Protein AF-A0A657AM80-F1 (afdb_monomer_lite)

Foldseek 3Di:
DPDWDLLLCQLQVLVVVVPPPDPPDPPDDPPDPPVPPPPPDDQDPVSVVVCVVQQFFKAFFFFSNNPPFWPPFPSQATPDLGLQFGHHRCVVVCVVVVNDFQLSVLRRQFNFFFQFFKIKTFIDGNDPDDPDDFFFPFVQAAEQQWADDPNFTAGDLSHFKYKFWWDFLLRAPVLCVVLVTATATPLLVLVVVVVVVDPVSRVVSSVCNVPPQKGWGKDWFWAQDPNDTDITIIIIIGGLAGHDARIKIKIWGFQSTAGPVRGGHAADDDQRGRVNLCPPVHDRPDVSCVVVSVVNVSSLVNVQVCQVSGSCVPPDPVSRDHSNGIRDMGMIHHAPQLCLLLCLQPVLVLQLVVVLSLQSSVQLSVQVVVPDPHRVSSSVSSVVSQQPPALVVQPVQLNVLNVFHGHSSSSSSSSVSLVVVLVVVVQDFNHFFADLPKDKDAKDFLLLQFLLDDVLQPNTLWKIKIKIKDKHFDFAQDAPAFLDPPPSLVSLQATFFWADLVNLLSSCVSSVCVVSVRRNSSVPNGGHQGSNGSGTDGPDMFIFMKMKMFTSDQPVEDPQFAQEAEEFEALLAAQCLCSGLVSSLRSPQSRRHMYMYTGFFQFHQWAAAPVLLLVLLQVLLCVVVVVPDDPVSHRDDVNSVCLLVVNNLLVLLVVLCCVVVVAPPPVHQDPVNVVLSVCLLVQCNLLVVLLVVCDPPPDPPPVHADPVNVVLSVCLLVVNNLLVVLLVVCDPPQAPPPVHQDPVNSCVSVVCLVCLCVVRNPDVVNSVVSVVSNVSSVSSPSSNVSSVVSNSSSSSSQQSLQVQGPRGRDHPDPGAHSSSQWWADLQDIHGGDNPNSPAQGDYSPPADLSRRHGSPSCPPLSHLSSVLRSLSSVLSVVLNVLNNQSSDQHNPDQPPPPPGSNHRGNLLRYAYEYAENSVLSVLSSQQSQQPDPDSSSHHLEYEYEFYKFLVLLQQCLFLSRNCSVQVVCCVPPVDAPSHPVVSSSSSSSSSSSSSRTNSNRLLSLQDPSHNYEYEYEAEQPARNFHQALAKDDFSARDCADVPYGHPCHRDTRDIGDHRSRIGRNNSCVSNVADEDLFKDQAPGYHYWYFDNQQLDYSCPCSHDPDPSSVVVNVQSSQQVSQCSSVSNRIGHGPDSVGTDHTD

Secondary structure (DSSP, 8-state):
---S-HHHHHHHHHHHHS-------TT---TTSS-TTS--PPPPHHHHHHHHHHTT--EE--BTTTTBS-SS-GGGB--SS--SSB--TTHHHHHHHT---HHHHHHTT-SSB-SS--EEEEEE-S-SS------B-GGG----SEEEETTEEEE-TT--EEEEEEE-TTS-HHHHHHTT---EEHHHHHHHHHHTT-HHHHHHHHHHHHS-SEEEEEEEEEEEETTEEEEEEEEEEEESSPPPTT-EEEEEEETT-BBTTSPBP----STTSHHHHS-TTS--SSGGGHHHHHHHHHHHHHHHHHHHHTGGGGS-GGG---GGGEEEEEEEEB--TTHHHHHHH-HHHHHHHHHHHHHHHHHHHHHHHTT--SHHHHHHHHHHHHHH--HHHH-GGGGGGGGSPTTHHHHHHHHHHHHHHHHHTT---------TT-EEPPPEEGGGT-TT--TTT--TTTEEEEEEEEEEEE-S---SSTT--SSGGGHHHH----B-HHHHHHHHHHTTTTTTT---GGGTT----BTTB--BPP-EEEEEEEEEEEES-GGG--TT-EEEEEEE--TTS-GGGHHHHHHHHHHHTTS-EEEEEEPPTT-SS-EE-HHHHHHHHHHHHHHHHHTT--GGG--SHHHHHHHHTT-HHHHHHHHHHHHTTSS-TTS---HHHHHHHHHHHHT-HHHHHHHHHHBTTTB-GGG---HHHHHHHHHHHHT-HHHHHHHHHHBTTTB-TTS---HHHHHHHHHHHHHHHTT-SS-HHHHHHHHHHHHHHHHHHHHHHHHHHHHHHHHHHHHHHTTTSSSTT----SSPPTTTTEEEETTEEEE--TTT--SSEE-SSTT-TT--STTTTSS-TT-HHHHHHHHHHHHHHHHHHHHHGGG--SSS--TTGGG-----EEEEEEEEEEETTHHHHHHHHHHHHTTSS-GGG-EEEEEEES--B-HHHHHHH-TTTHHHHHHHHHHHH---TTBHHHHHHHHHHHHHHTTT-GGGTGGGGGSTT---EEEEEEETT-SSS-S-B-S--EEEPPSEETTEE-TTTT-EEEEPPPBTT-BHHHHHHHHTPEE-SS-B---SEEEEEE-TTSS--TTTTT---STTTHHHHHHHHHHHHHHHHTTTS-B--S-GGGBPPP-

Sequence (1143 aa):
MYKKTLLSVAIASALSLTGCLDTTDPENNPKERDNENSQTTPPSSEQQANIEQNENNLYPVFNPATGEFPKPNDLLLQTTDPDGSYAIPGLAEKIAAGTETPPEVALEYLSGASLTAPIDIEIGQGIAGSDITDTINTDTVIAESFINVGGAPVPNPAQSVFLLELEYAGGDPLKGLVNEESPTVTDAITAAQASGGDLSAAGELLGIAASPKYSAEVITRDKVVGGERVETSYIRIQPLEPLNPNKRYIVALTDEIKDTEGKSLIKHPGIANYAALADENREPANPLLDDVQAQIDFWEKVTASYLGNLTNAARPDDQQLTEDNIVFTSGFTTSNDTKVVDYMVDPTEWATNTVKTLVTTGAAKAAVDAGAEDYATIKGAVDTAISNWTAESFNPALAGCDTYPAGDARFACAGTGMITAAKAGGMSFPEPAADDSVAFDTPRDLRTVSAFITDAIAPVGAVNISEGSLTIPYYSGVPDTRGVSDGTEARLVGEWWKADSTLATQINTAFNLEALGAALPQATTSNVVNHLFPFPAKNSTEEIPVLAIFPADDSNMPADGYKTVIYQHGITTDRSVALALGSAIVANSGGTVAVLAIDQPLHGIDAISEEGRLAYAAQFLAGGQLAGFPESLAPGDTNNQALVDGTLATTFVTTSLDSATVIDASDGISAAEADLITETFAGTIAETVVTGQLHGSLIDITDGIDGTEAGYISAALSGDLTYNVVAAQLNGTLIDITDGIDGTEDATINGTITAALGDASGNPTLDATVQNLTALEAAASSLQSLQLAAQGLGLMQNTIENGASQIPGLGQGSADERHFGFGGGVTNVVPMDFADGTVGSSSSDPIDCSNTGSGAFTINPLSFLTSRDNFRQHMSDLMTLRLSIPTMDIDGIDDNGPEGDGFDLNGDDVHFIAHSLGTFNGIPFVEIANQTSRTEDNIVSANFLTPGGNIARLAENSPVFAPGILLALQSAAGLQRGDADLETFLNVLQASFDSFDPINFVGNLSSTTSTTKALFSEVVGDVFIPNNASPAVDVVQPANIGCNANPYAGISLGEGTAAPLAGTSPLQTASGAVSIGDSTDEASINFIRFESDSGALHTTPAAAASSAEAPAFAEFVTQAASFVLNDGEEITVGDSDLIVDAE

pLDDT: mean 84.83, std 14.84, range [24.77, 98.62]

Structure (mmCIF, N/CA/C/O backbone):
data_AF-A0A657AM80-F1
#
_entry.id   AF-A0A657AM80-F1
#
loop_
_atom_site.group_PDB
_atom_site.id
_atom_site.type_symbol
_atom_site.label_atom_id
_atom_site.label_alt_id
_atom_site.label_comp_id
_atom_site.label_asym_id
_atom_site.label_entity_id
_atom_site.label_seq_id
_atom_site.pdbx_PDB_ins_code
_atom_site.Cartn_x
_atom_site.Cartn_y
_atom_site.Cartn_z
_atom_site.occupancy
_atom_site.B_iso_or_equiv
_atom_site.auth_seq_id
_atom_site.auth_comp_id
_atom_site.auth_asym_id
_atom_site.auth_atom_id
_atom_site.pdbx_PDB_model_num
ATOM 1 N N . MET A 1 1 ? -37.135 -5.931 -0.601 1.00 28.56 1 MET A N 1
ATOM 2 C CA . MET A 1 1 ? -35.837 -6.161 0.060 1.00 28.56 1 MET A CA 1
ATOM 3 C C . MET A 1 1 ? -35.625 -5.158 1.202 1.00 28.56 1 MET A C 1
ATOM 5 O O . MET A 1 1 ? -34.535 -4.646 1.354 1.00 28.56 1 MET A O 1
ATOM 9 N N . TYR A 1 2 ? -36.645 -4.879 2.027 1.00 29.20 2 TYR A N 1
ATOM 10 C CA . TYR A 1 2 ? -36.521 -3.970 3.178 1.00 29.20 2 TYR A CA 1
ATOM 11 C C . TYR A 1 2 ? -36.442 -4.792 4.461 1.00 29.20 2 TYR A C 1
ATOM 13 O O . TYR A 1 2 ? -37.470 -5.066 5.077 1.00 29.20 2 TYR A O 1
ATOM 21 N N . LYS A 1 3 ? -35.242 -5.267 4.790 1.00 35.84 3 LYS A N 1
ATOM 22 C CA . LYS A 1 3 ? -34.902 -5.844 6.095 1.00 35.84 3 LYS A CA 1
ATOM 23 C C . LYS A 1 3 ? -33.404 -5.646 6.335 1.00 35.84 3 LYS A C 1
ATOM 25 O O . LYS A 1 3 ? -32.636 -6.581 6.174 1.00 35.84 3 LYS A O 1
ATOM 30 N N . LYS A 1 4 ? -32.999 -4.422 6.666 1.00 43.66 4 LYS A N 1
ATOM 31 C CA . LYS A 1 4 ? -31.696 -4.143 7.279 1.00 43.66 4 LYS A CA 1
ATOM 32 C C . LYS A 1 4 ? -31.973 -3.426 8.609 1.00 43.66 4 LYS A C 1
ATOM 34 O O . LYS A 1 4 ? -32.831 -2.554 8.632 1.00 43.66 4 LYS A O 1
ATOM 39 N N . THR A 1 5 ? -31.376 -3.980 9.672 1.00 49.91 5 THR A N 1
ATOM 40 C CA . THR A 1 5 ? -31.438 -3.750 11.142 1.00 49.91 5 THR A CA 1
ATOM 41 C C . THR A 1 5 ? -32.636 -3.012 11.781 1.00 49.91 5 THR A C 1
ATOM 43 O O . THR A 1 5 ? -33.062 -1.949 11.348 1.00 49.91 5 THR A O 1
ATOM 46 N N . LEU A 1 6 ? -33.128 -3.526 12.921 1.00 42.47 6 LEU A N 1
ATOM 47 C CA . LEU A 1 6 ? -34.073 -2.809 13.804 1.00 42.47 6 LEU A CA 1
ATOM 48 C C . LEU A 1 6 ? -33.512 -1.444 14.261 1.00 42.47 6 LEU A C 1
ATOM 50 O O . LEU A 1 6 ? -34.268 -0.478 14.333 1.00 42.47 6 LEU A O 1
ATOM 54 N N . LEU A 1 7 ? -32.189 -1.355 14.455 1.00 48.19 7 LEU A N 1
ATOM 55 C CA . LEU A 1 7 ? -31.456 -0.165 14.905 1.00 48.19 7 LEU A CA 1
ATOM 56 C C . LEU A 1 7 ? -31.288 0.917 13.815 1.00 48.19 7 LEU A C 1
ATOM 58 O O . LEU A 1 7 ? -31.415 2.104 14.099 1.00 48.19 7 LEU A O 1
ATOM 62 N N . SER A 1 8 ? -31.106 0.551 12.539 1.00 42.72 8 SER A N 1
ATOM 63 C CA . SER A 1 8 ? -31.098 1.538 11.440 1.00 42.72 8 SER A CA 1
ATOM 64 C C . SER A 1 8 ? -32.506 2.017 11.093 1.00 42.72 8 SER A C 1
ATOM 66 O O . SER A 1 8 ? -32.705 3.192 10.794 1.00 42.72 8 SER A O 1
ATOM 68 N N . VAL A 1 9 ? -33.514 1.146 11.226 1.00 40.97 9 VAL A N 1
ATOM 69 C CA . VAL A 1 9 ? -34.928 1.536 11.153 1.00 40.97 9 VAL A CA 1
ATOM 70 C C . VAL A 1 9 ? -35.302 2.441 12.331 1.00 40.97 9 VAL A C 1
ATOM 72 O O . VAL A 1 9 ? -36.091 3.360 12.135 1.00 40.97 9 VAL A O 1
ATOM 75 N N . ALA A 1 10 ? -34.721 2.261 13.521 1.00 40.03 10 ALA A N 1
ATOM 76 C CA . ALA A 1 10 ? -34.881 3.157 14.670 1.00 40.03 10 ALA A CA 1
ATOM 77 C C . ALA A 1 10 ? -34.407 4.583 14.388 1.00 40.03 10 ALA A C 1
ATOM 79 O O . ALA A 1 10 ? -35.148 5.546 14.594 1.00 40.03 10 ALA A O 1
ATOM 80 N N . ILE A 1 11 ? -33.193 4.695 13.852 1.00 44.78 11 ILE A N 1
ATOM 81 C CA . ILE A 1 11 ? -32.564 5.969 13.504 1.00 44.78 11 ILE A CA 1
ATOM 82 C C . ILE A 1 11 ? -33.293 6.608 12.302 1.00 44.78 11 ILE A C 1
ATOM 84 O O . ILE A 1 11 ? -33.654 7.782 12.343 1.00 44.78 11 ILE A O 1
ATOM 88 N N . ALA A 1 12 ? -33.644 5.831 11.267 1.00 38.16 12 ALA A N 1
ATOM 89 C CA . ALA A 1 12 ? -34.408 6.315 10.108 1.00 38.16 12 ALA A CA 1
ATOM 90 C C . ALA A 1 12 ? -35.857 6.717 10.444 1.00 38.16 12 ALA A C 1
ATOM 92 O O . ALA A 1 12 ? -36.401 7.667 9.880 1.00 38.16 12 ALA A O 1
ATOM 93 N N . SER A 1 13 ? -36.519 6.013 11.362 1.00 34.00 13 SER A N 1
ATOM 94 C CA . SER A 1 13 ? -37.893 6.337 11.765 1.00 34.00 13 SER A CA 1
ATOM 95 C C . SER A 1 13 ? -37.957 7.559 12.683 1.00 34.00 13 SER A C 1
ATOM 97 O O . SER A 1 13 ? -38.915 8.327 12.569 1.00 34.00 13 SER A O 1
ATOM 99 N N . ALA A 1 14 ? -36.924 7.816 13.494 1.00 34.34 14 ALA A N 1
ATOM 100 C CA . ALA A 1 14 ? -36.754 9.087 14.196 1.00 34.34 14 ALA A CA 1
ATOM 101 C C . ALA A 1 14 ? -36.603 10.268 13.213 1.00 34.34 14 ALA A C 1
ATOM 103 O O . ALA A 1 14 ? -37.264 11.293 13.392 1.00 34.34 14 ALA A O 1
ATOM 104 N N . LEU A 1 15 ? -35.866 10.082 12.108 1.00 33.47 15 LEU A N 1
ATOM 105 C CA . LEU A 1 15 ? -35.786 11.048 11.000 1.00 33.47 15 LEU A CA 1
ATOM 106 C C . LEU A 1 15 ? -37.128 11.228 10.256 1.00 33.47 15 LEU A C 1
ATOM 108 O O . LEU A 1 15 ? -37.411 12.303 9.735 1.00 33.47 15 LEU A O 1
ATOM 112 N N . SER A 1 16 ? -38.000 10.212 10.231 1.00 31.56 16 SER A N 1
ATOM 113 C CA . SER A 1 16 ? -39.337 10.318 9.617 1.00 31.56 16 SER A CA 1
ATOM 114 C C . SER A 1 16 ? -40.385 11.012 10.504 1.00 31.56 16 SER A C 1
ATOM 116 O O . SER A 1 16 ? -41.364 11.553 9.985 1.00 31.56 16 SER A O 1
ATOM 118 N N . LEU A 1 17 ? -40.186 11.050 11.829 1.00 29.81 17 LEU A N 1
ATOM 119 C CA . LEU A 1 17 ? -41.088 11.737 12.766 1.00 29.81 17 LEU A CA 1
ATOM 120 C C . LEU A 1 17 ? -40.841 13.253 12.863 1.00 29.81 17 LEU A C 1
ATOM 122 O O . LEU A 1 17 ? -41.701 13.972 13.372 1.00 29.81 17 LEU A O 1
ATOM 126 N N . THR A 1 18 ? -39.726 13.766 12.336 1.00 33.00 18 THR A N 1
ATOM 127 C CA . THR A 1 18 ? -39.469 15.215 12.225 1.00 33.00 18 THR A CA 1
ATOM 128 C C . THR A 1 18 ? -40.045 15.826 10.936 1.00 33.00 18 THR A C 1
ATOM 130 O O . THR A 1 18 ? -40.155 17.046 10.823 1.00 33.00 18 THR A O 1
ATOM 133 N N . GLY A 1 19 ? -40.532 14.998 10.001 1.00 24.77 19 GLY A N 1
ATOM 134 C CA . GLY A 1 19 ? -41.094 15.392 8.700 1.00 24.77 19 GLY A CA 1
ATOM 135 C C . GLY A 1 19 ? -42.515 15.981 8.699 1.00 24.77 19 GLY A C 1
ATOM 136 O O . GLY A 1 19 ? -43.136 16.072 7.643 1.00 24.77 19 GLY A O 1
ATOM 137 N N . CYS A 1 20 ? -43.060 16.400 9.844 1.00 26.52 20 CYS A N 1
ATOM 138 C CA . CYS A 1 20 ? -44.335 17.129 9.926 1.00 26.52 20 CYS A CA 1
ATOM 139 C C . CYS A 1 20 ? -44.145 18.561 10.440 1.00 26.52 20 CYS A C 1
ATOM 141 O O . CYS A 1 20 ? -44.797 18.979 11.393 1.00 26.52 20 CYS A O 1
ATOM 143 N N . LEU A 1 21 ? -43.272 19.335 9.796 1.00 27.70 21 LEU A N 1
ATOM 144 C CA . LEU A 1 21 ? -43.214 20.791 9.962 1.00 27.70 21 LEU A CA 1
ATOM 145 C C . LEU A 1 21 ? -43.020 21.500 8.615 1.00 27.70 21 LEU A C 1
ATOM 147 O O . LEU A 1 21 ? -42.209 22.412 8.503 1.00 27.70 21 LEU A O 1
ATOM 151 N N . ASP A 1 22 ? -43.798 21.118 7.596 1.00 29.45 22 ASP A N 1
ATOM 152 C CA . ASP A 1 22 ? -43.960 21.972 6.419 1.00 29.45 22 ASP A CA 1
ATOM 153 C C . ASP A 1 22 ? -45.145 22.928 6.628 1.00 29.45 22 ASP A C 1
ATOM 155 O O . ASP A 1 22 ? -46.285 22.543 6.908 1.00 29.45 22 ASP A O 1
ATOM 159 N N . THR A 1 23 ? -44.837 24.219 6.589 1.00 33.62 23 THR A N 1
ATOM 160 C CA . THR A 1 23 ? -45.675 25.314 7.082 1.00 33.62 23 THR A CA 1
ATOM 161 C C . THR A 1 23 ? -46.494 25.923 5.951 1.00 33.62 23 THR A C 1
ATOM 163 O O . THR A 1 23 ? -46.227 27.037 5.513 1.00 33.62 23 THR A O 1
ATOM 166 N N . THR A 1 24 ? -47.530 25.229 5.468 1.00 31.75 24 THR A N 1
ATOM 167 C CA . THR A 1 24 ? -48.423 25.801 4.436 1.00 31.75 24 THR A CA 1
ATOM 168 C C . THR A 1 24 ? -49.915 25.459 4.584 1.00 31.75 24 THR A C 1
ATOM 170 O O . THR A 1 24 ? -50.602 25.274 3.588 1.00 31.75 24 THR A O 1
ATOM 173 N N . ASP A 1 25 ? -50.486 25.463 5.796 1.00 34.62 25 ASP A N 1
ATOM 174 C CA . ASP A 1 25 ? -51.947 25.648 5.939 1.00 34.62 25 ASP A CA 1
ATOM 175 C C . ASP A 1 25 ? -52.349 26.258 7.305 1.00 34.62 25 ASP A C 1
ATOM 177 O O . ASP A 1 25 ? -52.254 25.587 8.337 1.00 34.62 25 ASP A O 1
ATOM 181 N N . PRO A 1 26 ? -52.808 27.525 7.360 1.00 38.19 26 PRO A N 1
ATOM 182 C CA . PRO A 1 26 ? -53.259 28.165 8.597 1.00 38.19 26 PRO A CA 1
ATOM 183 C C . PRO A 1 26 ? -54.579 27.628 9.177 1.00 38.19 26 PRO A C 1
ATOM 185 O O . PRO A 1 26 ? -54.934 28.038 10.284 1.00 38.19 26 PRO A O 1
ATOM 188 N N . GLU A 1 27 ? -55.333 26.769 8.478 1.00 36.94 27 GLU A N 1
ATOM 189 C CA . GLU A 1 27 ? -56.716 26.443 8.876 1.00 36.94 27 GLU A CA 1
ATOM 190 C C . GLU A 1 27 ? -56.965 24.990 9.326 1.00 36.94 27 GLU A C 1
ATOM 192 O O . GLU A 1 27 ? -58.079 24.677 9.745 1.00 36.94 27 GLU A O 1
ATOM 197 N N . ASN A 1 28 ? -55.948 24.118 9.365 1.00 39.28 28 ASN A N 1
ATOM 198 C CA . ASN A 1 28 ? -56.093 22.729 9.840 1.00 39.28 28 ASN A CA 1
ATOM 199 C C . ASN A 1 28 ? -54.958 22.274 10.771 1.00 39.28 28 ASN A C 1
ATOM 201 O O . ASN A 1 28 ? -54.348 21.226 10.597 1.00 39.28 28 ASN A O 1
ATOM 205 N N . ASN A 1 29 ? -54.695 23.074 11.799 1.00 34.66 29 ASN A N 1
ATOM 206 C CA . ASN A 1 29 ? -53.676 22.814 12.809 1.00 34.66 29 ASN A CA 1
ATOM 207 C C . ASN A 1 29 ? -54.072 21.652 13.756 1.00 34.66 29 ASN A C 1
ATOM 209 O O . ASN A 1 29 ? -54.999 21.826 14.556 1.00 34.66 29 ASN A O 1
ATOM 213 N N . PRO A 1 30 ? -53.380 20.496 13.761 1.00 34.03 30 PRO A N 1
ATOM 214 C CA . PRO A 1 30 ? -53.593 19.442 14.744 1.00 34.03 30 PRO A CA 1
ATOM 215 C C . PRO A 1 30 ? -52.764 19.724 16.011 1.00 34.03 30 PRO A C 1
ATOM 217 O O . PRO A 1 30 ? -52.017 18.877 16.477 1.00 34.03 30 PRO A O 1
ATOM 220 N N . LYS A 1 31 ? -52.891 20.918 16.609 1.00 33.53 31 LYS A N 1
ATOM 221 C CA . LYS A 1 31 ? -52.171 21.276 17.852 1.00 33.53 31 LYS A CA 1
ATOM 222 C C . LYS A 1 31 ? -52.780 20.710 19.141 1.00 33.53 31 LYS A C 1
ATOM 224 O O . LYS A 1 31 ? -52.310 21.050 20.219 1.00 33.53 31 LYS A O 1
ATOM 229 N N . GLU A 1 32 ? -53.804 19.862 19.065 1.00 35.38 32 GLU A N 1
ATOM 230 C CA . GLU A 1 32 ? -54.529 19.416 20.267 1.00 35.38 32 GLU A CA 1
ATOM 231 C C . GLU A 1 32 ? -54.862 17.916 20.334 1.00 35.38 32 GLU A C 1
ATOM 233 O O . GLU A 1 32 ? -55.671 17.543 21.178 1.00 35.38 32 GLU A O 1
ATOM 238 N N . ARG A 1 33 ? -54.291 17.030 19.498 1.00 35.19 33 ARG A N 1
ATOM 239 C CA . ARG A 1 33 ? -54.705 15.606 19.539 1.00 35.19 33 ARG A CA 1
ATOM 240 C C . ARG A 1 33 ? -53.659 14.510 19.729 1.00 35.19 33 ARG A C 1
ATOM 242 O O . ARG A 1 33 ? -54.082 13.424 20.100 1.00 35.19 33 ARG A O 1
ATOM 249 N N . ASP A 1 34 ? -52.358 14.790 19.667 1.00 34.91 34 ASP A N 1
ATOM 250 C CA . ASP A 1 34 ? -51.342 13.728 19.844 1.00 34.91 34 ASP A CA 1
ATOM 251 C C . ASP A 1 34 ? -50.556 13.811 21.168 1.00 34.91 34 ASP A C 1
ATOM 253 O O . ASP A 1 34 ? -49.567 13.116 21.361 1.00 34.91 34 ASP A O 1
ATOM 257 N N . ASN A 1 35 ? -51.038 14.605 22.131 1.00 37.16 35 ASN A N 1
ATOM 258 C CA . ASN A 1 35 ? -50.461 14.726 23.479 1.00 37.16 35 ASN A CA 1
ATOM 259 C C . ASN A 1 35 ? -51.361 14.123 24.576 1.00 37.16 35 ASN A C 1
ATOM 261 O O . ASN A 1 35 ? -51.367 14.599 25.708 1.00 37.16 35 ASN A O 1
ATOM 265 N N . GLU A 1 36 ? -52.136 13.074 24.280 1.00 30.84 36 GLU A N 1
ATOM 266 C CA . GLU A 1 36 ? -53.036 12.465 25.280 1.00 30.84 36 GLU A CA 1
ATOM 267 C C . GLU A 1 36 ? -52.321 11.644 26.376 1.00 30.84 36 GLU A C 1
ATOM 269 O O . GLU A 1 36 ? -52.978 11.246 27.333 1.00 30.84 36 GLU A O 1
ATOM 274 N N . ASN A 1 37 ? -50.989 11.483 26.321 1.00 35.28 37 ASN A N 1
ATOM 275 C CA . ASN A 1 37 ? -50.191 10.894 27.412 1.00 35.28 37 ASN A CA 1
ATOM 276 C C . ASN A 1 37 ? -48.948 11.709 27.832 1.00 35.28 37 ASN A C 1
ATOM 278 O O . ASN A 1 37 ? -48.176 11.248 28.673 1.00 35.28 37 ASN A O 1
ATOM 282 N N . SER A 1 38 ? -48.758 12.933 27.324 1.00 33.16 38 SER A N 1
ATOM 283 C CA . SER A 1 38 ? -47.751 13.834 27.894 1.00 33.16 38 SER A CA 1
ATOM 284 C C . SER A 1 38 ? -48.259 14.309 29.253 1.00 33.16 38 SER A C 1
ATOM 286 O O . SER A 1 38 ? -49.285 14.986 29.342 1.00 33.16 38 SER A O 1
ATOM 288 N N . GLN A 1 39 ? -47.582 13.929 30.338 1.00 30.33 39 GLN A N 1
ATOM 289 C CA . GLN A 1 39 ? -47.823 14.542 31.639 1.00 30.33 39 GLN A CA 1
ATOM 290 C C . GLN A 1 39 ? -47.515 16.044 31.536 1.00 30.33 39 GLN A C 1
ATOM 292 O O . GLN A 1 39 ? -46.377 16.474 31.680 1.00 30.33 39 GLN A O 1
ATOM 297 N N . THR A 1 40 ? -48.543 16.865 31.316 1.00 32.62 40 THR A N 1
ATOM 298 C CA . THR A 1 40 ? -48.461 18.333 31.310 1.00 32.62 40 THR A CA 1
ATOM 299 C C . THR A 1 40 ? -48.388 18.909 32.728 1.00 32.62 40 THR A C 1
ATOM 301 O O . THR A 1 40 ? -49.058 19.896 33.048 1.00 32.62 40 THR A O 1
ATOM 304 N N . THR A 1 41 ? -47.627 18.288 33.627 1.00 38.16 41 THR A N 1
ATOM 305 C CA . THR A 1 41 ? -47.224 18.963 34.861 1.00 38.16 41 THR A CA 1
ATOM 306 C C . THR A 1 41 ? -46.180 20.014 34.491 1.00 38.16 41 THR A C 1
ATOM 308 O O . THR A 1 41 ? -45.171 19.653 33.888 1.00 38.16 41 THR A O 1
ATOM 311 N N . PRO A 1 42 ? -46.389 21.305 34.821 1.00 39.34 42 PRO A N 1
ATOM 312 C CA . PRO A 1 42 ? -45.315 22.290 34.753 1.00 39.34 42 PRO A CA 1
ATOM 313 C C . PRO A 1 42 ? -44.103 21.739 35.513 1.00 39.34 42 PRO A C 1
ATOM 315 O O . PRO A 1 42 ? -44.324 21.149 36.580 1.00 39.34 42 PRO A O 1
ATOM 318 N N . PRO A 1 43 ? -42.867 21.906 35.003 1.00 47.03 43 PRO A N 1
ATOM 319 C CA . PRO A 1 43 ? -41.686 21.414 35.694 1.00 47.03 43 PRO A CA 1
ATOM 320 C C . PRO A 1 43 ? -41.712 21.925 37.135 1.00 47.03 43 PRO A C 1
ATOM 322 O O . PRO A 1 43 ? -42.017 23.099 37.378 1.00 47.03 43 PRO A O 1
ATOM 325 N N . SER A 1 44 ? -41.483 21.021 38.090 1.00 49.97 44 SER A N 1
ATOM 326 C CA . SER A 1 44 ? -41.410 21.366 39.508 1.00 49.97 44 SER A CA 1
ATOM 327 C C . SER A 1 44 ? -40.367 22.469 39.724 1.00 49.97 44 SER A C 1
ATOM 329 O O . SER A 1 44 ? -39.485 22.669 38.894 1.00 49.97 44 SER A O 1
ATOM 331 N N . SER A 1 45 ? -40.416 23.184 40.849 1.00 48.97 45 SER A N 1
ATOM 332 C CA . SER A 1 45 ? -39.393 24.191 41.177 1.00 48.97 45 SER A CA 1
ATOM 333 C C . SER A 1 45 ? -37.965 23.620 41.154 1.00 48.97 45 SER A C 1
ATOM 335 O O . SER A 1 45 ? -37.015 24.349 40.909 1.00 48.97 45 SER A O 1
ATOM 337 N N . GLU A 1 46 ? -37.830 22.317 41.401 1.00 45.03 46 GLU A N 1
ATOM 338 C CA . GLU A 1 46 ? -36.582 21.554 41.348 1.00 45.03 46 GLU A CA 1
ATOM 339 C C . GLU A 1 46 ? -36.179 21.227 39.902 1.00 45.03 46 GLU A C 1
ATOM 341 O O . GLU A 1 46 ? -35.027 21.400 39.534 1.00 45.03 46 GLU A O 1
ATOM 346 N N . GLN A 1 47 ? -37.133 20.874 39.033 1.00 42.88 47 GLN A N 1
ATOM 347 C CA . GLN A 1 47 ? -36.882 20.717 37.596 1.00 42.88 47 GLN A CA 1
ATOM 348 C C . GLN A 1 47 ? -36.565 22.056 36.916 1.00 42.88 47 GLN A C 1
ATOM 350 O O . GLN A 1 47 ? -35.706 22.091 36.048 1.00 42.88 47 GLN A O 1
ATOM 355 N N . GLN A 1 48 ? -37.203 23.158 37.321 1.00 44.56 48 GLN A N 1
ATOM 356 C CA . GLN A 1 48 ? -36.859 24.505 36.847 1.00 44.56 48 GLN A CA 1
ATOM 357 C C . GLN A 1 48 ? -35.461 24.923 37.314 1.00 44.56 48 GLN A C 1
ATOM 359 O O . GLN A 1 48 ? -34.698 25.438 36.509 1.00 44.56 48 GLN A O 1
ATOM 364 N N . ALA A 1 49 ? -35.088 24.625 38.563 1.00 47.44 49 ALA A N 1
ATOM 365 C CA . ALA A 1 49 ? -33.733 24.866 39.059 1.00 47.44 49 ALA A CA 1
ATOM 366 C C . ALA A 1 49 ? -32.676 23.994 38.351 1.00 47.44 49 ALA A C 1
ATOM 368 O O . ALA A 1 49 ? -31.584 24.477 38.075 1.00 47.44 49 ALA A O 1
ATOM 369 N N . ASN A 1 50 ? -33.001 22.741 38.014 1.00 47.84 50 ASN A N 1
ATOM 370 C CA . ASN A 1 50 ? -32.114 21.851 37.258 1.00 47.84 50 ASN A CA 1
ATOM 371 C C . ASN A 1 50 ? -31.972 22.283 35.791 1.00 47.84 50 ASN A C 1
ATOM 373 O O . ASN A 1 50 ? -30.890 22.164 35.228 1.00 47.84 50 ASN A O 1
ATOM 377 N N . ILE A 1 51 ? -33.034 22.809 35.174 1.00 49.59 51 ILE A N 1
ATOM 378 C CA . ILE A 1 51 ? -32.973 23.407 33.831 1.00 49.59 51 ILE A CA 1
ATOM 379 C C . ILE A 1 51 ? -32.072 24.654 33.864 1.00 49.59 51 ILE A C 1
ATOM 381 O O . ILE A 1 51 ? -31.106 24.711 33.114 1.00 49.59 51 ILE A O 1
ATOM 385 N N . GLU A 1 52 ? -32.290 25.576 34.810 1.00 49.53 52 GLU A N 1
ATOM 386 C CA . GLU A 1 52 ? -31.465 26.788 34.981 1.00 49.53 52 GLU A CA 1
ATOM 387 C C . GLU A 1 52 ? -29.992 26.486 35.358 1.00 49.53 52 GLU A C 1
ATOM 389 O O . GLU A 1 52 ? -29.102 27.268 35.033 1.00 49.53 52 GLU A O 1
ATOM 394 N N . GLN A 1 53 ? -29.694 25.362 36.029 1.00 51.41 53 GLN A N 1
ATOM 395 C CA . GLN A 1 53 ? -28.316 24.934 36.346 1.00 51.41 53 GLN A CA 1
ATOM 396 C C . GLN A 1 53 ? -27.586 24.253 35.174 1.00 51.41 53 GLN A C 1
ATOM 398 O O . GLN A 1 53 ? -26.354 24.346 35.083 1.00 51.41 53 GLN A O 1
ATOM 403 N N . ASN A 1 54 ? -28.331 23.578 34.293 1.00 53.44 54 ASN A N 1
ATOM 404 C CA . ASN A 1 54 ? -27.792 22.800 33.175 1.00 53.44 54 ASN A CA 1
ATOM 405 C C . ASN A 1 54 ? -27.679 23.593 31.866 1.00 53.44 54 ASN A C 1
ATOM 407 O O . ASN A 1 54 ? -26.962 23.154 30.975 1.00 53.44 54 ASN A O 1
ATOM 411 N N . GLU A 1 55 ? -28.317 24.763 31.757 1.00 56.22 55 GLU A N 1
ATOM 412 C CA . GLU A 1 55 ? -28.232 25.641 30.576 1.00 56.22 55 GLU A CA 1
ATOM 413 C C . GLU A 1 55 ? -26.791 26.082 30.237 1.00 56.22 55 GLU A C 1
ATOM 415 O O . GLU A 1 55 ? -26.493 26.320 29.070 1.00 56.22 55 GLU A O 1
ATOM 420 N N . ASN A 1 56 ? -25.883 26.092 31.225 1.00 63.84 56 ASN A N 1
ATOM 421 C CA . ASN A 1 56 ? -24.468 26.471 31.075 1.00 63.84 56 ASN A CA 1
ATOM 422 C C . ASN A 1 56 ? -23.500 25.313 31.404 1.00 63.84 56 ASN A C 1
ATOM 424 O O . ASN A 1 56 ? -22.446 25.542 31.991 1.00 63.84 56 ASN A O 1
ATOM 428 N N . ASN A 1 57 ? -23.902 24.055 31.220 1.00 77.44 57 ASN A N 1
ATOM 429 C CA . ASN A 1 57 ? -23.009 22.901 31.371 1.00 77.44 57 ASN A CA 1
ATOM 430 C C . ASN A 1 57 ? -22.495 22.445 30.007 1.00 77.44 57 ASN A C 1
ATOM 432 O O . ASN A 1 57 ? -23.269 22.397 29.052 1.00 77.44 57 ASN A O 1
ATOM 436 N N . LEU A 1 58 ? -21.222 22.055 29.958 1.00 87.31 58 LEU A N 1
ATOM 437 C CA . LEU A 1 58 ? -20.648 21.351 28.818 1.00 87.31 58 LEU A CA 1
ATOM 438 C C . LEU A 1 58 ? -21.025 19.866 28.881 1.00 87.31 58 LEU A C 1
ATOM 440 O O . LEU A 1 58 ? -21.065 19.272 29.965 1.00 87.31 58 LEU A O 1
ATOM 444 N N . TYR A 1 59 ? -21.286 19.260 27.728 1.00 89.81 59 TYR A N 1
ATOM 445 C CA . TYR A 1 59 ? -21.599 17.836 27.629 1.00 89.81 59 TYR A CA 1
ATOM 446 C C . TYR A 1 59 ? -21.079 17.231 26.320 1.00 89.81 59 TYR A C 1
ATOM 448 O O . TYR A 1 59 ? -21.133 17.894 25.285 1.00 89.81 59 TYR A O 1
ATOM 456 N N . PRO A 1 60 ? -20.637 15.964 26.321 1.00 93.81 60 PRO A N 1
ATOM 457 C CA . PRO A 1 60 ? -20.355 15.240 25.085 1.00 93.81 60 PRO A CA 1
ATOM 458 C C . PRO A 1 60 ? -21.632 15.039 24.264 1.00 93.81 60 PRO A C 1
ATOM 460 O O . PRO A 1 60 ? -22.636 14.557 24.790 1.00 93.81 60 PRO A O 1
ATOM 463 N N . VAL A 1 61 ? -21.626 15.407 22.984 1.00 90.12 61 VAL A N 1
ATOM 464 C CA . VAL A 1 61 ? -22.800 15.285 22.114 1.00 90.12 61 VAL A CA 1
ATOM 465 C C . VAL A 1 61 ? -23.006 13.827 21.719 1.00 90.12 61 VAL A C 1
ATOM 467 O O . VAL A 1 61 ? -22.162 13.180 21.104 1.00 90.12 61 VAL A O 1
ATOM 470 N N . PHE A 1 62 ? -24.181 13.318 22.073 1.00 91.69 62 PHE A N 1
ATOM 471 C CA . PHE A 1 62 ? -24.654 11.995 21.682 1.00 91.69 62 PHE A CA 1
ATOM 472 C C . PHE A 1 62 ? -26.180 11.971 21.612 1.00 91.69 62 PHE A C 1
ATOM 474 O O . PHE A 1 62 ? -26.869 12.093 22.634 1.00 91.69 62 PHE A O 1
ATOM 481 N N . ASN A 1 63 ? -26.699 11.841 20.401 1.00 86.94 63 ASN A N 1
ATOM 482 C CA . ASN A 1 63 ? -28.108 11.750 20.077 1.00 86.94 63 ASN A CA 1
ATOM 483 C C . ASN A 1 63 ? -28.291 10.799 18.874 1.00 86.94 63 ASN A C 1
ATOM 485 O O . ASN A 1 63 ? -28.194 11.204 17.711 1.00 86.94 63 ASN A O 1
ATOM 489 N N . PRO A 1 64 ? -28.576 9.511 19.128 1.00 82.69 64 PRO A N 1
ATOM 490 C CA . PRO A 1 64 ? -28.771 8.523 18.070 1.00 82.69 64 PRO A CA 1
ATOM 491 C C . PRO A 1 64 ? -30.016 8.812 17.220 1.00 82.69 64 PRO A C 1
ATOM 493 O O . PRO A 1 64 ? -30.058 8.421 16.058 1.00 82.69 64 PRO A O 1
ATOM 496 N N . ALA A 1 65 ? -31.017 9.528 17.749 1.00 75.69 65 ALA A N 1
ATOM 497 C CA . ALA A 1 65 ? -32.247 9.840 17.020 1.00 75.69 65 ALA A CA 1
ATOM 498 C C . ALA A 1 65 ? -32.031 10.860 15.885 1.00 75.69 65 ALA A C 1
ATOM 500 O O . ALA A 1 65 ? -32.779 10.853 14.907 1.00 75.69 65 ALA A O 1
ATOM 501 N N . THR A 1 66 ? -31.021 11.726 16.005 1.00 75.62 66 THR A N 1
ATOM 502 C CA . THR A 1 66 ? -30.606 12.686 14.966 1.00 75.62 66 THR A CA 1
ATOM 503 C C . THR A 1 66 ? -29.381 12.216 14.181 1.00 75.62 66 THR A C 1
ATOM 505 O O . THR A 1 66 ? -29.021 12.840 13.186 1.00 75.62 66 THR A O 1
ATOM 508 N N . GLY A 1 67 ? -28.754 11.106 14.585 1.00 78.44 67 GLY A N 1
ATOM 509 C CA . GLY A 1 67 ? -27.507 10.623 13.992 1.00 78.44 67 GLY A CA 1
ATOM 510 C C . GLY A 1 67 ? -26.262 11.398 14.442 1.00 78.44 67 GLY A C 1
ATOM 511 O O . GLY A 1 67 ? -25.232 11.321 13.766 1.00 78.44 67 GLY A O 1
ATOM 512 N N . GLU A 1 68 ? -26.360 12.152 15.542 1.00 82.69 68 GLU A N 1
ATOM 513 C CA . GLU A 1 68 ? -25.279 12.944 16.139 1.00 82.69 68 GLU A CA 1
ATOM 514 C C . GLU A 1 68 ? -24.538 12.103 17.185 1.00 82.69 68 GLU A C 1
ATOM 516 O O . GLU A 1 68 ? -24.896 12.076 18.357 1.00 82.69 68 GLU A O 1
ATOM 521 N N . PHE A 1 69 ? -23.527 11.362 16.754 1.00 86.56 69 PHE A N 1
ATOM 522 C CA . PHE A 1 69 ? -22.616 10.598 17.609 1.00 86.56 69 PHE A CA 1
ATOM 523 C C . PHE A 1 69 ? -21.319 10.335 16.826 1.00 86.56 69 PHE A C 1
ATOM 525 O O . PHE A 1 69 ? -21.350 10.421 15.590 1.00 86.56 69 PHE A O 1
ATOM 532 N N . PRO A 1 70 ? -20.193 10.006 17.490 1.00 86.94 70 PRO A N 1
ATOM 533 C CA . PRO A 1 70 ? -18.938 9.722 16.796 1.00 86.94 70 PRO A CA 1
ATOM 534 C C . PRO A 1 70 ? -19.087 8.554 15.816 1.00 86.94 70 PRO A C 1
ATOM 536 O O . PRO A 1 70 ? -19.611 7.503 16.191 1.00 86.94 70 PRO A O 1
ATOM 539 N N . LYS A 1 71 ? -18.639 8.738 14.570 1.00 82.88 71 LYS A N 1
ATOM 540 C CA . LYS A 1 71 ? -18.657 7.725 13.500 1.00 82.88 71 LYS A CA 1
ATOM 541 C C . LYS A 1 71 ? -17.219 7.402 13.076 1.00 82.88 71 LYS A C 1
ATOM 543 O O . LYS A 1 71 ? -16.422 8.335 12.995 1.00 82.88 71 LYS A O 1
ATOM 548 N N . PRO A 1 72 ? -16.903 6.143 12.719 1.00 84.06 72 PRO A N 1
ATOM 549 C CA . PRO A 1 72 ? -17.769 4.952 12.735 1.00 84.06 72 PRO A CA 1
ATOM 550 C C . PRO A 1 72 ? -18.140 4.489 14.158 1.00 84.06 72 PRO A C 1
ATOM 552 O O . PRO A 1 72 ? -17.452 4.817 15.117 1.00 84.06 72 PRO A O 1
ATOM 555 N N . ASN A 1 73 ? -19.252 3.760 14.304 1.00 88.75 73 ASN A N 1
ATOM 556 C CA . ASN A 1 73 ? -19.801 3.360 15.607 1.00 88.75 73 ASN A CA 1
ATOM 557 C C . ASN A 1 73 ? -20.440 1.973 15.543 1.00 88.75 73 ASN A C 1
ATOM 559 O O . ASN A 1 73 ? -21.090 1.651 14.546 1.00 88.75 73 ASN A O 1
ATOM 563 N N . ASP A 1 74 ? -20.363 1.198 16.623 1.00 88.56 74 ASP A N 1
ATOM 564 C CA . ASP A 1 74 ? -20.983 -0.130 16.688 1.00 88.56 74 ASP A CA 1
ATOM 565 C C . ASP A 1 74 ? -22.516 -0.102 16.611 1.00 88.56 74 ASP A C 1
ATOM 567 O O . ASP A 1 74 ? -23.121 -1.080 16.173 1.00 88.56 74 ASP A O 1
ATOM 571 N N . LEU A 1 75 ? -23.158 1.033 16.915 1.00 86.00 75 LEU A N 1
ATOM 572 C CA . LEU A 1 75 ? -24.596 1.225 16.674 1.00 86.00 75 LEU A CA 1
ATOM 573 C C . LEU A 1 75 ? -24.988 1.114 15.193 1.00 86.00 75 LEU A C 1
ATOM 575 O O . LEU A 1 75 ? -26.166 0.951 14.873 1.00 86.00 75 LEU A O 1
ATOM 579 N N . LEU A 1 76 ? -24.022 1.230 14.282 1.00 85.69 76 LEU A N 1
ATOM 580 C CA . LEU A 1 76 ? -24.247 1.098 12.850 1.00 85.69 76 LEU A CA 1
ATOM 581 C C . LEU A 1 76 ? -24.002 -0.331 12.347 1.00 85.69 76 LEU A C 1
ATOM 583 O O . LEU A 1 76 ? -24.302 -0.588 11.189 1.00 85.69 76 LEU A O 1
ATOM 587 N N . LEU A 1 77 ? -23.474 -1.265 13.150 1.00 85.50 77 LEU A N 1
ATOM 588 C CA . LEU A 1 77 ? -23.162 -2.622 12.677 1.00 85.50 77 LEU A CA 1
ATOM 589 C C . LEU A 1 77 ? -24.422 -3.384 12.238 1.00 85.50 77 LEU A C 1
ATOM 591 O O . LEU A 1 77 ? -25.475 -3.342 12.885 1.00 85.50 77 LEU A O 1
ATOM 595 N N . GLN A 1 78 ? -24.320 -4.121 11.129 1.00 78.44 78 GLN A N 1
ATOM 596 C CA . GLN A 1 78 ? -25.431 -4.907 10.609 1.00 78.44 78 GLN A CA 1
ATOM 597 C C . GLN A 1 78 ? -25.714 -6.119 11.513 1.00 78.44 78 GLN A C 1
ATOM 599 O O . GLN A 1 78 ? -24.893 -7.014 11.660 1.00 78.44 78 GLN A O 1
ATOM 604 N N . THR A 1 79 ? -26.916 -6.183 12.091 1.00 71.69 79 THR A N 1
ATOM 605 C CA . THR A 1 79 ? -27.380 -7.284 12.961 1.00 71.69 79 THR A CA 1
ATOM 606 C C . THR A 1 79 ? -28.339 -8.262 12.274 1.00 71.69 79 THR A C 1
ATOM 608 O O . THR A 1 79 ? -28.634 -9.330 12.806 1.00 71.69 79 THR A O 1
ATOM 611 N N . THR A 1 80 ? -28.862 -7.916 11.093 1.00 66.62 80 THR A N 1
ATOM 612 C CA . THR A 1 80 ? -29.743 -8.779 10.285 1.00 66.62 80 THR A CA 1
ATOM 613 C C . THR A 1 80 ? -28.957 -9.291 9.088 1.00 66.62 80 THR A C 1
ATOM 615 O O . THR A 1 80 ? -28.503 -8.469 8.303 1.00 66.62 80 THR A O 1
ATOM 618 N N . ASP A 1 81 ? -28.802 -10.613 8.963 1.00 68.88 81 ASP A N 1
ATOM 619 C CA . ASP A 1 81 ? -27.894 -11.254 7.995 1.00 68.88 81 ASP A CA 1
ATOM 620 C C . ASP A 1 81 ? -26.490 -10.603 8.033 1.00 68.88 81 ASP A C 1
ATOM 622 O O . ASP A 1 81 ? -26.079 -9.979 7.054 1.00 68.88 81 ASP A O 1
ATOM 626 N N . PRO A 1 82 ? -25.792 -10.649 9.190 1.00 79.62 82 PRO A N 1
ATOM 627 C CA . PRO A 1 82 ? -24.565 -9.890 9.423 1.00 79.62 82 PRO A CA 1
ATOM 628 C C . PRO A 1 82 ? -23.450 -10.361 8.486 1.00 79.62 82 PRO A C 1
ATOM 630 O O . PRO A 1 82 ? -22.920 -11.460 8.641 1.00 79.62 82 PRO A O 1
ATOM 633 N N . ASP A 1 83 ? -23.091 -9.516 7.525 1.00 85.00 83 ASP A N 1
ATOM 634 C CA . ASP A 1 83 ? -21.930 -9.662 6.641 1.00 85.00 83 ASP A CA 1
ATOM 635 C C . ASP A 1 83 ? -20.688 -8.963 7.200 1.00 85.00 83 ASP A C 1
ATOM 637 O O . ASP A 1 83 ? -19.648 -8.956 6.550 1.00 85.00 83 ASP A O 1
ATOM 641 N N . GLY A 1 84 ? -20.792 -8.414 8.413 1.00 86.62 84 GLY A N 1
ATOM 642 C CA . GLY A 1 84 ? -19.723 -7.719 9.118 1.00 86.62 84 GLY A CA 1
ATOM 643 C C . GLY A 1 84 ? -19.632 -6.229 8.808 1.00 86.62 84 GLY A C 1
ATOM 644 O O . GLY A 1 84 ? -18.802 -5.581 9.429 1.00 86.62 84 GLY A O 1
ATOM 645 N N . SER A 1 85 ? -20.450 -5.674 7.901 1.00 90.25 85 SER A N 1
ATOM 646 C CA . SER A 1 85 ? -20.395 -4.245 7.575 1.00 90.25 85 SER A CA 1
ATOM 647 C C . SER A 1 85 ? -21.390 -3.377 8.351 1.00 90.25 85 SER A C 1
ATOM 649 O O . SER A 1 85 ? -22.214 -3.867 9.135 1.00 90.25 85 SER A O 1
ATOM 651 N N . TYR A 1 86 ? -21.299 -2.057 8.160 1.00 89.06 86 TYR A N 1
ATOM 652 C CA . TYR A 1 86 ? -22.266 -1.106 8.702 1.00 89.06 86 TYR A CA 1
ATOM 653 C C . TYR A 1 86 ? -23.554 -1.039 7.859 1.00 89.06 86 TYR A C 1
ATOM 655 O O . TYR A 1 86 ? -23.571 -1.306 6.662 1.00 89.06 86 TYR A O 1
ATOM 663 N N . ALA A 1 87 ? -24.656 -0.630 8.481 1.00 85.88 87 ALA A N 1
ATOM 664 C CA . ALA A 1 87 ? -25.937 -0.352 7.846 1.00 85.88 87 ALA A CA 1
ATOM 665 C C . ALA A 1 87 ? -26.270 1.134 8.022 1.00 85.88 87 ALA A C 1
ATOM 667 O O . ALA A 1 87 ? -26.604 1.567 9.129 1.00 85.88 87 ALA A O 1
ATOM 668 N N . ILE A 1 88 ? -26.199 1.915 6.938 1.00 85.75 88 ILE A N 1
ATOM 669 C CA . ILE A 1 88 ? -26.396 3.366 6.997 1.00 85.75 88 ILE A CA 1
ATOM 670 C C . ILE A 1 88 ? -27.883 3.709 6.814 1.00 85.75 88 ILE A C 1
ATOM 672 O O . ILE A 1 88 ? -28.459 3.479 5.745 1.00 85.75 88 ILE A O 1
ATOM 676 N N . PRO A 1 89 ? -28.546 4.278 7.840 1.00 78.12 89 PRO A N 1
ATOM 677 C CA . PRO A 1 89 ? -29.968 4.597 7.767 1.00 78.12 89 PRO A CA 1
ATOM 678 C C . PRO A 1 89 ? -30.288 5.560 6.614 1.00 78.12 89 PRO A C 1
ATOM 680 O O . PRO A 1 89 ? -29.733 6.654 6.531 1.00 78.12 89 PRO A O 1
ATOM 683 N N . GLY A 1 90 ? -31.227 5.177 5.744 1.00 79.88 90 GLY A N 1
ATOM 684 C CA . GLY A 1 90 ? -31.695 6.023 4.640 1.00 79.88 90 GLY A CA 1
ATOM 685 C C . GLY A 1 90 ? -30.756 6.106 3.430 1.00 79.88 90 GLY A C 1
ATOM 686 O O . GLY A 1 90 ? -31.020 6.895 2.520 1.00 79.88 90 GLY A O 1
ATOM 687 N N . LEU A 1 91 ? -29.664 5.328 3.392 1.00 84.75 91 LEU A N 1
ATOM 688 C CA . LEU A 1 91 ? -28.706 5.395 2.286 1.00 84.75 91 LEU A CA 1
ATOM 689 C C . LEU A 1 91 ? -29.330 4.981 0.949 1.00 84.75 91 LEU A C 1
ATOM 691 O O . LEU A 1 91 ? -29.090 5.631 -0.061 1.00 84.75 91 LEU A O 1
ATOM 695 N N . ALA A 1 92 ? -30.172 3.946 0.928 1.00 84.12 92 ALA A N 1
ATOM 696 C CA . ALA A 1 92 ? -30.834 3.505 -0.300 1.00 84.12 92 ALA A CA 1
ATOM 697 C C . ALA A 1 92 ? -31.693 4.620 -0.927 1.00 84.12 92 ALA A C 1
ATOM 699 O O . ALA A 1 92 ? -31.707 4.791 -2.147 1.00 84.12 92 ALA A O 1
ATOM 700 N N . GLU A 1 93 ? -32.391 5.400 -0.098 1.00 86.75 93 GLU A N 1
ATOM 701 C CA . GLU A 1 93 ? -33.156 6.568 -0.527 1.00 86.75 93 GLU A CA 1
ATOM 702 C C . GLU A 1 93 ? -32.245 7.696 -1.026 1.00 86.75 93 GLU A C 1
ATOM 704 O O . GLU A 1 93 ? -32.575 8.326 -2.031 1.00 86.75 93 GLU A O 1
ATOM 709 N N . LYS A 1 94 ? -31.097 7.923 -0.371 1.00 85.50 94 LYS A N 1
ATOM 710 C CA . LYS A 1 94 ? -30.092 8.905 -0.808 1.00 85.50 94 LYS A CA 1
ATOM 711 C C . LYS A 1 94 ? -29.480 8.537 -2.159 1.00 85.50 94 LYS A C 1
ATOM 713 O O . LYS A 1 94 ? -29.497 9.383 -3.043 1.00 85.50 94 LYS A O 1
ATOM 718 N N . ILE A 1 95 ? -29.077 7.277 -2.348 1.00 86.00 95 ILE A N 1
ATOM 719 C CA . ILE A 1 95 ? -28.579 6.739 -3.627 1.00 86.00 95 ILE A CA 1
ATOM 720 C C . ILE A 1 95 ? -29.630 6.909 -4.727 1.00 86.00 95 ILE A C 1
ATOM 722 O O . ILE A 1 95 ? -29.333 7.361 -5.829 1.00 86.00 95 ILE A O 1
ATOM 726 N N . ALA A 1 96 ? -30.895 6.589 -4.439 1.00 88.94 96 ALA A N 1
ATOM 727 C CA . ALA A 1 96 ? -31.976 6.779 -5.405 1.00 88.94 96 ALA A CA 1
ATOM 728 C C . ALA A 1 96 ? -32.220 8.261 -5.759 1.00 88.94 96 ALA A C 1
ATOM 730 O O . ALA A 1 96 ? -32.768 8.550 -6.825 1.00 88.94 96 ALA A O 1
ATOM 731 N N . ALA A 1 97 ? -31.840 9.185 -4.873 1.00 89.50 97 ALA A N 1
ATOM 732 C CA . ALA A 1 97 ? -31.947 10.626 -5.063 1.00 89.50 97 ALA A CA 1
ATOM 733 C C . ALA A 1 97 ? -30.665 11.282 -5.617 1.00 89.50 97 ALA A C 1
ATOM 735 O O . ALA A 1 97 ? -30.739 12.440 -6.031 1.00 89.50 97 ALA A O 1
ATOM 736 N N . GLY A 1 98 ? -29.528 10.574 -5.652 1.00 86.19 98 GLY A N 1
ATOM 737 C CA . GLY A 1 98 ? -28.218 11.135 -6.004 1.00 86.19 98 GLY A CA 1
ATOM 738 C C . GLY A 1 98 ? -27.714 12.153 -4.976 1.00 86.19 98 GLY A C 1
ATOM 739 O O . GLY A 1 98 ? -27.165 13.188 -5.352 1.00 86.19 98 GLY A O 1
ATOM 740 N N . THR A 1 99 ? -28.009 11.928 -3.693 1.00 87.06 99 THR A N 1
ATOM 741 C CA . THR A 1 99 ? -27.650 12.821 -2.572 1.00 87.06 99 THR A CA 1
ATOM 742 C C . THR A 1 99 ? -26.797 12.132 -1.507 1.00 87.06 99 THR A C 1
ATOM 744 O O . THR A 1 99 ? -26.642 12.651 -0.404 1.00 87.06 99 THR A O 1
ATOM 747 N N . GLU A 1 100 ? -26.339 10.918 -1.784 1.00 88.19 100 GLU A N 1
ATOM 748 C CA . GLU A 1 100 ? -25.384 10.180 -0.970 1.00 88.19 100 GLU A CA 1
ATOM 749 C C . GLU A 1 100 ? -24.011 10.852 -0.974 1.00 88.19 100 GLU A C 1
ATOM 751 O O . GLU A 1 100 ? -23.612 11.505 -1.938 1.00 88.19 100 GLU A O 1
ATOM 756 N N . THR A 1 101 ? -23.276 10.666 0.115 1.00 87.94 101 THR A N 1
ATOM 757 C CA . THR A 1 101 ? -21.878 11.087 0.214 1.00 87.94 101 THR A CA 1
ATOM 758 C C . THR A 1 101 ? -20.939 9.880 0.102 1.00 87.94 101 THR A C 1
ATOM 760 O O . THR A 1 101 ? -21.321 8.773 0.498 1.00 87.94 101 THR A O 1
ATOM 763 N N . PRO A 1 102 ? -19.692 10.055 -0.381 1.00 89.69 102 PRO A N 1
ATOM 764 C CA . PRO A 1 102 ? -18.728 8.956 -0.449 1.00 89.69 102 PRO A CA 1
ATOM 765 C C . PRO A 1 102 ? -18.488 8.236 0.895 1.00 89.69 102 PRO A C 1
ATOM 767 O O . PRO A 1 102 ? -18.500 7.003 0.891 1.00 89.69 102 PRO A O 1
ATOM 770 N N . PRO A 1 103 ? -18.373 8.928 2.055 1.00 91.12 103 PRO A N 1
ATOM 771 C CA . PRO A 1 103 ? -18.263 8.258 3.353 1.00 91.12 103 PRO A CA 1
ATOM 772 C C . PRO A 1 103 ? -19.456 7.354 3.688 1.00 91.12 103 PRO A C 1
ATOM 774 O O . PRO A 1 103 ? -19.272 6.262 4.220 1.00 91.12 103 PRO A O 1
ATOM 777 N N . GLU A 1 104 ? -20.684 7.770 3.366 1.00 89.75 104 GLU A N 1
ATOM 778 C CA . GLU A 1 104 ? -21.877 6.959 3.639 1.00 89.75 104 GLU A CA 1
ATOM 779 C C . GLU A 1 104 ? -21.908 5.685 2.797 1.00 89.75 104 GLU A C 1
ATOM 781 O O . GLU A 1 104 ? -22.240 4.620 3.314 1.00 89.75 104 GLU A O 1
ATOM 786 N N . VAL A 1 105 ? -21.532 5.781 1.517 1.00 91.44 105 VAL A N 1
ATOM 787 C CA . VAL A 1 105 ? -21.420 4.610 0.639 1.00 91.44 105 VAL A CA 1
ATOM 788 C C . VAL A 1 105 ? -20.319 3.680 1.129 1.00 91.44 105 VAL A C 1
ATOM 790 O O . VAL A 1 105 ? -20.538 2.474 1.200 1.00 91.44 105 VAL A O 1
ATOM 793 N N . ALA A 1 106 ? -19.156 4.222 1.496 1.00 92.56 106 ALA A N 1
ATOM 794 C CA . ALA A 1 106 ? -18.025 3.430 1.957 1.00 92.56 106 ALA A CA 1
ATOM 795 C C . ALA A 1 106 ? -18.364 2.624 3.215 1.00 92.56 106 ALA A C 1
ATOM 797 O O . ALA A 1 106 ? -18.121 1.421 3.233 1.00 92.56 106 ALA A O 1
ATOM 798 N N . LEU A 1 107 ? -18.989 3.247 4.224 1.00 90.62 107 LEU A N 1
ATOM 799 C CA . LEU A 1 107 ? -19.322 2.588 5.492 1.00 90.62 107 LEU A CA 1
ATOM 800 C C . LEU A 1 107 ? -20.133 1.293 5.308 1.00 90.62 107 LEU A C 1
ATOM 802 O O . LEU A 1 107 ? -19.863 0.321 6.008 1.00 90.62 107 LEU A O 1
ATOM 806 N N . GLU A 1 108 ? -21.056 1.210 4.342 1.00 89.94 108 GLU A N 1
ATOM 807 C CA . GLU A 1 108 ? -21.804 -0.040 4.092 1.00 89.94 108 GLU A CA 1
ATOM 808 C C . GLU A 1 108 ? -20.947 -1.215 3.584 1.00 89.94 108 GLU A C 1
ATOM 810 O O . GLU A 1 108 ? -21.420 -2.352 3.529 1.00 89.94 108 GLU A O 1
ATOM 815 N N . TYR A 1 109 ? -19.684 -0.965 3.236 1.00 92.38 109 TYR A N 1
ATOM 816 C CA . TYR A 1 109 ? -18.731 -1.943 2.709 1.00 92.38 109 TYR A CA 1
ATOM 817 C C . TYR A 1 109 ? -17.443 -2.055 3.542 1.00 92.38 109 TYR A C 1
ATOM 819 O O . TYR A 1 109 ? -16.498 -2.710 3.092 1.00 92.38 109 TYR A O 1
ATOM 827 N N . LEU A 1 110 ? -17.392 -1.435 4.726 1.00 91.94 110 LEU A N 1
ATOM 828 C CA . LEU A 1 110 ? -16.285 -1.557 5.681 1.00 91.94 110 LEU A CA 1
ATOM 829 C C . LEU A 1 110 ? -16.661 -2.504 6.810 1.00 91.94 110 LEU A C 1
ATOM 831 O O . LEU A 1 110 ? -17.782 -2.427 7.307 1.00 91.94 110 LEU A O 1
ATOM 835 N N . SER A 1 111 ? -15.727 -3.361 7.236 1.00 91.69 111 SER A N 1
ATOM 836 C CA . SER A 1 111 ? -15.960 -4.293 8.350 1.00 91.69 111 SER A CA 1
ATOM 837 C C . SER A 1 111 ? -15.707 -3.710 9.745 1.00 91.69 111 SER A C 1
ATOM 839 O O . SER A 1 111 ? -15.895 -4.396 10.747 1.00 91.69 111 SER A O 1
ATOM 841 N N . GLY A 1 112 ? -15.293 -2.444 9.826 1.00 92.38 112 GLY A N 1
ATOM 842 C CA . GLY A 1 112 ? -15.026 -1.770 11.088 1.00 92.38 112 GLY A CA 1
ATOM 843 C C . GLY A 1 112 ? -14.470 -0.360 10.909 1.00 92.38 112 GLY A C 1
ATOM 844 O O . GLY A 1 112 ? -14.346 0.147 9.791 1.00 92.38 112 GLY A O 1
ATOM 845 N N . ALA A 1 113 ? -14.147 0.271 12.033 1.00 94.19 113 ALA A N 1
ATOM 846 C CA . ALA A 1 113 ? -13.503 1.570 12.101 1.00 94.19 113 ALA A CA 1
ATOM 847 C C . ALA A 1 113 ? -12.021 1.474 11.733 1.00 94.19 113 ALA A C 1
ATOM 849 O O . ALA A 1 113 ? -11.442 0.382 11.697 1.00 94.19 113 ALA A O 1
ATOM 850 N N . SER A 1 114 ? -11.423 2.637 11.482 1.00 95.69 114 SER A N 1
ATOM 851 C CA . SER A 1 114 ? -10.015 2.710 11.124 1.00 95.69 114 SER A CA 1
ATOM 852 C C . SER A 1 114 ? -9.097 2.275 12.267 1.00 95.69 114 SER A C 1
ATOM 854 O O . SER A 1 114 ? -9.418 2.477 13.439 1.00 95.69 114 SER A O 1
ATOM 856 N N . LEU A 1 115 ? -7.934 1.733 11.913 1.00 96.50 115 LEU A N 1
ATOM 857 C CA . LEU A 1 115 ? -6.856 1.410 12.844 1.00 96.50 115 LEU A CA 1
ATOM 858 C C . LEU A 1 115 ? -6.057 2.649 13.272 1.00 96.50 115 LEU A C 1
ATOM 860 O O . LEU A 1 115 ? -5.391 2.616 14.300 1.00 96.50 115 LEU A O 1
ATOM 864 N N . THR A 1 116 ? -6.110 3.745 12.512 1.00 95.12 116 THR A N 1
ATOM 865 C CA . THR A 1 116 ? -5.216 4.901 12.710 1.00 95.12 116 THR A CA 1
ATOM 866 C C . THR A 1 116 ? -5.929 6.249 12.792 1.00 95.12 116 THR A C 1
ATOM 868 O O . THR A 1 116 ? -5.327 7.238 13.225 1.00 95.12 116 THR A O 1
ATOM 871 N N . ALA A 1 117 ? -7.203 6.318 12.395 1.00 93.38 117 ALA A N 1
ATOM 872 C CA . ALA A 1 117 ? -7.956 7.566 12.429 1.00 93.38 117 ALA A CA 1
ATOM 873 C C . ALA A 1 117 ? -8.258 8.028 13.873 1.00 93.38 117 ALA A C 1
ATOM 875 O O . ALA A 1 117 ? -8.600 7.204 14.725 1.00 93.38 117 ALA A O 1
ATOM 876 N N . PRO A 1 118 ? -8.191 9.343 14.156 1.00 93.19 118 PRO A N 1
ATOM 877 C CA . PRO A 1 118 ? -8.615 9.889 15.441 1.00 93.19 118 PRO A CA 1
ATOM 878 C C . PRO A 1 118 ? -10.120 9.750 15.666 1.00 93.19 118 PRO A C 1
ATOM 880 O O . PRO A 1 118 ? -10.916 9.737 14.724 1.00 93.19 118 PRO A O 1
ATOM 883 N N . ILE A 1 119 ? -10.516 9.746 16.936 1.00 93.25 119 ILE A N 1
ATOM 884 C CA . ILE A 1 119 ? -11.916 9.780 17.363 1.00 93.25 119 ILE A CA 1
ATOM 885 C C . ILE A 1 119 ? -12.196 11.154 17.958 1.00 93.25 119 ILE A C 1
ATOM 887 O O . ILE A 1 119 ? -11.644 11.504 19.000 1.00 93.25 119 ILE A O 1
ATOM 891 N N . ASP A 1 120 ? -13.083 11.910 17.317 1.00 92.81 120 ASP A N 1
ATOM 892 C CA . ASP A 1 120 ? -13.465 13.244 17.771 1.00 92.81 120 ASP A CA 1
ATOM 893 C C . ASP A 1 120 ? -14.842 13.204 18.440 1.00 92.81 120 ASP A C 1
ATOM 895 O O . ASP A 1 120 ? -15.827 12.731 17.865 1.00 92.81 120 ASP A O 1
ATOM 899 N N . ILE A 1 121 ? -14.913 13.720 19.666 1.00 94.00 121 ILE A N 1
ATOM 900 C CA . ILE A 1 121 ? -16.140 13.802 20.461 1.00 94.00 121 ILE A CA 1
ATOM 901 C C . ILE A 1 121 ? -16.523 15.271 20.589 1.00 94.00 121 ILE A C 1
ATOM 903 O O . ILE A 1 121 ? -15.843 16.027 21.280 1.00 94.00 121 ILE A O 1
ATOM 907 N N . GLU A 1 122 ? -17.608 15.672 19.927 1.00 91.19 122 GLU A N 1
ATOM 908 C CA . GLU A 1 122 ? -18.145 17.036 20.011 1.00 91.19 122 GLU A CA 1
ATOM 909 C C . GLU A 1 122 ? -18.568 17.351 21.451 1.00 91.19 122 GLU A C 1
ATOM 911 O O . GLU A 1 122 ? -19.221 16.537 22.108 1.00 91.19 122 GLU A O 1
ATOM 916 N N . ILE A 1 123 ? -18.222 18.541 21.937 1.00 89.19 123 ILE A N 1
ATOM 917 C CA . ILE A 1 123 ? -18.600 19.041 23.259 1.00 89.19 123 ILE A CA 1
ATOM 918 C C . ILE A 1 123 ? -19.582 20.195 23.064 1.00 89.19 123 ILE A C 1
ATOM 920 O O . ILE A 1 123 ? -19.217 21.281 22.626 1.00 89.19 123 ILE A O 1
ATOM 924 N N . GLY A 1 124 ? -20.854 19.936 23.367 1.00 78.38 124 GLY A N 1
ATOM 925 C CA . GLY A 1 124 ? -21.955 20.873 23.171 1.00 78.38 124 GLY A CA 1
ATOM 926 C C . GLY A 1 124 ? -22.220 21.769 24.382 1.00 78.38 124 GLY A C 1
ATOM 927 O O . GLY A 1 124 ? -21.822 21.470 25.511 1.00 78.38 124 GLY A O 1
ATOM 928 N N . GLN A 1 125 ? -22.971 22.851 24.142 1.00 68.25 125 GLN A N 1
ATOM 929 C CA . GLN A 1 125 ? -23.509 23.754 25.167 1.00 68.25 125 GLN A CA 1
ATOM 930 C C . GLN A 1 125 ? -25.032 23.913 25.039 1.00 68.25 125 GLN A C 1
ATOM 932 O O . GLN A 1 125 ? -25.612 23.735 23.970 1.00 68.25 125 GLN A O 1
ATOM 937 N N . GLY A 1 126 ? -25.718 24.257 26.133 1.00 50.84 126 GLY A N 1
ATOM 938 C CA . GLY A 1 126 ? -27.182 24.380 26.183 1.00 50.84 126 GLY A CA 1
ATOM 939 C C . GLY A 1 126 ? -27.794 25.589 25.451 1.00 50.84 126 GLY A C 1
ATOM 940 O O . GLY A 1 126 ? -29.019 25.642 25.327 1.00 50.84 126 GLY A O 1
ATOM 941 N N . ILE A 1 127 ? -27.000 26.556 24.962 1.00 45.09 127 ILE A N 1
ATOM 942 C CA . ILE A 1 127 ? -27.500 27.792 24.329 1.00 45.09 127 ILE A CA 1
ATOM 943 C C . ILE A 1 127 ? -26.742 28.104 23.029 1.00 45.09 127 ILE A C 1
ATOM 945 O O . ILE A 1 127 ? -25.550 28.390 23.040 1.00 45.09 127 ILE A O 1
ATOM 949 N N . ALA A 1 128 ? -27.467 28.149 21.909 1.00 39.00 128 ALA A N 1
ATOM 950 C CA . ALA A 1 128 ? -26.957 28.661 20.640 1.00 39.00 128 ALA A CA 1
ATOM 951 C C . ALA A 1 128 ? -26.854 30.203 20.663 1.00 39.00 128 ALA A C 1
ATOM 953 O O . ALA A 1 128 ? -27.865 30.887 20.850 1.00 39.00 128 ALA A O 1
ATOM 954 N N . GLY A 1 129 ? -25.657 30.754 20.413 1.00 45.19 129 GLY A N 1
ATOM 955 C CA . GLY A 1 129 ? -25.490 32.142 19.951 1.00 45.19 129 GLY A CA 1
ATOM 956 C C . GLY A 1 129 ? -24.913 33.192 20.917 1.00 45.19 129 GLY A C 1
ATOM 957 O O . GLY A 1 129 ? -25.205 34.373 20.731 1.00 45.19 129 GLY A O 1
ATOM 958 N N . SER A 1 130 ? -24.096 32.838 21.915 1.00 40.22 130 SER A N 1
ATOM 959 C CA . SER A 1 130 ? -23.311 33.830 22.679 1.00 40.22 130 SER A CA 1
ATOM 960 C C . SER A 1 130 ? -21.807 33.619 22.521 1.00 40.22 130 SER A C 1
ATOM 962 O O . SER A 1 130 ? -21.365 32.483 22.619 1.00 40.22 130 SER A O 1
ATOM 964 N N . ASP A 1 131 ? -21.062 34.721 22.334 1.00 44.41 131 ASP A N 1
ATOM 965 C CA . ASP A 1 131 ? -19.590 34.861 22.347 1.00 44.41 131 ASP A CA 1
ATOM 966 C C . ASP A 1 131 ? -18.938 34.233 23.605 1.00 44.41 131 ASP A C 1
ATOM 968 O O . ASP A 1 131 ? -18.480 34.941 24.508 1.00 44.41 131 ASP A O 1
ATOM 972 N N . ILE A 1 132 ? -18.915 32.909 23.708 1.00 47.06 132 ILE A N 1
ATOM 973 C CA . ILE A 1 132 ? -18.213 32.172 24.755 1.00 47.06 132 ILE A CA 1
ATOM 974 C C . ILE A 1 132 ? -17.164 31.329 24.052 1.00 47.06 132 ILE A C 1
ATOM 976 O O . ILE A 1 132 ? -17.479 30.492 23.215 1.00 47.06 132 ILE A O 1
ATOM 980 N N . THR A 1 133 ? -15.905 31.576 24.394 1.00 48.50 133 THR A N 1
ATOM 981 C CA . THR A 1 133 ? -14.818 30.646 24.123 1.00 48.50 133 THR A CA 1
ATOM 982 C C . THR A 1 133 ? -15.131 29.369 24.896 1.00 48.50 133 THR A C 1
ATOM 984 O O . THR A 1 133 ? -15.052 29.378 26.125 1.00 48.50 133 THR A O 1
ATOM 987 N N . ASP A 1 134 ? -15.553 28.315 24.198 1.00 54.22 134 ASP A N 1
ATOM 988 C CA . ASP A 1 134 ? -15.556 26.949 24.714 1.00 54.22 134 ASP A CA 1
ATOM 989 C C . ASP A 1 134 ? -14.186 26.680 25.338 1.00 54.22 134 ASP A C 1
ATOM 991 O O . ASP A 1 134 ? -13.202 26.497 24.627 1.00 54.22 134 ASP A O 1
ATOM 995 N N . THR A 1 135 ? -14.068 26.704 26.659 1.00 71.19 135 THR A N 1
ATOM 996 C CA . THR A 1 135 ? -12.787 26.365 27.269 1.00 71.19 135 THR A CA 1
ATOM 997 C C . THR A 1 135 ? -12.982 25.264 28.279 1.00 71.19 135 THR A C 1
ATOM 999 O O . THR A 1 135 ? -13.196 25.479 29.469 1.00 71.19 135 THR A O 1
ATOM 1002 N N . ILE A 1 136 ? -12.891 24.045 27.757 1.00 86.69 136 ILE A N 1
ATOM 1003 C CA . ILE A 1 136 ? -12.486 22.876 28.525 1.00 86.69 136 ILE A CA 1
ATOM 1004 C C . ILE A 1 136 ? -11.126 23.198 29.151 1.00 86.69 136 ILE A C 1
ATOM 1006 O O . ILE A 1 136 ? -10.235 23.743 28.498 1.00 86.69 136 ILE A O 1
ATOM 1010 N N . ASN A 1 137 ? -10.960 22.888 30.431 1.00 90.81 137 ASN A N 1
ATOM 1011 C CA . ASN A 1 137 ? -9.660 22.944 31.069 1.00 90.81 137 ASN A CA 1
ATOM 1012 C C . ASN A 1 137 ? -8.813 21.777 30.549 1.00 90.81 137 ASN A C 1
ATOM 1014 O O . ASN A 1 137 ? -8.990 20.634 30.977 1.00 90.81 137 ASN A O 1
ATOM 1018 N N . THR A 1 138 ? -7.882 22.073 29.644 1.00 91.56 138 THR A N 1
ATOM 1019 C CA . THR A 1 138 ? -6.991 21.087 29.017 1.00 91.56 138 THR A CA 1
ATOM 1020 C C . THR A 1 138 ? -6.189 20.283 30.038 1.00 91.56 138 THR A C 1
ATOM 1022 O O . THR A 1 138 ? -5.943 19.107 29.809 1.00 91.56 138 THR A O 1
ATOM 1025 N N . ASP A 1 139 ? -5.872 20.854 31.207 1.00 93.75 139 ASP A N 1
ATOM 1026 C CA . ASP A 1 139 ? -5.155 20.152 32.286 1.00 93.75 139 ASP A CA 1
ATOM 1027 C C . ASP A 1 139 ? -5.980 19.011 32.916 1.00 93.75 139 ASP A C 1
ATOM 1029 O O . ASP A 1 139 ? -5.465 18.240 33.725 1.00 93.75 139 ASP A O 1
ATOM 1033 N N . THR A 1 140 ? -7.276 18.926 32.600 1.00 95.19 140 THR A N 1
ATOM 1034 C CA . THR A 1 140 ? -8.189 17.878 33.086 1.00 95.19 140 THR A CA 1
ATOM 1035 C C . THR A 1 140 ? -8.538 16.834 32.031 1.00 95.19 140 THR A C 1
ATOM 1037 O O . THR A 1 140 ? -9.281 15.904 32.334 1.00 95.19 140 THR A O 1
ATOM 1040 N N . VAL A 1 141 ? -8.002 16.956 30.814 1.00 96.44 141 VAL A N 1
ATOM 1041 C CA . VAL A 1 141 ? -8.138 15.972 29.732 1.00 96.44 141 VAL A CA 1
ATOM 1042 C C . VAL A 1 141 ? -6.885 15.101 29.751 1.00 96.44 141 VAL A C 1
ATOM 1044 O O . VAL A 1 141 ? -5.843 15.492 29.240 1.00 96.44 141 VAL A O 1
ATOM 1047 N N . ILE A 1 142 ? -6.966 13.953 30.426 1.00 96.44 142 ILE A N 1
ATOM 1048 C CA . ILE A 1 142 ? -5.811 13.105 30.747 1.00 96.44 142 ILE A CA 1
ATOM 1049 C C . ILE A 1 142 ? -6.073 11.702 30.201 1.00 96.44 142 ILE A C 1
ATOM 1051 O O . ILE A 1 142 ? -7.018 11.033 30.632 1.00 96.44 142 ILE A O 1
ATOM 1055 N N . ALA A 1 143 ? -5.227 11.275 29.264 1.00 95.56 143 ALA A N 1
ATOM 1056 C CA . ALA A 1 143 ? -5.333 10.003 28.550 1.00 95.56 143 ALA A CA 1
ATOM 1057 C C . ALA A 1 143 ? -4.438 8.906 29.134 1.00 95.56 143 ALA A C 1
ATOM 1059 O O . ALA A 1 143 ? -4.734 7.727 28.966 1.00 95.56 143 ALA A O 1
ATOM 1060 N N . GLU A 1 144 ? -3.350 9.267 29.817 1.00 93.94 144 GLU A N 1
ATOM 1061 C CA . GLU A 1 144 ? -2.319 8.322 30.236 1.00 93.94 144 GLU A CA 1
ATOM 1062 C C . GLU A 1 144 ? -2.883 7.296 31.225 1.00 93.94 144 GLU A C 1
ATOM 1064 O O . GLU A 1 144 ? -3.175 7.642 32.369 1.00 93.94 144 GLU A O 1
ATOM 1069 N N . SER A 1 145 ? -2.992 6.028 30.807 1.00 91.50 145 SER A N 1
ATOM 1070 C CA . SER A 1 145 ? -3.489 4.928 31.652 1.00 91.50 145 SER A CA 1
ATOM 1071 C C . SER A 1 145 ? -2.560 4.596 32.821 1.00 91.50 145 SER A C 1
ATOM 1073 O O . SER A 1 145 ? -3.020 4.263 33.916 1.00 91.50 145 SER A O 1
ATOM 1075 N N . PHE A 1 146 ? -1.246 4.711 32.618 1.00 93.19 146 PHE A N 1
ATOM 1076 C CA . PHE A 1 146 ? -0.225 4.404 33.618 1.00 93.19 146 PHE A CA 1
ATOM 1077 C C . PHE A 1 146 ? 0.802 5.529 33.710 1.00 93.19 146 PHE A C 1
ATOM 1079 O O . PHE A 1 146 ? 1.149 6.159 32.718 1.00 93.19 146 PHE A O 1
ATOM 1086 N N . ILE A 1 147 ? 1.326 5.745 34.914 1.00 92.38 147 ILE A N 1
ATOM 1087 C CA . ILE A 1 147 ? 2.418 6.681 35.187 1.00 92.38 147 ILE A CA 1
ATOM 1088 C C . ILE A 1 147 ? 3.568 5.958 35.881 1.00 92.38 147 ILE A C 1
ATOM 1090 O O . ILE A 1 147 ? 3.372 5.011 36.646 1.00 92.38 147 ILE A O 1
ATOM 1094 N N . ASN A 1 148 ? 4.792 6.424 35.648 1.00 89.62 148 ASN A N 1
ATOM 1095 C CA . ASN A 1 148 ? 5.970 5.873 36.306 1.00 89.62 148 ASN A CA 1
ATOM 1096 C C . ASN A 1 148 ? 6.192 6.531 37.677 1.00 89.62 148 ASN A C 1
ATOM 1098 O O . ASN A 1 148 ? 6.564 7.703 37.773 1.00 89.62 148 ASN A O 1
ATOM 1102 N N . VAL A 1 149 ? 6.022 5.761 38.754 1.00 88.69 149 VAL A N 1
ATOM 1103 C CA . VAL A 1 149 ? 6.281 6.209 40.128 1.00 88.69 149 VAL A CA 1
ATOM 1104 C C . VAL A 1 149 ? 7.419 5.389 40.722 1.00 88.69 149 VAL A C 1
ATOM 1106 O O . VAL A 1 149 ? 7.246 4.261 41.176 1.00 88.69 149 VAL A O 1
ATOM 1109 N N . GLY A 1 150 ? 8.618 5.976 40.745 1.00 84.75 150 GLY A N 1
ATOM 1110 C CA . GLY A 1 150 ? 9.796 5.345 41.348 1.00 84.75 150 GLY A CA 1
ATOM 1111 C C . GLY A 1 150 ? 10.341 4.139 40.574 1.00 84.75 150 GLY A C 1
ATOM 1112 O O . GLY A 1 150 ? 10.952 3.268 41.189 1.00 84.75 150 GLY A O 1
ATOM 1113 N N . GLY A 1 151 ? 10.139 4.089 39.252 1.00 82.81 151 GLY A N 1
ATOM 1114 C CA . GLY A 1 151 ? 10.585 2.994 38.385 1.00 82.81 151 GLY A CA 1
ATOM 1115 C C . GLY A 1 151 ? 9.578 1.850 38.251 1.00 82.81 151 GLY A C 1
ATOM 1116 O O . GLY A 1 151 ? 9.932 0.813 37.700 1.00 82.81 151 GLY A O 1
ATOM 1117 N N . ALA A 1 152 ? 8.359 2.015 38.769 1.00 85.38 152 ALA A N 1
ATOM 1118 C CA . ALA A 1 152 ? 7.268 1.056 38.646 1.00 85.38 152 ALA A CA 1
ATOM 1119 C C . ALA A 1 152 ? 6.065 1.721 37.955 1.00 85.38 152 ALA A C 1
ATOM 1121 O O . ALA A 1 152 ? 5.753 2.873 38.284 1.00 85.38 152 ALA A O 1
ATOM 1122 N N . PRO A 1 153 ? 5.379 1.019 37.037 1.00 89.06 153 PRO A N 1
ATOM 1123 C CA . PRO A 1 153 ? 4.173 1.535 36.418 1.00 89.06 153 PRO A CA 1
ATOM 1124 C C . PRO A 1 153 ? 3.029 1.408 37.426 1.00 89.06 153 PRO A C 1
ATOM 1126 O O . PRO A 1 153 ? 2.816 0.346 38.015 1.00 89.06 153 PRO A O 1
ATOM 1129 N N . VAL A 1 154 ? 2.304 2.497 37.656 1.00 90.00 154 VAL A N 1
ATOM 1130 C CA . VAL A 1 154 ? 1.087 2.495 38.475 1.00 90.00 154 VAL A CA 1
ATOM 1131 C C . VAL A 1 154 ? -0.064 3.083 37.665 1.00 90.00 154 VAL A C 1
ATOM 1133 O O . VAL A 1 154 ? 0.187 4.003 36.883 1.00 90.00 154 VAL A O 1
ATOM 1136 N N . PRO A 1 155 ? -1.306 2.587 37.827 1.00 92.31 155 PRO A N 1
ATOM 1137 C CA . PRO A 1 155 ? -2.468 3.196 37.187 1.00 92.31 155 PRO A CA 1
ATOM 1138 C C . PRO A 1 155 ? -2.532 4.689 37.504 1.00 92.31 155 PRO A C 1
ATOM 1140 O O . PRO A 1 155 ? -2.297 5.087 38.649 1.00 92.31 155 PRO A O 1
ATOM 1143 N N . ASN A 1 156 ? -2.825 5.514 36.504 1.00 92.88 156 ASN A N 1
ATOM 1144 C CA . ASN A 1 156 ? -2.900 6.955 36.682 1.00 92.88 156 ASN A CA 1
ATOM 1145 C C . ASN A 1 156 ? -4.209 7.331 37.394 1.00 92.88 156 ASN A C 1
ATOM 1147 O O . ASN A 1 156 ? -5.284 7.219 36.802 1.00 92.88 156 ASN A O 1
ATOM 1151 N N . PRO A 1 157 ? -4.166 7.820 38.648 1.00 92.06 157 PRO A N 1
ATOM 1152 C CA . PRO A 1 157 ? -5.384 8.176 39.359 1.00 92.06 157 PRO A CA 1
ATOM 1153 C C . PRO A 1 157 ? -6.086 9.394 38.750 1.00 92.06 157 PRO A C 1
ATOM 1155 O O . PRO A 1 157 ? -7.241 9.615 39.087 1.00 92.06 157 PRO A O 1
ATOM 1158 N N . ALA A 1 158 ? -5.418 10.190 37.908 1.00 93.25 158 ALA A N 1
ATOM 1159 C CA . ALA A 1 158 ? -5.971 11.400 37.301 1.00 93.25 158 ALA A CA 1
ATOM 1160 C C . ALA A 1 158 ? -6.555 11.182 35.892 1.00 93.25 158 ALA A C 1
ATOM 1162 O O . ALA A 1 158 ? -7.052 12.140 35.310 1.00 93.25 158 ALA A O 1
ATOM 1163 N N . GLN A 1 159 ? -6.501 9.960 35.349 1.00 95.06 159 GLN A N 1
ATOM 1164 C CA . GLN A 1 159 ? -7.048 9.651 34.026 1.00 95.06 159 GLN A CA 1
ATOM 1165 C C . GLN A 1 159 ? -8.541 10.003 33.954 1.00 95.06 159 GLN A C 1
ATOM 1167 O O . GLN A 1 159 ? -9.319 9.654 34.847 1.00 95.06 159 GLN A O 1
ATOM 1172 N N . SER A 1 160 ? -8.930 10.696 32.887 1.00 96.25 160 SER A N 1
ATOM 1173 C CA . SER A 1 160 ? -10.298 11.176 32.655 1.00 96.25 160 SER A CA 1
ATOM 1174 C C . SER A 1 160 ? -10.838 10.814 31.267 1.00 96.25 160 SER A C 1
ATOM 1176 O O . SER A 1 160 ? -12.054 10.824 31.063 1.00 96.25 160 SER A O 1
ATOM 1178 N N . VAL A 1 161 ? -9.948 10.440 30.339 1.00 98.00 161 VAL A N 1
ATOM 1179 C CA . VAL A 1 161 ? -10.262 9.947 28.995 1.00 98.00 161 VAL A CA 1
ATOM 1180 C C . VAL A 1 161 ? -9.727 8.527 28.832 1.00 98.00 161 VAL A C 1
ATOM 1182 O O . VAL A 1 161 ? -8.529 8.271 28.980 1.00 98.00 161 VAL A O 1
ATOM 1185 N N . PHE A 1 162 ? -10.618 7.602 28.495 1.00 97.31 162 PHE A N 1
ATOM 1186 C CA . PHE A 1 162 ? -10.325 6.175 28.420 1.00 97.31 162 PHE A CA 1
ATOM 1187 C C . PHE A 1 162 ? -10.578 5.657 27.006 1.00 97.31 162 PHE A C 1
ATOM 1189 O O . PHE A 1 162 ? -11.652 5.889 26.451 1.00 97.31 162 PHE A O 1
ATOM 1196 N N . LEU A 1 163 ? -9.613 4.917 26.461 1.00 97.06 163 LEU A N 1
ATOM 1197 C CA . LEU A 1 163 ? -9.775 4.072 25.281 1.00 97.06 163 LEU A CA 1
ATOM 1198 C C . LEU A 1 163 ? -9.495 2.626 25.701 1.00 97.06 163 LEU A C 1
ATOM 1200 O O . LEU A 1 163 ? -8.351 2.241 25.927 1.00 97.06 163 LEU A O 1
ATOM 1204 N N . LEU A 1 164 ? -10.557 1.845 25.878 1.00 96.25 164 LEU A N 1
ATOM 1205 C CA . LEU A 1 164 ? -10.497 0.510 26.466 1.00 96.25 164 LEU A CA 1
ATOM 1206 C C . LEU A 1 164 ? -10.589 -0.553 25.374 1.00 96.25 164 LEU A C 1
ATOM 1208 O O . LEU A 1 164 ? -11.661 -0.753 24.808 1.00 96.25 164 LEU A O 1
ATOM 1212 N N . GLU A 1 165 ? -9.487 -1.253 25.108 1.00 96.94 165 GLU A N 1
ATOM 1213 C CA . GLU A 1 165 ? -9.481 -2.439 24.246 1.00 96.94 165 GLU A CA 1
ATOM 1214 C C . GLU A 1 165 ? -10.150 -3.621 24.952 1.00 96.94 165 GLU A C 1
ATOM 1216 O O . GLU A 1 165 ? -9.762 -3.984 26.068 1.00 96.94 165 GLU A O 1
ATOM 1221 N N . LEU A 1 166 ? -11.145 -4.225 24.304 1.00 96.06 166 LEU A N 1
ATOM 1222 C CA . LEU A 1 166 ? -11.882 -5.358 24.844 1.00 96.06 166 LEU A CA 1
ATOM 1223 C C . LEU A 1 166 ? -11.369 -6.690 24.297 1.00 96.06 166 LEU A C 1
ATOM 1225 O O . LEU A 1 166 ? -11.264 -6.894 23.087 1.00 96.06 166 LEU A O 1
ATOM 1229 N N . GLU A 1 167 ? -11.179 -7.634 25.213 1.00 95.25 167 GLU A N 1
ATOM 1230 C CA . GLU A 1 167 ? -10.855 -9.025 24.937 1.00 95.25 167 GLU A CA 1
ATOM 1231 C C . GLU A 1 167 ? -12.070 -9.918 25.213 1.00 95.25 167 GLU A C 1
ATOM 1233 O O . GLU A 1 167 ? -12.642 -9.908 26.309 1.00 95.25 167 GLU A O 1
ATOM 1238 N N . TYR A 1 168 ? -12.433 -10.725 24.216 1.00 95.19 168 TYR A N 1
ATOM 1239 C CA . TYR A 1 168 ? -13.469 -11.751 24.310 1.00 95.19 168 TYR A CA 1
ATOM 1240 C C . TYR A 1 168 ? -12.807 -13.124 24.334 1.00 95.19 168 TYR A C 1
ATOM 1242 O O . TYR A 1 168 ? -11.933 -13.418 23.523 1.00 95.19 168 TYR A O 1
ATOM 1250 N N . ALA A 1 169 ? -13.255 -14.002 25.223 1.00 95.12 169 ALA A N 1
ATOM 1251 C CA . ALA A 1 169 ? -12.771 -15.370 25.308 1.00 95.12 169 ALA A CA 1
ATOM 1252 C C . ALA A 1 169 ? -13.043 -16.167 24.023 1.00 95.12 169 ALA A C 1
ATOM 1254 O O . ALA A 1 169 ? -12.243 -17.030 23.661 1.00 95.12 169 ALA A O 1
ATOM 1255 N N . GLY A 1 170 ? -14.151 -15.876 23.334 1.00 93.69 170 GLY A N 1
ATOM 1256 C CA . GLY A 1 170 ? -14.472 -16.412 22.013 1.00 93.69 170 GLY A CA 1
ATOM 1257 C C . GLY A 1 170 ? -13.574 -15.885 20.885 1.00 93.69 170 GLY A C 1
ATOM 1258 O O . GLY A 1 170 ? -13.496 -16.530 19.839 1.00 93.69 170 GLY A O 1
ATOM 1259 N N . GLY A 1 171 ? -12.882 -14.760 21.094 1.00 92.69 171 GLY A N 1
ATOM 1260 C CA . GLY A 1 171 ? -11.939 -14.148 20.149 1.00 92.69 171 GLY A CA 1
ATOM 1261 C C . GLY A 1 171 ? -12.561 -13.317 19.019 1.00 92.69 171 GLY A C 1
ATOM 1262 O O . GLY A 1 171 ? -11.820 -12.750 18.226 1.00 92.69 171 GLY A O 1
ATOM 1263 N N . ASP A 1 172 ? -13.891 -13.227 18.937 1.00 91.62 172 ASP A N 1
ATOM 1264 C CA . ASP A 1 172 ? -14.613 -12.476 17.901 1.00 91.62 172 ASP A CA 1
ATOM 1265 C C . ASP A 1 172 ? -15.551 -11.451 18.566 1.00 91.62 172 ASP A C 1
ATOM 1267 O O . ASP A 1 172 ? -16.501 -11.858 19.247 1.00 91.62 172 ASP A O 1
ATOM 1271 N N . PRO A 1 173 ? -15.321 -10.134 18.398 1.00 90.88 173 PRO A N 1
ATOM 1272 C CA . PRO A 1 173 ? -16.120 -9.101 19.060 1.00 90.88 173 PRO A CA 1
ATOM 1273 C C . PRO A 1 173 ? -17.552 -8.984 18.512 1.00 90.88 173 PRO A C 1
ATOM 1275 O O . PRO A 1 173 ? -18.466 -8.598 19.249 1.00 90.88 173 PRO A O 1
ATOM 1278 N N . LEU A 1 174 ? -17.785 -9.335 17.241 1.00 86.38 174 LEU A N 1
ATOM 1279 C CA . LEU A 1 174 ? -19.118 -9.307 16.634 1.00 86.38 174 LEU A CA 1
ATOM 1280 C C . LEU A 1 174 ? -19.987 -10.423 17.219 1.00 86.38 174 LEU A C 1
ATOM 1282 O O . LEU A 1 174 ? -21.129 -10.191 17.624 1.00 86.38 174 LEU A O 1
ATOM 1286 N N . LYS A 1 175 ? -19.439 -11.638 17.309 1.00 86.06 175 LYS A N 1
ATOM 1287 C CA . LYS A 1 175 ? -20.114 -12.787 17.925 1.00 86.06 175 LYS A CA 1
ATOM 1288 C C . LYS A 1 175 ? -20.204 -12.646 19.436 1.00 86.06 175 LYS A C 1
ATOM 1290 O O . LYS A 1 175 ? -21.246 -12.994 19.984 1.00 86.06 175 LYS A O 1
ATOM 1295 N N . GLY A 1 176 ? -19.176 -12.107 20.087 1.00 87.44 176 GLY A N 1
ATOM 1296 C CA . GLY A 1 176 ? -19.180 -11.823 21.521 1.00 87.44 176 GLY A CA 1
ATOM 1297 C C . GLY A 1 176 ? -20.367 -10.946 21.919 1.00 87.44 176 GLY A C 1
ATOM 1298 O O . GLY A 1 176 ? -21.101 -11.292 22.841 1.00 87.44 176 GLY A O 1
ATOM 1299 N N . LEU A 1 177 ? -20.647 -9.890 21.144 1.00 82.50 177 LEU A N 1
ATOM 1300 C CA . LEU A 1 177 ? -21.817 -9.036 21.371 1.00 82.50 177 LEU A CA 1
ATOM 1301 C C . LEU A 1 177 ? -23.142 -9.792 21.249 1.00 82.50 177 LEU A C 1
ATOM 1303 O O . LEU A 1 177 ? -23.991 -9.704 22.128 1.00 82.50 177 LEU A O 1
ATOM 1307 N N . VAL A 1 178 ? -23.322 -10.533 20.153 1.00 81.50 178 VAL A N 1
ATOM 1308 C CA . VAL A 1 178 ? -24.562 -11.282 19.885 1.00 81.50 178 VAL A CA 1
ATOM 1309 C C . VAL A 1 178 ? -24.783 -12.393 20.915 1.00 81.50 178 VAL A C 1
ATOM 1311 O O . VAL A 1 178 ? -25.923 -12.752 21.206 1.00 81.50 178 VAL A O 1
ATOM 1314 N N . ASN A 1 179 ? -23.701 -12.943 21.462 1.00 85.19 179 ASN A N 1
ATOM 1315 C CA . ASN A 1 179 ? -23.734 -14.000 22.463 1.00 85.19 179 ASN A CA 1
ATOM 1316 C C . ASN A 1 179 ? -23.845 -13.482 23.902 1.00 85.19 179 ASN A C 1
ATOM 1318 O O . ASN A 1 179 ? -23.872 -14.319 24.801 1.00 85.19 179 ASN A O 1
ATOM 1322 N N . GLU A 1 180 ? -23.896 -12.160 24.118 1.00 87.00 180 GLU A N 1
ATOM 1323 C CA . GLU A 1 180 ? -23.853 -11.535 25.451 1.00 87.00 180 GLU A CA 1
ATOM 1324 C C . GLU A 1 180 ? -22.633 -12.006 26.266 1.00 87.00 180 GLU A C 1
ATOM 1326 O O . GLU A 1 180 ? -22.693 -12.245 27.471 1.00 87.00 180 GLU A O 1
ATOM 1331 N N . GLU A 1 181 ? -21.505 -12.192 25.583 1.00 91.88 181 GLU A N 1
ATOM 1332 C CA . GLU A 1 181 ? -20.265 -12.627 26.202 1.00 91.88 181 GLU A CA 1
ATOM 1333 C C . GLU A 1 181 ? -19.647 -11.483 27.011 1.00 91.88 181 GLU A C 1
ATOM 1335 O O . GLU A 1 181 ? -19.321 -10.440 26.448 1.00 91.88 181 GLU A O 1
ATOM 1340 N N . SER A 1 182 ? -19.444 -11.685 28.317 1.00 91.69 182 SER A N 1
ATOM 1341 C CA . SER A 1 182 ? -18.750 -10.721 29.177 1.00 91.69 182 SER A CA 1
ATOM 1342 C C . SER A 1 182 ? -17.273 -10.586 28.768 1.00 91.69 182 SER A C 1
ATOM 1344 O O . SER A 1 182 ? -16.510 -11.539 28.975 1.00 91.69 182 SER A O 1
ATOM 1346 N N . PRO A 1 183 ? -16.829 -9.429 28.235 1.00 94.25 183 PRO A N 1
ATOM 1347 C CA . PRO A 1 183 ? -15.429 -9.216 27.897 1.00 94.25 183 PRO A CA 1
ATOM 1348 C C . PRO A 1 183 ? -14.609 -8.850 29.140 1.00 94.25 183 PRO A C 1
ATOM 1350 O O . PRO A 1 183 ? -15.127 -8.644 30.239 1.00 94.25 183 PRO A O 1
ATOM 1353 N N . THR A 1 184 ? -13.306 -8.699 28.943 1.00 92.62 184 THR A N 1
ATOM 1354 C CA . THR A 1 184 ? -12.411 -7.992 29.867 1.00 92.62 184 THR A CA 1
ATOM 1355 C C . THR A 1 184 ? -11.621 -6.926 29.110 1.00 92.62 184 THR A C 1
ATOM 1357 O O . THR A 1 184 ? -11.614 -6.922 27.885 1.00 92.62 184 THR A O 1
ATOM 1360 N N . VAL A 1 185 ? -10.947 -6.021 29.820 1.00 93.31 185 VAL A N 1
ATOM 1361 C CA . VAL A 1 185 ? -10.042 -5.032 29.208 1.00 93.31 185 VAL A CA 1
ATOM 1362 C C . VAL A 1 185 ? -8.617 -5.587 29.155 1.00 93.31 185 VAL A C 1
ATOM 1364 O O . VAL A 1 185 ? -8.147 -6.128 30.162 1.00 93.31 185 VAL A O 1
ATOM 1367 N N . THR A 1 186 ? -7.927 -5.433 28.021 1.00 90.94 186 THR A N 1
ATOM 1368 C CA . THR A 1 186 ? -6.559 -5.950 27.805 1.00 90.94 186 THR A CA 1
ATOM 1369 C C . THR A 1 186 ? -5.584 -5.445 28.874 1.00 90.94 186 THR A C 1
ATOM 1371 O O . THR A 1 186 ? -4.984 -6.246 29.590 1.00 90.94 186 THR A O 1
ATOM 1374 N N . ASP A 1 187 ? -5.526 -4.130 29.103 1.00 88.69 187 ASP A N 1
ATOM 1375 C CA . ASP A 1 187 ? -4.647 -3.522 30.115 1.00 88.69 187 ASP A CA 1
ATOM 1376 C C . ASP A 1 187 ? -4.917 -4.040 31.540 1.00 88.69 187 ASP A C 1
ATOM 1378 O O . ASP A 1 187 ? -4.001 -4.154 32.360 1.00 88.69 187 ASP A O 1
ATOM 1382 N N . ALA A 1 188 ? -6.167 -4.406 31.849 1.00 86.69 188 ALA A N 1
ATOM 1383 C CA . ALA A 1 188 ? -6.513 -4.994 33.140 1.00 86.69 188 ALA A CA 1
ATOM 1384 C C . ALA A 1 188 ? -5.974 -6.430 33.281 1.00 86.69 188 ALA A C 1
ATOM 1386 O O . ALA A 1 188 ? -5.546 -6.813 34.374 1.00 86.69 188 ALA A O 1
ATOM 1387 N N . ILE A 1 189 ? -5.940 -7.211 32.191 1.00 86.94 189 ILE A N 1
ATOM 1388 C CA . ILE A 1 189 ? -5.278 -8.525 32.167 1.00 86.94 189 ILE A CA 1
ATOM 1389 C C . ILE A 1 189 ? -3.777 -8.346 32.411 1.00 86.94 189 ILE A C 1
ATOM 1391 O O . ILE A 1 189 ? -3.232 -8.981 33.319 1.00 86.94 189 ILE A O 1
ATOM 1395 N N . THR A 1 190 ? -3.126 -7.460 31.653 1.00 90.19 190 THR A N 1
ATOM 1396 C CA . THR A 1 190 ? -1.682 -7.201 31.759 1.00 90.19 190 THR A CA 1
ATOM 1397 C C . THR A 1 190 ? -1.315 -6.732 33.171 1.00 90.19 190 THR A C 1
ATOM 1399 O O . THR A 1 190 ? -0.385 -7.255 33.790 1.00 90.19 190 THR A O 1
ATOM 1402 N N . ALA A 1 191 ? -2.104 -5.837 33.771 1.00 89.06 191 ALA A N 1
ATOM 1403 C CA . ALA A 1 191 ? -1.906 -5.397 35.154 1.00 89.06 191 ALA A CA 1
ATOM 1404 C C . ALA A 1 191 ? -2.103 -6.504 36.195 1.00 89.06 191 ALA A C 1
ATOM 1406 O O . ALA A 1 191 ? -1.340 -6.582 37.169 1.00 89.06 191 ALA A O 1
ATOM 1407 N N . ALA A 1 192 ? -3.081 -7.390 35.999 1.00 88.06 192 ALA A N 1
ATOM 1408 C CA . ALA A 1 192 ? -3.276 -8.543 36.870 1.00 88.06 192 ALA A CA 1
ATOM 1409 C C . ALA A 1 192 ? -2.094 -9.527 36.784 1.00 88.06 192 ALA A C 1
ATOM 1411 O O . ALA A 1 192 ? -1.627 -10.015 37.817 1.00 88.06 192 ALA A O 1
ATOM 1412 N N . GLN A 1 193 ? -1.564 -9.775 35.582 1.00 90.38 193 GLN A N 1
ATOM 1413 C CA . GLN A 1 193 ? -0.383 -10.618 35.358 1.00 90.38 193 GLN A CA 1
ATOM 1414 C C . GLN A 1 193 ? 0.880 -10.011 35.983 1.00 90.38 193 GLN A C 1
ATOM 1416 O O . GLN A 1 193 ? 1.587 -10.697 36.728 1.00 90.38 193 GLN A O 1
ATOM 1421 N N . ALA A 1 194 ? 1.119 -8.713 35.772 1.00 89.56 194 ALA A N 1
ATOM 1422 C CA . ALA A 1 194 ? 2.231 -7.984 36.379 1.00 89.56 194 ALA A CA 1
ATOM 1423 C C . ALA A 1 194 ? 2.171 -8.045 37.916 1.00 89.56 194 ALA A C 1
ATOM 1425 O O . ALA A 1 194 ? 3.161 -8.357 38.582 1.00 89.56 194 ALA A O 1
ATOM 1426 N N . SER A 1 195 ? 0.979 -7.851 38.490 1.00 87.44 195 SER A N 1
ATOM 1427 C CA . SER A 1 195 ? 0.737 -7.992 39.934 1.00 87.44 195 SER A CA 1
ATOM 1428 C C . SER A 1 195 ? 0.944 -9.429 40.434 1.00 87.44 195 SER A C 1
ATOM 1430 O O . SER A 1 195 ? 1.334 -9.643 41.584 1.00 87.44 195 SER A O 1
ATOM 1432 N N . GLY A 1 196 ? 0.716 -10.418 39.566 1.00 87.81 196 GLY A N 1
ATOM 1433 C CA . GLY A 1 196 ? 1.009 -11.835 39.786 1.00 87.81 196 GLY A CA 1
ATOM 1434 C C . GLY A 1 196 ? 2.495 -12.205 39.693 1.00 87.81 196 GLY A C 1
ATOM 1435 O O . GLY A 1 196 ? 2.849 -13.347 39.997 1.00 87.81 196 GLY A O 1
ATOM 1436 N N . GLY A 1 197 ? 3.367 -11.258 39.331 1.00 89.31 197 GLY A N 1
ATOM 1437 C CA . GLY A 1 197 ? 4.815 -11.440 39.223 1.00 89.31 197 GLY A CA 1
ATOM 1438 C C . GLY A 1 197 ? 5.328 -11.721 37.807 1.00 89.31 197 GLY A C 1
ATOM 1439 O O . GLY A 1 197 ? 6.484 -12.124 37.672 1.00 89.31 197 GLY A O 1
ATOM 1440 N N . ASP A 1 198 ? 4.505 -11.528 36.773 1.00 92.19 198 ASP A N 1
ATOM 1441 C CA . ASP A 1 198 ? 4.940 -11.622 35.378 1.00 92.19 198 ASP A CA 1
ATOM 1442 C C . ASP A 1 198 ? 5.811 -10.412 34.996 1.00 92.19 198 ASP A C 1
ATOM 1444 O O . ASP A 1 198 ? 5.365 -9.263 35.007 1.00 92.19 198 ASP A O 1
ATOM 1448 N N . LEU A 1 199 ? 7.081 -10.676 34.676 1.00 90.69 199 LEU A N 1
ATOM 1449 C CA . LEU A 1 199 ? 8.054 -9.639 34.326 1.00 90.69 199 LEU A CA 1
ATOM 1450 C C . LEU A 1 199 ? 7.827 -9.053 32.928 1.00 90.69 199 LEU A C 1
ATOM 1452 O O . LEU A 1 199 ? 8.181 -7.898 32.714 1.00 90.69 199 LEU A O 1
ATOM 1456 N N . SER A 1 200 ? 7.258 -9.827 31.999 1.00 91.31 200 SER A N 1
ATOM 1457 C CA . SER A 1 200 ? 6.944 -9.355 30.648 1.00 91.31 200 SER A CA 1
ATOM 1458 C C . SER A 1 200 ? 5.788 -8.368 30.708 1.00 91.31 200 SER A C 1
ATOM 1460 O O . SER A 1 200 ? 5.918 -7.249 30.227 1.00 91.31 200 SER A O 1
ATOM 1462 N N . ALA A 1 201 ? 4.712 -8.738 31.408 1.00 90.94 201 ALA A N 1
ATOM 1463 C CA . ALA A 1 201 ? 3.561 -7.861 31.608 1.00 90.94 201 ALA A CA 1
ATOM 1464 C C . ALA A 1 201 ? 3.943 -6.585 32.383 1.00 90.94 201 ALA A C 1
ATOM 1466 O O . ALA A 1 201 ? 3.504 -5.486 32.055 1.00 90.94 201 ALA A O 1
ATOM 1467 N N . ALA A 1 202 ? 4.819 -6.696 33.391 1.00 87.44 202 ALA A N 1
ATOM 1468 C CA . ALA A 1 202 ? 5.345 -5.521 34.089 1.00 87.44 202 ALA A CA 1
ATOM 1469 C C . ALA A 1 202 ? 6.191 -4.616 33.171 1.00 87.44 202 ALA A C 1
ATOM 1471 O O . ALA A 1 202 ? 6.150 -3.394 33.313 1.00 87.44 202 ALA A O 1
ATOM 1472 N N . GLY A 1 203 ? 6.955 -5.206 32.246 1.00 89.38 203 GLY A N 1
ATOM 1473 C CA . GLY A 1 203 ? 7.715 -4.486 31.224 1.00 89.38 203 GLY A CA 1
ATOM 1474 C C . GLY A 1 203 ? 6.817 -3.769 30.216 1.00 89.38 203 GLY A C 1
ATOM 1475 O O . GLY A 1 203 ? 7.068 -2.608 29.912 1.00 89.38 203 GLY A O 1
ATOM 1476 N N . GLU A 1 204 ? 5.739 -4.414 29.770 1.00 89.75 204 GLU A N 1
ATOM 1477 C CA . GLU A 1 204 ? 4.741 -3.822 28.873 1.00 89.75 204 GLU A CA 1
ATOM 1478 C C . GLU A 1 204 ? 4.081 -2.592 29.508 1.00 89.75 204 GLU A C 1
ATOM 1480 O O . GLU A 1 204 ? 4.079 -1.517 28.915 1.00 89.75 204 GLU A O 1
ATOM 1485 N N . LEU A 1 205 ? 3.625 -2.696 30.762 1.00 89.69 205 LEU A N 1
ATOM 1486 C CA . LEU A 1 205 ? 3.052 -1.550 31.479 1.00 89.69 205 LEU A CA 1
ATOM 1487 C C . LEU A 1 205 ? 4.057 -0.413 31.704 1.00 89.69 205 LEU A C 1
ATOM 1489 O O . LEU A 1 205 ? 3.673 0.756 31.718 1.00 89.69 205 LEU A O 1
ATOM 1493 N N . LEU A 1 206 ? 5.341 -0.735 31.901 1.00 89.25 206 LEU A N 1
ATOM 1494 C CA . LEU A 1 206 ? 6.405 0.272 31.947 1.00 89.25 206 LEU A CA 1
ATOM 1495 C C . LEU A 1 206 ? 6.586 0.966 30.597 1.00 89.25 206 LEU A C 1
ATOM 1497 O O . LEU A 1 206 ? 6.800 2.177 30.585 1.00 89.25 206 LEU A O 1
ATOM 1501 N N . GLY A 1 207 ? 6.490 0.214 29.499 1.00 88.12 207 GLY A N 1
ATOM 1502 C CA . GLY A 1 207 ? 6.481 0.743 28.138 1.00 88.12 207 GLY A CA 1
ATOM 1503 C C . GLY A 1 207 ? 5.320 1.710 27.929 1.00 88.12 207 GLY A C 1
ATOM 1504 O O . GLY A 1 207 ? 5.560 2.860 27.589 1.00 88.12 207 GLY A O 1
ATOM 1505 N N . ILE A 1 208 ? 4.094 1.300 28.270 1.00 87.69 208 ILE A N 1
ATOM 1506 C CA . ILE A 1 208 ? 2.890 2.146 28.174 1.00 87.69 208 ILE A CA 1
ATOM 1507 C C . ILE A 1 208 ? 3.028 3.423 29.016 1.00 87.69 208 ILE A C 1
ATOM 1509 O O . ILE A 1 208 ? 2.651 4.507 28.580 1.00 87.69 208 ILE A O 1
ATOM 1513 N N . ALA A 1 209 ? 3.595 3.325 30.223 1.00 88.44 209 ALA A N 1
ATOM 1514 C CA . ALA A 1 209 ? 3.826 4.488 31.082 1.00 88.44 209 ALA A CA 1
ATOM 1515 C C . ALA A 1 209 ? 4.915 5.443 30.552 1.00 88.44 209 ALA A C 1
ATOM 1517 O O . ALA A 1 209 ? 4.978 6.593 30.992 1.00 88.44 209 ALA A O 1
ATOM 1518 N N . ALA A 1 210 ? 5.808 4.969 29.677 1.00 88.00 210 ALA A N 1
ATOM 1519 C CA . ALA A 1 210 ? 6.841 5.777 29.029 1.00 88.00 210 ALA A CA 1
ATOM 1520 C C . ALA A 1 210 ? 6.368 6.355 27.684 1.00 88.00 210 ALA A C 1
ATOM 1522 O O . ALA A 1 210 ? 6.710 7.491 27.358 1.00 88.00 210 ALA A O 1
ATOM 1523 N N . SER A 1 211 ? 5.567 5.585 26.949 1.00 86.62 211 SER A N 1
ATOM 1524 C CA . SER A 1 211 ? 5.042 5.877 25.619 1.00 86.62 211 SER A CA 1
ATOM 1525 C C . SER A 1 211 ? 3.570 5.446 25.568 1.00 86.62 211 SER A C 1
ATOM 1527 O O . SER A 1 211 ? 3.287 4.264 25.368 1.00 86.62 211 SER A O 1
ATOM 1529 N N . PRO A 1 212 ? 2.622 6.374 25.799 1.00 89.44 212 PRO A N 1
ATOM 1530 C CA . PRO A 1 212 ? 1.194 6.074 25.740 1.00 89.44 212 PRO A CA 1
ATOM 1531 C C . PRO A 1 212 ? 0.770 5.557 24.359 1.00 89.44 212 PRO A C 1
ATOM 1533 O O . PRO A 1 212 ? 1.291 6.006 23.343 1.00 89.44 212 PRO A O 1
ATOM 1536 N N . LYS A 1 213 ? -0.228 4.666 24.320 1.00 90.75 213 LYS A N 1
ATOM 1537 C CA . LYS A 1 213 ? -0.788 4.120 23.065 1.00 90.75 213 LYS A CA 1
ATOM 1538 C C . LYS A 1 213 ? -1.669 5.121 22.307 1.00 90.75 213 LYS A C 1
ATOM 1540 O O . LYS A 1 213 ? -1.899 4.992 21.108 1.00 90.75 213 LYS A O 1
ATOM 1545 N N . TYR A 1 214 ? -2.192 6.116 23.016 1.00 95.06 214 TYR A N 1
ATOM 1546 C CA . TYR A 1 214 ? -3.036 7.174 22.475 1.00 95.06 214 TYR A CA 1
ATOM 1547 C C . TYR A 1 214 ? -2.844 8.467 23.276 1.00 95.06 214 TYR A C 1
ATOM 1549 O O . TYR A 1 214 ? -2.428 8.432 24.438 1.00 95.06 214 TYR A O 1
ATOM 1557 N N . SER A 1 215 ? -3.179 9.603 22.672 1.00 95.06 215 SER A N 1
ATOM 1558 C CA . SER A 1 215 ? -3.295 10.895 23.353 1.00 95.06 215 SER A CA 1
ATOM 1559 C C . SER A 1 215 ? -4.741 11.388 23.344 1.00 95.06 215 SER A C 1
ATOM 1561 O O . SER A 1 215 ? -5.565 10.923 22.553 1.00 95.06 215 SER A O 1
ATOM 1563 N N . ALA A 1 216 ? -5.057 12.329 24.238 1.00 95.81 216 ALA A N 1
ATOM 1564 C CA . ALA A 1 216 ? -6.305 13.078 24.190 1.00 95.81 216 ALA A CA 1
ATOM 1565 C C . ALA A 1 216 ? -6.029 14.580 24.253 1.00 95.81 216 ALA A C 1
ATOM 1567 O O . ALA A 1 216 ? -5.247 15.032 25.088 1.00 95.81 216 ALA A O 1
ATOM 1568 N N . GLU A 1 217 ? -6.681 15.348 23.387 1.00 93.00 217 GLU A N 1
ATOM 1569 C CA . GLU A 1 217 ? -6.496 16.795 23.289 1.00 93.00 217 GLU A CA 1
ATOM 1570 C C . GLU A 1 217 ? -7.815 17.517 23.005 1.00 93.00 217 GLU A C 1
ATOM 1572 O O . GLU A 1 217 ? -8.753 16.951 22.443 1.00 93.00 217 GLU A O 1
ATOM 1577 N N . VAL A 1 218 ? -7.892 18.782 23.417 1.00 91.69 218 VAL A N 1
ATOM 1578 C CA . VAL A 1 218 ? -9.019 19.657 23.082 1.00 91.69 218 VAL A CA 1
ATOM 1579 C C . VAL A 1 218 ? -8.687 20.383 21.787 1.00 91.69 218 VAL A C 1
ATOM 1581 O O . VAL A 1 218 ? -7.677 21.084 21.723 1.00 91.69 218 VAL A O 1
ATOM 1584 N N . ILE A 1 219 ? -9.550 20.248 20.784 1.00 88.31 219 ILE A N 1
ATOM 1585 C CA . ILE A 1 219 ? -9.418 20.917 19.485 1.00 88.31 219 ILE A CA 1
ATOM 1586 C C . ILE A 1 219 ? -10.688 21.705 19.161 1.00 88.31 219 ILE A C 1
ATOM 1588 O O . ILE A 1 219 ? -11.753 21.425 19.713 1.00 88.31 219 ILE A O 1
ATOM 1592 N N . THR A 1 220 ? -10.597 22.660 18.236 1.00 86.56 220 THR A N 1
ATOM 1593 C CA . THR A 1 220 ? -11.768 23.351 17.682 1.00 86.56 220 THR A CA 1
ATOM 1594 C C . THR A 1 220 ? -11.984 22.977 16.223 1.00 86.56 220 THR A C 1
ATOM 1596 O O . THR A 1 220 ? -11.038 22.707 15.479 1.00 86.56 220 THR A O 1
ATOM 1599 N N . ARG A 1 221 ? -13.255 22.917 15.818 1.00 84.88 221 ARG A N 1
ATOM 1600 C CA . ARG A 1 221 ? -13.674 22.649 14.439 1.00 84.88 221 ARG A CA 1
ATOM 1601 C C . ARG A 1 221 ? -14.883 23.483 14.065 1.00 84.88 221 ARG A C 1
ATOM 1603 O O . ARG A 1 221 ? -15.734 23.764 14.904 1.00 84.88 221 ARG A O 1
ATOM 1610 N N . ASP A 1 222 ? -14.990 23.795 12.784 1.00 83.75 222 ASP A N 1
ATOM 1611 C CA . ASP A 1 222 ? -16.165 24.424 12.205 1.00 83.75 222 ASP A CA 1
ATOM 1612 C C . ASP A 1 222 ? -17.244 23.376 11.898 1.00 83.75 222 ASP A C 1
ATOM 1614 O O . ASP A 1 222 ? -16.995 22.333 11.288 1.00 83.75 222 ASP A O 1
ATOM 1618 N N . LYS A 1 223 ? -18.481 23.678 12.290 1.00 80.75 223 LYS A N 1
ATOM 1619 C CA . LYS A 1 223 ? -19.686 22.907 11.970 1.00 80.75 223 LYS A CA 1
ATOM 1620 C C . LYS A 1 223 ? -20.679 23.800 11.239 1.00 80.75 223 LYS A C 1
ATOM 1622 O O . LYS A 1 223 ? -20.893 24.949 11.624 1.00 80.75 223 LYS A O 1
ATOM 1627 N N . VAL A 1 224 ? -21.317 23.286 10.188 1.00 73.38 224 VAL A N 1
ATOM 1628 C CA . VAL A 1 224 ? -22.347 24.035 9.456 1.00 73.38 224 VAL A CA 1
ATOM 1629 C C . VAL A 1 224 ? -23.713 23.785 10.092 1.00 73.38 224 VAL A C 1
ATOM 1631 O O . VAL A 1 224 ? -24.301 22.717 9.940 1.00 73.38 224 VAL A O 1
ATOM 1634 N N . VAL A 1 225 ? -24.258 24.789 10.778 1.00 69.06 225 VAL A N 1
ATOM 1635 C CA . VAL A 1 225 ? -25.585 24.736 11.406 1.00 69.06 225 VAL A CA 1
ATOM 1636 C C . VAL A 1 225 ? -26.494 25.758 10.731 1.00 69.06 225 VAL A C 1
ATOM 1638 O O . VAL A 1 225 ? -26.232 26.955 10.743 1.00 69.06 225 VAL A O 1
ATOM 1641 N N . GLY A 1 226 ? -27.574 25.296 10.090 1.00 67.06 226 GLY A N 1
ATOM 1642 C CA . GLY A 1 226 ? -28.520 26.191 9.407 1.00 67.06 226 GLY A CA 1
ATOM 1643 C C . GLY A 1 226 ? -27.918 26.996 8.243 1.00 67.06 226 GLY A C 1
ATOM 1644 O O . GLY A 1 226 ? -28.487 28.015 7.855 1.00 67.06 226 GLY A O 1
ATOM 1645 N N . GLY A 1 227 ? -26.787 26.545 7.687 1.00 68.94 227 GLY A N 1
ATOM 1646 C CA . GLY A 1 227 ? -26.043 27.234 6.627 1.00 68.94 227 GLY A CA 1
ATOM 1647 C C . GLY A 1 227 ? -24.997 28.241 7.123 1.00 68.94 227 GLY A C 1
ATOM 1648 O O . GLY A 1 227 ? -24.335 28.861 6.294 1.00 68.94 227 GLY A O 1
ATOM 1649 N N . GLU A 1 228 ? -24.828 28.400 8.438 1.00 73.06 228 GLU A N 1
ATOM 1650 C CA . GLU A 1 228 ? -23.777 29.221 9.050 1.00 73.06 228 GLU A CA 1
ATOM 1651 C C . GLU A 1 228 ? -22.685 28.326 9.654 1.00 73.06 228 GLU A C 1
ATOM 1653 O O . GLU A 1 228 ? -22.985 27.265 10.200 1.00 73.06 228 GLU A O 1
ATOM 1658 N N . ARG A 1 229 ? -21.416 28.743 9.543 1.00 74.00 229 ARG A N 1
ATOM 1659 C CA . ARG A 1 229 ? -20.279 28.056 10.175 1.00 74.00 229 ARG A CA 1
ATOM 1660 C C . ARG A 1 229 ? -20.169 28.496 11.630 1.00 74.00 229 ARG A C 1
ATOM 1662 O O . ARG A 1 229 ? -20.128 29.695 11.906 1.00 74.00 229 ARG A O 1
ATOM 1669 N N . VAL A 1 230 ? -20.137 27.523 12.529 1.00 78.44 230 VAL A N 1
ATOM 1670 C CA . VAL A 1 230 ? -20.041 27.706 13.976 1.00 78.44 230 VAL A CA 1
ATOM 1671 C C . VAL A 1 230 ? -18.828 26.928 14.464 1.00 78.44 230 VAL A C 1
ATOM 1673 O O . VAL A 1 230 ? -18.739 25.728 14.218 1.00 78.44 230 VAL A O 1
ATOM 1676 N N . GLU A 1 231 ? -17.907 27.604 15.145 1.00 81.81 231 GLU A N 1
ATOM 1677 C CA . GLU A 1 231 ? -16.781 26.947 15.811 1.00 81.81 231 GLU A CA 1
ATOM 1678 C C . GLU A 1 231 ? -17.300 26.163 17.023 1.00 81.81 231 GLU A C 1
ATOM 1680 O O . GLU A 1 231 ? -18.179 26.627 17.751 1.00 81.81 231 GLU A O 1
ATOM 1685 N N . THR A 1 232 ? -16.810 24.945 17.218 1.00 81.19 232 THR A N 1
ATOM 1686 C CA . THR A 1 232 ? -17.223 24.048 18.302 1.00 81.19 232 THR A CA 1
ATOM 1687 C C . THR A 1 232 ? -16.014 23.288 18.827 1.00 81.19 232 THR A C 1
ATOM 1689 O O . THR A 1 232 ? -15.132 22.903 18.056 1.00 81.19 232 THR A O 1
ATOM 1692 N N . SER A 1 233 ? -15.971 23.064 20.138 1.00 87.25 233 SER A N 1
ATOM 1693 C CA . SER A 1 233 ? -14.932 22.257 20.777 1.00 87.25 233 SER A CA 1
ATOM 1694 C C . SER A 1 233 ? -15.166 20.752 20.663 1.00 87.25 233 SER A C 1
ATOM 1696 O O . SER A 1 233 ? -16.289 20.261 20.761 1.00 87.25 233 SER A O 1
ATOM 1698 N N . TYR A 1 234 ? -14.070 20.012 20.516 1.00 90.88 234 TYR A N 1
ATOM 1699 C CA . TYR A 1 234 ? -14.032 18.555 20.494 1.00 90.88 234 TYR A CA 1
ATOM 1700 C C . TYR A 1 234 ? -12.949 18.051 21.444 1.00 90.88 234 TYR A C 1
ATOM 1702 O O . TYR A 1 234 ? -11.911 18.691 21.613 1.00 90.88 234 TYR A O 1
ATOM 1710 N N . ILE A 1 235 ? -13.172 16.876 22.028 1.00 94.44 235 ILE A N 1
ATOM 1711 C CA . ILE A 1 235 ? -12.096 16.067 22.603 1.00 94.44 235 ILE A CA 1
ATOM 1712 C C . ILE A 1 235 ? -11.692 15.054 21.541 1.00 94.44 235 ILE A C 1
ATOM 1714 O O . ILE A 1 235 ? -12.482 14.178 21.183 1.00 94.44 235 ILE A O 1
ATOM 1718 N N . ARG A 1 236 ? -10.472 15.196 21.033 1.00 94.00 236 ARG A N 1
ATOM 1719 C CA . ARG A 1 236 ? -9.847 14.259 20.106 1.00 94.00 236 ARG A CA 1
ATOM 1720 C C . ARG A 1 236 ? -9.103 13.195 20.884 1.00 94.00 236 ARG A C 1
ATOM 1722 O O . ARG A 1 236 ? -8.312 13.525 21.758 1.00 94.00 236 ARG A O 1
ATOM 1729 N N . ILE A 1 237 ? -9.312 11.940 20.516 1.00 96.12 237 ILE A N 1
ATOM 1730 C CA . ILE A 1 237 ? -8.521 10.792 20.953 1.00 96.12 237 ILE A CA 1
ATOM 1731 C C . ILE A 1 237 ? -7.718 10.321 19.744 1.00 96.12 237 ILE A C 1
ATOM 1733 O O . ILE A 1 237 ? -8.299 9.875 18.755 1.00 96.12 237 ILE A O 1
ATOM 1737 N N . GLN A 1 238 ? -6.395 10.446 19.804 1.00 94.75 238 GLN A N 1
ATOM 1738 C CA . GLN A 1 238 ? -5.496 10.154 18.688 1.00 94.75 238 GLN A CA 1
ATOM 1739 C C . GLN A 1 238 ? -4.673 8.896 18.996 1.00 94.75 238 GLN A C 1
ATOM 1741 O O . GLN A 1 238 ? -3.854 8.931 19.918 1.00 94.75 238 GLN A O 1
ATOM 1746 N N . PRO A 1 239 ? -4.842 7.798 18.235 1.00 94.69 239 PRO A N 1
ATOM 1747 C CA . PRO A 1 239 ? -3.922 6.666 18.292 1.00 94.69 239 PRO A CA 1
ATOM 1748 C C . PRO A 1 239 ? -2.485 7.109 17.980 1.00 94.69 239 PRO A C 1
ATOM 1750 O O . PRO A 1 239 ? -2.265 7.882 17.041 1.00 94.69 239 PRO A O 1
ATOM 1753 N N . LEU A 1 240 ? -1.524 6.641 18.781 1.00 93.31 240 LEU A N 1
ATOM 1754 C CA . LEU A 1 240 ? -0.080 6.871 18.604 1.00 93.31 240 LEU A CA 1
ATOM 1755 C C . LEU A 1 240 ? 0.644 5.640 18.037 1.00 93.31 240 LEU A C 1
ATOM 1757 O O . LEU A 1 240 ? 1.788 5.741 17.608 1.00 93.31 240 LEU A O 1
ATOM 1761 N N . GLU A 1 241 ? -0.053 4.510 17.997 1.00 91.75 241 GLU A N 1
ATOM 1762 C CA . GLU A 1 241 ? 0.262 3.279 17.276 1.00 91.75 241 GLU A CA 1
ATOM 1763 C C . GLU A 1 241 ? -1.033 2.788 16.600 1.00 91.75 241 GLU A C 1
ATOM 1765 O O . GLU A 1 241 ? -2.122 3.153 17.066 1.00 91.75 241 GLU A O 1
ATOM 1770 N N . PRO A 1 242 ? -0.967 2.015 15.499 1.00 95.00 242 PRO A N 1
ATOM 1771 C CA . PRO A 1 242 ? -2.160 1.396 14.932 1.00 95.00 242 PRO A CA 1
ATOM 1772 C C . PRO A 1 242 ? -2.910 0.573 15.987 1.00 95.00 242 PRO A C 1
ATOM 1774 O O . PRO A 1 242 ? -2.313 -0.221 16.713 1.00 95.00 242 PRO A O 1
ATOM 1777 N N . LEU A 1 243 ? -4.227 0.758 16.071 1.00 96.12 243 LEU A N 1
ATOM 1778 C CA . LEU A 1 243 ? -5.088 -0.057 16.922 1.00 96.12 243 LEU A CA 1
ATOM 1779 C C . LEU A 1 243 ? -5.082 -1.510 16.438 1.00 96.12 243 LEU A C 1
ATOM 1781 O O . LEU A 1 243 ? -4.959 -1.785 15.243 1.00 96.12 243 LEU A O 1
ATOM 1785 N N . ASN A 1 244 ? -5.285 -2.450 17.361 1.00 95.06 244 ASN A N 1
ATOM 1786 C CA . ASN A 1 244 ? -5.337 -3.862 17.011 1.00 95.06 244 ASN A CA 1
ATOM 1787 C C . ASN A 1 244 ? -6.551 -4.140 16.103 1.00 95.06 244 ASN A C 1
ATOM 1789 O O . ASN A 1 244 ? -7.670 -3.721 16.432 1.00 95.06 244 ASN A O 1
ATOM 1793 N N . PRO A 1 245 ? -6.375 -4.858 14.979 1.00 95.25 245 PRO A N 1
ATOM 1794 C CA . PRO A 1 245 ? -7.479 -5.210 14.096 1.00 95.25 245 PRO A CA 1
ATOM 1795 C C . PRO A 1 245 ? -8.422 -6.219 14.764 1.00 95.25 245 PRO A C 1
ATOM 1797 O O . PRO A 1 245 ? -8.020 -6.994 15.636 1.00 95.25 245 PRO A O 1
ATOM 1800 N N . ASN A 1 246 ? -9.686 -6.239 14.334 1.00 94.12 246 ASN A N 1
ATOM 1801 C CA . ASN A 1 246 ? -10.727 -7.131 14.864 1.00 94.12 246 ASN A CA 1
ATOM 1802 C C . ASN A 1 246 ? -10.942 -7.040 16.392 1.00 94.12 246 ASN A C 1
ATOM 1804 O O . ASN A 1 246 ? -11.199 -8.048 17.059 1.00 94.12 246 ASN A O 1
ATOM 1808 N N . LYS A 1 247 ? -10.822 -5.843 16.972 1.00 95.50 247 LYS A N 1
ATOM 1809 C CA . LYS A 1 247 ? -11.062 -5.594 18.400 1.00 95.50 247 LYS A CA 1
ATOM 1810 C C . LYS A 1 247 ? -12.185 -4.591 18.588 1.00 95.50 247 LYS A C 1
ATOM 1812 O O . LYS A 1 247 ? -12.351 -3.666 17.799 1.00 95.50 247 LYS A O 1
ATOM 1817 N N . ARG A 1 248 ? -12.955 -4.756 19.666 1.00 95.44 248 ARG A N 1
ATOM 1818 C CA . ARG A 1 248 ? -13.876 -3.710 20.119 1.00 95.44 248 ARG A CA 1
ATOM 1819 C C . ARG A 1 248 ? -13.154 -2.798 21.091 1.00 95.44 248 ARG A C 1
ATOM 1821 O O . ARG A 1 248 ? -12.532 -3.278 22.032 1.00 95.44 248 ARG A O 1
ATOM 1828 N N . TYR A 1 249 ? -13.338 -1.504 20.906 1.00 97.06 249 TYR A N 1
ATOM 1829 C CA . TYR A 1 249 ? -12.893 -0.470 21.815 1.00 97.06 249 TYR A CA 1
ATOM 1830 C C . TYR A 1 249 ? -14.093 0.252 22.421 1.00 97.06 249 TYR A C 1
ATOM 1832 O O . TYR A 1 249 ? -15.109 0.459 21.754 1.00 97.06 249 TYR A O 1
ATOM 1840 N N . ILE A 1 250 ? -13.968 0.647 23.687 1.00 97.44 250 ILE A N 1
ATOM 1841 C CA . ILE A 1 250 ? -14.888 1.577 24.344 1.00 97.44 250 ILE A CA 1
ATOM 1842 C C . ILE A 1 250 ? -14.139 2.871 24.616 1.00 97.44 250 ILE A C 1
ATOM 1844 O O . ILE A 1 250 ? -13.122 2.883 25.308 1.00 97.44 250 ILE A O 1
ATOM 1848 N N . VAL A 1 251 ? -14.681 3.966 24.106 1.00 97.88 251 VAL A N 1
ATOM 1849 C CA . VAL A 1 251 ? -14.313 5.311 24.527 1.00 97.88 251 VAL A CA 1
ATOM 1850 C C . VAL A 1 251 ? -15.166 5.683 25.725 1.00 97.88 251 VAL A C 1
ATOM 1852 O O . VAL A 1 251 ? -16.388 5.570 25.641 1.00 97.88 251 VAL A O 1
ATOM 1855 N N . ALA A 1 252 ? -14.552 6.158 26.806 1.00 97.88 252 ALA A N 1
ATOM 1856 C CA . ALA A 1 252 ? -15.274 6.689 27.957 1.00 97.88 252 ALA A CA 1
ATOM 1857 C C . ALA A 1 252 ? -14.681 8.013 28.450 1.00 97.88 252 ALA A C 1
ATOM 1859 O O . ALA A 1 252 ? -13.463 8.190 28.494 1.00 97.88 252 ALA A O 1
ATOM 1860 N N . LEU A 1 253 ? -15.564 8.929 28.848 1.00 98.38 253 LEU A N 1
ATOM 1861 C CA . LEU A 1 253 ? -15.220 10.208 29.469 1.00 98.38 253 LEU A CA 1
ATOM 1862 C C . LEU A 1 253 ? -15.842 10.284 30.863 1.00 98.38 253 LEU A C 1
ATOM 1864 O O . LEU A 1 253 ? -16.978 9.837 31.058 1.00 98.38 253 LEU A O 1
ATOM 1868 N N . THR A 1 254 ? -15.134 10.891 31.814 1.00 97.75 254 THR A N 1
ATOM 1869 C CA . THR A 1 254 ? -15.630 11.092 33.185 1.00 97.75 254 THR A CA 1
ATOM 1870 C C . THR A 1 254 ? -15.894 12.561 33.519 1.00 97.75 254 THR A C 1
ATOM 1872 O O . THR A 1 254 ? -15.441 13.479 32.835 1.00 97.75 254 THR A O 1
ATOM 1875 N N . ASP A 1 255 ? -16.617 12.789 34.613 1.00 95.62 255 ASP A N 1
ATOM 1876 C CA . ASP A 1 255 ? -16.882 14.106 35.202 1.00 95.62 255 ASP A CA 1
ATOM 1877 C C . ASP A 1 255 ? -15.637 14.765 35.838 1.00 95.62 255 ASP A C 1
ATOM 1879 O O . ASP A 1 255 ? -15.703 15.897 36.328 1.00 95.62 255 ASP A O 1
ATOM 1883 N N . GLU A 1 256 ? -14.477 14.102 35.805 1.00 96.12 256 GLU A N 1
ATOM 1884 C CA . GLU A 1 256 ? -13.193 14.710 36.169 1.00 96.12 256 GLU A CA 1
ATOM 1885 C C . GLU A 1 256 ? -12.709 15.718 35.121 1.00 96.12 256 GLU A C 1
ATOM 1887 O O . GLU A 1 256 ? -11.920 16.606 35.459 1.00 96.12 256 GLU A O 1
ATOM 1892 N N . ILE A 1 257 ? -13.222 15.631 33.887 1.00 96.12 257 ILE A N 1
ATOM 1893 C CA . ILE A 1 257 ? -13.036 16.658 32.861 1.00 96.12 257 ILE A CA 1
ATOM 1894 C C . ILE A 1 257 ? -13.848 17.889 33.258 1.00 96.12 257 ILE A C 1
ATOM 1896 O O . ILE A 1 257 ? -15.054 17.808 33.511 1.00 96.12 257 ILE A O 1
ATOM 1900 N N . LYS A 1 258 ? -13.179 19.041 33.320 1.00 92.50 258 LYS A N 1
ATOM 1901 C CA . LYS A 1 258 ? -13.760 20.298 33.801 1.00 92.50 258 LYS A CA 1
ATOM 1902 C C . LYS A 1 258 ? -13.648 21.381 32.749 1.00 92.50 258 LYS A C 1
ATOM 1904 O O . LYS A 1 258 ? -12.727 21.382 31.940 1.00 92.50 258 LYS A O 1
ATOM 1909 N N . ASP A 1 259 ? -14.554 22.342 32.799 1.00 88.25 259 ASP A N 1
ATOM 1910 C CA . ASP A 1 259 ? -14.384 23.614 32.111 1.00 88.25 259 ASP A CA 1
ATOM 1911 C C . ASP A 1 259 ? -13.371 24.520 32.845 1.00 88.25 259 ASP A C 1
ATOM 1913 O O . ASP A 1 259 ? -12.888 24.225 33.946 1.00 88.25 259 ASP A O 1
ATOM 1917 N N . THR A 1 260 ? -13.039 25.659 32.241 1.00 85.75 260 THR A N 1
ATOM 1918 C CA . THR A 1 260 ? -12.156 26.676 32.832 1.00 85.75 260 THR A CA 1
ATOM 1919 C C . THR A 1 260 ? -12.713 27.346 34.086 1.00 85.75 260 THR A C 1
ATOM 1921 O O . THR A 1 260 ? -11.961 28.005 34.807 1.00 85.75 260 THR A O 1
ATOM 1924 N N . GLU A 1 261 ? -14.007 27.193 34.370 1.00 85.38 261 GLU A N 1
ATOM 1925 C CA . GLU A 1 261 ? -14.643 27.656 35.607 1.00 85.38 261 GLU A CA 1
ATOM 1926 C C . GLU A 1 261 ? -14.581 26.591 36.722 1.00 85.38 261 GLU A C 1
ATOM 1928 O O . GLU A 1 261 ? -14.927 26.868 37.875 1.00 85.38 261 GLU A O 1
ATOM 1933 N N . GLY A 1 262 ? -14.073 25.394 36.407 1.00 87.25 262 GLY A N 1
ATOM 1934 C CA . GLY A 1 262 ? -13.940 24.259 37.312 1.00 87.25 262 GLY A CA 1
ATOM 1935 C C . GLY A 1 262 ? -15.204 23.406 37.435 1.00 87.25 262 GLY A C 1
ATOM 1936 O O . GLY A 1 262 ? -15.287 22.600 38.365 1.00 87.25 262 GLY A O 1
ATOM 1937 N N . LYS A 1 263 ? -16.185 23.582 36.545 1.00 88.19 263 LYS A N 1
ATOM 1938 C CA . LYS A 1 263 ? -17.418 22.793 36.483 1.00 88.19 263 LYS A CA 1
ATOM 1939 C C . LYS A 1 263 ? -17.171 21.513 35.690 1.00 88.19 263 LYS A C 1
ATOM 1941 O O . LYS A 1 263 ? -16.579 21.554 34.618 1.00 88.19 263 LYS A O 1
ATOM 1946 N N . SER A 1 264 ? -17.624 20.385 36.220 1.00 91.94 264 SER A N 1
ATOM 1947 C CA . SER A 1 264 ? -17.531 19.092 35.541 1.00 91.94 264 SER A CA 1
ATOM 1948 C C . SER A 1 264 ? -18.418 19.025 34.301 1.00 91.94 264 SER A C 1
ATOM 1950 O O . SER A 1 264 ? -19.502 19.618 34.280 1.00 91.94 264 SER A O 1
ATOM 1952 N N . LEU A 1 265 ? -17.990 18.242 33.308 1.00 91.75 265 LEU A N 1
ATOM 1953 C CA . LEU A 1 265 ? -18.878 17.800 32.235 1.00 91.75 265 LEU A CA 1
ATOM 1954 C C . LEU A 1 265 ? -20.094 17.058 32.809 1.00 91.75 265 LEU A C 1
ATOM 1956 O O . LEU A 1 265 ? -20.020 16.434 33.869 1.00 91.75 265 LEU A O 1
ATOM 1960 N N . ILE A 1 266 ? -21.212 17.101 32.086 1.00 91.19 266 ILE A N 1
ATOM 1961 C CA . ILE A 1 266 ? -22.414 16.323 32.410 1.00 91.19 266 ILE A CA 1
ATOM 1962 C C . ILE A 1 266 ? -22.787 15.378 31.265 1.00 91.19 266 ILE A C 1
ATOM 1964 O O . ILE A 1 266 ? -22.405 15.595 30.115 1.00 91.19 266 ILE A O 1
ATOM 1968 N N . LYS A 1 267 ? -23.612 14.365 31.562 1.00 92.69 267 LYS A N 1
ATOM 1969 C CA . LYS A 1 267 ? -24.288 13.551 30.536 1.00 92.69 267 LYS A CA 1
ATOM 1970 C C . LYS A 1 267 ? -25.167 14.450 29.646 1.00 92.69 267 LYS A C 1
ATOM 1972 O O . LYS A 1 267 ? -25.892 15.291 30.179 1.00 92.69 267 LYS A O 1
ATOM 1977 N N . HIS A 1 268 ? -25.164 14.243 28.321 1.00 90.31 268 HIS A N 1
ATOM 1978 C CA . HIS A 1 268 ? -25.961 15.031 27.357 1.00 90.31 268 HIS A CA 1
ATOM 1979 C C . HIS A 1 268 ? -27.449 15.069 27.750 1.00 90.31 268 HIS A C 1
ATOM 1981 O O . HIS A 1 268 ? -28.128 14.037 27.656 1.00 90.31 268 HIS A O 1
ATOM 1987 N N . PRO A 1 269 ? -27.987 16.223 28.195 1.00 85.50 269 PRO A N 1
ATOM 1988 C CA . PRO A 1 269 ? -29.367 16.308 28.656 1.00 85.50 269 PRO A CA 1
ATOM 1989 C C . PRO A 1 269 ? -30.353 16.200 27.492 1.00 85.50 269 PRO A C 1
ATOM 1991 O O . PRO A 1 269 ? -30.110 16.729 26.416 1.00 85.50 269 PRO A O 1
ATOM 1994 N N . GLY A 1 270 ? -31.507 15.571 27.716 1.00 77.88 270 GLY A N 1
ATOM 1995 C CA . GLY A 1 270 ? -32.577 15.450 26.721 1.00 77.88 270 GLY A CA 1
ATOM 1996 C C . GLY A 1 270 ? -33.239 14.077 26.760 1.00 77.88 270 GLY A C 1
ATOM 1997 O O . GLY A 1 270 ? -32.662 13.119 27.256 1.00 77.88 270 GLY A O 1
ATOM 1998 N N . ILE A 1 271 ? -34.473 13.968 26.260 1.00 73.75 271 ILE A N 1
ATOM 1999 C CA . ILE A 1 271 ? -35.280 12.736 26.386 1.00 73.75 271 ILE A CA 1
ATOM 2000 C C . ILE A 1 271 ? -34.833 11.579 25.479 1.00 73.75 271 ILE A C 1
ATOM 2002 O O . ILE A 1 271 ? -35.278 10.456 25.695 1.00 73.75 271 ILE A O 1
ATOM 2006 N N . ALA A 1 272 ? -34.007 11.865 24.473 1.00 76.94 272 ALA A N 1
ATOM 2007 C CA . ALA A 1 272 ? -33.448 10.898 23.523 1.00 76.94 272 ALA A CA 1
ATOM 2008 C C . ALA A 1 272 ? -31.906 10.951 23.481 1.00 76.94 272 ALA A C 1
ATOM 2010 O O . ALA A 1 272 ? -31.290 10.344 22.611 1.00 76.94 272 ALA A O 1
ATOM 2011 N N . ASN A 1 273 ? -31.302 11.692 24.414 1.00 87.19 273 ASN A N 1
ATOM 2012 C CA . ASN A 1 273 ? -29.866 11.941 24.486 1.00 87.19 273 ASN A CA 1
ATOM 2013 C C . ASN A 1 273 ? -29.224 11.023 25.535 1.00 87.19 273 ASN A C 1
ATOM 2015 O O . ASN A 1 273 ? -29.934 10.354 26.292 1.00 87.19 273 ASN A O 1
ATOM 2019 N N . TYR A 1 274 ? -27.890 11.027 25.612 1.00 91.00 274 TYR A N 1
ATOM 2020 C CA . TYR A 1 274 ? -27.118 10.136 26.488 1.00 91.00 274 TYR A CA 1
ATOM 2021 C C . TYR A 1 274 ? -27.653 10.050 27.925 1.00 91.00 274 TYR A C 1
ATOM 2023 O O . TYR A 1 274 ? -27.833 8.952 28.433 1.00 91.00 274 TYR A O 1
ATOM 2031 N N . ALA A 1 275 ? -27.999 11.173 28.570 1.00 90.06 275 ALA A N 1
ATOM 2032 C CA . ALA A 1 275 ? -28.474 11.161 29.959 1.00 90.06 275 ALA A CA 1
ATOM 2033 C C . ALA A 1 275 ? -29.763 10.348 30.170 1.00 90.06 275 ALA A C 1
ATOM 2035 O O . ALA A 1 275 ? -29.946 9.763 31.231 1.00 90.06 275 ALA A O 1
ATOM 2036 N N . ALA A 1 276 ? -30.670 10.333 29.188 1.00 87.06 276 ALA A N 1
ATOM 2037 C CA . ALA A 1 276 ? -31.894 9.539 29.270 1.00 87.06 276 ALA A CA 1
ATOM 2038 C C . ALA A 1 276 ? -31.659 8.072 28.903 1.00 87.06 276 ALA A C 1
ATOM 2040 O O . ALA A 1 276 ? -32.359 7.212 29.425 1.00 87.06 276 ALA A O 1
ATOM 2041 N N . LEU A 1 277 ? -30.713 7.802 28.003 1.00 89.56 277 LEU A N 1
ATOM 2042 C CA . LEU A 1 277 ? -30.400 6.448 27.555 1.00 89.56 277 LEU A CA 1
ATOM 2043 C C . LEU A 1 277 ? -29.519 5.695 28.560 1.00 89.56 277 LEU A C 1
ATOM 2045 O O . LEU A 1 277 ? -29.678 4.494 28.695 1.00 89.56 277 LEU A O 1
ATOM 2049 N N . ALA A 1 278 ? -28.663 6.396 29.302 1.00 90.44 278 ALA A N 1
ATOM 2050 C CA . ALA A 1 278 ? -27.827 5.830 30.360 1.00 90.44 278 ALA A CA 1
ATOM 2051 C C . ALA A 1 278 ? -28.576 5.583 31.688 1.00 90.44 278 ALA A C 1
ATOM 2053 O O . ALA A 1 278 ? -28.010 5.035 32.624 1.00 90.44 278 ALA A O 1
ATOM 2054 N N . ASP A 1 279 ? -29.837 6.012 31.821 1.00 86.62 279 ASP A N 1
ATOM 2055 C CA . ASP A 1 279 ? -30.648 5.714 33.009 1.00 86.62 279 ASP A CA 1
ATOM 2056 C C . ASP A 1 279 ? -31.345 4.358 32.830 1.00 86.62 279 ASP A C 1
ATOM 2058 O O . ASP A 1 279 ? -32.402 4.274 32.201 1.00 86.62 279 ASP A O 1
ATOM 2062 N N . GLU A 1 280 ? -30.770 3.297 33.406 1.00 77.25 280 GLU A N 1
ATOM 2063 C CA . GLU A 1 280 ? -31.304 1.923 33.357 1.00 77.25 280 GLU A CA 1
ATOM 2064 C C . GLU A 1 280 ? -32.747 1.794 33.889 1.00 77.25 280 GLU A C 1
ATOM 2066 O O . GLU A 1 280 ? -33.460 0.843 33.568 1.00 77.25 280 GLU A O 1
ATOM 2071 N N . ASN A 1 281 ? -33.214 2.754 34.698 1.00 80.62 281 ASN A N 1
ATOM 2072 C CA . ASN A 1 281 ? -34.553 2.742 35.285 1.00 80.62 281 ASN A CA 1
ATOM 2073 C C . ASN A 1 281 ? -35.582 3.506 34.439 1.00 80.62 281 ASN A C 1
ATOM 2075 O O . ASN A 1 281 ? -36.764 3.576 34.806 1.00 80.62 281 ASN A O 1
ATOM 2079 N N . ARG A 1 282 ? -35.154 4.101 33.322 1.00 79.25 282 ARG A N 1
ATOM 2080 C CA . ARG A 1 282 ? -35.977 4.937 32.456 1.00 79.25 282 ARG A CA 1
ATOM 2081 C C . ARG A 1 282 ? -36.269 4.229 31.139 1.00 79.25 282 ARG A C 1
ATOM 2083 O O . ARG A 1 282 ? -35.368 3.966 30.35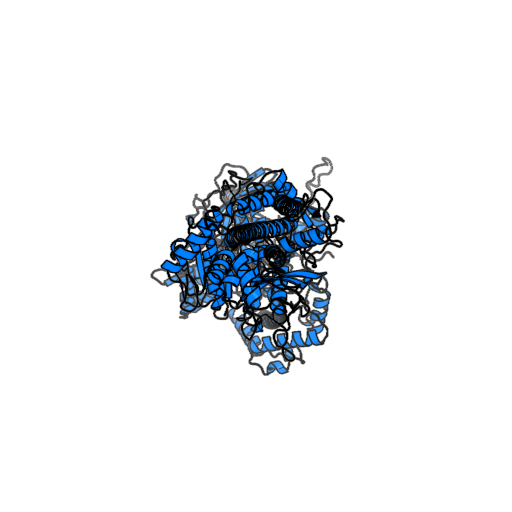5 1.00 79.25 282 ARG A O 1
ATOM 2090 N N . GLU A 1 283 ? -37.556 4.035 30.849 1.00 79.19 283 GLU A N 1
ATOM 2091 C CA . GLU A 1 283 ? -37.988 3.601 29.515 1.00 79.19 283 GLU A CA 1
ATOM 2092 C C . GLU A 1 283 ? -37.633 4.672 28.460 1.00 79.19 283 GLU A C 1
ATOM 2094 O O . GLU A 1 283 ? -37.953 5.859 28.663 1.00 79.19 283 GLU A O 1
ATOM 2099 N N . PRO A 1 284 ? -37.006 4.293 27.329 1.00 75.56 284 PRO A N 1
ATOM 2100 C CA . PRO A 1 284 ? -36.688 5.228 26.261 1.00 75.56 284 PRO A CA 1
ATOM 2101 C C . PRO A 1 284 ? -37.938 5.907 25.698 1.00 75.56 284 PRO A C 1
ATOM 2103 O O . PRO A 1 284 ? -39.019 5.325 25.601 1.00 75.56 284 PRO A O 1
ATOM 2106 N N . ALA A 1 285 ? -37.794 7.162 25.261 1.00 69.56 285 ALA A N 1
ATOM 2107 C CA . ALA A 1 285 ? -38.907 7.919 24.679 1.00 69.56 285 ALA A CA 1
ATOM 2108 C C . ALA A 1 285 ? -39.463 7.284 23.386 1.00 69.56 285 ALA A C 1
ATOM 2110 O O . ALA A 1 285 ? -40.597 7.564 22.993 1.00 69.56 285 ALA A O 1
ATOM 2111 N N . ASN A 1 286 ? -38.665 6.441 22.728 1.00 71.12 286 ASN A N 1
ATOM 2112 C CA . ASN A 1 286 ? -39.030 5.653 21.562 1.00 71.12 286 ASN A CA 1
ATOM 2113 C C . ASN A 1 286 ? -38.524 4.214 21.781 1.00 71.12 286 ASN A C 1
ATOM 2115 O O . ASN A 1 286 ? -37.314 4.066 21.933 1.00 71.12 286 ASN A O 1
ATOM 2119 N N . PRO A 1 287 ? -39.386 3.177 21.728 1.00 74.00 287 PRO A N 1
ATOM 2120 C CA . PRO A 1 287 ? -38.975 1.772 21.884 1.00 74.00 287 PRO A CA 1
ATOM 2121 C C . PRO A 1 287 ? -37.899 1.318 20.892 1.00 74.00 287 PRO A C 1
ATOM 2123 O O . PRO A 1 287 ? -37.226 0.315 21.076 1.00 74.00 287 PRO A O 1
ATOM 2126 N N . LEU A 1 288 ? -37.732 2.052 19.795 1.00 70.25 288 LEU A N 1
ATOM 2127 C CA . LEU A 1 288 ? -36.679 1.784 18.828 1.00 70.25 288 LEU A CA 1
ATOM 2128 C C . LEU A 1 288 ? -35.267 2.119 19.362 1.00 70.25 288 LEU A C 1
ATOM 2130 O O . LEU A 1 288 ? -34.282 1.740 18.740 1.00 70.25 288 LEU A O 1
ATOM 2134 N N . LEU A 1 289 ? -35.158 2.803 20.505 1.00 78.69 289 LEU A N 1
ATOM 2135 C CA . LEU A 1 289 ? -33.896 3.100 21.191 1.00 78.69 289 LEU A CA 1
ATOM 2136 C C . LEU A 1 289 ? -33.555 2.093 22.306 1.00 78.69 289 LEU A C 1
ATOM 2138 O O . LEU A 1 289 ? -32.512 2.254 22.934 1.00 78.69 289 LEU A O 1
ATOM 2142 N N . ASP A 1 290 ? -34.382 1.066 22.538 1.00 80.94 290 ASP A N 1
ATOM 2143 C CA . ASP A 1 290 ? -34.151 0.050 23.582 1.00 80.94 290 ASP A CA 1
ATOM 2144 C C . ASP A 1 290 ? -32.794 -0.653 23.388 1.00 80.94 290 ASP A C 1
ATOM 2146 O O . ASP A 1 290 ? -32.007 -0.777 24.325 1.00 80.94 290 ASP A O 1
ATOM 2150 N N . ASP A 1 291 ? -32.469 -1.019 22.144 1.00 80.38 291 ASP A N 1
ATOM 2151 C CA . ASP A 1 291 ? -31.183 -1.634 21.791 1.00 80.38 291 ASP A CA 1
ATOM 2152 C C . ASP A 1 291 ? -29.999 -0.675 22.033 1.00 80.38 291 ASP A C 1
ATOM 2154 O O . ASP A 1 291 ? -28.922 -1.110 22.435 1.00 80.38 291 ASP A O 1
ATOM 2158 N N . VAL A 1 292 ? -30.184 0.638 21.823 1.00 85.81 292 VAL A N 1
ATOM 2159 C CA . VAL A 1 292 ? -29.134 1.640 22.091 1.00 85.81 292 VAL A CA 1
ATOM 2160 C C . VAL A 1 292 ? -28.883 1.768 23.591 1.00 85.81 292 VAL A C 1
ATOM 2162 O O . VAL A 1 292 ? -27.733 1.814 24.017 1.00 85.81 292 VAL A O 1
ATOM 2165 N N . GLN A 1 293 ? -29.949 1.812 24.393 1.00 87.62 293 GLN A N 1
ATOM 2166 C CA . GLN A 1 293 ? -29.845 1.843 25.851 1.00 87.62 293 GLN A CA 1
ATOM 2167 C C . GLN A 1 293 ? -29.119 0.598 26.378 1.00 87.62 293 GLN A C 1
ATOM 2169 O O . GLN A 1 293 ? -28.230 0.735 27.212 1.00 87.62 293 GLN A O 1
ATOM 2174 N N . ALA A 1 294 ? -29.417 -0.592 25.845 1.00 86.12 294 ALA A N 1
ATOM 2175 C CA . ALA A 1 294 ? -28.713 -1.821 26.216 1.00 86.12 294 ALA A CA 1
ATOM 2176 C C . ALA A 1 294 ? -27.208 -1.781 25.878 1.00 86.12 294 ALA A C 1
ATOM 2178 O O . ALA A 1 294 ? -26.390 -2.277 26.650 1.00 86.12 294 ALA A O 1
ATOM 2179 N N . GLN A 1 295 ? -26.823 -1.171 24.750 1.00 88.62 295 GLN A N 1
ATOM 2180 C CA . GLN A 1 295 ? -25.408 -0.986 24.397 1.00 88.62 295 GLN A CA 1
ATOM 2181 C C . GLN A 1 295 ? -24.695 -0.005 25.335 1.00 88.62 295 GLN A C 1
ATOM 2183 O O . GLN A 1 295 ? -23.585 -0.291 25.775 1.00 88.62 295 GLN A O 1
ATOM 2188 N N . ILE A 1 296 ? -25.332 1.121 25.676 1.00 92.12 296 ILE A N 1
ATOM 2189 C CA . ILE A 1 296 ? -24.771 2.095 26.626 1.00 92.12 296 ILE A CA 1
ATOM 2190 C C . ILE A 1 296 ? -24.602 1.462 28.008 1.00 92.12 296 ILE A C 1
ATOM 2192 O O . ILE A 1 296 ? -23.535 1.587 28.596 1.00 92.12 296 ILE A O 1
ATOM 2196 N N . ASP A 1 297 ? -25.611 0.736 28.492 1.00 90.88 297 ASP A N 1
ATOM 2197 C CA . ASP A 1 297 ? -25.553 -0.002 29.759 1.00 90.88 297 ASP A CA 1
ATOM 2198 C C . ASP A 1 297 ? -24.377 -0.994 29.783 1.00 90.88 297 ASP A C 1
ATOM 2200 O O . ASP A 1 297 ? -23.597 -1.041 30.735 1.00 90.88 297 ASP A O 1
ATOM 2204 N N . PHE A 1 298 ? -24.183 -1.741 28.694 1.00 90.50 298 PHE A N 1
ATOM 2205 C CA . PHE A 1 298 ? -23.022 -2.613 28.532 1.00 90.50 298 PHE A CA 1
ATOM 2206 C C . PHE A 1 298 ? -21.695 -1.835 28.595 1.00 90.50 298 PHE A C 1
ATOM 2208 O O . PHE A 1 298 ? -20.784 -2.235 29.326 1.00 90.50 298 PHE A O 1
ATOM 2215 N N . TRP A 1 299 ? -21.571 -0.720 27.869 1.00 93.94 299 TRP A N 1
ATOM 2216 C CA . TRP A 1 299 ? -20.341 0.073 27.855 1.00 93.94 299 TRP A CA 1
ATOM 2217 C C . TRP A 1 299 ? -20.035 0.727 29.211 1.00 93.94 299 TRP A C 1
ATOM 2219 O O . TRP A 1 299 ? -18.879 0.700 29.648 1.00 93.94 299 TRP A O 1
ATOM 2229 N N . GLU A 1 300 ? -21.044 1.273 29.901 1.00 95.25 300 GLU A N 1
ATOM 2230 C CA . GLU A 1 300 ? -20.900 1.861 31.240 1.00 95.25 300 GLU A CA 1
ATOM 2231 C C . GLU A 1 300 ? -20.481 0.796 32.262 1.00 95.25 300 GLU A C 1
ATOM 2233 O O . GLU A 1 300 ? -19.534 1.026 33.014 1.00 95.25 300 GLU A O 1
ATOM 2238 N N . LYS A 1 301 ? -21.058 -0.413 32.219 1.00 92.75 301 LYS A N 1
ATOM 2239 C CA . LYS A 1 301 ? -20.688 -1.523 33.118 1.00 92.75 301 LYS A CA 1
ATOM 2240 C C . LYS A 1 301 ? -19.260 -2.020 32.919 1.00 92.75 301 LYS A C 1
ATOM 2242 O O . LYS A 1 301 ? -18.541 -2.224 33.902 1.00 92.75 301 LYS A O 1
ATOM 2247 N N . VAL A 1 302 ? -18.821 -2.200 31.671 1.00 93.38 302 VAL A N 1
ATOM 2248 C CA . VAL A 1 302 ? -17.430 -2.593 31.377 1.00 93.38 302 VAL A CA 1
ATOM 2249 C C . VAL A 1 302 ? -16.460 -1.511 31.860 1.00 93.38 302 VAL A C 1
ATOM 2251 O O . VAL A 1 302 ? -15.478 -1.817 32.542 1.00 93.38 302 VAL A O 1
ATOM 2254 N N . THR A 1 303 ? -16.775 -0.242 31.589 1.00 96.19 303 THR A N 1
ATOM 2255 C CA . THR A 1 303 ? -15.978 0.906 32.042 1.00 96.19 303 THR A CA 1
ATOM 2256 C C . THR A 1 303 ? -15.925 0.980 33.569 1.00 96.19 303 THR A C 1
ATOM 2258 O O . THR A 1 303 ? -14.843 1.054 34.145 1.00 96.19 303 THR A O 1
ATOM 2261 N N . ALA A 1 304 ? -17.064 0.886 34.256 1.00 94.56 304 ALA A N 1
ATOM 2262 C CA . ALA A 1 304 ? -17.141 0.911 35.714 1.00 94.56 304 ALA A CA 1
ATOM 2263 C C . ALA A 1 304 ? -16.363 -0.253 36.347 1.00 94.56 304 ALA A C 1
ATOM 2265 O O . ALA A 1 304 ? -15.675 -0.066 37.355 1.00 94.56 304 ALA A O 1
ATOM 2266 N N . SER A 1 305 ? -16.400 -1.442 35.733 1.00 91.62 305 SER A N 1
ATOM 2267 C CA . SER A 1 305 ? -15.583 -2.576 36.166 1.00 91.62 305 SER A CA 1
ATOM 2268 C C . SER A 1 305 ? -14.085 -2.293 36.020 1.00 91.62 305 SER A C 1
ATOM 2270 O O . SER A 1 305 ? -13.314 -2.651 36.913 1.00 91.62 305 SER A O 1
ATOM 2272 N N . TYR A 1 306 ? -13.652 -1.663 34.925 1.00 93.12 306 TYR A N 1
ATOM 2273 C CA . TYR A 1 306 ? -12.257 -1.253 34.740 1.00 93.12 306 TYR A CA 1
ATOM 2274 C C . TYR A 1 306 ? -11.833 -0.214 35.789 1.00 93.12 306 TYR A C 1
ATOM 2276 O O . TYR A 1 306 ? -10.819 -0.401 36.468 1.00 93.12 306 TYR A O 1
ATOM 2284 N N . LEU A 1 307 ? -12.650 0.825 36.002 1.00 94.69 307 LEU A N 1
ATOM 2285 C CA . LEU A 1 307 ? -12.404 1.859 37.011 1.00 94.69 307 LEU A CA 1
ATOM 2286 C C . LEU A 1 307 ? -12.270 1.251 38.413 1.00 94.69 307 LEU A C 1
ATOM 2288 O O . LEU A 1 307 ? -11.329 1.566 39.140 1.00 94.69 307 LEU A O 1
ATOM 2292 N N . GLY A 1 308 ? -13.178 0.343 38.782 1.00 91.50 308 GLY A N 1
ATOM 2293 C CA . GLY A 1 308 ? -13.178 -0.338 40.075 1.00 91.50 308 GLY A CA 1
ATOM 2294 C C . GLY A 1 308 ? -11.959 -1.233 40.301 1.00 91.50 308 GLY A C 1
ATOM 2295 O O . GLY A 1 308 ? -11.375 -1.206 41.385 1.00 91.50 308 GLY A O 1
ATOM 2296 N N . ASN A 1 309 ? -11.565 -2.007 39.288 1.00 85.94 309 ASN A N 1
ATOM 2297 C CA . ASN A 1 309 ? -10.497 -2.999 39.415 1.00 85.94 309 ASN A CA 1
ATOM 2298 C C . ASN A 1 309 ? -9.090 -2.413 39.244 1.00 85.94 309 ASN A C 1
ATOM 2300 O O . ASN A 1 309 ? -8.147 -2.958 39.820 1.00 85.94 309 ASN A O 1
ATOM 2304 N N . LEU A 1 310 ? -8.938 -1.334 38.466 1.00 89.94 310 LEU A N 1
ATOM 2305 C CA . LEU A 1 310 ? -7.631 -0.785 38.108 1.00 89.94 310 LEU A CA 1
ATOM 2306 C C . LEU A 1 310 ? -7.452 0.670 38.552 1.00 89.94 310 LEU A C 1
ATOM 2308 O O . LEU A 1 310 ? -6.621 0.936 39.420 1.00 89.94 310 LEU A O 1
ATOM 2312 N N . THR A 1 311 ? -8.230 1.614 38.016 1.00 91.38 311 THR A N 1
ATOM 2313 C CA . THR A 1 311 ? -8.043 3.055 38.289 1.00 91.38 311 THR A CA 1
ATOM 2314 C C . THR A 1 311 ? -8.164 3.378 39.781 1.00 91.38 311 THR A C 1
ATOM 2316 O O . THR A 1 311 ? -7.320 4.068 40.357 1.00 91.38 311 THR A O 1
ATOM 2319 N N . ASN A 1 312 ? -9.170 2.816 40.452 1.00 93.81 312 ASN A N 1
ATOM 2320 C CA . ASN A 1 312 ? -9.419 3.039 41.873 1.00 93.81 312 ASN A CA 1
ATOM 2321 C C . ASN A 1 312 ? -8.373 2.395 42.790 1.00 93.81 312 ASN A C 1
ATOM 2323 O O . ASN A 1 312 ? -8.272 2.796 43.948 1.00 93.81 312 ASN A O 1
ATOM 2327 N N . ALA A 1 313 ? -7.541 1.471 42.293 1.00 89.44 313 ALA A N 1
ATOM 2328 C CA . ALA A 1 313 ? -6.436 0.913 43.074 1.00 89.44 313 ALA A CA 1
ATOM 2329 C C . ALA A 1 313 ? -5.379 1.976 43.435 1.00 89.44 313 ALA A C 1
ATOM 2331 O O . ALA A 1 313 ? -4.661 1.821 44.425 1.00 89.44 313 ALA A O 1
ATOM 2332 N N . ALA A 1 314 ? -5.300 3.063 42.657 1.00 90.38 314 ALA A N 1
ATOM 2333 C CA . ALA A 1 314 ? -4.419 4.203 42.901 1.00 90.38 314 ALA A CA 1
ATOM 2334 C C . ALA A 1 314 ? -5.132 5.410 43.552 1.00 90.38 314 ALA A C 1
ATOM 2336 O O . ALA A 1 314 ? -4.476 6.414 43.844 1.00 90.38 314 ALA A O 1
ATOM 2337 N N . ARG A 1 315 ? -6.451 5.335 43.800 1.00 93.06 315 ARG A N 1
ATOM 2338 C CA . ARG A 1 315 ? -7.264 6.445 44.333 1.00 93.06 315 ARG A CA 1
ATOM 2339 C C . ARG A 1 315 ? -7.641 6.230 45.811 1.00 93.06 315 ARG A C 1
ATOM 2341 O O . ARG A 1 315 ? -7.815 5.093 46.246 1.00 93.06 315 ARG A O 1
ATOM 2348 N N . PRO A 1 316 ? -7.776 7.305 46.612 1.00 91.69 316 PRO A N 1
ATOM 2349 C CA . PRO A 1 316 ? -8.341 7.224 47.962 1.00 91.69 316 PRO A CA 1
ATOM 2350 C C . PRO A 1 316 ? -9.792 6.714 47.971 1.00 91.69 316 PRO A C 1
ATOM 2352 O O . PRO A 1 316 ? -10.553 7.016 47.054 1.00 91.69 316 PRO A O 1
ATOM 2355 N N . ASP A 1 317 ? -10.201 6.020 49.042 1.00 89.19 317 ASP A N 1
ATOM 2356 C CA . ASP A 1 317 ? -11.558 5.459 49.199 1.00 89.19 317 ASP A CA 1
ATOM 2357 C C . ASP A 1 317 ? -12.686 6.499 49.027 1.00 89.19 317 ASP A C 1
ATOM 2359 O O . ASP A 1 317 ? -13.771 6.164 48.564 1.00 89.19 317 ASP A O 1
ATOM 2363 N N . ASP A 1 318 ? -12.454 7.762 49.401 1.00 89.38 318 ASP A N 1
ATOM 2364 C CA . ASP A 1 318 ? -13.425 8.862 49.302 1.00 89.38 318 ASP A CA 1
ATOM 2365 C C . ASP A 1 318 ? -13.436 9.572 47.938 1.00 89.38 318 ASP A C 1
ATOM 2367 O O . ASP A 1 318 ? -14.191 10.524 47.750 1.00 89.38 318 ASP A O 1
ATOM 2371 N N . GLN A 1 319 ? -12.603 9.120 47.000 1.00 89.94 319 GLN A N 1
ATOM 2372 C CA . GLN A 1 319 ? -12.449 9.679 45.654 1.00 89.94 319 GLN A CA 1
ATOM 2373 C C . GLN A 1 319 ? -12.569 8.604 44.569 1.00 89.94 319 GLN A C 1
ATOM 2375 O O . GLN A 1 319 ? -12.160 8.840 43.434 1.00 89.94 319 GLN A O 1
ATOM 2380 N N . GLN A 1 320 ? -13.070 7.413 44.897 1.00 93.12 320 GLN A N 1
ATOM 2381 C CA . GLN A 1 320 ? -13.237 6.339 43.920 1.00 93.12 320 GLN A CA 1
ATOM 2382 C C . GLN A 1 320 ? -14.238 6.739 42.835 1.00 93.12 320 GLN A C 1
ATOM 2384 O O . GLN A 1 320 ? -15.306 7.270 43.136 1.00 93.12 320 GLN A O 1
ATOM 2389 N N . LEU A 1 321 ? -13.877 6.471 41.584 1.00 95.12 321 LEU A N 1
ATOM 2390 C CA . LEU A 1 321 ? -14.754 6.655 40.437 1.00 95.12 321 LEU A CA 1
ATOM 2391 C C . LEU A 1 321 ? -15.742 5.491 40.357 1.00 95.12 321 LEU A C 1
ATOM 2393 O O . LEU A 1 321 ? -15.378 4.332 40.565 1.00 95.12 321 LEU A O 1
ATOM 2397 N N . THR A 1 322 ? -16.989 5.808 40.051 1.00 93.94 322 THR A N 1
ATOM 2398 C CA . THR A 1 322 ? -18.094 4.859 39.895 1.00 93.94 322 THR A CA 1
ATOM 2399 C C . THR A 1 322 ? -18.793 5.092 38.559 1.00 93.94 322 THR A C 1
ATOM 2401 O O . THR A 1 322 ? -18.429 6.000 37.815 1.00 93.94 322 THR A O 1
ATOM 2404 N N . GLU A 1 323 ? -19.806 4.288 38.254 1.00 92.75 323 GLU A N 1
ATOM 2405 C CA . GLU A 1 323 ? -20.638 4.463 37.058 1.00 92.75 323 GLU A CA 1
ATOM 2406 C C . GLU A 1 323 ? -21.285 5.860 36.980 1.00 92.75 323 GLU A C 1
ATOM 2408 O O . GLU A 1 323 ? -21.352 6.450 35.905 1.00 92.75 323 GLU A O 1
ATOM 2413 N N . ASP A 1 324 ? -21.632 6.461 38.127 1.00 91.62 324 ASP A N 1
ATOM 2414 C CA . ASP A 1 324 ? -22.180 7.826 38.208 1.00 91.62 324 ASP A CA 1
ATOM 2415 C C . ASP A 1 324 ? -21.204 8.906 37.705 1.00 91.62 324 ASP A C 1
ATOM 2417 O O . ASP A 1 324 ? -21.636 9.989 37.308 1.00 91.62 324 ASP A O 1
ATOM 2421 N N . ASN A 1 325 ? -19.896 8.628 37.726 1.00 95.75 325 ASN A N 1
ATOM 2422 C CA . ASN A 1 325 ? -18.865 9.554 37.252 1.00 95.75 325 ASN A CA 1
ATOM 2423 C C . ASN A 1 325 ? -18.668 9.497 35.736 1.00 95.75 325 ASN A C 1
ATOM 2425 O O . ASN A 1 325 ? -17.975 10.347 35.182 1.00 95.75 325 ASN A O 1
ATOM 2429 N N . ILE A 1 326 ? -19.231 8.501 35.053 1.00 97.56 326 ILE A N 1
ATOM 2430 C CA . ILE A 1 326 ? -19.139 8.384 33.600 1.00 97.56 326 ILE A CA 1
ATOM 2431 C C . ILE A 1 326 ? -20.114 9.388 32.984 1.00 97.56 326 ILE A C 1
ATOM 2433 O O . ILE A 1 326 ? -21.294 9.399 33.319 1.00 97.56 326 ILE A O 1
ATOM 2437 N N . VAL A 1 327 ? -19.638 10.245 32.079 1.00 96.50 327 VAL A N 1
ATOM 2438 C CA . VAL A 1 327 ? -20.478 11.250 31.397 1.00 96.50 327 VAL A CA 1
ATOM 2439 C C . VAL A 1 327 ? -20.770 10.894 29.943 1.00 96.50 327 VAL A C 1
ATOM 2441 O O . VAL A 1 327 ? -21.694 11.455 29.353 1.00 96.50 327 VAL A O 1
ATOM 2444 N N . PHE A 1 328 ? -20.000 9.965 29.374 1.00 97.56 328 PHE A N 1
ATOM 2445 C CA . PHE A 1 328 ? -20.145 9.491 28.004 1.00 97.56 328 PHE A CA 1
ATOM 2446 C C . PHE A 1 328 ? -19.436 8.150 27.813 1.00 97.56 328 PHE A C 1
ATOM 2448 O O . PHE A 1 328 ? -18.319 7.972 28.302 1.00 97.56 328 PHE A O 1
ATOM 2455 N N . THR A 1 329 ? -20.055 7.258 27.040 1.00 97.19 329 THR A N 1
ATOM 2456 C CA . THR A 1 329 ? -19.435 6.053 26.489 1.00 97.19 329 THR A CA 1
ATOM 2457 C C . THR A 1 329 ? -19.837 5.852 25.034 1.00 97.19 329 THR A C 1
ATOM 2459 O O . THR A 1 329 ? -20.937 6.223 24.621 1.00 97.19 329 THR A O 1
ATOM 2462 N N . SER A 1 330 ? -18.942 5.256 24.251 1.00 94.62 330 SER A N 1
ATOM 2463 C CA . SER A 1 330 ? -19.223 4.853 22.876 1.00 94.62 330 SER A CA 1
ATOM 2464 C C . SER A 1 330 ? -18.340 3.683 22.459 1.00 94.62 330 SER A C 1
ATOM 2466 O O . SER A 1 330 ? -17.133 3.714 22.690 1.00 94.62 330 SER A O 1
ATOM 2468 N N . GLY A 1 331 ? -18.927 2.681 21.804 1.00 93.56 331 GLY A N 1
ATOM 2469 C CA . GLY A 1 331 ? -18.211 1.525 21.267 1.00 93.56 331 GLY A CA 1
ATOM 2470 C C . GLY A 1 331 ? -17.936 1.615 19.766 1.00 93.56 331 GLY A C 1
ATOM 2471 O O . GLY A 1 331 ? -18.777 2.089 18.996 1.00 93.56 331 GLY A O 1
ATOM 2472 N N . PHE A 1 332 ? -16.779 1.114 19.343 1.00 94.00 332 PHE A N 1
ATOM 2473 C CA . PHE A 1 332 ? -16.476 0.847 17.938 1.00 94.00 332 PHE A CA 1
ATOM 2474 C C . PHE A 1 332 ? -15.608 -0.409 17.795 1.00 94.00 332 PHE A C 1
ATOM 2476 O O . PHE A 1 332 ? -14.771 -0.702 18.646 1.00 94.00 332 PHE A O 1
ATOM 2483 N N . THR A 1 333 ? -15.797 -1.144 16.706 1.00 94.31 333 THR A N 1
ATOM 2484 C CA . THR A 1 333 ? -15.010 -2.328 16.352 1.00 94.31 333 THR A CA 1
ATOM 2485 C C . THR A 1 333 ? -14.070 -1.978 15.207 1.00 94.31 333 THR A C 1
ATOM 2487 O O . THR A 1 333 ? -14.518 -1.416 14.209 1.00 94.31 333 THR A O 1
ATOM 2490 N N . THR A 1 334 ? -12.779 -2.269 15.345 1.00 96.00 334 THR A N 1
ATOM 2491 C CA . THR A 1 334 ? -11.770 -2.039 14.304 1.00 96.00 334 THR A CA 1
ATOM 2492 C C . THR A 1 334 ? -11.910 -3.031 13.156 1.00 96.00 334 THR A C 1
ATOM 2494 O O . THR A 1 334 ? -12.259 -4.197 13.355 1.00 96.00 334 THR A O 1
ATOM 2497 N N . SER A 1 335 ? -11.631 -2.562 11.940 1.00 92.44 335 SER A N 1
ATOM 2498 C CA . SER A 1 335 ? -11.627 -3.406 10.744 1.00 92.44 335 SER A CA 1
ATOM 2499 C C . SER A 1 335 ? -10.576 -4.517 10.850 1.00 92.44 335 SER A C 1
ATOM 2501 O O . SER A 1 335 ? -9.559 -4.377 11.527 1.00 92.44 335 SER A O 1
ATOM 2503 N N . ASN A 1 336 ? -10.815 -5.625 10.152 1.00 94.00 336 ASN A N 1
ATOM 2504 C CA . ASN A 1 336 ? -9.818 -6.679 9.934 1.00 94.00 336 ASN A CA 1
ATOM 2505 C C . ASN A 1 336 ? -9.538 -6.882 8.438 1.00 94.00 336 ASN A C 1
ATOM 2507 O O . ASN A 1 336 ? -9.112 -7.946 7.999 1.00 94.00 336 ASN A O 1
ATOM 2511 N N . ASP A 1 337 ? -9.838 -5.870 7.624 1.00 94.25 337 ASP A N 1
ATOM 2512 C CA . ASP A 1 337 ? -9.771 -5.978 6.169 1.00 94.25 337 ASP A CA 1
ATOM 2513 C C . ASP A 1 337 ? -8.338 -6.073 5.618 1.00 94.25 337 ASP A C 1
ATOM 2515 O O . ASP A 1 337 ? -8.178 -6.373 4.435 1.00 94.25 337 ASP A O 1
ATOM 2519 N N . THR A 1 338 ? -7.307 -5.900 6.454 1.00 94.31 338 THR A N 1
ATOM 2520 C CA . THR A 1 338 ? -5.913 -6.264 6.135 1.00 94.31 338 THR A CA 1
ATOM 2521 C C . THR A 1 338 ? -5.787 -7.741 5.748 1.00 94.31 338 THR A C 1
ATOM 2523 O O . THR A 1 338 ? -4.965 -8.091 4.910 1.00 94.31 338 THR A O 1
ATOM 2526 N N . LYS A 1 339 ? -6.676 -8.603 6.265 1.00 95.00 339 LYS A N 1
ATOM 2527 C CA . LYS A 1 339 ? -6.721 -10.037 5.951 1.00 95.00 339 LYS A CA 1
ATOM 2528 C C . LYS A 1 339 ? -7.383 -10.390 4.614 1.00 95.00 339 LYS A C 1
ATOM 2530 O O . LYS A 1 339 ? -7.411 -11.561 4.254 1.00 95.00 339 LYS A O 1
ATOM 2535 N N . VAL A 1 340 ? -7.937 -9.430 3.864 1.00 96.50 340 VAL A N 1
ATOM 2536 C CA . VAL A 1 340 ? -8.656 -9.739 2.608 1.00 96.50 340 VAL A CA 1
ATOM 2537 C C . VAL A 1 340 ? -7.733 -10.351 1.557 1.00 96.50 340 VAL A C 1
ATOM 2539 O O . VAL A 1 340 ? -8.036 -11.427 1.050 1.00 96.50 340 VAL A O 1
ATOM 2542 N N . VAL A 1 341 ? -6.626 -9.683 1.223 1.00 96.12 341 VAL A N 1
ATOM 2543 C CA . VAL A 1 341 ? -5.696 -10.202 0.207 1.00 96.12 341 VAL A CA 1
ATOM 2544 C C . VAL A 1 341 ? -4.900 -11.382 0.756 1.00 96.12 341 VAL A C 1
ATOM 2546 O O . VAL A 1 341 ? -4.754 -12.369 0.049 1.00 96.12 341 VAL A O 1
ATOM 2549 N N . ASP A 1 342 ? -4.507 -11.342 2.029 1.00 93.19 342 ASP A N 1
ATOM 2550 C CA . ASP A 1 342 ? -3.868 -12.464 2.728 1.00 93.19 342 ASP A CA 1
ATOM 2551 C C . ASP A 1 342 ? -4.667 -13.776 2.589 1.00 93.19 342 ASP A C 1
ATOM 2553 O O . ASP A 1 342 ? -4.195 -14.769 2.039 1.00 93.19 342 ASP A O 1
ATOM 2557 N N . TYR A 1 343 ? -5.956 -13.755 2.935 1.00 95.56 343 TYR A N 1
ATOM 2558 C CA . TYR A 1 343 ? -6.839 -14.913 2.773 1.00 95.56 343 TYR A CA 1
ATOM 2559 C C . TYR A 1 343 ? -7.152 -15.280 1.324 1.00 95.56 343 TYR A C 1
ATOM 2561 O O . TYR A 1 343 ? -7.578 -16.407 1.054 1.00 95.56 343 TYR A O 1
ATOM 2569 N N . MET A 1 344 ? -7.008 -14.337 0.397 1.00 95.12 344 MET A N 1
ATOM 2570 C CA . MET A 1 344 ? -7.133 -14.626 -1.024 1.00 95.12 344 MET A CA 1
ATOM 2571 C C . MET A 1 344 ? -5.911 -15.403 -1.528 1.00 95.12 344 MET A C 1
ATOM 2573 O O . MET A 1 344 ? -6.089 -16.336 -2.308 1.00 95.12 344 MET A O 1
ATOM 2577 N N . VAL A 1 345 ? -4.709 -15.056 -1.054 1.00 93.62 345 VAL A N 1
ATOM 2578 C CA . VAL A 1 345 ? -3.447 -15.747 -1.364 1.00 93.62 345 VAL A CA 1
ATOM 2579 C C . VAL A 1 345 ? -3.383 -17.121 -0.692 1.00 93.62 345 VAL A C 1
ATOM 2581 O O . VAL A 1 345 ? -3.058 -18.099 -1.364 1.00 93.62 345 VAL A O 1
ATOM 2584 N N . ASP A 1 346 ? -3.771 -17.237 0.584 1.00 92.25 346 ASP A N 1
ATOM 2585 C CA . ASP A 1 346 ? -3.890 -18.527 1.279 1.00 92.25 346 ASP A CA 1
ATOM 2586 C C . ASP A 1 346 ? -5.313 -18.777 1.836 1.00 92.25 346 ASP A C 1
ATOM 2588 O O . ASP A 1 346 ? -5.594 -18.588 3.029 1.00 92.25 346 ASP A O 1
ATOM 2592 N N . PRO A 1 347 ? -6.238 -19.317 1.011 1.00 94.19 347 PRO A N 1
ATOM 2593 C CA . PRO A 1 347 ? -7.583 -19.689 1.458 1.00 94.19 347 PRO A CA 1
ATOM 2594 C C . PRO A 1 347 ? -7.602 -20.722 2.598 1.00 94.19 347 PRO A C 1
ATOM 2596 O O . PRO A 1 347 ? -8.630 -20.904 3.265 1.00 94.19 347 PRO A O 1
ATOM 2599 N N . THR A 1 348 ? -6.493 -21.435 2.825 1.00 93.19 348 THR A N 1
ATOM 2600 C CA . THR A 1 348 ? -6.361 -22.402 3.920 1.00 93.19 348 THR A CA 1
ATOM 2601 C C . THR A 1 348 ? -6.325 -21.711 5.272 1.00 93.19 348 THR A C 1
ATOM 2603 O O . THR A 1 348 ? -6.920 -22.226 6.228 1.00 93.19 348 THR A O 1
ATOM 2606 N N . GLU A 1 349 ? -5.677 -20.549 5.363 1.00 93.06 349 GLU A N 1
ATOM 2607 C CA . GLU A 1 349 ? -5.661 -19.747 6.583 1.00 93.06 349 GLU A CA 1
ATOM 2608 C C . GLU A 1 349 ? -7.073 -19.252 6.912 1.00 93.06 349 GLU A C 1
ATOM 2610 O O . GLU A 1 349 ? -7.553 -19.452 8.033 1.00 93.06 349 GLU A O 1
ATOM 2615 N N . TRP A 1 350 ? -7.798 -18.723 5.922 1.00 94.38 350 TRP A N 1
ATOM 2616 C CA . TRP A 1 350 ? -9.197 -18.319 6.094 1.00 94.38 350 TRP A CA 1
ATOM 2617 C C . TRP A 1 350 ? -10.071 -19.461 6.622 1.00 94.38 350 TRP A C 1
ATOM 2619 O O . TRP A 1 350 ? -10.824 -19.284 7.586 1.00 94.38 350 TRP A O 1
ATOM 2629 N N . ALA A 1 351 ? -9.962 -20.657 6.032 1.00 92.94 351 ALA A N 1
ATOM 2630 C CA . ALA A 1 351 ? -10.728 -21.819 6.477 1.00 92.94 351 ALA A CA 1
ATOM 2631 C C . ALA A 1 351 ? -10.344 -22.239 7.905 1.00 92.94 351 ALA A C 1
ATOM 2633 O O . ALA A 1 351 ? -11.219 -22.545 8.718 1.00 92.94 351 ALA A O 1
ATOM 2634 N N . THR A 1 352 ? -9.048 -22.220 8.226 1.00 94.25 352 THR A N 1
ATOM 2635 C CA . THR A 1 352 ? -8.519 -22.522 9.565 1.00 94.25 352 THR A CA 1
ATOM 2636 C C . THR A 1 352 ? -9.099 -21.572 10.610 1.00 94.25 352 THR A C 1
ATOM 2638 O O . THR A 1 352 ? -9.658 -22.023 11.616 1.00 94.25 352 THR A O 1
ATOM 2641 N N . ASN A 1 353 ? -9.032 -20.268 10.344 1.00 93.38 353 ASN A N 1
ATOM 2642 C CA . ASN A 1 353 ? -9.530 -19.227 11.236 1.00 93.38 353 ASN A CA 1
ATOM 2643 C C . ASN A 1 353 ? -11.053 -19.286 11.365 1.00 93.38 353 ASN A C 1
ATOM 2645 O O . ASN A 1 353 ? -11.568 -19.250 12.478 1.00 93.38 353 ASN A O 1
ATOM 2649 N N . THR A 1 354 ? -11.775 -19.512 10.266 1.00 91.00 354 THR A N 1
ATOM 2650 C CA . THR A 1 354 ? -13.234 -19.689 10.287 1.00 91.00 354 THR A CA 1
ATOM 2651 C C . THR A 1 354 ? -13.640 -20.856 11.190 1.00 91.00 354 THR A C 1
ATOM 2653 O O . THR A 1 354 ? -14.495 -20.699 12.061 1.00 91.00 354 THR A O 1
ATOM 2656 N N . VAL A 1 355 ? -13.012 -22.030 11.047 1.00 91.62 355 VAL A N 1
ATOM 2657 C CA . VAL A 1 355 ? -13.322 -23.197 11.895 1.00 91.62 355 VAL A CA 1
ATOM 2658 C C . VAL A 1 355 ? -12.979 -22.922 13.356 1.00 91.62 355 VAL A C 1
ATOM 2660 O O . VAL A 1 355 ? -13.778 -23.248 14.238 1.00 91.62 355 VAL A O 1
ATOM 2663 N N . LYS A 1 356 ? -11.819 -22.312 13.626 1.00 94.19 356 LYS A N 1
ATOM 2664 C CA . LYS A 1 356 ? -11.400 -21.954 14.985 1.00 94.19 356 LYS A CA 1
ATOM 2665 C C . LYS A 1 356 ? -12.411 -21.009 15.632 1.00 94.19 356 LYS A C 1
ATOM 2667 O O . LYS A 1 356 ? -12.916 -21.341 16.702 1.00 94.19 356 LYS A O 1
ATOM 2672 N N . THR A 1 357 ? -12.796 -19.932 14.947 1.00 92.56 357 THR A N 1
ATOM 2673 C CA . THR A 1 357 ? -13.803 -18.969 15.413 1.00 92.56 357 THR A CA 1
ATOM 2674 C C . THR A 1 357 ? -15.151 -19.634 15.684 1.00 92.56 357 THR A C 1
ATOM 2676 O O . THR A 1 357 ? -15.779 -19.355 16.703 1.00 92.56 357 THR A O 1
ATOM 2679 N N . LEU A 1 358 ? -15.607 -20.566 14.840 1.00 90.94 358 LEU A N 1
ATOM 2680 C CA . LEU A 1 358 ? -16.857 -21.299 15.089 1.00 90.94 358 LEU A CA 1
ATOM 2681 C C . LEU A 1 358 ? -16.796 -22.143 16.366 1.00 90.94 358 LEU A C 1
ATOM 2683 O O . LEU A 1 358 ? -17.767 -22.199 17.124 1.00 90.94 358 LEU A O 1
ATOM 2687 N N . VAL A 1 359 ? -15.659 -22.793 16.622 1.00 93.44 359 VAL A N 1
ATOM 2688 C CA . VAL A 1 359 ? -15.465 -23.591 17.838 1.00 93.44 359 VAL A CA 1
ATOM 2689 C C . VAL A 1 359 ? -15.392 -22.699 19.073 1.00 93.44 359 VAL A C 1
ATOM 2691 O O . VAL A 1 359 ? -16.053 -22.996 20.070 1.00 93.44 359 VAL A O 1
ATOM 2694 N N . THR A 1 360 ? -14.621 -21.612 19.026 1.00 95.75 360 THR A N 1
ATOM 2695 C CA . THR A 1 360 ? -14.418 -20.733 20.182 1.00 95.75 360 THR A CA 1
ATOM 2696 C C . THR A 1 360 ? -15.676 -19.949 20.526 1.00 95.75 360 THR A C 1
ATOM 2698 O O . THR A 1 360 ? -16.107 -19.977 21.677 1.00 95.75 360 THR A O 1
ATOM 2701 N N . THR A 1 361 ? -16.336 -19.335 19.544 1.00 93.56 361 THR A N 1
ATOM 2702 C CA . THR A 1 361 ? -17.578 -18.576 19.769 1.00 93.56 361 THR A CA 1
ATOM 2703 C C . THR A 1 361 ? -18.743 -19.485 20.159 1.00 93.56 361 THR A C 1
ATOM 2705 O O . THR A 1 361 ? -19.538 -19.127 21.028 1.00 93.56 361 THR A O 1
ATOM 2708 N N . GLY A 1 362 ? -18.820 -20.699 19.599 1.00 93.19 362 GLY A N 1
ATOM 2709 C CA . GLY A 1 362 ? -19.802 -21.703 20.009 1.00 93.19 362 GLY A CA 1
ATOM 2710 C C . GLY A 1 362 ? -19.600 -22.171 21.453 1.00 93.19 362 GLY A C 1
ATOM 2711 O O . GLY A 1 362 ? -20.571 -22.323 22.198 1.00 93.19 362 GLY A O 1
ATOM 2712 N N . ALA A 1 363 ? -18.347 -22.363 21.877 1.00 95.44 363 ALA A N 1
ATOM 2713 C CA . ALA A 1 363 ? -18.014 -22.719 23.254 1.00 95.44 363 ALA A CA 1
ATOM 2714 C C . ALA A 1 363 ? -18.281 -21.569 24.235 1.00 95.44 363 ALA A C 1
ATOM 2716 O O . ALA A 1 363 ? -18.843 -21.812 25.305 1.00 95.44 363 ALA A O 1
ATOM 2717 N N . ALA A 1 364 ? -17.936 -20.335 23.858 1.00 96.50 364 ALA A N 1
ATOM 2718 C CA . ALA A 1 364 ? -18.229 -19.144 24.645 1.00 96.50 364 ALA A CA 1
ATOM 2719 C C . ALA A 1 364 ? -19.741 -18.997 24.855 1.00 96.50 364 ALA A C 1
ATOM 2721 O O . ALA A 1 364 ? -20.201 -18.937 25.996 1.00 96.50 364 ALA A O 1
ATOM 2722 N N . LYS A 1 365 ? -20.530 -19.097 23.776 1.00 94.88 365 LYS A N 1
ATOM 2723 C CA . LYS A 1 365 ? -21.994 -19.094 23.857 1.00 94.88 365 LYS A CA 1
ATOM 2724 C C . LYS A 1 365 ? -22.529 -20.190 24.778 1.00 94.88 365 LYS A C 1
ATOM 2726 O O . LYS A 1 365 ? -23.393 -19.928 25.608 1.00 94.88 365 LYS A O 1
ATOM 2731 N N . ALA A 1 366 ? -22.032 -21.419 24.647 1.00 95.56 366 ALA A N 1
ATOM 2732 C CA . ALA A 1 366 ? -22.479 -22.524 25.490 1.00 95.56 366 ALA A CA 1
ATOM 2733 C C . ALA A 1 366 ? -22.163 -22.294 26.979 1.00 95.56 366 ALA A C 1
ATOM 2735 O O . ALA A 1 366 ? -22.922 -22.745 27.837 1.00 95.56 366 ALA A O 1
ATOM 2736 N N . ALA A 1 367 ? -21.062 -21.603 27.293 1.00 97.00 367 ALA A N 1
ATOM 2737 C CA . ALA A 1 367 ? -20.714 -21.222 28.658 1.00 97.00 367 ALA A CA 1
ATOM 2738 C C . ALA A 1 367 ? -21.655 -20.136 29.202 1.00 97.00 367 ALA A C 1
ATOM 2740 O O . ALA A 1 367 ? -22.161 -20.288 30.315 1.00 97.00 367 ALA A O 1
ATOM 2741 N N . VAL A 1 368 ? -21.944 -19.099 28.407 1.00 95.88 368 VAL A N 1
ATOM 2742 C CA . VAL A 1 368 ? -22.914 -18.045 28.759 1.00 95.88 368 VAL A CA 1
ATOM 2743 C C . VAL A 1 368 ? -24.308 -18.646 28.976 1.00 95.88 368 VAL A C 1
ATOM 2745 O O . VAL A 1 368 ? -24.901 -18.458 30.035 1.00 95.88 368 VAL A O 1
ATOM 2748 N N . ASP A 1 369 ? -24.787 -19.494 28.058 1.00 96.00 369 ASP A N 1
ATOM 2749 C CA . ASP A 1 369 ? -26.075 -20.199 28.184 1.00 96.00 369 ASP A CA 1
ATOM 2750 C C . ASP A 1 369 ? -26.117 -21.131 29.423 1.00 96.00 369 ASP A C 1
ATOM 2752 O O . ASP A 1 369 ? -27.191 -21.443 29.949 1.00 96.00 369 ASP A O 1
ATOM 2756 N N . ALA A 1 370 ? -24.954 -21.585 29.910 1.00 96.44 370 ALA A N 1
ATOM 2757 C CA . ALA A 1 370 ? -24.808 -22.369 31.139 1.00 96.44 370 ALA A CA 1
ATOM 2758 C C . ALA A 1 370 ? -24.703 -21.512 32.419 1.00 96.44 370 ALA A C 1
ATOM 2760 O O . ALA A 1 370 ? -24.621 -22.078 33.515 1.00 96.44 370 ALA A O 1
ATOM 2761 N N . GLY A 1 371 ? -24.749 -20.182 32.298 1.00 95.31 371 GLY A N 1
ATOM 2762 C CA . GLY A 1 371 ? -24.728 -19.221 33.402 1.00 95.31 371 GLY A CA 1
ATOM 2763 C C . GLY A 1 371 ? -23.338 -18.710 33.782 1.00 95.31 371 GLY A C 1
ATOM 2764 O O . GLY A 1 371 ? -23.144 -18.320 34.931 1.00 95.31 371 GLY A O 1
ATOM 2765 N N . ALA A 1 372 ? -22.355 -18.761 32.878 1.00 95.62 372 ALA A N 1
ATOM 2766 C CA . ALA A 1 372 ? -21.088 -18.065 33.089 1.00 95.62 372 ALA A CA 1
ATOM 2767 C C . ALA A 1 372 ? -21.294 -16.548 32.940 1.00 95.62 372 ALA A C 1
ATOM 2769 O O . ALA A 1 372 ? -21.794 -16.100 31.914 1.00 95.62 372 ALA A O 1
ATOM 2770 N N . GLU A 1 373 ? -20.901 -15.777 33.956 1.00 90.56 373 GLU A N 1
ATOM 2771 C CA . GLU A 1 373 ? -21.104 -14.317 34.005 1.00 90.56 373 GLU A CA 1
ATOM 2772 C C . GLU A 1 373 ? -19.791 -13.526 33.832 1.00 90.56 373 GLU A C 1
ATOM 2774 O O . GLU A 1 373 ? -19.824 -12.312 33.638 1.00 90.56 373 GLU A O 1
ATOM 2779 N N . ASP A 1 374 ? -18.631 -14.194 33.885 1.00 91.31 374 ASP A N 1
ATOM 2780 C CA . ASP A 1 374 ? -17.307 -13.563 33.854 1.00 91.31 374 ASP A CA 1
ATOM 2781 C C . ASP A 1 374 ? -16.377 -14.145 32.776 1.00 91.31 374 ASP A C 1
ATOM 2783 O O . ASP A 1 374 ? -16.418 -15.341 32.462 1.00 91.31 374 ASP A O 1
ATOM 2787 N N . TYR A 1 375 ? -15.484 -13.293 32.262 1.00 92.06 375 TYR A N 1
ATOM 2788 C CA . TYR A 1 375 ? -14.506 -13.635 31.228 1.00 92.06 375 TYR A CA 1
ATOM 2789 C C . TYR A 1 375 ? -13.665 -14.875 31.574 1.00 92.06 375 TYR A C 1
ATOM 2791 O O . TYR A 1 375 ? -13.455 -15.732 30.719 1.00 92.06 375 TYR A O 1
ATOM 2799 N N . ALA A 1 376 ? -13.189 -15.018 32.816 1.00 92.62 376 ALA A N 1
ATOM 2800 C CA . ALA A 1 376 ? -12.277 -16.103 33.182 1.00 92.62 376 ALA A CA 1
ATOM 2801 C C . ALA A 1 376 ? -12.968 -17.477 33.135 1.00 92.62 376 ALA A C 1
ATOM 2803 O O . ALA A 1 376 ? -12.381 -18.455 32.660 1.00 92.62 376 ALA A O 1
ATOM 2804 N N . THR A 1 377 ? -14.224 -17.551 33.579 1.00 96.31 377 THR A N 1
ATOM 2805 C CA . THR A 1 377 ? -15.047 -18.762 33.484 1.00 96.31 377 THR A CA 1
ATOM 2806 C C . THR A 1 377 ? -15.327 -19.131 32.025 1.00 96.31 377 THR A C 1
ATOM 2808 O O . THR A 1 377 ? -15.170 -20.298 31.648 1.00 96.31 377 THR A O 1
ATOM 2811 N N . ILE A 1 378 ? -15.684 -18.150 31.188 1.00 97.06 378 ILE A N 1
ATOM 2812 C CA . ILE A 1 378 ? -15.944 -18.357 29.754 1.00 97.06 378 ILE A CA 1
ATOM 2813 C C . ILE A 1 378 ? -14.660 -18.816 29.048 1.00 97.06 378 ILE A C 1
ATOM 2815 O O . ILE A 1 378 ? -14.661 -19.838 28.359 1.00 97.06 378 ILE A O 1
ATOM 2819 N N . LYS A 1 379 ? -13.532 -18.142 29.299 1.00 96.00 379 LYS A N 1
ATOM 2820 C CA . LYS A 1 379 ? -12.216 -18.486 28.746 1.00 96.00 379 LYS A CA 1
ATOM 2821 C C . LYS A 1 379 ? -11.790 -19.906 29.093 1.00 96.00 379 LYS A C 1
ATOM 2823 O O . LYS A 1 379 ? -11.347 -20.639 28.214 1.00 96.00 379 LYS A O 1
ATOM 2828 N N . GLY A 1 380 ? -12.003 -20.345 30.334 1.00 97.06 380 GLY A N 1
ATOM 2829 C CA . GLY A 1 380 ? -11.730 -21.727 30.734 1.00 97.06 380 GLY A CA 1
ATOM 2830 C C . GLY A 1 380 ? -12.557 -22.764 29.959 1.00 97.06 380 GLY A C 1
ATOM 2831 O O . GLY A 1 380 ? -12.051 -23.844 29.632 1.00 97.06 380 GLY A O 1
ATOM 2832 N N . ALA A 1 381 ? -13.813 -22.446 29.628 1.00 97.50 381 ALA A N 1
ATOM 2833 C CA . ALA A 1 381 ? -14.661 -23.302 28.800 1.00 97.50 381 ALA A CA 1
ATOM 2834 C C . ALA A 1 381 ? -14.188 -23.337 27.337 1.00 97.50 381 ALA A C 1
ATOM 2836 O O . ALA A 1 381 ? -14.096 -24.423 26.759 1.00 97.50 381 ALA A O 1
ATOM 2837 N N . VAL A 1 382 ? -13.823 -22.183 26.768 1.00 97.50 382 VAL A N 1
ATOM 2838 C CA . VAL A 1 382 ? -13.264 -22.080 25.409 1.00 97.50 382 VAL A CA 1
ATOM 2839 C C . VAL A 1 382 ? -11.949 -22.855 25.291 1.00 97.50 382 VAL A C 1
ATOM 2841 O O . VAL A 1 382 ? -11.809 -23.689 24.398 1.00 97.50 382 VAL A O 1
ATOM 2844 N N . ASP A 1 383 ? -11.020 -22.683 26.231 1.00 97.06 383 ASP A N 1
ATOM 2845 C CA . ASP A 1 383 ? -9.731 -23.393 26.231 1.00 97.06 383 ASP A CA 1
ATOM 2846 C C . ASP A 1 383 ? -9.914 -24.914 26.346 1.00 97.06 383 ASP A C 1
ATOM 2848 O O . ASP A 1 383 ? -9.213 -25.709 25.706 1.00 97.06 383 ASP A O 1
ATOM 2852 N N . THR A 1 384 ? -10.914 -25.338 27.124 1.00 97.12 384 THR A N 1
ATOM 2853 C CA . THR A 1 384 ? -11.316 -26.746 27.221 1.00 97.12 384 THR A CA 1
ATOM 2854 C C . THR A 1 384 ? -11.896 -27.255 25.901 1.00 97.12 384 THR A C 1
ATOM 2856 O O . THR A 1 384 ? -11.628 -28.399 25.526 1.00 97.12 384 THR A O 1
ATOM 2859 N N . ALA A 1 385 ? -12.676 -26.438 25.189 1.00 96.12 385 ALA A N 1
ATOM 2860 C CA . ALA A 1 385 ? -13.218 -26.788 23.882 1.00 96.12 385 ALA A CA 1
ATOM 2861 C C . ALA A 1 385 ? -12.101 -26.936 22.842 1.00 96.12 385 ALA A C 1
ATOM 2863 O O . ALA A 1 385 ? -12.030 -27.980 22.202 1.00 96.12 385 ALA A O 1
ATOM 2864 N N . ILE A 1 386 ? -11.171 -25.981 22.754 1.00 96.31 386 ILE A N 1
ATOM 2865 C CA . ILE A 1 386 ? -9.984 -26.050 21.880 1.00 96.31 386 ILE A CA 1
ATOM 2866 C C . ILE A 1 386 ? -9.188 -27.338 22.140 1.00 96.31 386 ILE A C 1
ATOM 2868 O O . ILE A 1 386 ? -8.832 -28.063 21.210 1.00 96.31 386 ILE A O 1
ATOM 2872 N N . SER A 1 387 ? -8.948 -27.662 23.413 1.00 95.62 387 SER A N 1
ATOM 2873 C CA . SER A 1 387 ? -8.150 -28.832 23.805 1.00 95.62 387 SER A CA 1
ATOM 2874 C C . SER A 1 387 ? -8.825 -30.173 23.484 1.00 95.62 387 SER A C 1
ATOM 2876 O O . SER A 1 387 ? -8.140 -31.176 23.273 1.00 95.62 387 SER A O 1
ATOM 2878 N N . ASN A 1 388 ? -10.161 -30.210 23.456 1.00 94.44 388 ASN A N 1
ATOM 2879 C CA . ASN A 1 388 ? -10.945 -31.429 23.236 1.00 94.44 388 ASN A CA 1
ATOM 2880 C C . ASN A 1 388 ? -11.574 -31.524 21.839 1.00 94.44 388 ASN A C 1
ATOM 2882 O O . ASN A 1 388 ? -12.137 -32.568 21.512 1.00 94.44 388 ASN A O 1
ATOM 2886 N N . TRP A 1 389 ? -11.509 -30.466 21.031 1.00 95.94 389 TRP A N 1
ATOM 2887 C CA . TRP A 1 389 ? -12.135 -30.425 19.715 1.00 95.94 389 TRP A CA 1
ATOM 2888 C C . TRP A 1 389 ? -11.506 -31.447 18.771 1.00 95.94 389 TRP A C 1
ATOM 2890 O O . TRP A 1 389 ? -10.284 -31.514 18.641 1.00 95.94 389 TRP A O 1
ATOM 2900 N N . THR A 1 390 ? -12.340 -32.230 18.094 1.00 94.94 390 THR A N 1
ATOM 2901 C CA . THR A 1 390 ? -11.922 -33.197 17.073 1.00 94.94 390 THR A CA 1
ATOM 2902 C C . THR A 1 390 ? -12.418 -32.749 15.704 1.00 94.94 390 THR A C 1
ATOM 2904 O O . THR A 1 390 ? -13.594 -32.419 15.554 1.00 94.94 390 THR A O 1
ATOM 2907 N N . ALA A 1 391 ? -11.574 -32.792 14.683 1.00 92.44 391 ALA A N 1
ATOM 2908 C CA . ALA A 1 391 ? -11.919 -32.417 13.319 1.00 92.44 391 ALA A CA 1
ATOM 2909 C C . ALA A 1 391 ? -13.045 -33.294 12.739 1.00 92.44 391 ALA A C 1
ATOM 2911 O O . ALA A 1 391 ? -13.925 -32.777 12.045 1.00 92.44 391 ALA A O 1
ATOM 2912 N N . GLU A 1 392 ? -13.116 -34.584 13.103 1.00 91.00 392 GLU A N 1
ATOM 2913 C CA . GLU A 1 392 ? -14.231 -35.457 12.701 1.00 91.00 392 GLU A CA 1
ATOM 2914 C C . GLU A 1 392 ? -15.598 -34.992 13.222 1.00 91.00 392 GLU A C 1
ATOM 2916 O O . GLU A 1 392 ? -16.628 -35.325 12.631 1.00 91.00 392 GLU A O 1
ATOM 2921 N N . SER A 1 393 ? -15.616 -34.211 14.312 1.00 87.12 393 SER A N 1
ATOM 2922 C CA . SER A 1 393 ? -16.859 -33.656 14.863 1.00 87.12 393 SER A CA 1
ATOM 2923 C C . SER A 1 393 ? -17.439 -32.549 13.987 1.00 87.12 393 SER A C 1
ATOM 2925 O O . SER A 1 393 ? -18.649 -32.335 14.008 1.00 87.12 393 SER A O 1
ATOM 2927 N N . PHE A 1 394 ? -16.588 -31.883 13.202 1.00 84.88 394 PHE A N 1
ATOM 2928 C CA . PHE A 1 394 ? -17.000 -30.896 12.214 1.00 84.88 394 PHE A CA 1
ATOM 2929 C C . PHE A 1 394 ? -17.391 -31.577 10.899 1.00 84.88 394 PHE A C 1
ATOM 2931 O O . PHE A 1 394 ? -18.490 -31.378 10.385 1.00 84.88 394 PHE A O 1
ATOM 2938 N N . ASN A 1 395 ? -16.513 -32.437 10.374 1.00 80.94 395 ASN A N 1
ATOM 2939 C CA . ASN A 1 395 ? -16.789 -33.227 9.180 1.00 80.94 395 ASN A CA 1
ATOM 2940 C C . ASN A 1 395 ? -16.073 -34.589 9.255 1.00 80.94 395 ASN A C 1
ATOM 2942 O O . ASN A 1 395 ? -14.847 -34.614 9.377 1.00 80.94 395 ASN A O 1
ATOM 2946 N N . PRO A 1 396 ? -16.779 -35.730 9.098 1.00 84.44 396 PRO A N 1
ATOM 2947 C CA . PRO A 1 396 ? -16.166 -37.060 9.142 1.00 84.44 396 PRO A CA 1
ATOM 2948 C C . PRO A 1 396 ? -15.010 -37.277 8.153 1.00 84.44 396 PRO A C 1
ATOM 2950 O O . PRO A 1 396 ? -14.154 -38.126 8.391 1.00 84.44 396 PRO A O 1
ATOM 2953 N N . ALA A 1 397 ? -14.964 -36.527 7.046 1.00 82.31 397 ALA A N 1
ATOM 2954 C CA . ALA A 1 397 ? -13.857 -36.581 6.090 1.00 82.31 397 ALA A CA 1
ATOM 2955 C C . ALA A 1 397 ? -12.526 -36.069 6.677 1.00 82.31 397 ALA A C 1
ATOM 2957 O O . ALA A 1 397 ? -11.463 -36.424 6.173 1.00 82.31 397 ALA A O 1
ATOM 2958 N N . LEU A 1 398 ? -12.575 -35.285 7.757 1.00 89.56 398 LEU A N 1
ATOM 2959 C CA . LEU A 1 398 ? -11.416 -34.690 8.423 1.00 89.56 398 LEU A CA 1
ATOM 2960 C C . LEU A 1 398 ? -10.880 -35.543 9.582 1.00 89.56 398 LEU A C 1
ATOM 2962 O O . LEU A 1 398 ? -9.975 -35.104 10.282 1.00 89.56 398 LEU A O 1
ATOM 2966 N N . ALA A 1 399 ? -11.372 -36.773 9.777 1.00 90.12 399 ALA A N 1
ATOM 2967 C CA . ALA A 1 399 ? -10.934 -37.648 10.874 1.00 90.12 399 ALA A CA 1
ATOM 2968 C C . ALA A 1 399 ? -9.419 -37.934 10.886 1.00 90.12 399 ALA A C 1
ATOM 2970 O O . ALA A 1 399 ? -8.843 -38.249 11.925 1.00 90.12 399 ALA A O 1
ATOM 2971 N N . GLY A 1 400 ? -8.741 -37.798 9.740 1.00 92.38 400 GLY A N 1
ATOM 2972 C CA . GLY A 1 400 ? -7.278 -37.865 9.673 1.00 92.38 400 GLY A CA 1
ATOM 2973 C C . GLY A 1 400 ? -6.577 -36.755 10.465 1.00 92.38 400 GLY A C 1
ATOM 2974 O O . GLY A 1 400 ? -5.496 -36.982 10.996 1.00 92.38 400 GLY A O 1
ATOM 2975 N N . CYS A 1 401 ? -7.200 -35.584 10.615 1.00 95.75 401 CYS A N 1
ATOM 2976 C CA . CYS A 1 401 ? -6.631 -34.464 11.359 1.00 95.75 401 CYS A CA 1
ATOM 2977 C C . CYS A 1 401 ? -6.634 -34.684 12.876 1.00 95.75 401 CYS A C 1
ATOM 2979 O O . CYS A 1 401 ? -5.840 -34.072 13.585 1.00 95.75 401 CYS A O 1
ATOM 2981 N N . ASP A 1 402 ? -7.434 -35.619 13.393 1.00 96.00 402 ASP A N 1
ATOM 2982 C CA . ASP A 1 402 ? -7.467 -35.930 14.828 1.00 96.00 402 ASP A CA 1
ATOM 2983 C C . ASP A 1 402 ? -6.172 -36.571 15.345 1.00 96.00 402 ASP A C 1
ATOM 2985 O O . ASP A 1 402 ? -5.931 -36.601 16.554 1.00 96.00 402 ASP A O 1
ATOM 2989 N N . THR A 1 403 ? -5.291 -37.029 14.447 1.00 95.81 403 THR A N 1
ATOM 2990 C CA . THR A 1 403 ? -3.947 -37.491 14.818 1.00 95.81 403 THR A CA 1
ATOM 2991 C C . THR A 1 403 ? -2.976 -36.350 15.125 1.00 95.81 403 THR A C 1
ATOM 2993 O O . THR A 1 403 ? -1.933 -36.603 15.728 1.00 95.81 403 THR A O 1
ATOM 2996 N N . TYR A 1 404 ? -3.287 -35.116 14.713 1.00 96.00 404 TYR A N 1
ATOM 2997 C CA . TYR A 1 404 ? -2.476 -33.937 15.013 1.00 96.00 404 TYR A CA 1
ATOM 2998 C C . TYR A 1 404 ? -2.677 -33.499 16.474 1.00 96.00 404 TYR A C 1
ATOM 3000 O O . TYR A 1 404 ? -3.748 -33.744 17.056 1.00 96.00 404 TYR A O 1
ATOM 3008 N N . PRO A 1 405 ? -1.666 -32.855 17.095 1.00 96.50 405 PRO A N 1
ATOM 3009 C CA . PRO A 1 405 ? -1.805 -32.271 18.427 1.00 96.50 405 PRO A CA 1
ATOM 3010 C C . PRO A 1 405 ? -3.033 -31.357 18.515 1.00 96.50 405 PRO A C 1
ATOM 3012 O O . PRO A 1 405 ? -3.334 -30.637 17.567 1.00 96.50 405 PRO A O 1
ATOM 3015 N N . ALA A 1 406 ? -3.750 -31.402 19.642 1.00 93.81 406 ALA A N 1
ATOM 3016 C CA . ALA A 1 406 ? -4.896 -30.521 19.866 1.00 93.81 406 ALA A CA 1
ATOM 3017 C C . ALA A 1 406 ? -4.465 -29.047 19.870 1.00 93.81 406 ALA A C 1
ATOM 3019 O O . ALA A 1 406 ? -3.328 -28.743 20.230 1.00 93.81 406 ALA A O 1
ATOM 3020 N N . GLY A 1 407 ? -5.381 -28.151 19.502 1.00 93.56 407 GLY A N 1
ATOM 3021 C CA . GLY A 1 407 ? -5.077 -26.740 19.267 1.00 93.56 407 GLY A CA 1
ATOM 3022 C C . GLY A 1 407 ? -4.712 -26.465 17.809 1.00 93.56 407 GLY A C 1
ATOM 3023 O O . GLY A 1 407 ? -5.239 -27.113 16.902 1.00 93.56 407 GLY A O 1
ATOM 3024 N N . ASP A 1 408 ? -3.827 -25.497 17.586 1.00 92.56 408 ASP A N 1
ATOM 3025 C CA . ASP A 1 408 ? -3.621 -24.869 16.274 1.00 92.56 408 ASP A CA 1
ATOM 3026 C C . ASP A 1 408 ? -3.226 -25.858 15.171 1.00 92.56 408 ASP A C 1
ATOM 3028 O O . ASP A 1 408 ? -3.790 -25.814 14.082 1.00 92.56 408 ASP A O 1
ATOM 3032 N N . ALA A 1 409 ? -2.359 -26.832 15.466 1.00 94.81 409 ALA A N 1
ATOM 3033 C CA . ALA A 1 409 ? -1.945 -27.842 14.487 1.00 94.81 409 ALA A CA 1
ATOM 3034 C C . ALA A 1 409 ? -3.125 -28.668 13.933 1.00 94.81 409 ALA A C 1
ATOM 3036 O O . ALA A 1 409 ? -3.121 -29.065 12.766 1.00 94.81 409 ALA A O 1
ATOM 3037 N N . ARG A 1 410 ? -4.148 -28.932 14.758 1.00 96.00 410 ARG A N 1
ATOM 3038 C CA . ARG A 1 410 ? -5.352 -29.655 14.328 1.00 96.00 410 ARG A CA 1
ATOM 3039 C C . ARG A 1 410 ? -6.283 -28.767 13.510 1.00 96.00 410 ARG A C 1
ATOM 3041 O O . ARG A 1 410 ? -6.833 -29.250 12.522 1.00 96.00 410 ARG A O 1
ATOM 3048 N N . PHE A 1 411 ? -6.452 -27.502 13.899 1.00 96.12 411 PHE A N 1
ATOM 3049 C CA . PHE A 1 411 ? -7.237 -26.536 13.125 1.00 96.12 411 PHE A CA 1
ATOM 3050 C C . PHE A 1 411 ? -6.619 -26.291 11.749 1.00 96.12 411 PHE A C 1
ATOM 3052 O O . PHE A 1 411 ? -7.342 -26.362 10.760 1.00 96.12 411 PHE A O 1
ATOM 3059 N N . ALA A 1 412 ? -5.296 -26.121 11.678 1.00 94.94 412 ALA A N 1
ATOM 3060 C CA . ALA A 1 412 ? -4.568 -25.965 10.422 1.00 94.94 412 ALA A CA 1
ATOM 3061 C C . ALA A 1 412 ? -4.799 -27.163 9.488 1.00 94.94 412 ALA A C 1
ATOM 3063 O O . ALA A 1 412 ? -5.229 -26.991 8.350 1.00 94.94 412 ALA A O 1
ATOM 3064 N N . CYS A 1 413 ? -4.641 -28.397 9.992 1.00 95.75 413 CYS A N 1
ATOM 3065 C CA . CYS A 1 413 ? -4.952 -29.596 9.206 1.00 95.75 413 CYS A CA 1
ATOM 3066 C C . CYS A 1 413 ? -6.405 -29.603 8.703 1.00 95.75 413 CYS A C 1
ATOM 3068 O O . CYS A 1 413 ? -6.664 -29.963 7.552 1.00 95.75 413 CYS A O 1
ATOM 3070 N N . ALA A 1 414 ? -7.361 -29.221 9.556 1.00 94.19 414 ALA A N 1
ATOM 3071 C CA . ALA A 1 414 ? -8.770 -29.190 9.189 1.00 94.19 414 ALA A CA 1
ATOM 3072 C C . ALA A 1 414 ? -9.054 -28.156 8.090 1.00 94.19 414 ALA A C 1
ATOM 3074 O O . ALA A 1 414 ? -9.737 -28.497 7.124 1.00 94.19 414 ALA A O 1
ATOM 3075 N N . GLY A 1 415 ? -8.484 -26.951 8.190 1.00 93.62 415 GLY A N 1
ATOM 3076 C CA . GLY A 1 415 ? -8.559 -25.923 7.152 1.00 93.62 415 GLY A CA 1
ATOM 3077 C C . GLY A 1 415 ? -7.992 -26.414 5.820 1.00 93.62 415 GLY A C 1
ATOM 3078 O O . GLY A 1 415 ? -8.687 -26.363 4.802 1.00 93.62 415 GLY A O 1
ATOM 3079 N N . THR A 1 416 ? -6.792 -27.012 5.825 1.00 93.19 416 THR A N 1
ATOM 3080 C CA . THR A 1 416 ? -6.172 -27.567 4.605 1.00 93.19 416 THR A CA 1
ATOM 3081 C C . THR A 1 416 ? -7.043 -28.655 3.990 1.00 93.19 416 THR A C 1
ATOM 3083 O O . THR A 1 416 ? -7.282 -28.672 2.779 1.00 93.19 416 THR A O 1
ATOM 3086 N N . GLY A 1 417 ? -7.554 -29.567 4.822 1.00 91.44 417 GLY A N 1
ATOM 3087 C CA . GLY A 1 417 ? -8.436 -30.645 4.388 1.00 91.44 417 GLY A CA 1
ATOM 3088 C C . GLY A 1 417 ? -9.737 -30.126 3.772 1.00 91.44 417 GLY A C 1
ATOM 3089 O O . GLY A 1 417 ? -10.201 -30.675 2.771 1.00 91.44 417 GLY A O 1
ATOM 3090 N N . MET A 1 418 ? -10.298 -29.049 4.328 1.00 90.12 418 MET A N 1
ATOM 3091 C CA . MET A 1 418 ? -11.503 -28.392 3.820 1.00 90.12 418 MET A CA 1
ATOM 3092 C C . MET A 1 418 ? -11.280 -27.756 2.450 1.00 90.12 418 MET A C 1
ATOM 3094 O O . MET A 1 418 ? -12.040 -28.056 1.529 1.00 90.12 418 MET A O 1
ATOM 3098 N N . ILE A 1 419 ? -10.234 -26.942 2.287 1.00 92.00 419 ILE A N 1
ATOM 3099 C CA . ILE A 1 419 ? -9.917 -26.310 0.997 1.00 92.00 419 ILE A CA 1
ATOM 3100 C C . ILE A 1 419 ? -9.568 -27.361 -0.060 1.00 92.00 419 ILE A C 1
ATOM 3102 O O . ILE A 1 419 ? -10.097 -27.321 -1.171 1.00 92.00 419 ILE A O 1
ATOM 3106 N N . THR A 1 420 ? -8.771 -28.371 0.294 1.00 91.00 420 THR A N 1
ATOM 3107 C CA . THR A 1 420 ? -8.429 -29.477 -0.617 1.00 91.00 420 THR A CA 1
ATOM 3108 C C . THR A 1 420 ? -9.680 -30.213 -1.098 1.00 91.00 420 THR A C 1
ATOM 3110 O O . THR A 1 420 ? -9.842 -30.465 -2.294 1.00 91.00 420 THR A O 1
ATOM 3113 N N . ALA A 1 421 ? -10.597 -30.546 -0.183 1.00 86.56 421 ALA A N 1
ATOM 3114 C CA . ALA A 1 421 ? -11.855 -31.196 -0.535 1.00 86.56 421 ALA A CA 1
ATOM 3115 C C . ALA A 1 421 ? -12.758 -30.285 -1.382 1.00 86.56 421 ALA A C 1
ATOM 3117 O O . ALA A 1 421 ? -13.415 -30.769 -2.304 1.00 86.56 421 ALA A O 1
ATOM 3118 N N . ALA A 1 422 ? -12.770 -28.979 -1.098 1.00 90.12 422 ALA A N 1
ATOM 3119 C CA . ALA A 1 422 ? -13.539 -27.997 -1.847 1.00 90.12 422 ALA A CA 1
ATOM 3120 C C . ALA A 1 422 ? -13.063 -27.889 -3.305 1.00 90.12 422 ALA A C 1
ATOM 3122 O O . ALA A 1 422 ? -13.872 -28.038 -4.226 1.00 90.12 422 ALA A O 1
ATOM 3123 N N . LYS A 1 423 ? -11.749 -27.743 -3.516 1.00 91.81 423 LYS A N 1
ATOM 3124 C CA . LYS A 1 423 ? -11.124 -27.724 -4.849 1.00 91.81 423 LYS A CA 1
ATOM 3125 C C . LYS A 1 423 ? -11.343 -29.043 -5.595 1.00 91.81 423 LYS A C 1
ATOM 3127 O O . LYS A 1 423 ? -11.753 -29.040 -6.753 1.00 91.81 423 LYS A O 1
ATOM 3132 N N . ALA A 1 424 ? -11.199 -30.189 -4.920 1.00 89.69 424 ALA A N 1
ATOM 3133 C CA . ALA A 1 424 ? -11.516 -31.500 -5.503 1.00 89.69 424 ALA A CA 1
ATOM 3134 C C . ALA A 1 424 ? -13.003 -31.646 -5.895 1.00 89.69 424 ALA A C 1
ATOM 3136 O O . ALA A 1 424 ? -13.340 -32.423 -6.791 1.00 89.69 424 ALA A O 1
ATOM 3137 N N . GLY A 1 425 ? -13.891 -30.898 -5.233 1.00 86.94 425 GLY A N 1
ATOM 3138 C CA . GLY A 1 425 ? -15.312 -30.774 -5.555 1.00 86.94 425 GLY A CA 1
ATOM 3139 C C . GLY A 1 425 ? -15.634 -29.796 -6.692 1.00 86.94 425 GLY A C 1
ATOM 3140 O O . GLY A 1 425 ? -16.804 -29.685 -7.057 1.00 86.94 425 GLY A O 1
ATOM 3141 N N . GLY A 1 426 ? -14.633 -29.117 -7.263 1.00 91.19 426 GLY A N 1
ATOM 3142 C CA . GLY A 1 426 ? -14.780 -28.177 -8.376 1.00 91.19 426 GLY A CA 1
ATOM 3143 C C . GLY A 1 426 ? -15.034 -26.720 -7.974 1.00 91.19 426 GLY A C 1
ATOM 3144 O O . GLY A 1 426 ? -15.435 -25.938 -8.833 1.00 91.19 426 GLY A O 1
ATOM 3145 N N . MET A 1 427 ? -14.839 -26.349 -6.702 1.00 93.94 427 MET A N 1
ATOM 3146 C CA . MET A 1 427 ? -14.815 -24.935 -6.302 1.00 93.94 427 MET A CA 1
ATOM 3147 C C . MET A 1 427 ? -13.515 -24.279 -6.782 1.00 93.94 427 MET A C 1
ATOM 3149 O O . MET A 1 427 ? -12.445 -24.871 -6.639 1.00 93.94 427 MET A O 1
ATOM 3153 N N . SER A 1 428 ? -13.615 -23.062 -7.320 1.00 92.50 428 SER A N 1
ATOM 3154 C CA . SER A 1 428 ? -12.470 -22.233 -7.704 1.00 92.50 428 SER A CA 1
ATOM 3155 C C . SER A 1 428 ? -12.391 -21.050 -6.754 1.00 92.50 428 SER A C 1
ATOM 3157 O O . SER A 1 428 ? -13.370 -20.320 -6.616 1.00 92.50 428 SER A O 1
ATOM 3159 N N . PHE A 1 429 ? -11.244 -20.877 -6.110 1.00 94.81 429 PHE A N 1
ATOM 3160 C CA . PHE A 1 429 ? -10.958 -19.701 -5.297 1.00 94.81 429 PHE A CA 1
ATOM 3161 C C . PHE A 1 429 ? -10.232 -18.662 -6.168 1.00 94.81 429 PHE A C 1
ATOM 3163 O O . PHE A 1 429 ? -9.529 -19.068 -7.096 1.00 94.81 429 PHE A O 1
ATOM 3170 N N . PRO A 1 430 ? -10.405 -17.354 -5.917 1.00 95.25 430 PRO A N 1
ATOM 3171 C CA . PRO A 1 430 ? -9.731 -16.275 -6.647 1.00 95.25 430 PRO A CA 1
ATOM 3172 C C . PRO A 1 430 ? -8.260 -16.094 -6.217 1.00 95.25 430 PRO A C 1
ATOM 3174 O O . PRO A 1 430 ? -7.769 -14.975 -6.132 1.00 95.25 430 PRO A O 1
ATOM 3177 N N . GLU A 1 431 ? -7.569 -17.192 -5.910 1.00 93.12 431 GLU A N 1
ATOM 3178 C CA . GLU A 1 431 ? -6.160 -17.169 -5.512 1.00 93.12 431 GLU A CA 1
ATOM 3179 C C . GLU A 1 431 ? -5.267 -16.758 -6.697 1.00 93.12 431 GLU A C 1
ATOM 3181 O O . GLU A 1 431 ? -5.507 -17.230 -7.817 1.00 93.12 431 GLU A O 1
ATOM 3186 N N . PRO A 1 432 ? -4.259 -15.888 -6.490 1.00 94.31 432 PRO A N 1
ATOM 3187 C CA . PRO A 1 432 ? -3.231 -15.640 -7.494 1.00 94.31 432 PRO A CA 1
ATOM 3188 C C . PRO A 1 432 ? -2.539 -16.947 -7.892 1.00 94.31 432 PRO A C 1
ATOM 3190 O O . PRO A 1 432 ? -2.327 -17.833 -7.063 1.00 94.31 432 PRO A O 1
ATOM 3193 N N . ALA A 1 433 ? -2.192 -17.072 -9.167 1.00 93.69 433 ALA A N 1
ATOM 3194 C CA . ALA A 1 433 ? -1.543 -18.255 -9.716 1.00 93.69 433 ALA A CA 1
ATOM 3195 C C . ALA A 1 433 ? -0.485 -17.831 -10.732 1.00 93.69 433 ALA A C 1
ATOM 3197 O O . ALA A 1 433 ? -0.628 -16.776 -11.341 1.00 93.69 433 ALA A O 1
ATOM 3198 N N . ALA A 1 434 ? 0.540 -18.661 -10.917 1.00 95.25 434 ALA A N 1
ATOM 3199 C CA . ALA A 1 434 ? 1.544 -18.454 -11.952 1.00 95.25 434 ALA A CA 1
ATOM 3200 C C . ALA A 1 434 ? 0.907 -18.417 -13.351 1.00 95.25 434 ALA A C 1
ATOM 3202 O O . ALA A 1 434 ? -0.003 -19.199 -13.652 1.00 95.25 434 ALA A O 1
ATOM 3203 N N . ASP A 1 435 ? 1.416 -17.532 -14.200 1.00 94.62 435 ASP A N 1
ATOM 3204 C CA . ASP A 1 435 ? 1.220 -17.567 -15.640 1.00 94.62 435 ASP A CA 1
ATOM 3205 C C . ASP A 1 435 ? 2.424 -18.258 -16.290 1.00 94.62 435 ASP A C 1
ATOM 3207 O O . ASP A 1 435 ? 3.459 -17.646 -16.535 1.00 94.62 435 ASP A O 1
ATOM 3211 N N . ASP A 1 436 ? 2.270 -19.544 -16.604 1.00 89.44 436 ASP A N 1
ATOM 3212 C CA . ASP A 1 436 ? 3.308 -20.339 -17.276 1.00 89.44 436 ASP A CA 1
ATOM 3213 C C . ASP A 1 436 ? 3.445 -19.995 -18.781 1.00 89.44 436 ASP A C 1
ATOM 3215 O O . ASP A 1 436 ? 4.074 -20.739 -19.537 1.00 89.44 436 ASP A O 1
ATOM 3219 N N . SER A 1 437 ? 2.768 -18.944 -19.266 1.00 88.31 437 SER A N 1
ATOM 3220 C CA . SER A 1 437 ? 2.753 -18.537 -20.678 1.00 88.31 437 SER A CA 1
ATOM 3221 C C . SER A 1 437 ? 3.379 -17.173 -20.958 1.00 88.31 437 SER A C 1
ATOM 3223 O O . SER A 1 437 ? 3.296 -16.701 -22.095 1.00 88.31 437 SER A O 1
ATOM 3225 N N . VAL A 1 438 ? 4.038 -16.573 -19.960 1.00 90.25 438 VAL A N 1
ATOM 3226 C CA . VAL A 1 438 ? 4.770 -15.313 -20.125 1.00 90.25 438 VAL A CA 1
ATOM 3227 C C . VAL A 1 438 ? 5.832 -15.482 -21.208 1.00 90.25 438 VAL A C 1
ATOM 3229 O O . VAL A 1 438 ? 6.718 -16.327 -21.108 1.00 90.25 438 VAL A O 1
ATOM 3232 N N . ALA A 1 439 ? 5.721 -14.672 -22.256 1.00 84.56 439 ALA A N 1
ATOM 3233 C CA . ALA A 1 439 ? 6.652 -14.654 -23.372 1.00 84.56 439 ALA A CA 1
ATOM 3234 C C . ALA A 1 439 ? 7.201 -13.243 -23.553 1.00 84.56 439 ALA A C 1
ATOM 3236 O O . ALA A 1 439 ? 6.440 -12.271 -23.521 1.00 84.56 439 ALA A O 1
ATOM 3237 N N . PHE A 1 440 ? 8.510 -13.160 -23.765 1.00 91.12 440 PHE A N 1
ATOM 3238 C CA . PHE A 1 440 ? 9.236 -11.920 -23.982 1.00 91.12 440 PHE A CA 1
ATOM 3239 C C . PHE A 1 440 ? 9.597 -11.739 -25.461 1.00 91.12 440 PHE A C 1
ATOM 3241 O O . PHE A 1 440 ? 9.797 -12.696 -26.215 1.00 91.12 440 PHE A O 1
ATOM 3248 N N . ASP A 1 441 ? 9.644 -10.481 -25.888 1.00 90.19 441 ASP A N 1
ATOM 3249 C CA . ASP A 1 441 ? 10.120 -10.087 -27.205 1.00 90.19 441 ASP A CA 1
ATOM 3250 C C . ASP A 1 441 ? 11.635 -10.325 -27.342 1.00 90.19 441 ASP A C 1
ATOM 3252 O O . ASP A 1 441 ? 12.348 -10.633 -26.387 1.00 90.19 441 ASP A O 1
ATOM 3256 N N . THR A 1 442 ? 12.167 -10.164 -28.557 1.00 90.25 442 THR A N 1
ATOM 3257 C CA . THR A 1 442 ? 13.619 -10.250 -28.766 1.00 90.25 442 THR A CA 1
ATOM 3258 C C . THR A 1 442 ? 14.343 -9.167 -27.955 1.00 90.25 442 THR A C 1
ATOM 3260 O O . THR A 1 442 ? 14.001 -7.986 -28.119 1.00 90.25 442 THR A O 1
ATOM 3263 N N . PRO A 1 443 ? 15.370 -9.531 -27.162 1.00 93.19 443 PRO A N 1
ATOM 3264 C CA . PRO A 1 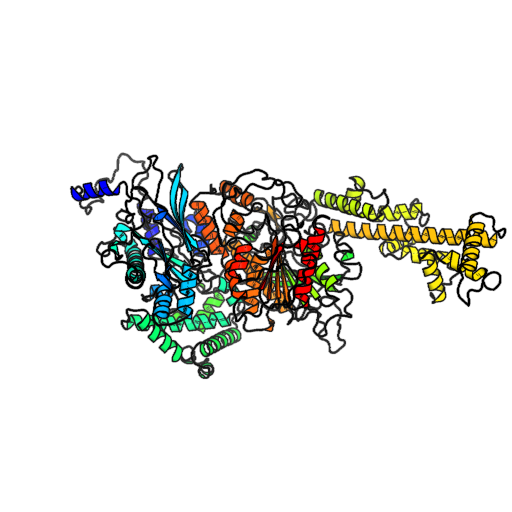443 ? 16.129 -8.576 -26.368 1.00 93.19 443 PRO A CA 1
ATOM 3265 C C . PRO A 1 443 ? 16.748 -7.473 -27.214 1.00 93.19 443 PRO A C 1
ATOM 3267 O O . PRO A 1 443 ? 17.230 -7.693 -28.331 1.00 93.19 443 PRO A O 1
ATOM 3270 N N . ARG A 1 444 ? 16.750 -6.264 -26.660 1.00 91.75 444 ARG A N 1
ATOM 3271 C CA . ARG A 1 444 ? 17.377 -5.088 -27.260 1.00 91.75 444 ARG A CA 1
ATOM 3272 C C . ARG A 1 444 ? 18.366 -4.499 -26.276 1.00 91.75 444 ARG A C 1
ATOM 3274 O O . ARG A 1 444 ? 18.120 -4.495 -25.077 1.00 91.75 444 ARG A O 1
ATOM 3281 N N . ASP A 1 445 ? 19.442 -3.926 -26.792 1.00 92.12 445 ASP A N 1
ATOM 3282 C CA . ASP A 1 445 ? 20.335 -3.129 -25.963 1.00 92.12 445 ASP A CA 1
ATOM 3283 C C . ASP A 1 445 ? 19.574 -1.905 -25.423 1.00 92.12 445 ASP A C 1
ATOM 3285 O O . ASP A 1 445 ? 18.939 -1.166 -26.186 1.00 92.12 445 ASP A O 1
ATOM 3289 N N . LEU A 1 446 ? 19.642 -1.672 -24.113 1.00 92.38 446 LEU A N 1
ATOM 3290 C CA . LEU A 1 446 ? 18.934 -0.581 -23.442 1.00 92.38 446 LEU A CA 1
ATOM 3291 C C . LEU A 1 446 ? 19.248 0.800 -24.047 1.00 92.38 446 LEU A C 1
ATOM 3293 O O . LEU A 1 446 ? 18.369 1.659 -24.159 1.00 92.38 446 LEU A O 1
ATOM 3297 N N . ARG A 1 447 ? 20.492 1.019 -24.489 1.00 88.88 447 ARG A N 1
ATOM 3298 C CA . ARG A 1 447 ? 20.951 2.266 -25.118 1.00 88.88 447 ARG A CA 1
ATOM 3299 C C . ARG A 1 447 ? 20.430 2.449 -26.537 1.00 88.88 447 ARG A C 1
ATOM 3301 O O . ARG A 1 447 ? 20.672 3.498 -27.124 1.00 88.88 447 ARG A O 1
ATOM 3308 N N . THR A 1 448 ? 19.678 1.489 -27.071 1.00 87.62 448 THR A N 1
ATOM 3309 C CA . THR A 1 448 ? 18.902 1.640 -28.312 1.00 87.62 448 THR A CA 1
ATOM 3310 C C . THR A 1 448 ? 17.431 1.999 -28.069 1.00 87.62 448 THR A C 1
ATOM 3312 O O . THR A 1 448 ? 16.740 2.383 -29.014 1.00 87.62 448 THR A O 1
ATOM 3315 N N . VAL A 1 449 ? 16.964 1.921 -26.816 1.00 89.25 449 VAL A N 1
ATOM 3316 C CA . VAL A 1 449 ? 15.566 2.170 -26.429 1.00 89.25 449 VAL A CA 1
ATOM 3317 C C . VAL A 1 449 ? 15.348 3.605 -25.959 1.00 89.25 449 VAL A C 1
ATOM 3319 O O . VAL A 1 449 ? 14.380 4.237 -26.372 1.00 89.25 449 VAL A O 1
ATOM 3322 N N . SER A 1 450 ? 16.249 4.144 -25.132 1.00 90.00 450 SER A N 1
ATOM 3323 C CA . SER A 1 450 ? 16.076 5.477 -24.547 1.00 90.00 450 SER A CA 1
ATOM 3324 C C . SER A 1 450 ? 17.349 6.322 -24.586 1.00 90.00 450 SER A C 1
ATOM 3326 O O . SER A 1 450 ? 18.380 5.964 -24.016 1.00 90.00 450 SER A O 1
ATOM 3328 N N . ALA A 1 451 ? 17.250 7.506 -25.198 1.00 86.81 451 ALA A N 1
ATOM 3329 C CA . ALA A 1 451 ? 18.280 8.548 -25.182 1.00 86.81 451 ALA A CA 1
ATOM 3330 C C . ALA A 1 451 ? 18.488 9.173 -23.790 1.00 86.81 451 ALA A C 1
ATOM 3332 O O . ALA A 1 451 ? 19.455 9.910 -23.589 1.00 86.81 451 ALA A O 1
ATOM 3333 N N . PHE A 1 452 ? 17.584 8.907 -22.842 1.00 85.31 452 PHE A N 1
ATOM 3334 C CA . PHE A 1 452 ? 17.696 9.366 -21.460 1.00 85.31 452 PHE A CA 1
ATOM 3335 C C . PHE A 1 452 ? 18.759 8.576 -20.680 1.00 85.31 452 PHE A C 1
ATOM 3337 O O . PHE A 1 452 ? 19.361 9.091 -19.737 1.00 85.31 452 PHE A O 1
ATOM 3344 N N . ILE A 1 453 ? 19.034 7.335 -21.091 1.00 87.81 453 ILE A N 1
ATOM 3345 C CA . ILE A 1 453 ? 20.015 6.474 -20.434 1.00 87.81 453 ILE A CA 1
ATOM 3346 C C . ILE A 1 453 ? 21.428 6.864 -20.874 1.00 87.81 453 ILE A C 1
ATOM 3348 O O . ILE A 1 453 ? 21.760 6.885 -22.059 1.00 87.81 453 ILE A O 1
ATOM 3352 N N . THR A 1 454 ? 22.278 7.170 -19.894 1.00 84.88 454 THR A N 1
ATOM 3353 C CA . THR A 1 454 ? 23.672 7.594 -20.102 1.00 84.88 454 THR A CA 1
ATOM 3354 C C . THR A 1 454 ? 24.656 6.494 -19.705 1.00 84.88 454 THR A C 1
ATOM 3356 O O . THR A 1 454 ? 24.277 5.541 -19.027 1.00 84.88 454 THR A O 1
ATOM 3359 N N . ASP A 1 455 ? 25.940 6.644 -20.061 1.00 85.06 455 ASP A N 1
ATOM 3360 C CA . ASP A 1 455 ? 26.996 5.685 -19.676 1.00 85.06 455 ASP A CA 1
ATOM 3361 C C . ASP A 1 455 ? 27.146 5.551 -18.153 1.00 85.06 455 ASP A C 1
ATOM 3363 O O . ASP A 1 455 ? 27.622 4.527 -17.674 1.00 85.06 455 ASP A O 1
ATOM 3367 N N . ALA A 1 456 ? 26.743 6.577 -17.395 1.00 84.62 456 ALA A N 1
ATOM 3368 C CA . ALA A 1 456 ? 26.766 6.549 -15.936 1.00 84.62 456 ALA A CA 1
ATOM 3369 C C . ALA A 1 456 ? 25.660 5.662 -15.336 1.00 84.62 456 ALA A C 1
ATOM 3371 O O . ALA A 1 456 ? 25.809 5.203 -14.210 1.00 84.62 456 ALA A O 1
ATOM 3372 N N . ILE A 1 457 ? 24.566 5.439 -16.074 1.00 90.00 457 ILE A N 1
ATOM 3373 C CA . ILE A 1 457 ? 23.479 4.531 -15.684 1.00 90.00 457 ILE A CA 1
ATOM 3374 C C . ILE A 1 457 ? 23.795 3.126 -16.195 1.00 90.00 457 ILE A C 1
ATOM 3376 O O . ILE A 1 457 ? 23.870 2.183 -15.417 1.00 90.00 457 ILE A O 1
ATOM 3380 N N . ALA A 1 458 ? 23.995 3.001 -17.508 1.00 92.62 458 ALA A N 1
ATOM 3381 C CA . ALA A 1 458 ? 24.306 1.743 -18.168 1.00 92.62 458 ALA A CA 1
ATOM 3382 C C . ALA A 1 458 ? 25.171 2.009 -19.416 1.00 92.62 458 ALA A C 1
ATOM 3384 O O . ALA A 1 458 ? 24.742 2.730 -20.334 1.00 92.62 458 ALA A O 1
ATOM 3385 N N . PRO A 1 459 ? 26.390 1.444 -19.479 1.00 91.50 459 PRO A N 1
ATOM 3386 C CA . PRO A 1 459 ? 27.203 1.477 -20.688 1.00 91.50 459 PRO A CA 1
ATOM 3387 C C . PRO A 1 459 ? 26.512 0.768 -21.861 1.00 91.50 459 PRO A C 1
ATOM 3389 O O . PRO A 1 459 ? 25.723 -0.157 -21.671 1.00 91.50 459 PRO A O 1
ATOM 3392 N N . VAL A 1 460 ? 26.845 1.177 -23.087 1.00 87.38 460 VAL A N 1
ATOM 3393 C CA . VAL A 1 460 ? 26.415 0.466 -24.305 1.00 87.38 460 VAL A CA 1
ATOM 3394 C C . VAL A 1 460 ? 26.905 -0.985 -24.256 1.00 87.38 460 VAL A C 1
ATOM 3396 O O . VAL A 1 460 ? 28.073 -1.231 -23.953 1.00 87.38 460 VAL A O 1
ATOM 3399 N N . GLY A 1 461 ? 26.028 -1.934 -24.570 1.00 89.25 461 GLY A N 1
ATOM 3400 C CA . GLY A 1 461 ? 26.304 -3.368 -24.584 1.00 89.25 461 GLY A CA 1
ATOM 3401 C C . GLY A 1 461 ? 26.326 -4.027 -23.208 1.00 89.25 461 GLY A C 1
ATOM 3402 O O . GLY A 1 461 ? 26.718 -5.185 -23.128 1.00 89.25 461 GLY A O 1
ATOM 3403 N N . ALA A 1 462 ? 25.980 -3.314 -22.129 1.00 93.56 462 ALA A N 1
ATOM 3404 C CA . ALA A 1 462 ? 26.025 -3.863 -20.771 1.00 93.56 462 ALA A CA 1
ATOM 3405 C C . ALA A 1 462 ? 24.679 -4.425 -20.294 1.00 93.56 462 ALA A C 1
ATOM 3407 O O . ALA A 1 462 ? 24.655 -5.375 -19.513 1.00 93.56 462 ALA A O 1
ATOM 3408 N N . VAL A 1 463 ? 23.570 -3.827 -20.737 1.00 97.25 463 VAL A N 1
ATOM 3409 C CA . VAL A 1 463 ? 22.221 -4.128 -20.245 1.00 97.25 463 VAL A CA 1
ATOM 3410 C C . VAL A 1 463 ? 21.278 -4.309 -21.424 1.00 97.25 463 VAL A C 1
ATOM 3412 O O . VAL A 1 463 ? 21.179 -3.434 -22.291 1.00 97.25 463 VAL A O 1
ATOM 3415 N N . ASN A 1 464 ? 20.569 -5.430 -21.415 1.00 96.62 464 ASN A N 1
ATOM 3416 C CA . ASN A 1 464 ? 19.473 -5.723 -22.316 1.00 96.62 464 ASN A CA 1
ATOM 3417 C C . ASN A 1 464 ? 18.129 -5.417 -21.659 1.00 96.62 464 ASN A C 1
ATOM 3419 O O . ASN A 1 464 ? 17.977 -5.390 -20.436 1.00 96.62 464 ASN A O 1
ATOM 3423 N N . ILE A 1 465 ? 17.147 -5.184 -22.518 1.00 95.62 465 ILE A N 1
ATOM 3424 C CA . ILE A 1 465 ? 15.753 -5.007 -22.159 1.00 95.62 465 ILE A CA 1
ATOM 3425 C C . ILE A 1 465 ? 14.876 -5.861 -23.065 1.00 95.62 465 ILE A C 1
ATOM 3427 O O . ILE A 1 465 ? 15.106 -5.938 -24.276 1.00 95.62 465 ILE A O 1
ATOM 3431 N N . SER A 1 466 ? 13.848 -6.460 -22.474 1.00 94.25 466 SER A N 1
ATOM 3432 C CA . SER A 1 466 ? 12.768 -7.114 -23.197 1.00 94.25 466 SER A CA 1
ATOM 3433 C C . SER A 1 466 ? 11.407 -6.747 -22.606 1.00 94.25 466 SER A C 1
ATOM 3435 O O . SER A 1 466 ? 11.283 -6.430 -21.423 1.00 94.25 466 SER A O 1
ATOM 3437 N N . GLU A 1 467 ? 10.386 -6.756 -23.453 1.00 92.44 467 GLU A N 1
ATOM 3438 C CA . GLU A 1 467 ? 8.992 -6.530 -23.082 1.00 92.44 467 GLU A CA 1
ATOM 3439 C C . GLU A 1 467 ? 8.223 -7.828 -23.316 1.00 92.44 467 GLU A C 1
ATOM 3441 O O . GLU A 1 467 ? 8.411 -8.490 -24.333 1.00 92.44 467 GLU A O 1
ATOM 3446 N N . GLY A 1 468 ? 7.374 -8.201 -22.369 1.00 92.06 468 GLY A N 1
ATOM 3447 C CA . GLY A 1 468 ? 6.537 -9.390 -22.440 1.00 92.06 468 GLY A CA 1
ATOM 3448 C C . GLY A 1 468 ? 5.109 -9.103 -21.998 1.00 92.06 468 GLY A C 1
ATOM 3449 O O . GLY A 1 468 ? 4.734 -7.954 -21.742 1.00 92.06 468 GLY A O 1
ATOM 3450 N N . SER A 1 469 ? 4.302 -10.156 -21.889 1.00 92.62 469 SER A N 1
ATOM 3451 C CA . SER A 1 469 ? 2.925 -10.055 -21.402 1.00 92.62 469 SER A CA 1
ATOM 3452 C C . SER A 1 469 ? 2.632 -11.049 -20.283 1.00 92.62 469 SER A C 1
ATOM 3454 O O . SER A 1 469 ? 3.084 -12.189 -20.334 1.00 92.62 469 SER A O 1
ATOM 3456 N N . LEU A 1 470 ? 1.868 -10.596 -19.286 1.00 94.12 470 LEU A N 1
ATOM 3457 C CA . LEU A 1 470 ? 1.393 -11.373 -18.145 1.00 94.12 470 LEU A CA 1
ATOM 3458 C C . LEU A 1 470 ? -0.134 -11.391 -18.122 1.00 94.12 470 LEU A C 1
ATOM 3460 O O . LEU A 1 470 ? -0.783 -10.344 -18.142 1.00 94.12 470 LEU A O 1
ATOM 3464 N N . THR A 1 471 ? -0.707 -12.582 -18.017 1.00 95.19 471 THR A N 1
ATOM 3465 C CA . THR A 1 471 ? -2.147 -12.798 -17.912 1.00 95.19 471 THR A CA 1
ATOM 3466 C C . THR A 1 471 ? -2.582 -12.800 -16.451 1.00 95.19 471 THR A C 1
ATOM 3468 O O . THR A 1 471 ? -2.208 -13.679 -15.679 1.00 95.19 471 THR A O 1
ATOM 3471 N N . ILE A 1 472 ? -3.452 -11.863 -16.071 1.00 94.38 472 ILE A N 1
ATOM 3472 C CA . ILE A 1 472 ? -3.933 -11.713 -14.690 1.00 94.38 472 ILE A CA 1
ATOM 3473 C C . ILE A 1 472 ? -5.464 -11.820 -14.582 1.00 94.38 472 ILE A C 1
ATOM 3475 O O . ILE A 1 472 ? -6.201 -11.396 -15.482 1.00 94.38 472 ILE A O 1
ATOM 3479 N N . PRO A 1 473 ? -6.009 -12.376 -13.481 1.00 95.31 473 PRO A N 1
ATOM 3480 C CA . PRO A 1 473 ? -7.421 -12.216 -13.155 1.00 95.31 473 PRO A CA 1
ATOM 3481 C C . PRO A 1 473 ? -7.700 -10.780 -12.692 1.00 95.31 473 PRO A C 1
ATOM 3483 O O . PRO A 1 473 ? -6.966 -10.230 -11.875 1.00 95.31 473 PRO A O 1
ATOM 3486 N N . TYR A 1 474 ? -8.796 -10.186 -13.165 1.00 94.88 474 TYR A N 1
ATOM 3487 C CA . TYR A 1 474 ? -9.163 -8.814 -12.817 1.00 94.88 474 TYR A CA 1
ATOM 3488 C C . TYR A 1 474 ? -10.561 -8.752 -12.189 1.00 94.88 474 TYR A C 1
ATOM 3490 O O . TYR A 1 474 ? -11.530 -9.329 -12.701 1.00 94.88 474 TYR A O 1
ATOM 3498 N N . TYR A 1 475 ? -10.656 -8.071 -11.049 1.00 96.44 475 TYR A N 1
ATOM 3499 C CA . TYR A 1 475 ? -11.835 -8.033 -10.175 1.00 96.44 475 TYR A CA 1
ATOM 3500 C C . TYR A 1 475 ? -12.460 -6.629 -10.068 1.00 96.44 475 TYR A C 1
ATOM 3502 O O . TYR A 1 475 ? -13.591 -6.489 -9.595 1.00 96.44 475 TYR A O 1
ATOM 3510 N N . SER A 1 476 ? -11.747 -5.591 -10.516 1.00 93.69 476 SER A N 1
ATOM 3511 C CA . SER A 1 476 ? -12.233 -4.204 -10.577 1.00 93.69 476 SER A CA 1
ATOM 3512 C C . SER A 1 476 ? -13.045 -3.936 -11.855 1.00 93.69 476 SER A C 1
ATOM 3514 O O . SER A 1 476 ? -13.216 -4.820 -12.700 1.00 93.69 476 SER A O 1
ATOM 3516 N N . GLY A 1 477 ? -13.618 -2.735 -11.977 1.00 91.75 477 GLY A N 1
ATOM 3517 C CA . GLY A 1 477 ? -14.382 -2.334 -13.161 1.00 91.75 477 GLY A CA 1
ATOM 3518 C C . GLY A 1 477 ? -13.523 -2.258 -14.422 1.00 91.75 477 GLY A C 1
ATOM 3519 O O . GLY A 1 477 ? -12.406 -1.756 -14.376 1.00 91.75 477 GLY A O 1
ATOM 3520 N N . VAL A 1 478 ? -14.063 -2.717 -15.553 1.00 91.75 478 VAL A N 1
ATOM 3521 C CA . VAL A 1 478 ? -13.396 -2.707 -16.870 1.00 91.75 478 VAL A CA 1
ATOM 3522 C C . VAL A 1 478 ? -14.361 -2.128 -17.906 1.00 91.75 478 VAL A C 1
ATOM 3524 O O . VAL A 1 478 ? -15.534 -2.500 -17.875 1.00 91.75 478 VAL A O 1
ATOM 3527 N N . PRO A 1 479 ? -13.941 -1.226 -18.807 1.00 92.25 479 PRO A N 1
ATOM 3528 C CA . PRO A 1 479 ? -14.802 -0.709 -19.868 1.00 92.25 479 PRO A CA 1
ATOM 3529 C C . PRO A 1 479 ? -15.119 -1.796 -20.902 1.00 92.25 479 PRO A C 1
ATOM 3531 O O . PRO A 1 479 ? -14.339 -2.722 -21.110 1.00 92.25 479 PRO A O 1
ATOM 3534 N N . ASP A 1 480 ? -16.242 -1.665 -21.609 1.00 91.38 480 ASP A N 1
ATOM 3535 C CA . ASP A 1 480 ? -16.596 -2.615 -22.674 1.00 91.38 480 ASP A CA 1
ATOM 3536 C C . ASP A 1 480 ? -15.693 -2.435 -23.908 1.00 91.38 480 ASP A C 1
ATOM 3538 O O . ASP A 1 480 ? -15.459 -3.384 -24.662 1.00 91.38 480 ASP A O 1
ATOM 3542 N N . THR A 1 481 ? -15.174 -1.218 -24.118 1.00 89.44 481 THR A N 1
ATOM 3543 C CA . THR A 1 481 ? -14.237 -0.887 -25.198 1.00 89.44 481 THR A CA 1
ATOM 3544 C C . THR A 1 481 ? -13.130 0.058 -24.730 1.00 89.44 481 THR A C 1
ATOM 3546 O O . THR A 1 481 ? -13.404 1.097 -24.134 1.00 89.44 481 THR A O 1
ATOM 3549 N N . ARG A 1 482 ? -11.872 -0.286 -25.036 1.00 89.19 482 ARG A N 1
ATOM 3550 C CA . ARG A 1 482 ? -10.684 0.526 -24.724 1.00 89.19 482 ARG A CA 1
ATOM 3551 C C . ARG A 1 482 ? -10.667 1.828 -25.534 1.00 89.19 482 ARG A C 1
ATOM 3553 O O . ARG A 1 482 ? -10.939 1.800 -26.732 1.00 89.19 482 ARG A O 1
ATOM 3560 N N . GLY A 1 483 ? -10.343 2.952 -24.892 1.00 85.50 483 GLY A N 1
ATOM 3561 C CA . GLY A 1 483 ? -10.165 4.267 -25.528 1.00 85.50 483 GLY A CA 1
ATOM 3562 C C . GLY A 1 483 ? -11.391 4.825 -26.263 1.00 85.50 483 GLY A C 1
ATOM 3563 O O . GLY A 1 483 ? -11.260 5.694 -27.124 1.00 85.50 483 GLY A O 1
ATOM 3564 N N . VAL A 1 484 ? -12.596 4.334 -25.966 1.00 86.81 484 VAL A N 1
ATOM 3565 C CA . VAL A 1 484 ? -13.839 4.770 -26.617 1.00 86.81 484 VAL A CA 1
ATOM 3566 C C . VAL A 1 484 ? -14.811 5.273 -25.560 1.00 86.81 484 VAL A C 1
ATOM 3568 O O . VAL A 1 484 ? -15.235 4.518 -24.697 1.00 86.81 484 VAL A O 1
ATOM 3571 N N . SER A 1 485 ? -15.209 6.543 -25.650 1.00 87.56 485 SER A N 1
ATOM 3572 C CA . SER A 1 485 ? -16.240 7.086 -24.758 1.00 87.56 485 SER A CA 1
ATOM 3573 C C . SER A 1 485 ? -17.625 6.580 -25.173 1.00 87.56 485 SER A C 1
ATOM 3575 O O . SER A 1 485 ? -18.198 7.032 -26.173 1.00 87.56 485 SER A O 1
ATOM 3577 N N . ASP A 1 486 ? -18.151 5.620 -24.413 1.00 89.19 486 ASP A N 1
ATOM 3578 C CA . ASP A 1 486 ? -19.468 5.001 -24.607 1.00 89.19 486 ASP A CA 1
ATOM 3579 C C . ASP A 1 486 ? -20.317 4.946 -23.318 1.00 89.19 486 ASP A C 1
ATOM 3581 O O . ASP A 1 486 ? -21.455 4.467 -23.329 1.00 89.19 486 ASP A O 1
ATOM 3585 N N . GLY A 1 487 ? -19.794 5.510 -22.227 1.00 86.81 487 GLY A N 1
ATOM 3586 C CA . GLY A 1 487 ? -20.359 5.523 -20.884 1.00 86.81 487 GLY A CA 1
ATOM 3587 C C . GLY A 1 487 ? -19.863 4.380 -19.995 1.00 86.81 487 GLY A C 1
ATOM 3588 O O . GLY A 1 487 ? -20.036 4.458 -18.777 1.00 86.81 487 GLY A O 1
ATOM 3589 N N . THR A 1 488 ? -19.253 3.332 -20.558 1.00 92.19 488 THR A N 1
ATOM 3590 C CA . THR A 1 488 ? -18.722 2.199 -19.783 1.00 92.19 488 THR A CA 1
ATOM 3591 C C . THR A 1 488 ? -17.385 2.526 -19.124 1.00 92.19 488 THR A C 1
ATOM 3593 O O . THR A 1 488 ? -17.036 1.893 -18.131 1.00 92.19 488 THR A O 1
ATOM 3596 N N . GLU A 1 489 ? -16.692 3.580 -19.567 1.00 89.06 489 GLU A N 1
ATOM 3597 C CA . GLU A 1 489 ? -15.479 4.107 -18.932 1.00 89.06 489 GLU A CA 1
ATOM 3598 C C . GLU A 1 489 ? -15.703 4.533 -17.473 1.00 89.06 489 GLU A C 1
ATOM 3600 O O . GLU A 1 489 ? -14.789 4.465 -16.654 1.00 89.06 489 GLU A O 1
ATOM 3605 N N . ALA A 1 490 ? -16.940 4.881 -17.098 1.00 88.75 490 ALA A N 1
ATOM 3606 C CA . ALA A 1 490 ? -17.301 5.197 -15.717 1.00 88.75 490 ALA A CA 1
ATOM 3607 C C . ALA A 1 490 ? -17.093 4.012 -14.753 1.00 88.75 490 ALA A C 1
ATOM 3609 O O . ALA A 1 490 ? -16.963 4.219 -13.546 1.00 88.75 490 ALA A O 1
ATOM 3610 N N . ARG A 1 491 ? -17.029 2.775 -15.268 1.00 91.19 491 ARG A N 1
ATOM 3611 C CA . ARG A 1 491 ? -16.764 1.568 -14.473 1.00 91.19 491 ARG A CA 1
ATOM 3612 C C . ARG A 1 491 ? -15.364 1.588 -13.857 1.00 91.19 491 ARG A C 1
ATOM 3614 O O . ARG A 1 491 ? -15.222 1.148 -12.724 1.00 91.19 491 ARG A O 1
ATOM 3621 N N . LEU A 1 492 ? -14.374 2.181 -14.534 1.00 89.44 492 LEU A N 1
ATOM 3622 C CA . LEU A 1 492 ? -12.989 2.298 -14.044 1.00 89.44 492 LEU A CA 1
ATOM 3623 C C . LEU A 1 492 ? -12.880 3.087 -12.732 1.00 89.44 492 LEU A C 1
ATOM 3625 O O . LEU A 1 492 ? -11.960 2.873 -11.951 1.00 89.44 492 LEU A O 1
ATOM 3629 N N . VAL A 1 493 ? -13.816 4.011 -12.495 1.00 87.25 493 VAL A N 1
ATOM 3630 C CA . VAL A 1 493 ? -13.786 4.938 -11.350 1.00 87.25 493 VAL A CA 1
ATOM 3631 C C . VAL A 1 493 ? -14.965 4.759 -10.391 1.00 87.25 493 VAL A C 1
ATOM 3633 O O . VAL A 1 493 ? -15.018 5.415 -9.349 1.00 87.25 493 VAL A O 1
ATOM 3636 N N . GLY A 1 494 ? -15.922 3.898 -10.746 1.00 88.50 494 GLY A N 1
ATOM 3637 C CA . GLY A 1 494 ? -17.186 3.714 -10.036 1.00 88.50 494 GLY A CA 1
ATOM 3638 C C . GLY A 1 494 ? -17.527 2.267 -9.676 1.00 88.50 494 GLY A C 1
ATOM 3639 O O . GLY A 1 494 ? -18.454 2.065 -8.894 1.00 88.50 494 GLY A O 1
ATOM 3640 N N . GLU A 1 495 ? -16.819 1.266 -10.208 1.00 92.06 495 GLU A N 1
ATOM 3641 C CA . GLU A 1 495 ? -16.984 -0.140 -9.823 1.00 92.06 495 GLU A CA 1
ATOM 3642 C C . GLU A 1 495 ? -15.802 -0.627 -8.978 1.00 92.06 495 GLU A C 1
ATOM 3644 O O . GLU A 1 495 ? -14.647 -0.291 -9.212 1.00 92.06 495 GLU A O 1
ATOM 3649 N N . TRP A 1 496 ? -16.114 -1.469 -7.999 1.00 94.50 496 TRP A N 1
ATOM 3650 C CA . TRP A 1 496 ? -15.175 -2.040 -7.037 1.00 94.50 496 TRP A CA 1
ATOM 3651 C C . TRP A 1 496 ? -15.503 -3.519 -6.813 1.00 94.50 496 TRP A C 1
ATOM 3653 O O . TRP A 1 496 ? -16.515 -4.018 -7.323 1.00 94.50 496 TRP A O 1
ATOM 3663 N N . TRP A 1 497 ? -14.683 -4.227 -6.039 1.00 97.00 497 TRP A N 1
ATOM 3664 C CA . TRP A 1 497 ? -14.807 -5.672 -5.873 1.00 97.00 497 TRP A CA 1
ATOM 3665 C C . TRP A 1 497 ? -16.147 -6.063 -5.252 1.00 97.00 497 TRP A C 1
ATOM 3667 O O . TRP A 1 497 ? -16.620 -5.467 -4.277 1.00 97.00 497 TRP A O 1
ATOM 3677 N N . LYS A 1 498 ? -16.756 -7.114 -5.806 1.00 96.31 498 LYS A N 1
ATOM 3678 C CA . LYS A 1 498 ? -18.001 -7.717 -5.315 1.00 96.31 498 LYS A CA 1
ATOM 3679 C C . LYS A 1 498 ? -17.755 -9.166 -4.934 1.00 96.31 498 LYS A C 1
ATOM 3681 O O . LYS A 1 498 ? -17.058 -9.869 -5.653 1.00 96.31 498 LYS A O 1
ATOM 3686 N N . ALA A 1 499 ? -18.355 -9.621 -3.840 1.00 97.06 499 ALA A N 1
ATOM 3687 C CA . ALA A 1 499 ? -18.213 -11.001 -3.382 1.00 97.06 499 ALA A CA 1
ATOM 3688 C C . ALA A 1 499 ? -18.719 -12.028 -4.412 1.00 97.06 499 ALA A C 1
ATOM 3690 O O . ALA A 1 499 ? -19.785 -11.850 -5.013 1.00 97.06 499 ALA A O 1
ATOM 3691 N N . ASP A 1 500 ? -18.000 -13.146 -4.558 1.00 97.44 500 ASP A N 1
ATOM 3692 C CA . ASP A 1 500 ? -18.460 -14.290 -5.347 1.00 97.44 500 ASP A CA 1
ATOM 3693 C C . ASP A 1 500 ? -19.597 -15.044 -4.635 1.00 97.44 500 ASP A C 1
ATOM 3695 O O . ASP A 1 500 ? -19.401 -15.966 -3.837 1.00 97.44 500 ASP A O 1
ATOM 3699 N N . SER A 1 501 ? -20.829 -14.659 -4.968 1.00 96.25 501 SER A N 1
ATOM 3700 C CA . SER A 1 501 ? -22.046 -15.299 -4.450 1.00 96.25 501 SER A CA 1
ATOM 3701 C C . SER A 1 501 ? -22.173 -16.788 -4.807 1.00 96.25 501 SER A C 1
ATOM 3703 O O . SER A 1 501 ? -22.797 -17.553 -4.058 1.00 96.25 501 SER A O 1
ATOM 3705 N N . THR A 1 502 ? -21.575 -17.233 -5.919 1.00 96.19 502 THR A N 1
ATOM 3706 C CA . THR A 1 502 ? -21.593 -18.646 -6.320 1.00 96.19 502 THR A CA 1
ATOM 3707 C C . THR A 1 502 ? -20.684 -19.448 -5.402 1.00 96.19 502 THR A C 1
ATOM 3709 O O . THR A 1 502 ? -21.129 -20.453 -4.838 1.00 96.19 502 THR A O 1
ATOM 3712 N N . LEU A 1 503 ? -19.457 -18.974 -5.187 1.00 96.06 503 LEU A N 1
ATOM 3713 C CA . LEU A 1 503 ? -18.512 -19.589 -4.260 1.00 96.06 503 LEU A CA 1
ATOM 3714 C C . LEU A 1 503 ? -19.064 -19.593 -2.826 1.00 96.06 503 LEU A C 1
ATOM 3716 O O . LEU A 1 503 ? -19.070 -20.639 -2.177 1.00 96.06 503 LEU A O 1
ATOM 3720 N N . ALA A 1 504 ? -19.638 -18.480 -2.356 1.00 95.19 504 ALA A N 1
ATOM 3721 C CA . ALA A 1 504 ? -20.277 -18.406 -1.037 1.00 95.19 504 ALA A CA 1
ATOM 3722 C C . ALA A 1 504 ? -21.400 -19.450 -0.871 1.00 95.19 504 ALA A C 1
ATOM 3724 O O . ALA A 1 504 ? -21.494 -20.125 0.158 1.00 95.19 504 ALA A O 1
ATOM 3725 N N . THR A 1 505 ? -22.232 -19.643 -1.902 1.00 94.88 505 THR A N 1
ATOM 3726 C CA . THR A 1 505 ? -23.296 -20.664 -1.909 1.00 94.88 505 THR A CA 1
ATOM 3727 C C . THR A 1 505 ? -22.723 -22.081 -1.817 1.00 94.88 505 THR A C 1
ATOM 3729 O O . THR A 1 505 ? -23.236 -22.927 -1.071 1.00 94.88 505 THR A O 1
ATOM 3732 N N . GLN A 1 506 ? -21.655 -22.353 -2.569 1.00 93.88 506 GLN A N 1
ATOM 3733 C CA . GLN A 1 506 ? -20.977 -23.647 -2.560 1.00 93.88 506 GLN A CA 1
ATOM 3734 C C . GLN A 1 506 ? -20.357 -23.940 -1.190 1.00 93.88 506 GLN A C 1
ATOM 3736 O O . GLN A 1 506 ? -20.558 -25.037 -0.669 1.00 93.88 506 GLN A O 1
ATOM 3741 N N . ILE A 1 507 ? -19.700 -22.958 -0.571 1.00 91.19 507 ILE A N 1
ATOM 3742 C CA . ILE A 1 507 ? -19.093 -23.057 0.764 1.00 91.19 507 ILE A CA 1
ATOM 3743 C C . ILE A 1 507 ? -20.155 -23.302 1.843 1.00 91.19 507 ILE A C 1
ATOM 3745 O O . ILE A 1 507 ? -20.029 -24.253 2.619 1.00 91.19 507 ILE A O 1
ATOM 3749 N N . ASN A 1 508 ? -21.241 -22.518 1.853 1.00 90.31 508 ASN A N 1
ATOM 3750 C CA . ASN A 1 508 ? -22.361 -22.712 2.782 1.00 90.31 508 ASN A CA 1
ATOM 3751 C C . ASN A 1 508 ? -22.899 -24.144 2.730 1.00 90.31 508 ASN A C 1
ATOM 3753 O O . ASN A 1 508 ? -23.161 -24.757 3.767 1.00 90.31 508 ASN A O 1
ATOM 3757 N N . THR A 1 509 ? -23.025 -24.685 1.518 1.00 88.38 509 THR A N 1
ATOM 3758 C CA . THR A 1 509 ? -23.512 -26.046 1.289 1.00 88.38 509 THR A CA 1
ATOM 3759 C C . THR A 1 509 ? -22.483 -27.094 1.716 1.00 88.38 509 THR A C 1
ATOM 3761 O O . THR A 1 509 ? -22.826 -28.042 2.421 1.00 88.38 509 THR A O 1
ATOM 3764 N N . ALA A 1 510 ? -21.224 -26.939 1.298 1.00 83.56 510 ALA A N 1
ATOM 3765 C CA . ALA A 1 510 ? -20.163 -27.920 1.515 1.00 83.56 510 ALA A CA 1
ATOM 3766 C C . ALA A 1 510 ? -19.807 -28.087 2.997 1.00 83.56 510 ALA A C 1
ATOM 3768 O O . ALA A 1 510 ? -19.555 -29.207 3.445 1.00 83.56 510 ALA A O 1
ATOM 3769 N N . PHE A 1 511 ? -19.833 -26.994 3.760 1.00 79.69 511 PHE A N 1
ATOM 3770 C CA . PHE A 1 511 ? -19.529 -26.999 5.193 1.00 79.69 511 PHE A CA 1
ATOM 3771 C C . PHE A 1 511 ? -20.771 -26.935 6.079 1.00 79.69 511 PHE A C 1
ATOM 3773 O O . PHE A 1 511 ? -20.648 -26.904 7.301 1.00 79.69 511 PHE A O 1
ATOM 3780 N N . ASN A 1 512 ? -21.967 -26.966 5.480 1.00 83.06 512 ASN A N 1
ATOM 3781 C CA . ASN A 1 512 ? -23.244 -26.942 6.188 1.00 83.06 512 ASN A CA 1
ATOM 3782 C C . ASN A 1 512 ? -23.332 -25.773 7.193 1.00 83.06 512 ASN A C 1
ATOM 3784 O O . ASN A 1 512 ? -23.841 -25.931 8.307 1.00 83.06 512 ASN A O 1
ATOM 3788 N N . LEU A 1 513 ? -22.813 -24.603 6.800 1.00 83.38 513 LEU A N 1
ATOM 3789 C CA . LEU A 1 513 ? -22.678 -23.436 7.678 1.00 83.38 513 LEU A CA 1
ATOM 3790 C C . LEU A 1 513 ? -24.036 -22.924 8.175 1.00 83.38 513 LEU A C 1
ATOM 3792 O O . LEU A 1 513 ? -24.136 -22.424 9.293 1.00 83.38 513 LEU A O 1
ATOM 3796 N N . GLU A 1 514 ? -25.104 -23.127 7.397 1.00 83.62 514 GLU A N 1
ATOM 3797 C CA . GLU A 1 514 ? -26.478 -22.844 7.829 1.00 83.62 514 GLU A CA 1
ATOM 3798 C C . GLU A 1 514 ? -26.859 -23.609 9.102 1.00 83.62 514 GLU A C 1
ATOM 3800 O O . GLU A 1 514 ? -27.408 -23.025 10.036 1.00 83.62 514 GLU A O 1
ATOM 3805 N N . ALA A 1 515 ? -26.534 -24.903 9.186 1.00 80.94 515 ALA A N 1
ATOM 3806 C CA . ALA A 1 515 ? -26.843 -25.710 10.366 1.00 80.94 515 ALA A CA 1
ATOM 3807 C C . ALA A 1 515 ? -26.005 -25.317 11.592 1.00 80.94 515 ALA A C 1
ATOM 3809 O O . ALA A 1 515 ? -26.390 -25.631 12.718 1.00 80.94 515 ALA A O 1
ATOM 3810 N N . LEU A 1 516 ? -24.876 -24.641 11.367 1.00 75.44 516 LEU A N 1
ATOM 3811 C CA . LEU A 1 516 ? -23.988 -24.114 12.399 1.00 75.44 516 LEU A CA 1
ATOM 3812 C C . LEU A 1 516 ? -24.320 -22.661 12.784 1.00 75.44 516 LEU A C 1
ATOM 3814 O O . LEU A 1 516 ? -23.649 -22.099 13.642 1.00 75.44 516 LEU A O 1
ATOM 3818 N N . GLY A 1 517 ? -25.346 -22.048 12.177 1.00 77.19 517 GLY A N 1
ATOM 3819 C CA . GLY A 1 517 ? -25.711 -20.650 12.440 1.00 77.19 517 GLY A CA 1
ATOM 3820 C C . GLY A 1 517 ? -24.684 -19.637 11.920 1.00 77.19 517 GLY A C 1
ATOM 3821 O O . GLY A 1 517 ? -24.600 -18.524 12.435 1.00 77.19 517 GLY A O 1
ATOM 3822 N N . ALA A 1 518 ? -23.902 -20.025 10.914 1.00 81.12 518 ALA A N 1
ATOM 3823 C CA . ALA A 1 518 ? -22.781 -19.260 10.373 1.00 81.12 518 ALA A CA 1
ATOM 3824 C C . ALA A 1 518 ? -22.846 -19.123 8.847 1.00 81.12 518 ALA A C 1
ATOM 3826 O O . ALA A 1 518 ? -21.818 -19.050 8.179 1.00 81.12 518 ALA A O 1
ATOM 3827 N N . ALA A 1 519 ? -24.057 -19.146 8.286 1.00 87.81 519 ALA A N 1
ATOM 3828 C CA . ALA A 1 519 ? -24.251 -18.982 6.854 1.00 87.81 519 ALA A CA 1
ATOM 3829 C C . ALA A 1 519 ? -23.645 -17.660 6.376 1.00 87.81 519 ALA A C 1
ATOM 3831 O O . ALA A 1 519 ? -23.921 -16.605 6.945 1.00 87.81 519 ALA A O 1
ATOM 3832 N N . LEU A 1 520 ? -22.864 -17.732 5.304 1.00 90.81 520 LEU A N 1
ATOM 3833 C CA . LEU A 1 520 ? -22.297 -16.576 4.632 1.00 90.81 520 LEU A CA 1
ATOM 3834 C C . LEU A 1 520 ? -23.419 -15.805 3.918 1.00 90.81 520 LEU A C 1
ATOM 3836 O O . LEU A 1 520 ? -24.028 -16.359 2.989 1.00 90.81 520 LEU A O 1
ATOM 3840 N N . PRO A 1 521 ? -23.712 -14.552 4.305 1.00 90.50 521 PRO A N 1
ATOM 3841 C CA . PRO A 1 521 ? -24.756 -13.740 3.674 1.00 90.50 521 PRO A CA 1
ATOM 3842 C C . PRO A 1 521 ? -24.435 -13.373 2.218 1.00 90.50 521 PRO A C 1
ATOM 3844 O O . PRO A 1 521 ? -25.353 -13.118 1.433 1.00 90.50 521 PRO A O 1
ATOM 3847 N N . GLN A 1 522 ? -23.163 -13.436 1.813 1.00 94.31 522 GLN A N 1
ATOM 3848 C CA . GLN A 1 522 ? -22.699 -13.218 0.437 1.00 94.31 522 GLN A CA 1
ATOM 3849 C C . GLN A 1 522 ? -23.326 -14.193 -0.571 1.00 94.31 522 GLN A C 1
ATOM 3851 O O . GLN A 1 522 ? -23.412 -13.901 -1.760 1.00 94.31 522 GLN A O 1
ATOM 3856 N N . ALA A 1 523 ? -23.841 -15.336 -0.107 1.00 91.25 523 ALA A N 1
ATOM 3857 C CA . ALA A 1 523 ? -24.571 -16.274 -0.952 1.00 91.25 523 ALA A CA 1
ATOM 3858 C C . ALA A 1 523 ? -25.930 -15.733 -1.443 1.00 91.25 523 ALA A C 1
ATOM 3860 O O . ALA A 1 523 ? -26.498 -16.284 -2.386 1.00 91.25 523 ALA A O 1
ATOM 3861 N N . THR A 1 524 ? -26.502 -14.708 -0.793 1.00 86.25 524 THR A N 1
ATOM 3862 C CA . THR A 1 524 ? -27.884 -14.279 -1.079 1.00 86.25 524 THR A CA 1
ATOM 3863 C C . THR A 1 524 ? -28.134 -12.774 -1.011 1.00 86.25 524 THR A C 1
ATOM 3865 O O . THR A 1 524 ? -28.803 -12.243 -1.898 1.00 86.25 524 THR A O 1
ATOM 3868 N N . THR A 1 525 ? -27.669 -12.090 0.035 1.00 85.31 525 THR A N 1
ATOM 3869 C CA . THR A 1 525 ? -28.126 -10.736 0.401 1.00 85.31 525 THR A CA 1
ATOM 3870 C C . THR A 1 525 ? -27.009 -9.700 0.487 1.00 85.31 525 THR A C 1
ATOM 3872 O O . THR A 1 525 ? -27.322 -8.510 0.536 1.00 85.31 525 THR A O 1
ATOM 3875 N N . SER A 1 526 ? -25.742 -10.123 0.459 1.00 91.25 526 SER A N 1
ATOM 3876 C CA . SER A 1 526 ? -24.568 -9.246 0.518 1.00 91.25 526 SER A CA 1
ATOM 3877 C C . SER A 1 526 ? -23.662 -9.413 -0.704 1.00 91.25 526 SER A C 1
ATOM 3879 O O . SER A 1 526 ? -23.598 -10.478 -1.311 1.00 91.25 526 SER A O 1
ATOM 3881 N N . ASN A 1 527 ? -22.954 -8.346 -1.061 1.00 93.12 527 ASN A N 1
ATOM 3882 C CA . ASN A 1 527 ? -21.885 -8.325 -2.058 1.00 93.12 527 ASN A CA 1
ATOM 3883 C C . ASN A 1 527 ? -20.565 -7.778 -1.474 1.00 93.12 527 ASN A C 1
ATOM 3885 O O . ASN A 1 527 ? -19.663 -7.444 -2.241 1.00 93.12 527 ASN A O 1
ATOM 3889 N N . VAL A 1 528 ? -20.464 -7.668 -0.145 1.00 94.75 528 VAL A N 1
ATOM 3890 C CA . VAL A 1 528 ? -19.301 -7.119 0.567 1.00 94.75 528 VAL A CA 1
ATOM 3891 C C . VAL A 1 528 ? -18.147 -8.122 0.557 1.00 94.75 528 VAL A C 1
ATOM 3893 O O . VAL A 1 528 ? -18.336 -9.282 0.929 1.00 94.75 528 VAL A O 1
ATOM 3896 N N . VAL A 1 529 ? -16.960 -7.646 0.168 1.00 96.69 529 VAL A N 1
ATOM 3897 C CA . VAL A 1 529 ? -15.681 -8.363 0.284 1.00 96.69 529 VAL A CA 1
ATOM 3898 C C . VAL A 1 529 ? -14.919 -7.817 1.488 1.00 96.69 529 VAL A C 1
ATOM 3900 O O . VAL A 1 529 ? -14.526 -6.647 1.498 1.00 96.69 529 VAL A O 1
ATOM 3903 N N . ASN A 1 530 ? -14.733 -8.662 2.498 1.00 95.00 530 ASN A N 1
ATOM 3904 C CA . ASN A 1 530 ? -14.063 -8.346 3.760 1.00 95.00 530 ASN A CA 1
ATOM 3905 C C . ASN A 1 530 ? -13.434 -9.615 4.362 1.00 95.00 530 ASN A C 1
ATOM 3907 O O . ASN A 1 530 ? -13.485 -10.681 3.758 1.00 95.00 530 ASN A O 1
ATOM 3911 N N . HIS A 1 531 ? -12.860 -9.528 5.559 1.00 93.12 531 HIS A N 1
ATOM 3912 C CA . HIS A 1 531 ? -12.200 -10.674 6.198 1.00 93.12 531 HIS A CA 1
ATOM 3913 C C . HIS A 1 531 ? -13.112 -11.895 6.462 1.00 93.12 531 HIS A C 1
ATOM 3915 O O . HIS A 1 531 ? -12.613 -13.016 6.556 1.00 93.12 531 HIS A O 1
ATOM 3921 N N . LEU A 1 532 ? -14.437 -11.714 6.583 1.00 91.81 532 LEU A N 1
ATOM 3922 C CA . LEU A 1 532 ? -15.381 -12.826 6.774 1.00 91.81 532 LEU A CA 1
ATOM 3923 C C . LEU A 1 532 ? -15.578 -13.615 5.474 1.00 91.81 532 LEU A C 1
ATOM 3925 O O . LEU A 1 532 ? -15.652 -14.846 5.499 1.00 91.81 532 LEU A O 1
ATOM 3929 N N . PHE A 1 533 ? -15.639 -12.910 4.340 1.00 95.38 533 PHE A N 1
ATOM 3930 C CA . PHE A 1 533 ? -15.667 -13.501 3.005 1.00 95.38 533 PHE A CA 1
ATOM 3931 C C . PHE A 1 533 ? -14.755 -12.712 2.045 1.00 95.38 533 PHE A C 1
ATOM 3933 O O . PHE A 1 533 ? -15.198 -11.734 1.431 1.00 95.38 533 PHE A O 1
ATOM 3940 N N . PRO A 1 534 ? -13.485 -13.130 1.905 1.00 96.25 534 PRO A N 1
ATOM 3941 C CA . PRO A 1 534 ? -12.445 -12.359 1.219 1.00 96.25 534 PRO A CA 1
ATOM 3942 C C . PRO A 1 534 ? -12.377 -12.621 -0.292 1.00 96.25 534 PRO A C 1
ATOM 3944 O O . PRO A 1 534 ? -11.446 -12.176 -0.950 1.00 96.25 534 PRO A O 1
ATOM 3947 N N . PHE A 1 535 ? -13.342 -13.349 -0.862 1.00 97.69 535 PHE A N 1
ATOM 3948 C CA . PHE A 1 535 ? -13.253 -13.858 -2.232 1.00 97.69 535 PHE A CA 1
ATOM 3949 C C . PHE A 1 535 ? -14.075 -13.009 -3.221 1.00 97.69 535 PHE A C 1
ATOM 3951 O O . PHE A 1 535 ? -15.309 -13.137 -3.261 1.00 97.69 535 PHE A O 1
ATOM 3958 N N . PRO A 1 536 ? -13.437 -12.139 -4.027 1.00 97.56 536 PRO A N 1
ATOM 3959 C CA . PRO A 1 536 ? -14.128 -11.380 -5.063 1.00 97.56 536 PRO A CA 1
ATOM 3960 C C . PRO A 1 536 ? -14.545 -12.261 -6.251 1.00 97.56 536 PRO A C 1
ATOM 3962 O O . PRO A 1 536 ? -13.907 -13.260 -6.579 1.00 97.56 536 PRO A O 1
ATOM 3965 N N . ALA A 1 537 ? -15.616 -11.863 -6.933 1.00 96.50 537 ALA A N 1
ATOM 3966 C CA . ALA A 1 537 ? -16.021 -12.429 -8.211 1.00 96.50 537 ALA A CA 1
ATOM 3967 C C . ALA A 1 537 ? -15.126 -11.882 -9.328 1.00 96.50 537 ALA A C 1
ATOM 3969 O O . ALA A 1 537 ? -14.973 -10.669 -9.463 1.00 96.50 537 ALA A O 1
ATOM 3970 N N . LYS A 1 538 ? -14.566 -12.771 -10.156 1.00 95.94 538 LYS A N 1
ATOM 3971 C CA . LYS A 1 538 ? -13.765 -12.371 -11.320 1.00 95.94 538 LYS A CA 1
ATOM 3972 C C . LYS A 1 538 ? -14.629 -11.648 -12.357 1.00 95.94 538 LYS A C 1
ATOM 3974 O O . LYS A 1 538 ? -15.618 -12.217 -12.825 1.00 95.94 538 LYS A O 1
ATOM 3979 N N . ASN A 1 539 ? -14.214 -10.447 -12.760 1.00 93.50 539 ASN A N 1
ATOM 3980 C CA . ASN A 1 539 ? -14.876 -9.670 -13.810 1.00 93.50 539 ASN A CA 1
ATOM 3981 C C . ASN A 1 539 ? -14.327 -10.020 -15.195 1.00 93.50 539 ASN A C 1
ATOM 3983 O O . ASN A 1 539 ? -15.103 -10.276 -16.118 1.00 93.50 539 ASN A O 1
ATOM 3987 N N . SER A 1 540 ? -13.003 -10.072 -15.334 1.00 93.88 540 SER A N 1
ATOM 3988 C CA . SER A 1 540 ? -12.325 -10.362 -16.599 1.00 93.88 540 SER A CA 1
ATOM 3989 C C . SER A 1 540 ? -10.963 -11.031 -16.374 1.00 93.88 540 SER A C 1
ATOM 3991 O O . SER A 1 540 ? -10.568 -11.356 -15.251 1.00 93.88 540 SER A O 1
ATOM 3993 N N . THR A 1 541 ? -10.284 -11.327 -17.476 1.00 93.94 541 THR A N 1
ATOM 3994 C CA . THR A 1 541 ? -8.881 -11.731 -17.512 1.00 93.94 541 THR A CA 1
ATOM 3995 C C . THR A 1 541 ? -8.196 -10.744 -18.445 1.00 93.94 541 THR A C 1
ATOM 3997 O O . THR A 1 541 ? -8.693 -10.546 -19.553 1.00 93.94 541 THR A O 1
ATOM 4000 N N . GLU A 1 542 ? -7.118 -10.120 -17.982 1.00 92.94 542 GLU A N 1
ATOM 4001 C CA . GLU A 1 542 ? -6.402 -9.065 -18.702 1.00 92.94 542 GLU A CA 1
ATOM 4002 C C . GLU A 1 542 ? -4.979 -9.527 -19.024 1.00 92.94 542 GLU A C 1
ATOM 4004 O O . GLU A 1 542 ? -4.346 -10.171 -18.189 1.00 92.94 542 GLU A O 1
ATOM 4009 N N . GLU A 1 543 ? -4.487 -9.187 -20.214 1.00 93.00 543 GLU A N 1
ATOM 4010 C CA . GLU A 1 543 ? -3.078 -9.332 -20.594 1.00 93.00 543 GLU A CA 1
ATOM 4011 C C . GLU A 1 543 ? -2.392 -7.978 -20.417 1.00 93.00 543 GLU A C 1
ATOM 4013 O O . GLU A 1 543 ? -2.769 -7.005 -21.070 1.00 93.00 543 GLU A O 1
ATOM 4018 N N . ILE A 1 544 ? -1.422 -7.905 -19.504 1.00 93.44 544 ILE A N 1
ATOM 4019 C CA . ILE A 1 544 ? -0.726 -6.665 -19.142 1.00 93.44 544 ILE A CA 1
ATOM 4020 C C . ILE A 1 544 ? 0.751 -6.723 -19.548 1.00 93.44 544 ILE A C 1
ATOM 4022 O O . ILE A 1 544 ? 1.305 -7.822 -19.611 1.00 93.44 544 ILE A O 1
ATOM 4026 N N . PRO A 1 545 ? 1.421 -5.586 -19.807 1.00 93.75 545 PRO A N 1
ATOM 4027 C CA . PRO A 1 545 ? 2.831 -5.607 -20.179 1.00 93.75 545 PRO A CA 1
ATOM 4028 C C . PRO A 1 545 ? 3.750 -5.816 -18.966 1.00 93.75 545 PRO A C 1
ATOM 4030 O O . PRO A 1 545 ? 3.542 -5.221 -17.901 1.00 93.75 545 PRO A O 1
ATOM 4033 N N . VAL A 1 546 ? 4.800 -6.616 -19.162 1.00 95.06 546 VAL A N 1
ATOM 4034 C CA . VAL A 1 546 ? 5.908 -6.830 -18.218 1.00 95.06 546 VAL A CA 1
ATOM 4035 C C . VAL A 1 546 ? 7.202 -6.354 -18.856 1.00 95.06 546 VAL A C 1
ATOM 4037 O O . VAL A 1 546 ? 7.491 -6.684 -20.001 1.00 95.06 546 VAL A O 1
ATOM 4040 N N . LEU A 1 547 ? 7.995 -5.597 -18.109 1.00 96.06 547 LEU A N 1
ATOM 4041 C CA . LEU A 1 547 ? 9.331 -5.174 -18.506 1.00 96.06 547 LEU A CA 1
ATOM 4042 C C . LEU A 1 547 ? 10.373 -6.066 -17.837 1.00 96.06 547 LEU A C 1
ATOM 4044 O O . LEU A 1 547 ? 10.313 -6.216 -16.621 1.00 96.06 547 LEU A O 1
ATOM 4048 N N . ALA A 1 548 ? 11.335 -6.586 -18.594 1.00 97.62 548 ALA A N 1
ATOM 4049 C CA . ALA A 1 548 ? 12.532 -7.244 -18.079 1.00 97.62 548 ALA A CA 1
ATOM 4050 C C . ALA A 1 548 ? 13.782 -6.441 -18.454 1.00 97.62 548 ALA A C 1
ATOM 4052 O O . ALA A 1 548 ? 13.963 -6.068 -19.612 1.00 97.62 548 ALA A O 1
ATOM 4053 N N . ILE A 1 549 ? 14.651 -6.183 -17.479 1.00 98.19 549 ILE A N 1
ATOM 4054 C CA . ILE A 1 549 ? 15.949 -5.522 -17.642 1.00 98.19 549 ILE A CA 1
ATOM 4055 C C . ILE A 1 549 ? 17.007 -6.454 -17.056 1.00 98.19 549 ILE A C 1
ATOM 4057 O O . ILE A 1 549 ? 16.914 -6.824 -15.888 1.00 98.19 549 ILE A O 1
ATOM 4061 N N . PHE A 1 550 ? 18.005 -6.845 -17.839 1.00 97.69 550 PHE A N 1
ATOM 4062 C CA . PHE A 1 550 ? 18.941 -7.906 -17.458 1.00 97.69 550 PHE A CA 1
ATOM 4063 C C . PHE A 1 550 ? 20.316 -7.719 -18.117 1.00 97.69 550 PHE A C 1
ATOM 4065 O O . PHE A 1 550 ? 20.455 -6.886 -19.020 1.00 97.69 550 PHE A O 1
ATOM 4072 N N . PRO A 1 551 ? 21.373 -8.399 -17.636 1.00 96.62 551 PRO A N 1
ATOM 4073 C CA . PRO A 1 551 ? 22.706 -8.280 -18.215 1.00 96.62 551 PRO A CA 1
ATOM 4074 C C . PRO A 1 551 ? 22.704 -8.673 -19.694 1.00 96.62 551 PRO A C 1
ATOM 4076 O O . PRO A 1 551 ? 22.006 -9.589 -20.100 1.00 96.62 551 PRO A O 1
ATOM 4079 N N . ALA A 1 552 ? 23.492 -7.982 -20.515 1.00 93.94 552 ALA A N 1
ATOM 4080 C CA . ALA A 1 552 ? 23.630 -8.350 -21.927 1.00 93.94 552 ALA A CA 1
ATOM 4081 C C . ALA A 1 552 ? 24.612 -9.516 -22.170 1.00 93.94 552 ALA A C 1
ATOM 4083 O O . ALA A 1 552 ? 24.737 -9.990 -23.298 1.00 93.94 552 ALA A O 1
ATOM 4084 N N . ASP A 1 553 ? 25.350 -9.922 -21.134 1.00 89.19 553 ASP A N 1
ATOM 4085 C CA . ASP A 1 553 ? 26.310 -11.024 -21.146 1.00 89.19 553 ASP A CA 1
ATOM 4086 C C . ASP A 1 553 ? 25.999 -11.978 -19.987 1.00 89.19 553 ASP A C 1
ATOM 4088 O O . ASP A 1 553 ? 26.308 -11.678 -18.829 1.00 89.19 553 ASP A O 1
ATOM 4092 N N . ASP A 1 554 ? 25.445 -13.145 -20.314 1.00 87.50 554 ASP A N 1
ATOM 4093 C CA . ASP A 1 554 ? 25.052 -14.174 -19.344 1.00 87.50 554 ASP A CA 1
ATOM 4094 C C . ASP A 1 554 ? 26.233 -15.032 -18.858 1.00 87.50 554 ASP A C 1
ATOM 4096 O O . ASP A 1 554 ? 26.060 -16.006 -18.126 1.00 87.50 554 ASP A O 1
ATOM 4100 N N . SER A 1 555 ? 27.482 -14.681 -19.200 1.00 87.75 555 SER A N 1
ATOM 4101 C CA . SER A 1 555 ? 28.664 -15.436 -18.754 1.00 87.75 555 SER A CA 1
ATOM 4102 C C . SER A 1 555 ? 28.837 -15.499 -17.231 1.00 87.75 555 SER A C 1
ATOM 4104 O O . SER A 1 555 ? 29.537 -16.393 -16.739 1.00 87.75 555 SER A O 1
ATOM 4106 N N . ASN A 1 556 ? 28.211 -14.576 -16.494 1.00 89.56 556 ASN A N 1
ATOM 4107 C CA . ASN A 1 556 ? 28.194 -14.544 -15.030 1.00 89.56 556 ASN A CA 1
ATOM 4108 C C . ASN A 1 556 ? 26.829 -14.913 -14.425 1.00 89.56 556 ASN A C 1
ATOM 4110 O O . ASN A 1 556 ? 26.704 -14.853 -13.199 1.00 89.56 556 ASN A O 1
ATOM 4114 N N . MET A 1 557 ? 25.846 -15.327 -15.237 1.00 90.81 557 MET A N 1
ATOM 4115 C CA . MET A 1 557 ? 24.542 -15.757 -14.736 1.00 90.81 557 MET A CA 1
ATOM 4116 C C . MET A 1 557 ? 24.716 -16.910 -13.727 1.00 90.81 557 MET A C 1
ATOM 4118 O O . MET A 1 557 ? 25.455 -17.870 -14.001 1.00 90.81 557 MET A O 1
ATOM 4122 N N . PRO A 1 558 ? 24.090 -16.835 -12.536 1.00 89.94 558 PRO A N 1
ATOM 4123 C CA . PRO A 1 558 ? 24.117 -17.934 -11.580 1.00 89.94 558 PRO A CA 1
ATOM 4124 C C . PRO A 1 558 ? 23.511 -19.220 -12.161 1.00 89.94 558 PRO A C 1
ATOM 4126 O O . PRO A 1 558 ? 22.685 -19.197 -13.067 1.00 89.94 558 PRO A O 1
ATOM 4129 N N . ALA A 1 559 ? 23.922 -20.375 -11.632 1.00 86.69 559 ALA A N 1
ATOM 4130 C CA . ALA A 1 559 ? 23.508 -21.677 -12.169 1.00 86.69 559 ALA A CA 1
ATOM 4131 C C . ALA A 1 559 ? 22.005 -21.977 -11.998 1.00 86.69 559 ALA A C 1
ATOM 4133 O O . ALA A 1 559 ? 21.491 -22.890 -12.638 1.00 86.69 559 ALA A O 1
ATOM 4134 N N . ASP A 1 560 ? 21.349 -21.263 -11.093 1.00 87.00 560 ASP A N 1
ATOM 4135 C CA . ASP A 1 560 ? 19.928 -21.296 -10.758 1.00 87.00 560 ASP A CA 1
ATOM 4136 C C . ASP A 1 560 ? 19.150 -20.098 -11.337 1.00 87.00 560 ASP A C 1
ATOM 4138 O O . ASP A 1 560 ? 17.994 -19.896 -10.975 1.00 87.00 560 ASP A O 1
ATOM 4142 N N . GLY A 1 561 ? 19.768 -19.333 -12.244 1.00 91.56 561 GLY A N 1
ATOM 4143 C CA . GLY A 1 561 ? 19.186 -18.150 -12.875 1.00 91.56 561 GLY A CA 1
ATOM 4144 C C . GLY A 1 561 ? 19.528 -16.847 -12.151 1.00 91.56 561 GLY A C 1
ATOM 4145 O O . GLY A 1 561 ? 20.150 -16.823 -11.087 1.00 91.56 561 GLY A O 1
ATOM 4146 N N . TYR A 1 562 ? 19.135 -15.726 -12.743 1.00 95.50 562 TYR A N 1
ATOM 4147 C CA . TYR A 1 562 ? 19.329 -14.400 -12.178 1.00 95.50 562 TYR A CA 1
ATOM 4148 C C . TYR A 1 562 ? 18.575 -14.211 -10.862 1.00 95.50 562 TYR A C 1
ATOM 4150 O O . TYR A 1 562 ? 17.388 -14.535 -10.752 1.00 95.50 562 TYR A O 1
ATOM 4158 N N . LYS A 1 563 ? 19.235 -13.567 -9.891 1.00 96.00 563 LYS A N 1
ATOM 4159 C CA . LYS A 1 563 ? 18.536 -12.937 -8.765 1.00 96.00 563 LYS A CA 1
ATOM 4160 C C . LYS A 1 563 ? 17.528 -11.945 -9.331 1.00 96.00 563 LYS A C 1
ATOM 4162 O O . LYS A 1 563 ? 17.899 -11.094 -10.141 1.00 96.00 563 LYS A O 1
ATOM 4167 N N . THR A 1 564 ? 16.268 -12.036 -8.922 1.00 97.38 564 THR A N 1
ATOM 4168 C CA . THR A 1 564 ? 15.207 -11.237 -9.548 1.00 97.38 564 THR A CA 1
ATOM 4169 C C . THR A 1 564 ? 14.777 -10.098 -8.643 1.00 97.38 564 THR A C 1
ATOM 4171 O O . THR A 1 564 ? 14.415 -10.314 -7.496 1.00 97.38 564 THR A O 1
ATOM 4174 N N . VAL A 1 565 ? 14.752 -8.874 -9.154 1.00 98.56 565 VAL A N 1
ATOM 4175 C CA . VAL A 1 565 ? 14.169 -7.722 -8.463 1.00 98.56 565 VAL A CA 1
ATOM 4176 C C . VAL A 1 565 ? 12.826 -7.396 -9.097 1.00 98.56 565 VAL A C 1
ATOM 4178 O O . VAL A 1 565 ? 12.772 -7.042 -10.268 1.00 98.56 565 VAL A O 1
ATOM 4181 N N . ILE A 1 566 ? 11.743 -7.429 -8.327 1.00 98.62 566 ILE A N 1
ATOM 4182 C CA . ILE A 1 566 ? 10.484 -6.800 -8.734 1.00 98.62 566 ILE A CA 1
ATOM 4183 C C . ILE A 1 566 ? 10.569 -5.312 -8.376 1.00 98.62 566 ILE A C 1
ATOM 4185 O O . ILE A 1 566 ? 10.667 -4.958 -7.200 1.00 98.62 566 ILE A O 1
ATOM 4189 N N . TYR A 1 567 ? 10.534 -4.442 -9.383 1.00 98.12 567 TYR A N 1
ATOM 4190 C CA . TYR A 1 567 ? 10.540 -2.991 -9.227 1.00 98.12 567 TYR A CA 1
ATOM 4191 C C . TYR A 1 567 ? 9.129 -2.411 -9.377 1.00 98.12 567 TYR A C 1
ATOM 4193 O O . TYR A 1 567 ? 8.488 -2.559 -10.420 1.00 98.12 567 TYR A O 1
ATOM 4201 N N . GLN A 1 568 ? 8.668 -1.694 -8.353 1.00 96.75 568 GLN A N 1
ATOM 4202 C CA . GLN A 1 568 ? 7.369 -1.038 -8.325 1.00 96.75 568 GLN A CA 1
ATOM 4203 C C . GLN A 1 568 ? 7.494 0.489 -8.370 1.00 96.75 568 GLN A C 1
ATOM 4205 O O . GLN A 1 568 ? 8.009 1.134 -7.453 1.00 96.75 568 GLN A O 1
ATOM 4210 N N . HIS A 1 569 ? 6.939 1.068 -9.432 1.00 92.56 569 HIS A N 1
ATOM 4211 C CA . HIS A 1 569 ? 6.883 2.509 -9.658 1.00 92.56 569 HIS A CA 1
ATOM 4212 C C . HIS A 1 569 ? 5.859 3.226 -8.748 1.00 92.56 569 HIS A C 1
ATOM 4214 O O . HIS A 1 569 ? 4.926 2.596 -8.234 1.00 92.56 569 HIS A O 1
ATOM 4220 N N . GLY A 1 570 ? 5.992 4.552 -8.606 1.00 86.62 570 GLY A N 1
ATOM 4221 C CA . GLY A 1 570 ? 5.066 5.424 -7.866 1.00 86.62 570 GLY A CA 1
ATOM 4222 C C . GLY A 1 570 ? 3.730 5.687 -8.583 1.00 86.62 570 GLY A C 1
ATOM 4223 O O . GLY A 1 570 ? 3.597 5.448 -9.774 1.00 86.62 570 GLY A O 1
ATOM 4224 N N . ILE A 1 571 ? 2.717 6.210 -7.881 1.00 77.19 571 ILE A N 1
ATOM 4225 C CA . ILE A 1 571 ? 1.335 6.337 -8.414 1.00 77.19 571 ILE A CA 1
ATOM 4226 C C . ILE A 1 571 ? 1.148 7.386 -9.528 1.00 77.19 571 ILE A C 1
ATOM 4228 O O . ILE A 1 571 ? 0.077 7.521 -10.107 1.00 77.19 571 ILE A O 1
ATOM 4232 N N . THR A 1 572 ? 2.139 8.240 -9.753 1.00 75.88 572 THR A N 1
ATOM 4233 C CA . THR A 1 572 ? 2.086 9.275 -10.800 1.00 75.88 572 THR A CA 1
ATOM 4234 C C . THR A 1 572 ? 3.013 8.935 -11.958 1.00 75.88 572 THR A C 1
ATOM 4236 O O . THR A 1 572 ? 3.348 9.805 -12.755 1.00 75.88 572 THR A O 1
ATOM 4239 N N . THR A 1 573 ? 3.507 7.701 -11.995 1.00 82.19 573 THR A N 1
ATOM 4240 C CA . THR A 1 573 ? 4.492 7.229 -12.961 1.00 82.19 573 THR A CA 1
ATOM 4241 C C . THR A 1 573 ? 4.076 5.876 -13.516 1.00 82.19 573 THR A C 1
ATOM 4243 O O . THR A 1 573 ? 3.069 5.316 -13.102 1.00 82.19 573 THR A O 1
ATOM 4246 N N . ASP A 1 574 ? 4.885 5.325 -14.406 1.00 88.56 574 ASP A N 1
ATOM 4247 C CA . ASP A 1 574 ? 4.664 4.030 -15.047 1.00 88.56 574 ASP A CA 1
ATOM 4248 C C . ASP A 1 574 ? 5.941 3.169 -14.968 1.00 88.56 574 ASP A C 1
ATOM 4250 O O . ASP A 1 574 ? 6.983 3.621 -14.475 1.00 88.56 574 ASP A O 1
ATOM 4254 N N . ARG A 1 575 ? 5.880 1.923 -15.448 1.00 92.00 575 ARG A N 1
ATOM 4255 C CA . ARG A 1 575 ? 7.005 0.967 -15.450 1.00 92.00 575 ARG A CA 1
ATOM 4256 C C . ARG A 1 575 ? 8.303 1.486 -16.081 1.00 92.00 575 ARG A C 1
ATOM 4258 O O . ARG A 1 575 ? 9.366 0.965 -15.748 1.00 92.00 575 ARG A O 1
ATOM 4265 N N . SER A 1 576 ? 8.271 2.504 -16.945 1.00 90.56 576 SER A N 1
ATOM 4266 C CA . SER A 1 576 ? 9.477 3.062 -17.576 1.00 90.56 576 SER A CA 1
ATOM 4267 C C . SER A 1 576 ? 10.481 3.634 -16.583 1.00 90.56 576 SER A C 1
ATOM 4269 O O . SER A 1 576 ? 11.671 3.673 -16.883 1.00 90.56 576 SER A O 1
ATOM 4271 N N . VAL A 1 577 ? 10.061 4.029 -15.378 1.00 89.62 577 VAL A N 1
ATOM 4272 C CA . VAL A 1 577 ? 11.010 4.518 -14.365 1.00 89.62 577 VAL A CA 1
ATOM 4273 C C . VAL A 1 577 ? 12.016 3.444 -13.924 1.00 89.62 577 VAL A C 1
ATOM 4275 O O . VAL A 1 577 ? 13.105 3.780 -13.460 1.00 89.62 577 VAL A O 1
ATOM 4278 N N . ALA A 1 578 ? 11.726 2.159 -14.171 1.00 94.56 578 ALA A N 1
ATOM 4279 C CA . ALA A 1 578 ? 12.687 1.073 -13.990 1.00 94.56 578 ALA A CA 1
ATOM 4280 C C . ALA A 1 578 ? 13.902 1.182 -14.936 1.00 94.56 578 ALA A C 1
ATOM 4282 O O . ALA A 1 578 ? 14.973 0.678 -14.602 1.00 94.56 578 ALA A O 1
ATOM 4283 N N . LEU A 1 579 ? 13.786 1.874 -16.081 1.00 94.44 579 LEU A N 1
ATOM 4284 C CA . LEU A 1 579 ? 14.871 2.023 -17.060 1.00 94.44 579 LEU A CA 1
ATOM 4285 C C . LEU A 1 579 ? 16.111 2.717 -16.489 1.00 94.44 579 LEU A C 1
ATOM 4287 O O . LEU A 1 579 ? 17.210 2.477 -16.983 1.00 94.44 579 LEU A O 1
ATOM 4291 N N . ALA A 1 580 ? 15.958 3.579 -15.483 1.00 92.94 580 ALA A N 1
ATOM 4292 C CA . ALA A 1 580 ? 17.086 4.244 -14.843 1.00 92.94 580 ALA A CA 1
ATOM 4293 C C . ALA A 1 580 ? 17.623 3.420 -13.667 1.00 92.94 580 ALA A C 1
ATOM 4295 O O . ALA A 1 580 ? 18.684 2.810 -13.791 1.00 92.94 580 ALA A O 1
ATOM 4296 N N . LEU A 1 581 ? 16.909 3.378 -12.537 1.00 94.25 581 LEU A N 1
ATOM 4297 C CA . LEU A 1 581 ? 17.390 2.682 -11.338 1.00 94.25 581 LEU A CA 1
ATOM 4298 C C . LEU A 1 581 ? 17.570 1.172 -11.564 1.00 94.25 581 LEU A C 1
ATOM 4300 O O . LEU A 1 581 ? 18.601 0.625 -11.178 1.00 94.25 581 LEU A O 1
ATOM 4304 N N . GLY A 1 582 ? 16.622 0.505 -12.229 1.00 96.44 582 GLY A N 1
ATOM 4305 C CA . GLY A 1 582 ? 16.707 -0.930 -12.519 1.00 96.44 582 GLY A CA 1
ATOM 4306 C C . GLY A 1 582 ? 17.938 -1.271 -13.358 1.00 96.44 582 GLY A C 1
ATOM 4307 O O . GLY A 1 582 ? 18.743 -2.111 -12.968 1.00 96.44 582 GLY A O 1
ATOM 4308 N N . SER A 1 583 ? 18.163 -0.544 -14.451 1.00 96.81 583 SER A N 1
ATOM 4309 C CA . SER A 1 583 ? 19.349 -0.736 -15.296 1.00 96.81 583 SER A CA 1
ATOM 4310 C C . SER A 1 583 ? 20.659 -0.426 -14.579 1.00 96.81 583 SER A C 1
ATOM 4312 O O . SER A 1 583 ? 21.651 -1.115 -14.802 1.00 96.81 583 SER A O 1
ATOM 4314 N N . ALA A 1 584 ? 20.673 0.583 -13.704 1.00 96.19 584 ALA A N 1
ATOM 4315 C CA . ALA A 1 584 ? 21.842 0.889 -12.888 1.00 96.19 584 ALA A CA 1
ATOM 4316 C C . ALA A 1 584 ? 22.151 -0.249 -11.902 1.00 96.19 584 ALA A C 1
ATOM 4318 O O . ALA A 1 584 ? 23.315 -0.611 -11.742 1.00 96.19 584 ALA A O 1
ATOM 4319 N N . ILE A 1 585 ? 21.134 -0.863 -11.289 1.00 96.56 585 ILE A N 1
ATOM 4320 C CA . ILE A 1 585 ? 21.309 -2.048 -10.435 1.00 96.56 585 ILE A CA 1
ATOM 4321 C C . ILE A 1 585 ? 21.886 -3.209 -11.252 1.00 96.56 585 ILE A C 1
ATOM 4323 O O . ILE A 1 585 ? 22.904 -3.776 -10.858 1.00 96.56 585 ILE A O 1
ATOM 4327 N N . VAL A 1 586 ? 21.301 -3.518 -12.414 1.00 97.56 586 VAL A N 1
ATOM 4328 C CA . VAL A 1 586 ? 21.784 -4.589 -13.303 1.00 97.56 586 VAL A CA 1
ATOM 4329 C C . VAL A 1 586 ? 23.240 -4.345 -13.712 1.00 97.56 586 VAL A C 1
ATOM 4331 O O . VAL A 1 586 ? 24.078 -5.234 -13.549 1.00 97.56 586 VAL A O 1
ATOM 4334 N N . ALA A 1 587 ? 23.576 -3.130 -14.153 1.00 95.62 587 ALA A N 1
ATOM 4335 C CA . ALA A 1 587 ? 24.930 -2.759 -14.566 1.00 95.62 587 ALA A CA 1
ATOM 4336 C C . ALA A 1 587 ? 25.961 -2.855 -13.423 1.00 95.62 587 ALA A C 1
ATOM 4338 O O . ALA A 1 587 ? 27.131 -3.144 -13.676 1.00 95.62 587 ALA A O 1
ATOM 4339 N N . ASN A 1 588 ? 25.539 -2.649 -12.170 1.00 92.69 588 ASN A N 1
ATOM 4340 C CA . ASN A 1 588 ? 26.397 -2.746 -10.984 1.00 92.69 588 ASN A CA 1
ATOM 4341 C C . ASN A 1 588 ? 26.351 -4.128 -10.300 1.00 92.69 588 ASN A C 1
ATOM 4343 O O . ASN A 1 588 ? 27.068 -4.348 -9.326 1.00 92.69 588 ASN A O 1
ATOM 4347 N N . SER A 1 589 ? 25.569 -5.082 -10.818 1.00 93.56 589 SER A N 1
ATOM 4348 C CA . SER A 1 589 ? 25.381 -6.411 -10.211 1.00 93.56 589 SER A CA 1
ATOM 4349 C C . SER A 1 589 ? 26.508 -7.414 -10.485 1.00 93.56 589 SER A C 1
ATOM 4351 O O . SER A 1 589 ? 26.493 -8.533 -9.971 1.00 93.56 589 SER A O 1
ATOM 4353 N N . GLY A 1 590 ? 27.456 -7.068 -11.361 1.00 91.25 590 GLY A N 1
ATOM 4354 C CA . GLY A 1 590 ? 28.445 -8.024 -11.865 1.00 91.25 590 GLY A CA 1
ATOM 4355 C C . GLY A 1 590 ? 27.862 -9.105 -12.787 1.00 91.25 590 GLY A C 1
ATOM 4356 O O . GLY A 1 590 ? 28.523 -10.116 -13.005 1.00 91.25 590 GLY A O 1
ATOM 4357 N N . GLY A 1 591 ? 26.654 -8.893 -13.325 1.00 93.00 591 GLY A N 1
ATOM 4358 C CA . GLY A 1 591 ? 25.988 -9.815 -14.248 1.00 93.00 591 GLY A CA 1
ATOM 4359 C C . GLY A 1 591 ? 25.214 -10.932 -13.546 1.00 93.00 591 GLY A C 1
ATOM 4360 O O . GLY A 1 591 ? 25.245 -12.060 -14.015 1.00 93.00 591 GLY A O 1
ATOM 4361 N N . THR A 1 592 ? 24.585 -10.645 -12.399 1.00 95.31 592 THR A N 1
ATOM 4362 C CA . THR A 1 592 ? 23.897 -11.663 -11.573 1.00 95.31 592 THR A CA 1
ATOM 4363 C C . THR A 1 592 ? 22.456 -11.315 -11.201 1.00 95.31 592 THR A C 1
ATOM 4365 O O . THR A 1 592 ? 21.758 -12.157 -10.636 1.00 95.31 592 THR A O 1
ATOM 4368 N N . VAL A 1 593 ? 21.995 -10.106 -11.535 1.00 97.44 593 VAL A N 1
ATOM 4369 C CA . VAL A 1 593 ? 20.665 -9.596 -11.175 1.00 97.44 593 VAL A CA 1
ATOM 4370 C C . VAL A 1 593 ? 19.892 -9.201 -12.429 1.00 97.44 593 VAL A C 1
ATOM 4372 O O . VAL A 1 593 ? 20.437 -8.508 -13.288 1.00 97.44 593 VAL A O 1
ATOM 4375 N N . ALA A 1 594 ? 18.612 -9.567 -12.474 1.00 97.94 594 ALA A N 1
ATOM 4376 C CA . ALA A 1 594 ? 17.618 -9.083 -13.426 1.00 97.94 594 ALA A CA 1
ATOM 4377 C C . ALA A 1 594 ? 16.508 -8.310 -12.691 1.00 97.94 594 ALA A C 1
ATOM 4379 O O . ALA A 1 594 ? 16.241 -8.542 -11.511 1.00 97.94 594 ALA A O 1
ATOM 4380 N N . VAL A 1 595 ? 15.855 -7.376 -13.378 1.00 98.56 595 VAL A N 1
ATOM 4381 C CA . VAL A 1 595 ? 14.786 -6.526 -12.838 1.00 98.56 595 VAL A CA 1
ATOM 4382 C C . VAL A 1 595 ? 13.525 -6.705 -13.676 1.00 98.56 595 VAL A C 1
ATOM 4384 O O . VAL A 1 595 ? 13.569 -6.559 -14.895 1.00 98.56 595 VAL A O 1
ATOM 4387 N N . LEU A 1 596 ? 12.399 -6.962 -13.014 1.00 98.50 596 LEU A N 1
ATOM 4388 C CA . LEU A 1 596 ? 11.067 -7.006 -13.604 1.00 98.50 596 LEU A CA 1
ATOM 4389 C C . LEU A 1 596 ? 10.227 -5.813 -13.143 1.00 98.50 596 LEU A C 1
ATOM 4391 O O . LEU A 1 596 ? 10.268 -5.451 -11.969 1.00 98.50 596 LEU A O 1
ATOM 4395 N N . ALA A 1 597 ? 9.416 -5.237 -14.028 1.00 97.12 597 ALA A N 1
ATOM 4396 C CA . ALA A 1 597 ? 8.464 -4.188 -13.666 1.00 97.12 597 ALA A CA 1
ATOM 4397 C C . ALA A 1 597 ? 7.119 -4.357 -14.384 1.00 97.12 597 ALA A C 1
ATOM 4399 O O . ALA A 1 597 ? 7.063 -4.674 -15.572 1.00 97.12 597 ALA A O 1
ATOM 4400 N N . ILE A 1 598 ? 6.032 -4.093 -13.658 1.00 95.75 598 ILE A N 1
ATOM 4401 C CA . ILE A 1 598 ? 4.664 -4.029 -14.184 1.00 95.75 598 ILE A CA 1
ATOM 4402 C C . ILE A 1 598 ? 3.997 -2.731 -13.740 1.00 95.75 598 ILE A C 1
ATOM 4404 O O . ILE A 1 598 ? 4.406 -2.112 -12.754 1.00 95.75 598 ILE A O 1
ATOM 4408 N N . ASP A 1 599 ? 2.937 -2.345 -14.443 1.00 94.25 599 ASP A N 1
ATOM 4409 C CA . ASP A 1 599 ? 2.145 -1.190 -14.040 1.00 94.25 599 ASP A CA 1
ATOM 4410 C C . ASP A 1 599 ? 1.122 -1.514 -12.961 1.00 94.25 599 ASP A C 1
ATOM 4412 O O . ASP A 1 599 ? 0.563 -2.614 -12.899 1.00 94.25 599 ASP A O 1
ATOM 4416 N N . GLN A 1 600 ? 0.784 -0.491 -12.182 1.00 92.62 600 GLN A N 1
ATOM 4417 C CA . GLN A 1 600 ? -0.383 -0.497 -11.307 1.00 92.62 600 GLN A CA 1
ATOM 4418 C C . GLN A 1 600 ? -1.714 -0.463 -12.085 1.00 92.62 600 GLN A C 1
ATOM 4420 O O . GLN A 1 600 ? -1.743 -0.084 -13.260 1.00 92.62 600 GLN A O 1
ATOM 4425 N N . PRO A 1 601 ? -2.859 -0.844 -11.478 1.00 91.69 601 PRO A N 1
ATOM 4426 C CA . PRO A 1 601 ? -4.154 -0.699 -12.129 1.00 91.69 601 PRO A CA 1
ATOM 4427 C C . PRO A 1 601 ? -4.372 0.750 -12.548 1.00 91.69 601 PRO A C 1
ATOM 4429 O O . PRO A 1 601 ? -4.005 1.663 -11.812 1.00 91.69 601 PRO A O 1
ATOM 4432 N N . LEU A 1 602 ? -4.973 0.957 -13.720 1.00 89.19 602 LEU A N 1
ATOM 4433 C CA . LEU A 1 602 ? -5.201 2.278 -14.315 1.00 89.19 602 LEU A CA 1
ATOM 4434 C C . LEU A 1 602 ? -3.937 3.045 -14.736 1.00 89.19 602 LEU A C 1
ATOM 4436 O O . LEU A 1 602 ? -4.065 4.201 -15.133 1.00 89.19 602 LEU A O 1
ATOM 4440 N N . HIS A 1 603 ? -2.753 2.435 -14.680 1.00 89.81 603 HIS A N 1
ATOM 4441 C CA . HIS A 1 603 ? -1.502 3.051 -15.126 1.00 89.81 603 HIS A CA 1
ATOM 4442 C C . HIS A 1 603 ? -1.039 2.505 -16.479 1.00 89.81 603 HIS A C 1
ATOM 4444 O O . HIS A 1 603 ? -1.572 1.517 -16.988 1.00 89.81 603 HIS A O 1
ATOM 4450 N N . GLY A 1 604 ? -0.056 3.180 -17.058 1.00 88.19 604 GLY A N 1
ATOM 4451 C CA . GLY A 1 604 ? 0.810 2.635 -18.088 1.00 88.19 604 GLY A CA 1
ATOM 4452 C C . GLY A 1 604 ? 1.386 3.680 -19.001 1.00 88.19 604 GLY A C 1
ATOM 4453 O O . GLY A 1 604 ? 1.408 4.852 -18.634 1.00 88.19 604 GLY A O 1
ATOM 4454 N N . ILE A 1 605 ? 1.905 3.262 -20.155 1.00 85.88 605 ILE A N 1
ATOM 4455 C CA . ILE A 1 605 ? 2.516 4.222 -21.072 1.00 85.88 605 ILE A CA 1
ATOM 4456 C C . ILE A 1 605 ? 1.422 5.147 -21.609 1.00 85.88 605 ILE A C 1
ATOM 4458 O O . ILE A 1 605 ? 0.531 4.734 -22.355 1.00 85.88 605 ILE A O 1
ATOM 4462 N N . ASP A 1 606 ? 1.503 6.405 -21.186 1.00 78.81 606 ASP A N 1
ATOM 4463 C CA . ASP A 1 606 ? 0.543 7.465 -21.473 1.00 78.81 606 ASP A CA 1
ATOM 4464 C C . ASP A 1 606 ? 0.606 7.943 -22.928 1.00 78.81 606 ASP A C 1
ATOM 4466 O O . ASP A 1 606 ? 1.400 7.444 -23.716 1.00 78.81 606 ASP A O 1
ATOM 4470 N N . ALA A 1 607 ? -0.218 8.923 -23.312 1.00 75.25 607 ALA A N 1
ATOM 4471 C CA . ALA A 1 607 ? -0.011 9.705 -24.538 1.00 75.25 607 ALA A CA 1
ATOM 4472 C C . ALA A 1 607 ? 0.852 10.952 -24.263 1.00 75.25 607 ALA A C 1
ATOM 4474 O O . ALA A 1 607 ? 0.796 11.502 -23.168 1.00 75.25 607 ALA A O 1
ATOM 4475 N N . ILE A 1 608 ? 1.601 11.448 -25.259 1.00 76.06 608 ILE A N 1
ATOM 4476 C CA . ILE A 1 608 ? 2.429 12.665 -25.142 1.00 76.06 608 ILE A CA 1
ATOM 4477 C C . ILE A 1 608 ? 2.006 13.747 -26.129 1.00 76.06 608 ILE A C 1
ATOM 4479 O O . ILE A 1 608 ? 1.842 13.478 -27.318 1.00 76.06 608 ILE A O 1
ATOM 4483 N N . SER A 1 609 ? 1.914 14.990 -25.654 1.00 76.19 609 SER A N 1
ATOM 4484 C CA . SER A 1 609 ? 1.603 16.155 -26.487 1.00 76.19 609 SER A CA 1
ATOM 4485 C C . SER A 1 609 ? 2.726 16.522 -27.464 1.00 76.19 609 SER A C 1
ATOM 4487 O O . SER A 1 609 ? 3.909 16.273 -27.221 1.00 76.19 609 SER A O 1
ATOM 4489 N N . GLU A 1 610 ? 2.379 17.183 -28.573 1.00 78.81 610 GLU A N 1
ATOM 4490 C CA . GLU A 1 610 ? 3.378 17.713 -29.514 1.00 78.81 610 GLU A CA 1
ATOM 4491 C C . GLU A 1 610 ? 4.356 18.685 -28.829 1.00 78.81 610 GLU A C 1
ATOM 4493 O O . GLU A 1 610 ? 5.563 18.621 -29.066 1.00 78.81 610 GLU A O 1
ATOM 4498 N N . GLU A 1 611 ? 3.858 19.538 -27.927 1.00 78.44 611 GLU A N 1
ATOM 4499 C CA . GLU A 1 611 ? 4.688 20.435 -27.111 1.00 78.44 611 GLU A CA 1
ATOM 4500 C C . GLU A 1 611 ? 5.729 19.653 -26.302 1.00 78.44 611 GLU A C 1
ATOM 4502 O O . GLU A 1 611 ? 6.900 20.031 -26.245 1.00 78.44 611 GLU A O 1
ATOM 4507 N N . GLY A 1 612 ? 5.326 18.506 -25.768 1.00 78.00 612 GLY A N 1
ATOM 4508 C CA . GLY A 1 612 ? 6.207 17.603 -25.061 1.00 78.00 612 GLY A CA 1
ATOM 4509 C C . GLY A 1 612 ? 7.288 16.956 -25.880 1.00 78.00 612 GLY A C 1
ATOM 4510 O O . GLY A 1 612 ? 8.464 16.970 -25.510 1.00 78.00 612 GLY A O 1
ATOM 4511 N N . ARG A 1 613 ? 6.904 16.438 -27.042 1.00 83.88 613 ARG A N 1
ATOM 4512 C CA . ARG A 1 613 ? 7.852 15.869 -28.000 1.00 83.88 613 ARG A CA 1
ATOM 4513 C C . ARG A 1 613 ? 8.875 16.920 -28.436 1.00 83.88 613 ARG A C 1
ATOM 4515 O O . ARG A 1 613 ? 10.063 16.614 -28.547 1.00 83.88 613 ARG A O 1
ATOM 4522 N N . LEU A 1 614 ? 8.448 18.173 -28.614 1.00 86.56 614 LEU A N 1
ATOM 4523 C CA . LEU A 1 614 ? 9.334 19.299 -28.918 1.00 86.56 614 LEU A CA 1
ATOM 4524 C C . LEU A 1 614 ? 10.260 19.666 -27.748 1.00 86.56 614 LEU A C 1
ATOM 4526 O O . LEU A 1 614 ? 11.420 20.016 -27.990 1.00 86.56 614 LEU A O 1
ATOM 4530 N N . ALA A 1 615 ? 9.787 19.572 -26.502 1.00 83.38 615 ALA A N 1
ATOM 4531 C CA . ALA A 1 615 ? 10.605 19.794 -25.311 1.00 83.38 615 ALA A CA 1
ATOM 4532 C C . ALA A 1 615 ? 11.718 18.739 -25.187 1.00 83.38 615 ALA A C 1
ATOM 4534 O O . ALA A 1 615 ? 12.891 19.102 -25.051 1.00 83.38 615 ALA A O 1
ATOM 4535 N N . TYR A 1 616 ? 11.388 17.453 -25.351 1.00 86.19 616 TYR A N 1
ATOM 4536 C CA . TYR A 1 616 ? 12.388 16.382 -25.389 1.00 86.19 616 TYR A CA 1
ATOM 4537 C C . TYR A 1 616 ? 13.362 16.538 -26.553 1.00 86.19 616 TYR A C 1
ATOM 4539 O O . TYR A 1 616 ? 14.571 16.404 -26.365 1.00 86.19 616 TYR A O 1
ATOM 4547 N N . ALA A 1 617 ? 12.875 16.912 -27.739 1.00 90.00 617 ALA A N 1
ATOM 4548 C CA . ALA A 1 617 ? 13.741 17.192 -28.878 1.00 90.00 617 ALA A CA 1
ATOM 4549 C C . ALA A 1 617 ? 14.772 18.286 -28.565 1.00 90.00 617 ALA A C 1
ATOM 4551 O O . ALA A 1 617 ? 15.962 18.121 -28.845 1.00 90.00 617 ALA A O 1
ATOM 4552 N N . ALA A 1 618 ? 14.339 19.381 -27.934 1.00 90.38 618 ALA A N 1
ATOM 4553 C CA . ALA A 1 618 ? 15.236 20.451 -27.514 1.00 90.38 618 ALA A CA 1
ATOM 4554 C C . ALA A 1 618 ? 16.282 19.957 -26.501 1.00 90.38 618 ALA A C 1
ATOM 4556 O O . ALA A 1 618 ? 17.468 20.272 -26.637 1.00 90.38 618 ALA A O 1
ATOM 4557 N N . GLN A 1 619 ? 15.853 19.174 -25.506 1.00 87.06 619 GLN A N 1
ATOM 4558 C CA . GLN A 1 619 ? 16.719 18.629 -24.461 1.00 87.06 619 GLN A CA 1
ATOM 4559 C C . GLN A 1 619 ? 17.770 17.670 -25.031 1.00 87.06 619 GLN A C 1
ATOM 4561 O O . GLN A 1 619 ? 18.963 17.838 -24.766 1.00 87.06 619 GLN A O 1
ATOM 4566 N N . PHE A 1 620 ? 17.361 16.697 -25.846 1.00 88.44 620 PHE A N 1
ATOM 4567 C CA . PHE A 1 620 ? 18.275 15.704 -26.403 1.00 88.44 620 PHE A CA 1
ATOM 4568 C C . PHE A 1 620 ? 19.265 16.312 -27.395 1.00 88.44 620 PHE A C 1
ATOM 4570 O O . PHE A 1 620 ? 20.449 15.981 -27.346 1.00 88.44 620 PHE A O 1
ATOM 4577 N N . LEU A 1 621 ? 18.838 17.260 -28.238 1.00 91.50 621 LEU A N 1
ATOM 4578 C CA . LEU A 1 621 ? 19.757 17.973 -29.130 1.00 91.50 621 LEU A CA 1
ATOM 4579 C C . LEU A 1 621 ? 20.760 18.830 -28.348 1.00 91.50 621 LEU A C 1
ATOM 4581 O O . LEU A 1 621 ? 21.937 18.874 -28.710 1.00 91.50 621 LEU A O 1
ATOM 4585 N N . ALA A 1 622 ? 20.337 19.475 -27.255 1.00 89.38 622 ALA A N 1
ATOM 4586 C CA . ALA A 1 622 ? 21.251 20.190 -26.366 1.00 89.38 622 ALA A CA 1
ATOM 4587 C C . ALA A 1 622 ? 22.279 19.242 -25.721 1.00 89.38 622 ALA A C 1
ATOM 4589 O O . ALA A 1 622 ? 23.471 19.555 -25.700 1.00 89.38 622 ALA A O 1
ATOM 4590 N N . GLY A 1 623 ? 21.841 18.068 -25.254 1.00 83.88 623 GLY A N 1
ATOM 4591 C CA . GLY A 1 623 ? 22.728 17.014 -24.756 1.00 83.88 623 GLY A CA 1
ATOM 4592 C C . GLY A 1 623 ? 23.708 16.522 -25.826 1.00 83.88 623 GLY A C 1
ATOM 4593 O O . GLY A 1 623 ? 24.911 16.454 -25.581 1.00 83.88 623 GLY A O 1
ATOM 4594 N N . GLY A 1 624 ? 23.224 16.288 -27.048 1.00 85.06 624 GLY A N 1
ATOM 4595 C CA . GLY A 1 624 ? 24.042 15.915 -28.201 1.00 85.06 624 GLY A CA 1
ATOM 4596 C C . GLY A 1 624 ? 25.122 16.950 -28.529 1.00 85.06 624 GLY A C 1
ATOM 4597 O O . GLY A 1 624 ? 26.264 16.581 -28.794 1.00 85.06 624 GLY A O 1
ATOM 4598 N N . GLN A 1 625 ? 24.815 18.252 -28.446 1.00 87.94 625 GLN A N 1
ATOM 4599 C CA . GLN A 1 625 ? 25.820 19.318 -28.602 1.00 87.94 625 GLN A CA 1
ATOM 4600 C C . GLN A 1 625 ? 26.940 19.207 -27.561 1.00 87.94 625 GLN A C 1
ATOM 4602 O O . GLN A 1 625 ? 28.115 19.340 -27.904 1.00 87.94 625 GLN A O 1
ATOM 4607 N N . LEU A 1 626 ? 26.598 18.935 -26.297 1.00 83.12 626 LEU A N 1
ATOM 4608 C CA . LEU A 1 626 ? 27.591 18.717 -25.238 1.00 83.12 626 LEU A CA 1
ATOM 4609 C C . LEU A 1 626 ? 28.425 17.451 -25.486 1.00 83.12 626 LEU A C 1
ATOM 4611 O O . LEU A 1 626 ? 29.609 17.431 -25.154 1.00 83.12 626 LEU A O 1
ATOM 4615 N N . ALA A 1 627 ? 27.831 16.439 -26.123 1.00 78.06 627 ALA A N 1
ATOM 4616 C CA . ALA A 1 627 ? 28.489 15.206 -26.553 1.00 78.06 627 ALA A CA 1
ATOM 4617 C C . ALA A 1 627 ? 29.261 15.333 -27.886 1.00 78.06 627 ALA A C 1
ATOM 4619 O O . ALA A 1 627 ? 29.789 14.344 -28.390 1.00 78.06 627 ALA A O 1
ATOM 4620 N N . GLY A 1 628 ? 29.367 16.540 -28.458 1.00 82.94 628 GLY A N 1
ATOM 4621 C CA . GLY A 1 628 ? 30.189 16.809 -29.641 1.00 82.94 628 GLY A CA 1
ATOM 4622 C C . GLY A 1 628 ? 29.458 16.744 -30.984 1.00 82.94 628 GLY A C 1
ATOM 4623 O O . GLY A 1 628 ? 30.118 16.704 -32.024 1.00 82.94 628 GLY A O 1
ATOM 4624 N N . PHE A 1 629 ? 28.121 16.766 -31.001 1.00 87.81 629 PHE A N 1
ATOM 4625 C CA . PHE A 1 629 ? 27.373 16.941 -32.249 1.00 87.81 629 PHE A CA 1
ATOM 4626 C C . PHE A 1 629 ? 27.750 18.264 -32.942 1.00 87.81 629 PHE A C 1
ATOM 4628 O O . PHE A 1 629 ? 28.013 19.266 -32.273 1.00 87.81 629 PHE A O 1
ATOM 4635 N N . PRO A 1 630 ? 27.757 18.312 -34.289 1.00 87.06 630 PRO A N 1
ATOM 4636 C CA . PRO A 1 630 ? 28.053 19.536 -35.030 1.00 87.06 630 PRO A CA 1
ATOM 4637 C C . PRO A 1 630 ? 27.017 20.635 -34.766 1.00 87.06 630 PRO A C 1
ATOM 4639 O O . PRO A 1 630 ? 25.840 20.350 -34.563 1.00 87.06 630 PRO A O 1
ATOM 4642 N N . GLU A 1 631 ? 27.425 21.906 -34.867 1.00 88.06 631 GLU A N 1
ATOM 4643 C CA . GLU A 1 631 ? 26.564 23.088 -34.642 1.00 88.06 631 GLU A CA 1
ATOM 4644 C C . GLU A 1 631 ? 25.289 23.086 -35.514 1.00 88.06 631 GLU A C 1
ATOM 4646 O O . GLU A 1 631 ? 24.263 23.640 -35.129 1.00 88.06 631 GLU A O 1
ATOM 4651 N N . SER A 1 632 ? 25.307 22.408 -36.669 1.00 88.62 632 SER A N 1
ATOM 4652 C CA . SER A 1 632 ? 24.125 22.222 -37.525 1.00 88.62 632 SER A CA 1
ATOM 4653 C C . SER A 1 632 ? 22.970 21.476 -36.846 1.00 88.62 632 SER A C 1
ATOM 4655 O O . SER A 1 632 ? 21.833 21.603 -37.289 1.00 88.62 632 SER A O 1
ATOM 4657 N N . LEU A 1 633 ? 23.254 20.712 -35.787 1.00 91.44 633 LEU A N 1
ATOM 4658 C CA . LEU A 1 633 ? 22.284 19.976 -34.972 1.00 91.44 633 LEU A CA 1
ATOM 4659 C C . LEU A 1 633 ? 21.946 20.699 -33.659 1.00 91.44 633 LEU A C 1
ATOM 4661 O O . LEU A 1 633 ? 21.393 20.087 -32.749 1.00 91.44 633 LEU A O 1
ATOM 4665 N N . ALA A 1 634 ? 22.292 21.982 -33.520 1.00 92.56 634 ALA A N 1
ATOM 4666 C CA . ALA A 1 634 ? 21.921 22.748 -32.336 1.00 92.56 634 ALA A CA 1
ATOM 4667 C C . ALA A 1 634 ? 20.385 22.806 -32.174 1.00 92.56 634 ALA A C 1
ATOM 4669 O O . ALA A 1 634 ? 19.666 22.851 -33.181 1.00 92.56 634 ALA A O 1
ATOM 4670 N N . PRO A 1 635 ? 19.872 22.815 -30.930 1.00 94.62 635 PRO A N 1
ATOM 4671 C CA . PRO A 1 635 ? 18.437 22.877 -30.674 1.00 94.62 635 PRO A CA 1
ATOM 4672 C C . PRO A 1 635 ? 17.826 24.180 -31.208 1.00 94.62 635 PRO A C 1
ATOM 4674 O O . PRO A 1 635 ? 18.428 25.255 -31.135 1.00 94.62 635 PRO A O 1
ATOM 4677 N N . GLY A 1 636 ? 16.604 24.082 -31.723 1.00 94.81 636 GLY A N 1
ATOM 4678 C CA . GLY A 1 636 ? 15.825 25.204 -32.246 1.00 94.81 636 GLY A CA 1
ATOM 4679 C C . GLY A 1 636 ? 14.631 24.717 -33.060 1.00 94.81 636 GLY A C 1
ATOM 4680 O O . GLY A 1 636 ? 14.649 23.588 -33.541 1.00 94.81 636 GLY A O 1
ATOM 4681 N N . ASP A 1 637 ? 13.617 25.567 -33.250 1.00 94.62 637 ASP A N 1
ATOM 4682 C CA . ASP A 1 637 ? 12.297 25.193 -33.792 1.00 94.62 637 ASP A CA 1
ATOM 4683 C C . ASP A 1 637 ? 12.359 24.258 -35.014 1.00 94.62 637 ASP A C 1
ATOM 4685 O O . ASP A 1 637 ? 11.629 23.278 -35.089 1.00 94.62 637 ASP A O 1
ATOM 4689 N N . THR A 1 638 ? 13.266 24.520 -35.963 1.00 95.31 638 THR A N 1
ATOM 4690 C CA . THR A 1 638 ? 13.425 23.691 -37.173 1.00 95.31 638 THR A CA 1
ATOM 4691 C C . THR A 1 638 ? 13.986 22.301 -36.883 1.00 95.31 638 THR A C 1
ATOM 4693 O O . THR A 1 638 ? 13.448 21.321 -37.388 1.00 95.31 638 THR A O 1
ATOM 4696 N N . ASN A 1 639 ? 15.061 22.203 -36.098 1.00 94.94 639 ASN A N 1
ATOM 4697 C CA . ASN A 1 639 ? 15.687 20.917 -35.789 1.00 94.94 639 ASN A CA 1
ATOM 4698 C C . ASN A 1 639 ? 14.826 20.113 -34.814 1.00 94.94 639 ASN A C 1
ATOM 4700 O O . ASN A 1 639 ? 14.681 18.910 -34.994 1.00 94.94 639 ASN A O 1
ATOM 4704 N N . ASN A 1 640 ? 14.209 20.784 -33.839 1.00 94.94 640 ASN A N 1
ATOM 4705 C CA . ASN A 1 640 ? 13.297 20.157 -32.893 1.00 94.94 640 ASN A CA 1
ATOM 4706 C C . ASN A 1 640 ? 12.113 19.535 -33.641 1.00 94.94 640 ASN A C 1
ATOM 4708 O O . ASN A 1 640 ? 11.863 18.344 -33.487 1.00 94.94 640 ASN A O 1
ATOM 4712 N N . GLN A 1 641 ? 11.453 20.298 -34.521 1.00 95.00 641 GLN A N 1
ATOM 4713 C CA . GLN A 1 641 ? 10.351 19.770 -35.327 1.00 95.00 641 GLN A CA 1
ATOM 4714 C C . GLN A 1 641 ? 10.818 18.653 -36.263 1.00 95.00 641 GLN A C 1
ATOM 4716 O O . GLN A 1 641 ? 10.187 17.609 -36.323 1.00 95.00 641 GLN A O 1
ATOM 4721 N N . ALA A 1 642 ? 11.946 18.819 -36.960 1.00 94.38 642 ALA A N 1
ATOM 4722 C CA . ALA A 1 642 ? 12.455 17.780 -37.856 1.00 94.38 642 ALA A CA 1
ATOM 4723 C C . ALA A 1 642 ? 12.788 16.472 -37.116 1.00 94.38 642 ALA A C 1
ATOM 4725 O O . ALA A 1 642 ? 12.689 15.390 -37.701 1.00 94.38 642 ALA A O 1
ATOM 4726 N N . LEU A 1 643 ? 13.202 16.560 -35.848 1.00 93.25 643 LEU A N 1
ATOM 4727 C CA . LEU A 1 643 ? 13.446 15.402 -34.998 1.00 93.25 643 LEU A CA 1
ATOM 4728 C C . LEU A 1 643 ? 12.127 14.728 -34.593 1.00 93.25 643 LEU A C 1
ATOM 4730 O O . LEU A 1 643 ? 12.015 13.519 -34.769 1.00 93.25 643 LEU A O 1
ATOM 4734 N N . VAL A 1 644 ? 11.126 15.506 -34.158 1.00 90.94 644 VAL A N 1
ATOM 4735 C CA . VAL A 1 644 ? 9.756 15.031 -33.861 1.00 90.94 644 VAL A CA 1
ATOM 4736 C C . VAL A 1 644 ? 9.103 14.374 -35.082 1.00 90.94 644 VAL A C 1
ATOM 4738 O O . VAL A 1 644 ? 8.494 13.313 -34.966 1.00 90.94 644 VAL A O 1
ATOM 4741 N N . ASP A 1 645 ? 9.289 14.958 -36.265 1.00 91.31 645 ASP A N 1
ATOM 4742 C CA . ASP A 1 645 ? 8.775 14.451 -37.541 1.00 91.31 645 ASP A CA 1
ATOM 4743 C C . ASP A 1 645 ? 9.535 13.201 -38.036 1.00 91.31 645 ASP A C 1
ATOM 4745 O O . ASP A 1 645 ? 9.218 12.667 -39.099 1.00 91.31 645 ASP A O 1
ATOM 4749 N N . GLY A 1 646 ? 10.590 12.760 -37.336 1.00 90.81 646 GLY A N 1
ATOM 4750 C CA . GLY A 1 646 ? 11.390 11.600 -37.739 1.00 90.81 646 GLY A CA 1
ATOM 4751 C C . GLY A 1 646 ? 12.274 11.841 -38.973 1.00 90.81 646 GLY A C 1
ATOM 4752 O O . GLY A 1 646 ? 12.837 10.904 -39.531 1.00 90.81 646 GLY A O 1
ATOM 4753 N N . THR A 1 647 ? 12.475 13.092 -39.400 1.00 92.94 647 THR A N 1
ATOM 4754 C CA . THR A 1 647 ? 13.204 13.419 -40.645 1.00 92.94 647 THR A CA 1
ATOM 4755 C C . THR A 1 647 ? 14.635 13.920 -40.440 1.00 92.94 647 THR A C 1
ATOM 4757 O O . THR A 1 647 ? 15.429 13.899 -41.390 1.00 92.94 647 THR A O 1
ATOM 4760 N N . LEU A 1 648 ? 14.997 14.358 -39.226 1.00 94.12 648 LEU A N 1
ATOM 4761 C CA . LEU A 1 648 ? 16.295 14.986 -38.954 1.00 94.12 648 LEU A CA 1
ATOM 4762 C C . LEU A 1 648 ? 17.479 14.052 -39.226 1.00 94.12 648 LEU A C 1
ATOM 4764 O O . LEU A 1 648 ? 18.400 14.457 -39.936 1.00 94.12 648 LEU A O 1
ATOM 4768 N N . ALA A 1 649 ? 17.460 12.813 -38.720 1.00 90.44 649 ALA A N 1
ATOM 4769 C CA . ALA A 1 649 ? 18.603 11.907 -38.845 1.00 90.44 649 ALA A CA 1
ATOM 4770 C C . ALA A 1 649 ? 18.912 11.564 -40.307 1.00 90.44 649 ALA A C 1
ATOM 4772 O O . ALA A 1 649 ? 20.039 11.748 -40.768 1.00 90.44 649 ALA A O 1
ATOM 4773 N N . THR A 1 650 ? 17.903 11.148 -41.077 1.00 88.88 650 THR A N 1
ATOM 4774 C CA . THR A 1 650 ? 18.073 10.824 -42.501 1.00 88.88 650 THR A CA 1
ATOM 4775 C C . THR A 1 650 ? 18.517 12.042 -43.309 1.00 88.88 650 THR A C 1
ATOM 4777 O O . THR A 1 650 ? 19.389 11.920 -44.172 1.00 88.88 650 THR A O 1
ATOM 4780 N N . THR A 1 651 ? 17.976 13.230 -43.017 1.00 90.25 651 THR A N 1
ATOM 4781 C CA . THR A 1 651 ? 18.380 14.476 -43.689 1.00 90.25 651 THR A CA 1
ATOM 4782 C C . THR A 1 651 ? 19.834 14.826 -43.375 1.00 90.25 651 THR A C 1
ATOM 4784 O O . THR A 1 651 ? 20.600 15.154 -44.282 1.00 90.25 651 THR A O 1
ATOM 4787 N N . PHE A 1 652 ? 20.240 14.714 -42.110 1.00 92.12 652 PHE A N 1
ATOM 4788 C CA . PHE A 1 652 ? 21.610 14.963 -41.670 1.00 92.12 652 PHE A CA 1
ATOM 4789 C C . PHE A 1 652 ? 22.606 13.983 -42.303 1.00 92.12 652 PHE A C 1
ATOM 4791 O O . PHE A 1 652 ? 23.617 14.420 -42.853 1.00 92.12 652 PHE A O 1
ATOM 4798 N N . VAL A 1 653 ? 22.306 12.681 -42.306 1.00 91.50 653 VAL A N 1
ATOM 4799 C CA . VAL A 1 653 ? 23.157 11.659 -42.939 1.00 91.50 653 VAL A CA 1
ATOM 4800 C C . VAL A 1 653 ? 23.286 11.908 -44.438 1.00 91.50 653 VAL A C 1
ATOM 4802 O O . VAL A 1 653 ? 24.399 12.005 -44.948 1.00 91.50 653 VAL A O 1
ATOM 4805 N N . THR A 1 654 ? 22.163 12.091 -45.137 1.00 90.50 654 THR A N 1
ATOM 4806 C CA . THR A 1 654 ? 22.159 12.292 -46.595 1.00 90.50 654 THR A CA 1
ATOM 4807 C C . THR A 1 654 ? 22.964 13.533 -46.986 1.00 90.50 654 THR A C 1
ATOM 4809 O O . THR A 1 654 ? 23.811 13.474 -47.872 1.00 90.50 654 THR A O 1
ATOM 4812 N N . THR A 1 655 ? 22.758 14.658 -46.293 1.00 90.12 655 THR A N 1
ATOM 4813 C CA . THR A 1 655 ? 23.489 15.907 -46.572 1.00 90.12 655 THR A CA 1
ATOM 4814 C C . THR A 1 655 ? 24.972 15.822 -46.214 1.00 90.12 655 THR A C 1
ATOM 4816 O O . THR A 1 655 ? 25.802 16.408 -46.915 1.00 90.12 655 THR A O 1
ATOM 4819 N N . SER A 1 656 ? 25.326 15.076 -45.165 1.00 89.62 656 SER A N 1
ATOM 4820 C CA . SER A 1 656 ? 26.717 14.870 -44.753 1.00 89.62 656 SER A CA 1
ATOM 4821 C C . SER A 1 656 ? 27.479 13.983 -45.739 1.00 89.62 656 SER A C 1
ATOM 4823 O O . SER A 1 656 ? 28.599 14.324 -46.116 1.00 89.62 656 SER A O 1
ATOM 4825 N N . LEU A 1 657 ? 26.867 12.893 -46.214 1.00 88.88 657 LEU A N 1
ATOM 4826 C CA . LEU A 1 657 ? 27.461 12.008 -47.222 1.00 88.88 657 LEU A CA 1
ATOM 4827 C C . LEU A 1 657 ? 27.602 12.693 -48.591 1.00 88.88 657 LEU A C 1
ATOM 4829 O O . LEU A 1 657 ? 28.638 12.537 -49.237 1.00 88.88 657 LEU A O 1
ATOM 4833 N N . ASP A 1 658 ? 26.611 13.488 -49.008 1.00 88.75 658 ASP A N 1
ATOM 4834 C CA . ASP A 1 658 ? 26.660 14.289 -50.244 1.00 88.75 658 ASP A CA 1
ATOM 4835 C C . ASP A 1 658 ? 27.775 15.349 -50.167 1.00 88.75 658 ASP A C 1
ATOM 4837 O O . ASP A 1 658 ? 28.612 15.477 -51.063 1.00 88.75 658 ASP A O 1
ATOM 4841 N N . SER A 1 659 ? 27.890 16.035 -49.023 1.00 86.12 659 SER A N 1
ATOM 4842 C CA . SER A 1 659 ? 28.974 16.998 -48.765 1.00 86.12 659 SER A CA 1
ATOM 4843 C C . SER A 1 659 ? 30.359 16.342 -48.745 1.00 86.12 659 SER A C 1
ATOM 4845 O O . SER A 1 659 ? 31.343 16.962 -49.156 1.00 86.12 659 SER A O 1
ATOM 4847 N N . ALA A 1 660 ? 30.441 15.091 -48.285 1.00 81.12 660 ALA A N 1
ATOM 4848 C CA . ALA A 1 660 ? 31.651 14.276 -48.306 1.00 81.12 660 ALA A CA 1
ATOM 4849 C C . ALA A 1 660 ? 31.914 13.618 -49.674 1.00 81.12 660 ALA A C 1
ATOM 4851 O O . ALA A 1 660 ? 32.914 12.917 -49.830 1.00 81.12 660 ALA A O 1
ATOM 4852 N N . THR A 1 661 ? 31.059 13.851 -50.678 1.00 84.06 661 THR A N 1
ATOM 4853 C CA . THR A 1 661 ? 31.123 13.252 -52.024 1.00 84.06 661 THR A CA 1
ATOM 4854 C C . THR A 1 661 ? 31.079 11.720 -52.037 1.00 84.06 661 THR A C 1
ATOM 4856 O O . THR A 1 661 ? 31.562 11.086 -52.974 1.00 84.06 661 THR A O 1
ATOM 4859 N N . VAL A 1 662 ? 30.510 11.121 -50.987 1.00 83.31 662 VAL A N 1
ATOM 4860 C CA . VAL A 1 662 ? 30.297 9.669 -50.880 1.00 83.31 662 VAL A CA 1
ATOM 4861 C C . VAL A 1 662 ? 29.080 9.244 -51.709 1.00 83.31 662 VAL A C 1
ATOM 4863 O O . VAL A 1 662 ? 29.090 8.162 -52.291 1.00 83.31 662 VAL A O 1
ATOM 4866 N N . ILE A 1 663 ? 28.072 10.116 -51.799 1.00 86.81 663 ILE A N 1
ATOM 4867 C CA . ILE A 1 663 ? 26.862 9.970 -52.625 1.00 86.81 663 ILE A CA 1
ATOM 4868 C C . ILE A 1 663 ? 26.644 11.249 -53.461 1.00 86.81 663 ILE A C 1
ATOM 4870 O O . ILE A 1 663 ? 27.296 12.259 -53.187 1.00 86.81 663 ILE A O 1
ATOM 4874 N N . ASP A 1 664 ? 25.737 11.224 -54.444 1.00 88.19 664 ASP A N 1
ATOM 4875 C CA . ASP A 1 664 ? 25.241 12.415 -55.161 1.00 88.19 664 ASP A CA 1
ATOM 4876 C C . ASP A 1 664 ? 23.720 12.522 -54.993 1.00 88.19 664 ASP A C 1
ATOM 4878 O O . ASP A 1 664 ? 22.935 11.847 -55.653 1.00 88.19 664 ASP A O 1
ATOM 4882 N N . ALA A 1 665 ? 23.269 13.393 -54.093 1.00 85.62 665 ALA A N 1
ATOM 4883 C CA . ALA A 1 665 ? 21.836 13.533 -53.836 1.00 85.62 665 ALA A CA 1
ATOM 4884 C C . ALA A 1 665 ? 21.092 14.318 -54.942 1.00 85.62 665 ALA A C 1
ATOM 4886 O O . ALA A 1 665 ? 19.859 14.411 -54.913 1.00 85.62 665 ALA A O 1
ATOM 4887 N N . SER A 1 666 ? 21.802 14.917 -55.909 1.00 85.75 666 SER A N 1
ATOM 4888 C CA . SER A 1 666 ? 21.231 15.884 -56.856 1.00 85.75 666 SER A CA 1
ATOM 4889 C C . SER A 1 666 ? 20.417 15.264 -57.999 1.00 85.75 666 SER A C 1
ATOM 4891 O O . SER A 1 666 ? 19.561 15.949 -58.575 1.00 85.75 666 SER A O 1
ATOM 4893 N N . ASP A 1 667 ? 20.622 13.982 -58.309 1.00 87.56 667 ASP A N 1
ATOM 4894 C CA . ASP A 1 667 ? 19.841 13.208 -59.283 1.00 87.56 667 ASP A CA 1
ATOM 4895 C C . ASP A 1 667 ? 18.918 12.150 -58.643 1.00 87.56 667 ASP A C 1
ATOM 4897 O O . ASP A 1 667 ? 18.154 11.479 -59.349 1.00 87.56 667 ASP A O 1
ATOM 4901 N N . GLY A 1 668 ? 18.880 12.124 -57.309 1.00 85.50 668 GLY A N 1
ATOM 4902 C CA . GLY A 1 668 ? 18.075 11.226 -56.489 1.00 85.50 668 GLY A CA 1
ATOM 4903 C C . GLY A 1 668 ? 18.861 10.000 -56.023 1.00 85.50 668 GLY A C 1
ATOM 4904 O O . GLY A 1 668 ? 19.716 9.491 -56.729 1.00 85.50 668 GLY A O 1
ATOM 4905 N N . ILE A 1 669 ? 18.524 9.493 -54.835 1.00 89.56 669 ILE A N 1
ATOM 4906 C CA . ILE A 1 669 ? 19.261 8.401 -54.185 1.00 89.56 669 ILE A CA 1
ATOM 4907 C C . ILE A 1 669 ? 19.075 7.078 -54.941 1.00 89.56 669 ILE A C 1
ATOM 4909 O O . ILE A 1 669 ? 17.956 6.569 -55.077 1.00 89.56 669 ILE A O 1
ATOM 4913 N N . SER A 1 670 ? 20.177 6.504 -55.424 1.00 92.50 670 SER A N 1
ATOM 4914 C CA . SER A 1 670 ? 20.206 5.161 -56.002 1.00 92.50 670 SER A CA 1
ATOM 4915 C C . SER A 1 670 ? 20.141 4.069 -54.923 1.00 92.50 670 SER A C 1
ATOM 4917 O O . SER A 1 670 ? 20.336 4.322 -53.739 1.00 92.50 670 SER A O 1
ATOM 4919 N N . ALA A 1 671 ? 19.893 2.814 -55.320 1.00 89.31 671 ALA A N 1
ATOM 4920 C CA . ALA A 1 671 ? 19.830 1.696 -54.370 1.00 89.31 671 ALA A CA 1
ATOM 4921 C C . ALA A 1 671 ? 21.147 1.492 -53.596 1.00 89.31 671 ALA A C 1
ATOM 4923 O O . ALA A 1 671 ? 21.112 1.262 -52.397 1.00 89.31 671 ALA A O 1
ATOM 4924 N N . ALA A 1 672 ? 22.298 1.645 -54.261 1.00 86.50 672 ALA A N 1
ATOM 4925 C CA . ALA A 1 672 ? 23.601 1.499 -53.612 1.00 86.50 672 ALA A CA 1
ATOM 4926 C C . ALA A 1 672 ? 23.886 2.634 -52.614 1.00 86.50 672 ALA A C 1
ATOM 4928 O O . ALA A 1 672 ? 24.508 2.417 -51.582 1.00 86.50 672 ALA A O 1
ATOM 4929 N N . GLU A 1 673 ? 23.416 3.849 -52.898 1.00 89.50 673 GLU A N 1
ATOM 4930 C CA . GLU A 1 673 ? 23.546 4.978 -51.970 1.00 89.50 673 GLU A CA 1
ATOM 4931 C C . GLU A 1 673 ? 22.586 4.845 -50.782 1.00 89.50 673 GLU A C 1
ATOM 4933 O O . GLU A 1 673 ? 22.937 5.221 -49.668 1.00 89.50 673 GLU A O 1
ATOM 4938 N N . ALA A 1 674 ? 21.402 4.258 -50.988 1.00 87.44 674 ALA A N 1
ATOM 4939 C CA . ALA A 1 674 ? 20.492 3.903 -49.900 1.00 87.44 674 ALA A CA 1
ATOM 4940 C C . ALA A 1 674 ? 21.092 2.831 -48.970 1.00 87.44 674 ALA A C 1
ATOM 4942 O O . ALA A 1 674 ? 20.924 2.923 -47.751 1.00 87.44 674 ALA A O 1
ATOM 4943 N N . ASP A 1 675 ? 21.831 1.863 -49.523 1.00 88.75 675 ASP A N 1
ATOM 4944 C CA . ASP A 1 675 ? 22.574 0.877 -48.731 1.00 88.75 675 ASP A CA 1
ATOM 4945 C C . ASP A 1 675 ? 23.638 1.575 -47.861 1.00 88.75 675 ASP A C 1
ATOM 4947 O O . ASP A 1 675 ? 23.676 1.345 -46.657 1.00 88.75 675 ASP A O 1
ATOM 495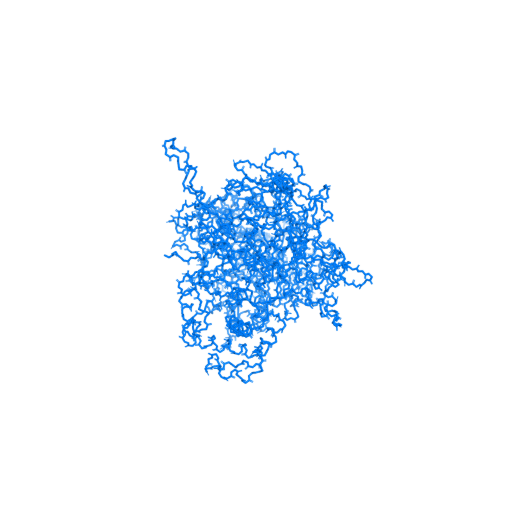1 N N . LEU A 1 676 ? 24.407 2.529 -48.406 1.00 86.88 676 LEU A N 1
ATOM 4952 C CA . LEU A 1 676 ? 25.396 3.309 -47.635 1.00 86.88 676 LEU A CA 1
ATOM 4953 C C . LEU A 1 676 ? 24.761 4.169 -46.523 1.00 86.88 676 LEU A C 1
ATOM 4955 O O . LEU A 1 676 ? 25.315 4.306 -45.429 1.00 86.88 676 LEU A O 1
ATOM 4959 N N . ILE A 1 677 ? 23.581 4.748 -46.769 1.00 87.31 677 ILE A N 1
ATOM 4960 C CA . ILE A 1 677 ? 22.818 5.454 -45.726 1.00 87.31 677 ILE A CA 1
ATOM 4961 C C . ILE A 1 677 ? 22.414 4.471 -44.618 1.00 87.31 677 ILE A C 1
ATOM 4963 O O . ILE A 1 677 ? 22.586 4.774 -43.439 1.00 87.31 677 ILE A O 1
ATOM 4967 N N . THR A 1 678 ? 21.936 3.279 -44.983 1.00 87.94 678 THR A N 1
ATOM 4968 C CA . THR A 1 678 ? 21.554 2.220 -44.033 1.00 87.94 678 THR A CA 1
ATOM 4969 C C . THR A 1 678 ? 22.753 1.743 -43.210 1.00 87.94 678 THR A C 1
ATOM 4971 O O . THR A 1 678 ? 22.660 1.634 -41.991 1.00 87.94 678 THR A O 1
ATOM 4974 N N . GLU A 1 679 ? 23.907 1.545 -43.845 1.00 86.88 679 GLU A N 1
ATOM 4975 C CA . GLU A 1 679 ? 25.169 1.193 -43.183 1.00 86.88 679 GLU A CA 1
ATOM 4976 C C . GLU A 1 679 ? 25.662 2.279 -42.216 1.00 86.88 679 GLU A C 1
ATOM 4978 O O . GLU A 1 679 ? 26.313 1.975 -41.218 1.00 86.88 679 GLU A O 1
ATOM 4983 N N . THR A 1 680 ? 25.332 3.552 -42.465 1.00 85.81 680 THR A N 1
ATOM 4984 C CA . THR A 1 680 ? 25.664 4.650 -41.540 1.00 85.81 680 THR A CA 1
ATOM 4985 C C . THR A 1 680 ? 24.900 4.506 -40.225 1.00 85.81 680 THR A C 1
ATOM 4987 O O . THR A 1 680 ? 25.489 4.655 -39.156 1.00 85.81 680 THR A O 1
ATOM 4990 N N . PHE A 1 681 ? 23.613 4.153 -40.288 1.00 85.00 681 PHE A N 1
ATOM 4991 C CA . PHE A 1 681 ? 22.812 3.851 -39.098 1.00 85.00 681 PHE A CA 1
ATOM 4992 C C . PHE A 1 681 ? 23.226 2.529 -38.441 1.00 85.00 681 PHE A C 1
ATOM 4994 O O . PHE A 1 681 ? 23.305 2.461 -37.219 1.00 85.00 681 PHE A O 1
ATOM 5001 N N . ALA A 1 682 ? 23.564 1.507 -39.235 1.00 82.62 682 ALA A N 1
ATOM 5002 C CA . ALA A 1 682 ? 24.033 0.209 -38.739 1.00 82.62 682 ALA A CA 1
ATOM 5003 C C . ALA A 1 682 ? 25.450 0.249 -38.142 1.00 82.62 682 ALA A C 1
ATOM 5005 O O . ALA A 1 682 ? 25.884 -0.699 -37.496 1.00 82.62 682 ALA A O 1
ATOM 5006 N N . GLY A 1 683 ? 26.181 1.341 -38.353 1.00 82.81 683 GLY A N 1
ATOM 5007 C CA . GLY A 1 683 ? 27.496 1.530 -37.772 1.00 82.81 683 GLY A CA 1
ATOM 5008 C C . GLY A 1 683 ? 28.668 0.927 -38.542 1.00 82.81 683 GLY A C 1
ATOM 5009 O O . GLY A 1 683 ? 29.726 0.688 -37.962 1.00 82.81 683 GLY A O 1
ATOM 5010 N N . THR A 1 684 ? 28.494 0.668 -39.831 1.00 87.50 684 THR A N 1
ATOM 5011 C CA . THR A 1 684 ? 29.478 -0.050 -40.651 1.00 87.50 684 THR A CA 1
ATOM 5012 C C . THR A 1 684 ? 30.026 0.786 -41.804 1.00 87.50 684 THR A C 1
ATOM 5014 O O . THR A 1 684 ? 30.970 0.366 -42.467 1.00 87.50 684 THR A O 1
ATOM 5017 N N . ILE A 1 685 ? 29.517 2.004 -42.020 1.00 89.12 685 ILE A N 1
ATOM 5018 C CA . ILE A 1 685 ? 29.870 2.827 -43.188 1.00 89.12 685 ILE A CA 1
ATOM 5019 C C . ILE A 1 685 ? 31.373 3.103 -43.323 1.00 89.12 685 ILE A C 1
ATOM 5021 O O . ILE A 1 685 ? 31.918 3.041 -44.426 1.00 89.12 685 ILE A O 1
ATOM 5025 N N . ALA A 1 686 ? 32.067 3.397 -42.218 1.00 89.00 686 ALA A N 1
ATOM 5026 C CA . ALA A 1 686 ? 33.500 3.676 -42.257 1.00 89.00 686 ALA A CA 1
ATOM 5027 C C . ALA A 1 686 ? 34.283 2.435 -42.706 1.00 89.00 686 ALA A C 1
ATOM 5029 O O . ALA A 1 686 ? 35.180 2.540 -43.543 1.00 89.00 686 ALA A O 1
ATOM 5030 N N . GLU A 1 687 ? 33.901 1.258 -42.208 1.00 89.94 687 GLU A N 1
ATOM 5031 C CA . GLU A 1 687 ? 34.490 -0.020 -42.597 1.00 89.94 687 GLU A CA 1
ATOM 5032 C C . GLU A 1 687 ? 34.184 -0.357 -44.060 1.00 89.94 687 GLU A C 1
ATOM 5034 O O . GLU A 1 687 ? 35.109 -0.697 -44.801 1.00 89.94 687 GLU A O 1
ATOM 5039 N N . THR A 1 688 ? 32.938 -0.191 -44.517 1.00 88.50 688 THR A N 1
ATOM 5040 C CA . THR A 1 688 ? 32.561 -0.435 -45.917 1.00 88.50 688 THR A CA 1
ATOM 5041 C C . THR A 1 688 ? 33.349 0.456 -46.875 1.00 88.50 688 THR A C 1
ATOM 5043 O O . THR A 1 688 ? 33.918 -0.032 -47.857 1.00 88.50 688 THR A O 1
ATOM 5046 N N . VAL A 1 689 ? 33.426 1.763 -46.597 1.00 87.81 689 VAL A N 1
ATOM 5047 C CA . VAL A 1 689 ? 34.129 2.727 -47.458 1.00 87.81 689 VAL A CA 1
ATOM 5048 C C . VAL A 1 689 ? 35.632 2.458 -47.464 1.00 87.81 689 VAL A C 1
ATOM 5050 O O . VAL A 1 689 ? 36.232 2.423 -48.539 1.00 87.81 689 VAL A O 1
ATOM 5053 N N . VAL A 1 690 ? 36.245 2.221 -46.298 1.00 91.25 690 VAL A N 1
ATOM 5054 C CA . VAL A 1 690 ? 37.670 1.863 -46.195 1.00 91.25 690 VAL A CA 1
ATOM 5055 C C . VAL A 1 690 ? 37.955 0.584 -46.975 1.00 91.25 690 VAL A C 1
ATOM 5057 O O . VAL A 1 690 ? 38.853 0.567 -47.816 1.00 91.25 690 VAL A O 1
ATOM 5060 N N . THR A 1 691 ? 37.162 -0.464 -46.761 1.00 91.06 691 THR A N 1
ATOM 5061 C CA . THR A 1 691 ? 37.318 -1.751 -47.448 1.00 91.06 691 THR A CA 1
ATOM 5062 C C . THR A 1 691 ? 37.204 -1.579 -48.964 1.00 91.06 691 THR A C 1
ATOM 5064 O O . THR A 1 691 ? 38.052 -2.056 -49.719 1.00 91.06 691 THR A O 1
ATOM 5067 N N . GLY A 1 692 ? 36.212 -0.817 -49.431 1.00 88.38 692 GLY A N 1
ATOM 5068 C CA . GLY A 1 692 ? 36.034 -0.518 -50.850 1.00 88.38 692 GLY A CA 1
ATOM 5069 C C . GLY A 1 692 ? 37.191 0.279 -51.466 1.00 88.38 692 GLY A C 1
ATOM 5070 O O . GLY A 1 692 ? 37.613 -0.024 -52.581 1.00 88.38 692 GLY A O 1
ATOM 5071 N N . GLN A 1 693 ? 37.732 1.273 -50.752 1.00 88.31 693 GLN A N 1
ATOM 5072 C CA . GLN A 1 693 ? 38.839 2.120 -51.227 1.00 88.31 693 GLN A CA 1
ATOM 5073 C C . GLN A 1 693 ? 40.192 1.395 -51.225 1.00 88.31 693 GLN A C 1
ATOM 5075 O O . GLN A 1 693 ? 41.037 1.653 -52.085 1.00 88.31 693 GLN A O 1
ATOM 5080 N N . LEU A 1 694 ? 40.411 0.481 -50.277 1.00 90.19 694 LEU A N 1
ATOM 5081 C CA . LEU A 1 694 ? 41.635 -0.319 -50.205 1.00 90.19 694 LEU A CA 1
ATOM 5082 C C . LEU A 1 694 ? 41.638 -1.481 -51.207 1.00 90.19 694 LEU A C 1
ATOM 5084 O O . LEU A 1 694 ? 42.719 -1.944 -51.602 1.00 90.19 694 LEU A O 1
ATOM 5088 N N . HIS A 1 695 ? 40.461 -1.941 -51.640 1.00 90.50 695 HIS A N 1
ATOM 5089 C CA . HIS A 1 695 ? 40.336 -3.062 -52.561 1.00 90.50 695 HIS A CA 1
ATOM 5090 C C . HIS A 1 695 ? 41.094 -2.833 -53.881 1.00 90.50 695 HIS A C 1
ATOM 5092 O O . HIS A 1 695 ? 40.978 -1.798 -54.538 1.00 90.50 695 HIS A O 1
ATOM 5098 N N . GLY A 1 696 ? 41.901 -3.821 -54.280 1.00 83.69 696 GLY A N 1
ATOM 5099 C CA . GLY A 1 696 ? 42.712 -3.783 -55.499 1.00 83.69 696 GLY A CA 1
ATOM 5100 C C . GLY A 1 696 ? 44.023 -2.999 -55.363 1.00 83.69 696 GLY A C 1
ATOM 5101 O O . GLY A 1 696 ? 44.783 -2.925 -56.333 1.00 83.69 696 GLY A O 1
ATOM 5102 N N . SER A 1 697 ? 44.309 -2.439 -54.180 1.00 85.00 697 SER A N 1
ATOM 5103 C CA . SER A 1 697 ? 45.579 -1.777 -53.862 1.00 85.00 697 SER A CA 1
ATOM 5104 C C . SER A 1 697 ? 46.320 -2.454 -52.706 1.00 85.00 697 SER A C 1
ATOM 5106 O O . SER A 1 697 ? 47.420 -2.966 -52.920 1.00 85.00 697 SER A O 1
ATOM 5108 N N . LEU A 1 698 ? 45.719 -2.477 -51.512 1.00 86.00 698 LEU A N 1
ATOM 5109 C CA . LEU A 1 698 ? 46.297 -3.043 -50.288 1.00 86.00 698 LEU A CA 1
ATOM 5110 C C . LEU A 1 698 ? 45.573 -4.309 -49.809 1.00 86.00 698 LEU A C 1
ATOM 5112 O O . LEU A 1 698 ? 46.191 -5.091 -49.094 1.00 86.00 698 LEU A O 1
ATOM 5116 N N . ILE A 1 699 ? 44.319 -4.526 -50.228 1.00 89.69 699 ILE A N 1
ATOM 5117 C CA . ILE A 1 699 ? 43.518 -5.716 -49.883 1.00 89.69 699 ILE A CA 1
ATOM 5118 C C . ILE A 1 699 ? 42.815 -6.305 -51.123 1.00 89.69 699 ILE A C 1
ATOM 5120 O O . ILE A 1 699 ? 42.530 -5.578 -52.085 1.00 89.69 699 ILE A O 1
ATOM 5124 N N . ASP A 1 700 ? 42.496 -7.600 -51.115 1.00 88.50 700 ASP A N 1
ATOM 5125 C CA . ASP A 1 700 ? 41.695 -8.292 -52.132 1.00 88.50 700 ASP A CA 1
ATOM 5126 C C . ASP A 1 700 ? 40.483 -8.977 -51.487 1.00 88.50 700 ASP A C 1
ATOM 5128 O O . ASP A 1 700 ? 40.587 -9.994 -50.828 1.00 88.50 700 ASP A O 1
ATOM 5132 N N . ILE A 1 701 ? 39.284 -8.443 -51.715 1.00 87.25 701 ILE A N 1
ATOM 5133 C CA . ILE A 1 701 ? 38.064 -8.988 -51.106 1.00 87.25 701 ILE A CA 1
ATOM 5134 C C . ILE A 1 701 ? 37.479 -10.173 -51.895 1.00 87.25 701 ILE A C 1
ATOM 5136 O O . ILE A 1 701 ? 36.431 -10.701 -51.527 1.00 87.25 701 ILE A O 1
ATOM 5140 N N . THR A 1 702 ? 38.106 -10.585 -53.005 1.00 89.44 702 THR A N 1
ATOM 5141 C CA . THR A 1 702 ? 37.556 -11.606 -53.918 1.00 89.44 702 THR A CA 1
ATOM 5142 C C . THR A 1 702 ? 37.560 -13.013 -53.307 1.00 89.44 702 THR A C 1
ATOM 5144 O O . THR A 1 702 ? 36.737 -13.848 -53.693 1.00 89.44 702 THR A O 1
ATOM 5147 N N . ASP A 1 703 ? 38.461 -13.293 -52.365 1.00 88.44 703 ASP A N 1
ATOM 5148 C CA . ASP A 1 703 ? 38.570 -14.556 -51.625 1.00 88.44 703 ASP A CA 1
ATOM 5149 C C . ASP A 1 703 ? 38.197 -14.447 -50.134 1.00 88.44 703 ASP A C 1
ATOM 5151 O O . ASP A 1 703 ? 38.275 -15.444 -49.410 1.00 88.44 703 ASP A O 1
ATOM 5155 N N . GLY A 1 704 ? 37.652 -13.297 -49.724 1.00 85.62 704 GLY A N 1
ATOM 5156 C CA . GLY A 1 704 ? 37.292 -12.980 -48.341 1.00 85.62 704 GLY A CA 1
ATOM 5157 C C . GLY A 1 704 ? 38.450 -12.342 -47.569 1.00 85.62 704 GLY A C 1
ATOM 5158 O O . GLY A 1 704 ? 39.602 -12.547 -47.915 1.00 85.62 704 GLY A O 1
ATOM 5159 N N . ILE A 1 705 ? 38.135 -11.574 -46.521 1.00 86.69 705 ILE A N 1
ATOM 5160 C CA . ILE A 1 705 ? 39.129 -10.805 -45.752 1.00 86.69 705 ILE A CA 1
ATOM 5161 C C . ILE A 1 705 ? 39.958 -11.737 -44.858 1.00 86.69 705 ILE A C 1
ATOM 5163 O O . ILE A 1 705 ? 39.410 -12.414 -43.980 1.00 86.69 705 ILE A O 1
ATOM 5167 N N . ASP A 1 706 ? 41.278 -11.746 -45.045 1.00 90.38 706 ASP A N 1
ATOM 5168 C CA . ASP A 1 706 ? 42.216 -12.457 -44.175 1.00 90.38 706 ASP A CA 1
ATOM 5169 C C . ASP A 1 706 ? 42.732 -11.600 -42.996 1.00 90.38 706 ASP A C 1
ATOM 5171 O O . ASP A 1 706 ? 42.438 -10.413 -42.859 1.00 90.38 706 ASP A O 1
ATOM 5175 N N . GLY A 1 707 ? 43.515 -12.203 -42.092 1.00 86.12 707 GLY A N 1
ATOM 5176 C CA . GLY A 1 707 ? 44.006 -11.513 -40.891 1.00 86.12 707 GLY A CA 1
ATOM 5177 C C . GLY A 1 707 ? 44.997 -10.367 -41.152 1.00 86.12 707 GLY A C 1
ATOM 5178 O O . GLY A 1 707 ? 45.161 -9.505 -40.292 1.00 86.12 707 GLY A O 1
ATOM 5179 N N . THR A 1 708 ? 45.674 -10.338 -42.304 1.00 86.31 708 THR A N 1
ATOM 5180 C CA . THR A 1 708 ? 46.543 -9.215 -42.699 1.00 86.31 708 THR A CA 1
ATOM 5181 C C . THR A 1 708 ? 45.721 -8.080 -43.297 1.00 86.31 708 THR A C 1
ATOM 5183 O O . THR A 1 708 ? 45.954 -6.918 -42.972 1.00 86.31 708 THR A O 1
ATOM 5186 N N . GLU A 1 709 ? 44.721 -8.408 -44.108 1.00 90.94 709 GLU A N 1
ATOM 5187 C CA . GLU A 1 709 ? 43.799 -7.437 -44.697 1.00 90.94 709 GLU A CA 1
ATOM 5188 C C . GLU A 1 709 ? 42.929 -6.760 -43.637 1.00 90.94 709 GLU A C 1
ATOM 5190 O O . GLU A 1 709 ? 42.821 -5.532 -43.629 1.00 90.94 709 GLU A O 1
ATOM 5195 N N . ALA A 1 710 ? 42.417 -7.532 -42.672 1.00 88.69 710 ALA A N 1
ATOM 5196 C CA . ALA A 1 710 ? 41.742 -7.004 -41.489 1.00 88.69 710 ALA A CA 1
ATOM 5197 C C . ALA A 1 710 ? 42.643 -6.024 -40.718 1.00 88.69 710 ALA A C 1
ATOM 5199 O O . ALA A 1 710 ? 42.193 -4.959 -40.304 1.00 88.69 710 ALA A O 1
ATOM 5200 N N . GLY A 1 711 ? 43.941 -6.328 -40.600 1.00 89.69 711 GLY A N 1
ATOM 5201 C CA . GLY A 1 711 ? 44.920 -5.442 -39.968 1.00 89.69 711 GLY A CA 1
ATOM 5202 C C . GLY A 1 711 ? 45.074 -4.087 -40.672 1.00 89.69 711 GLY A C 1
ATOM 5203 O O . GLY A 1 711 ? 45.218 -3.068 -39.996 1.00 89.69 711 GLY A O 1
ATOM 5204 N N . TYR A 1 712 ? 45.005 -4.040 -42.008 1.00 90.25 712 TYR A N 1
ATOM 5205 C CA . TYR A 1 712 ? 45.035 -2.777 -42.758 1.00 90.25 712 TYR A CA 1
ATOM 5206 C C . TYR A 1 712 ? 43.745 -1.970 -42.608 1.00 90.25 712 TYR A C 1
ATOM 5208 O O . TYR A 1 712 ? 43.817 -0.748 -42.482 1.00 90.25 712 TYR A O 1
ATOM 5216 N N . ILE A 1 713 ? 42.586 -2.633 -42.583 1.00 90.00 713 ILE A N 1
ATOM 5217 C CA . ILE A 1 713 ? 41.292 -1.981 -42.343 1.00 90.00 713 ILE A CA 1
ATOM 5218 C C . ILE A 1 713 ? 41.277 -1.365 -40.939 1.00 90.00 713 ILE A C 1
ATOM 5220 O O . ILE A 1 713 ? 41.025 -0.170 -40.801 1.00 90.00 713 ILE A O 1
ATOM 5224 N N . SER A 1 714 ? 41.640 -2.135 -39.908 1.00 91.69 714 SER A N 1
ATOM 5225 C CA . SER A 1 714 ? 41.720 -1.632 -38.532 1.00 91.69 714 SER A CA 1
ATOM 5226 C C . SER A 1 714 ? 42.707 -0.472 -38.394 1.00 91.69 714 SER A C 1
ATOM 5228 O O . SER A 1 714 ? 42.375 0.522 -37.758 1.00 91.69 714 SER A O 1
ATOM 5230 N N . ALA A 1 715 ? 43.880 -0.551 -39.035 1.00 90.69 715 ALA A N 1
ATOM 5231 C CA . ALA A 1 715 ? 44.851 0.543 -39.029 1.00 90.69 715 ALA A CA 1
ATOM 5232 C C . ALA A 1 715 ? 44.319 1.810 -39.722 1.00 90.69 715 ALA A C 1
ATOM 5234 O O . ALA A 1 715 ? 44.632 2.917 -39.299 1.00 90.69 715 ALA A O 1
ATOM 5235 N N . ALA A 1 716 ? 43.505 1.679 -40.775 1.00 90.31 716 ALA A N 1
ATOM 5236 C CA . ALA A 1 716 ? 42.896 2.836 -41.436 1.00 90.31 716 ALA A CA 1
ATOM 5237 C C . ALA A 1 716 ? 41.876 3.523 -40.523 1.00 90.31 716 ALA A C 1
ATOM 5239 O O . ALA A 1 716 ? 41.824 4.749 -40.452 1.00 90.31 716 ALA A O 1
ATOM 5240 N N . LEU A 1 717 ? 41.087 2.717 -39.809 1.00 90.69 717 LEU A N 1
ATOM 5241 C CA . LEU A 1 717 ? 40.074 3.178 -38.865 1.00 90.69 717 LEU A CA 1
ATOM 5242 C C . LEU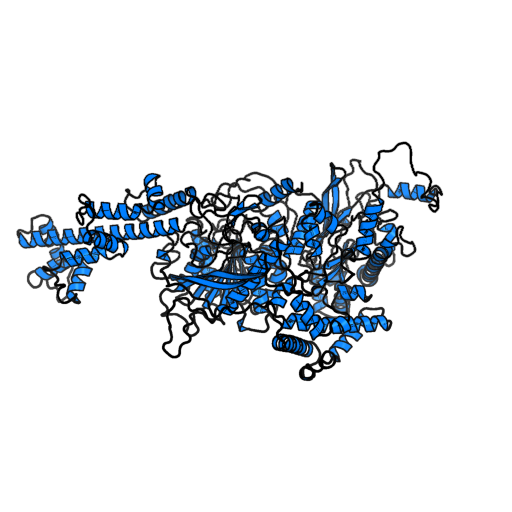 A 1 717 ? 40.687 3.789 -37.595 1.00 90.69 717 LEU A C 1
ATOM 5244 O O . LEU A 1 717 ? 40.052 4.652 -36.994 1.00 90.69 717 LEU A O 1
ATOM 5248 N N . SER A 1 718 ? 41.897 3.376 -37.196 1.00 90.69 718 SER A N 1
ATOM 5249 C CA . SER A 1 718 ? 42.638 3.963 -36.067 1.00 90.69 718 SER A CA 1
ATOM 5250 C C . SER A 1 718 ? 43.546 5.138 -36.456 1.00 90.69 718 SER A C 1
ATOM 5252 O O . SER A 1 718 ? 44.068 5.813 -35.571 1.00 90.69 718 SER A O 1
ATOM 5254 N N . GLY A 1 719 ? 43.716 5.418 -37.756 1.00 90.81 719 GLY A N 1
ATOM 5255 C CA . GLY A 1 719 ? 44.597 6.479 -38.263 1.00 90.81 719 GLY A CA 1
ATOM 5256 C C . GLY A 1 719 ? 46.087 6.112 -38.306 1.00 90.81 719 GLY A C 1
ATOM 5257 O O . GLY A 1 719 ? 46.937 6.999 -38.382 1.00 90.81 719 GLY A O 1
ATOM 5258 N N . ASP A 1 720 ? 46.404 4.817 -38.253 1.00 92.62 720 ASP A N 1
ATOM 5259 C CA . ASP A 1 720 ? 47.767 4.279 -38.238 1.00 92.62 720 ASP A CA 1
ATOM 5260 C C . ASP A 1 720 ? 48.191 3.648 -39.579 1.00 92.62 720 ASP A C 1
ATOM 5262 O O . ASP A 1 720 ? 49.336 3.217 -39.737 1.00 92.62 720 ASP A O 1
ATOM 5266 N N . LEU A 1 721 ? 47.302 3.557 -40.571 1.00 93.25 721 LEU A N 1
ATOM 5267 C CA . LEU A 1 721 ? 47.573 2.942 -41.872 1.00 93.25 721 LEU A CA 1
ATOM 5268 C C . LEU A 1 721 ? 48.711 3.638 -42.624 1.00 93.25 721 LEU A C 1
ATOM 5270 O O . LEU A 1 721 ? 49.611 2.956 -43.117 1.00 93.25 721 LEU A O 1
ATOM 5274 N N . THR A 1 722 ? 48.716 4.970 -42.708 1.00 93.06 722 THR A N 1
ATOM 5275 C CA . THR A 1 722 ? 49.786 5.735 -43.365 1.00 93.06 722 THR A CA 1
ATOM 5276 C C . THR A 1 722 ? 51.125 5.442 -42.695 1.00 93.06 722 THR A C 1
ATOM 5278 O O . THR A 1 722 ? 52.119 5.178 -43.378 1.00 93.06 722 THR A O 1
ATOM 5281 N N . TYR A 1 723 ? 51.150 5.441 -41.360 1.00 92.06 723 TYR A N 1
ATOM 5282 C CA . TYR A 1 723 ? 52.341 5.134 -40.577 1.00 92.06 723 TYR A CA 1
ATOM 5283 C C . TYR A 1 723 ? 52.833 3.709 -40.846 1.00 92.06 723 TYR A C 1
ATOM 5285 O O . TYR A 1 723 ? 53.993 3.513 -41.210 1.00 92.06 723 TYR A O 1
ATOM 5293 N N . ASN A 1 724 ? 51.936 2.726 -40.767 1.00 90.50 724 ASN A N 1
ATOM 5294 C CA . ASN A 1 724 ? 52.241 1.312 -40.964 1.00 90.50 724 ASN A CA 1
ATOM 5295 C C . ASN A 1 724 ? 52.720 1.013 -42.390 1.00 90.50 724 ASN A C 1
ATOM 5297 O O . ASN A 1 724 ? 53.667 0.246 -42.582 1.00 90.50 724 ASN A O 1
ATOM 5301 N N . VAL A 1 725 ? 52.124 1.645 -43.405 1.00 90.62 725 VAL A N 1
ATOM 5302 C CA . VAL A 1 725 ? 52.533 1.481 -44.807 1.00 90.62 725 VAL A CA 1
ATOM 5303 C C . VAL A 1 725 ? 53.890 2.137 -45.064 1.00 90.62 725 VAL A C 1
ATOM 5305 O O . VAL A 1 725 ? 54.739 1.526 -45.715 1.00 90.62 725 VAL A O 1
ATOM 5308 N N . VAL A 1 726 ? 54.146 3.340 -44.535 1.00 89.94 726 VAL A N 1
ATOM 5309 C CA . VAL A 1 726 ? 55.463 3.991 -44.661 1.00 89.94 726 VAL A CA 1
ATOM 5310 C C . VAL A 1 726 ? 56.531 3.193 -43.912 1.00 89.94 726 VAL A C 1
ATOM 5312 O O . VAL A 1 726 ? 57.609 2.961 -44.463 1.00 89.94 726 VAL A O 1
ATOM 5315 N N . ALA A 1 727 ? 56.231 2.694 -42.713 1.00 88.62 727 ALA A N 1
ATOM 5316 C CA . ALA A 1 727 ? 57.128 1.820 -41.968 1.00 88.62 727 ALA A CA 1
ATOM 5317 C C . ALA A 1 727 ? 57.442 0.531 -42.759 1.00 88.62 727 ALA A C 1
ATOM 5319 O O . ALA A 1 727 ? 58.598 0.152 -42.949 1.00 88.62 727 ALA A O 1
ATOM 5320 N N . ALA A 1 728 ? 56.434 -0.117 -43.340 1.00 87.19 728 ALA A N 1
ATOM 5321 C CA . ALA A 1 728 ? 56.652 -1.298 -44.171 1.00 87.19 728 ALA A CA 1
ATOM 5322 C C . ALA A 1 728 ? 57.500 -0.997 -45.425 1.00 87.19 728 ALA A C 1
ATOM 5324 O O . ALA A 1 728 ? 58.336 -1.813 -45.814 1.00 87.19 728 ALA A O 1
ATOM 5325 N N . GLN A 1 729 ? 57.328 0.175 -46.046 1.00 85.62 729 GLN A N 1
ATOM 5326 C CA . GLN A 1 729 ? 58.080 0.577 -47.241 1.00 85.62 729 GLN A CA 1
ATOM 5327 C C . GLN A 1 729 ? 59.536 0.972 -46.952 1.00 85.62 729 GLN A C 1
ATOM 5329 O O . GLN A 1 729 ? 60.399 0.787 -47.812 1.00 85.62 729 GLN A O 1
ATOM 5334 N N . LEU A 1 730 ? 59.824 1.512 -45.764 1.00 84.81 730 LEU A N 1
ATOM 5335 C CA . LEU A 1 730 ? 61.179 1.882 -45.340 1.00 84.81 730 LEU A CA 1
ATOM 5336 C C . LEU A 1 730 ? 61.949 0.713 -44.696 1.00 84.81 730 LEU A C 1
ATOM 5338 O O . LEU A 1 730 ? 63.180 0.789 -44.561 1.00 84.81 730 LEU A O 1
ATOM 5342 N N . ASN A 1 731 ? 61.249 -0.371 -44.347 1.00 87.38 731 ASN A N 1
ATOM 5343 C CA . ASN A 1 731 ? 61.809 -1.562 -43.718 1.00 87.38 731 ASN A CA 1
ATOM 5344 C C . ASN A 1 731 ? 62.991 -2.158 -44.507 1.00 87.38 731 ASN A C 1
ATOM 5346 O O . ASN A 1 731 ? 62.928 -2.358 -45.722 1.00 87.38 731 ASN A O 1
ATOM 5350 N N . GLY A 1 732 ? 64.095 -2.443 -43.812 1.00 76.44 732 GLY A N 1
ATOM 5351 C CA . GLY A 1 732 ? 65.320 -3.003 -44.389 1.00 76.44 732 GLY A CA 1
ATOM 5352 C C . GLY A 1 732 ? 66.172 -2.006 -45.188 1.00 76.44 732 GLY A C 1
ATOM 5353 O O . GLY A 1 732 ? 67.196 -2.399 -45.755 1.00 76.44 732 GLY A O 1
ATOM 5354 N N . THR A 1 733 ? 65.783 -0.725 -45.240 1.00 78.50 733 THR A N 1
ATOM 5355 C CA . THR A 1 733 ? 66.573 0.349 -45.871 1.00 78.50 733 THR A CA 1
ATOM 5356 C C . THR A 1 733 ? 66.974 1.442 -44.886 1.00 78.50 733 THR A C 1
ATOM 5358 O O . THR A 1 733 ? 68.157 1.780 -44.813 1.00 78.50 733 THR A O 1
ATOM 5361 N N . LEU A 1 734 ? 66.008 1.978 -44.136 1.00 75.38 734 LEU A N 1
ATOM 5362 C CA . LEU A 1 734 ? 66.192 3.086 -43.194 1.00 75.38 734 LEU A CA 1
ATOM 5363 C C . LEU A 1 734 ? 65.704 2.764 -41.775 1.00 75.38 734 LEU A C 1
ATOM 5365 O O . LEU A 1 734 ? 66.116 3.463 -40.856 1.00 75.38 734 LEU A O 1
ATOM 5369 N N . ILE A 1 735 ? 64.884 1.722 -41.613 1.00 82.94 735 ILE A N 1
ATOM 5370 C CA . ILE A 1 735 ? 64.347 1.235 -40.333 1.00 82.94 735 ILE A CA 1
ATOM 5371 C C . ILE A 1 735 ? 64.339 -0.302 -40.318 1.00 82.94 735 ILE A C 1
ATOM 5373 O O . ILE A 1 735 ? 64.287 -0.919 -41.391 1.00 82.94 735 ILE A O 1
ATOM 5377 N N . ASP A 1 736 ? 64.380 -0.912 -39.137 1.00 84.00 736 ASP A N 1
ATOM 5378 C CA . ASP A 1 736 ? 64.194 -2.350 -38.932 1.00 84.00 736 ASP A CA 1
ATOM 5379 C C . ASP A 1 736 ? 62.922 -2.592 -38.113 1.00 84.00 736 ASP A C 1
ATOM 5381 O O . ASP A 1 736 ? 62.850 -2.309 -36.928 1.00 84.00 736 ASP A O 1
ATOM 5385 N N . ILE A 1 737 ? 61.870 -3.113 -38.746 1.00 81.12 737 ILE A N 1
ATOM 5386 C CA . ILE A 1 737 ? 60.617 -3.374 -38.017 1.00 81.12 737 ILE A CA 1
ATOM 5387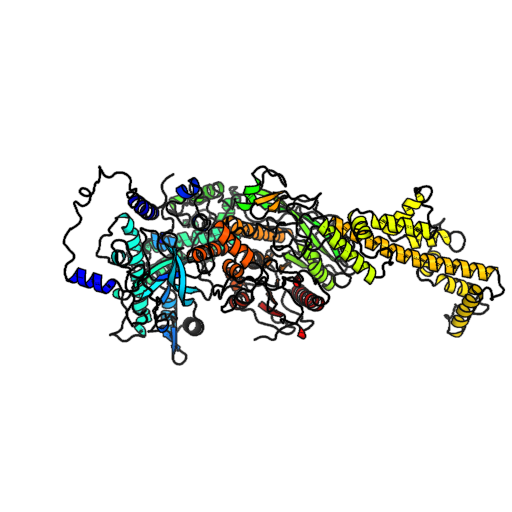 C C . ILE A 1 737 ? 60.655 -4.707 -37.249 1.00 81.12 737 ILE A C 1
ATOM 5389 O O . ILE A 1 737 ? 59.694 -5.035 -36.555 1.00 81.12 737 ILE A O 1
ATOM 5393 N N . THR A 1 738 ? 61.718 -5.516 -37.391 1.00 82.06 738 THR A N 1
ATOM 5394 C CA . THR A 1 738 ? 61.783 -6.866 -36.801 1.00 82.06 738 THR A CA 1
ATOM 5395 C C . THR A 1 738 ? 62.246 -6.903 -35.345 1.00 82.06 738 THR A C 1
ATOM 5397 O O . THR A 1 738 ? 61.989 -7.905 -34.672 1.00 82.06 738 THR A O 1
ATOM 5400 N N . ASP A 1 739 ? 62.862 -5.835 -34.830 1.00 85.12 739 ASP A N 1
ATOM 5401 C CA . ASP A 1 739 ? 63.167 -5.640 -33.404 1.00 85.12 739 ASP A CA 1
ATOM 5402 C C . ASP A 1 739 ? 62.250 -4.617 -32.705 1.00 85.12 739 ASP A C 1
ATOM 5404 O O . ASP A 1 739 ? 62.338 -4.447 -31.485 1.00 85.12 739 ASP A O 1
ATOM 5408 N N . GLY A 1 740 ? 61.293 -4.056 -33.448 1.00 82.12 740 GLY A N 1
ATOM 5409 C CA . GLY A 1 740 ? 60.349 -3.042 -32.984 1.00 82.12 740 GLY A CA 1
ATOM 5410 C C . GLY A 1 740 ? 60.882 -1.628 -33.210 1.00 82.12 740 GLY A C 1
ATOM 5411 O O . GLY A 1 740 ? 62.072 -1.382 -33.090 1.00 82.12 740 GLY A O 1
ATOM 5412 N N . ILE A 1 741 ? 59.982 -0.691 -33.519 1.00 85.81 741 ILE A N 1
ATOM 5413 C CA . ILE A 1 741 ? 60.357 0.677 -33.901 1.00 85.81 741 ILE A CA 1
ATOM 5414 C C . ILE A 1 741 ? 60.894 1.447 -32.688 1.00 85.81 741 ILE A C 1
ATOM 5416 O O . ILE A 1 741 ? 60.185 1.635 -31.694 1.00 85.81 741 ILE A O 1
ATOM 5420 N N . ASP A 1 742 ? 62.134 1.932 -32.779 1.00 89.06 742 ASP A N 1
ATOM 5421 C CA . ASP A 1 742 ? 62.727 2.805 -31.766 1.00 89.06 742 ASP A CA 1
ATOM 5422 C C . ASP A 1 742 ? 62.413 4.301 -31.997 1.00 89.06 742 ASP A C 1
ATOM 5424 O O . ASP A 1 742 ? 61.887 4.716 -33.028 1.00 89.06 742 ASP A O 1
ATOM 5428 N N . GLY A 1 743 ? 62.744 5.165 -31.030 1.00 86.88 743 GLY A N 1
ATOM 5429 C CA . GLY A 1 743 ? 62.432 6.600 -31.127 1.00 86.88 743 GLY A CA 1
ATOM 5430 C C . GLY A 1 743 ? 63.159 7.361 -32.251 1.00 86.88 743 GLY A C 1
ATOM 5431 O O . GLY A 1 743 ? 62.740 8.459 -32.615 1.00 86.88 743 GLY A O 1
ATOM 5432 N N . THR A 1 744 ? 64.251 6.822 -32.801 1.00 88.31 744 THR A N 1
ATOM 5433 C CA . THR A 1 744 ? 64.953 7.402 -33.961 1.00 88.31 744 THR A CA 1
ATOM 5434 C C . THR A 1 744 ? 64.264 6.995 -35.260 1.00 88.31 744 THR A C 1
ATOM 5436 O O . THR A 1 744 ? 64.131 7.805 -36.182 1.00 88.31 744 THR A O 1
ATOM 5439 N N . GLU A 1 745 ? 63.821 5.747 -35.332 1.00 90.62 745 GLU A N 1
ATOM 5440 C CA . GLU A 1 745 ? 63.081 5.191 -36.461 1.00 90.62 745 GLU A CA 1
ATOM 5441 C C . GLU A 1 745 ? 61.681 5.802 -36.561 1.00 90.62 745 GLU A C 1
ATOM 5443 O O . GLU A 1 745 ? 61.299 6.253 -37.640 1.00 90.62 745 GLU A O 1
ATOM 5448 N N . ASP A 1 746 ? 60.981 5.964 -35.438 1.00 90.75 746 ASP A N 1
ATOM 5449 C CA . ASP A 1 746 ? 59.700 6.673 -35.360 1.00 90.75 746 ASP A CA 1
ATOM 5450 C C . ASP A 1 746 ? 59.816 8.121 -35.869 1.00 90.75 746 ASP A C 1
ATOM 5452 O O . ASP A 1 746 ? 59.061 8.562 -36.738 1.00 90.75 746 ASP A O 1
ATOM 5456 N N . ALA A 1 747 ? 60.845 8.851 -35.420 1.00 89.69 747 ALA A N 1
ATOM 5457 C CA . ALA A 1 747 ? 61.124 10.202 -35.906 1.00 89.69 747 ALA A CA 1
ATOM 5458 C C . ALA A 1 747 ? 61.433 10.232 -37.416 1.00 89.69 747 ALA A C 1
ATOM 5460 O O . ALA A 1 747 ? 61.146 11.224 -38.093 1.00 89.69 747 ALA A O 1
ATOM 5461 N N . THR A 1 748 ? 62.006 9.153 -37.957 1.00 90.62 748 THR A N 1
ATOM 5462 C CA . THR A 1 748 ? 62.305 9.010 -39.388 1.00 90.62 748 THR A CA 1
ATOM 5463 C C . THR A 1 748 ? 61.038 8.746 -40.201 1.00 90.62 748 THR A C 1
ATOM 5465 O O . THR A 1 748 ? 60.852 9.371 -41.249 1.00 90.62 748 THR A O 1
ATOM 5468 N N . ILE A 1 749 ? 60.143 7.885 -39.716 1.00 91.25 749 ILE A N 1
ATOM 5469 C CA . ILE A 1 749 ? 58.839 7.604 -40.334 1.00 91.25 749 ILE A CA 1
ATOM 5470 C C . ILE A 1 749 ? 57.990 8.880 -40.347 1.00 91.25 749 ILE A C 1
ATOM 5472 O O . ILE A 1 749 ? 57.609 9.361 -41.416 1.00 91.25 749 ILE A O 1
ATOM 5476 N N . ASN A 1 750 ? 57.807 9.507 -39.184 1.00 91.62 750 ASN A N 1
ATOM 5477 C CA . ASN A 1 750 ? 57.030 10.738 -39.032 1.00 91.62 750 ASN A CA 1
ATOM 5478 C C . ASN A 1 750 ? 57.629 11.910 -39.827 1.00 91.62 750 ASN A C 1
ATOM 5480 O O . ASN A 1 750 ? 56.905 12.691 -40.453 1.00 91.62 750 ASN A O 1
ATOM 5484 N N . GLY A 1 751 ? 58.961 12.016 -39.874 1.00 90.19 751 GLY A N 1
ATOM 5485 C CA . GLY A 1 751 ? 59.661 12.993 -40.707 1.00 90.19 751 GLY A CA 1
ATOM 5486 C C . GLY A 1 751 ? 59.439 12.771 -42.207 1.00 90.19 751 GLY A C 1
ATOM 5487 O O . GLY A 1 751 ? 59.283 13.739 -42.953 1.00 90.19 751 GLY A O 1
ATOM 5488 N N . THR A 1 752 ? 59.371 11.511 -42.648 1.00 89.12 752 THR A N 1
ATOM 5489 C CA . THR A 1 752 ? 59.103 11.142 -44.048 1.00 89.12 752 THR A CA 1
ATOM 5490 C C . THR A 1 752 ? 57.659 11.447 -44.437 1.00 89.12 752 THR A C 1
ATOM 5492 O O . THR A 1 752 ? 57.436 12.059 -45.480 1.00 89.12 752 THR A O 1
ATOM 5495 N N . ILE A 1 753 ? 56.693 11.110 -43.577 1.00 92.06 753 ILE A N 1
ATOM 5496 C CA . ILE A 1 753 ? 55.274 11.455 -43.761 1.00 92.06 753 ILE A CA 1
ATOM 5497 C C . ILE A 1 753 ? 55.114 12.974 -43.865 1.00 92.06 753 ILE A C 1
ATOM 5499 O O . ILE A 1 753 ? 54.537 13.478 -44.826 1.00 92.06 753 ILE A O 1
ATOM 5503 N N . THR A 1 754 ? 55.715 13.722 -42.934 1.00 92.62 754 THR A N 1
ATOM 5504 C CA . THR A 1 754 ? 55.676 15.194 -42.934 1.00 92.62 754 THR A CA 1
ATOM 5505 C C . THR A 1 754 ? 56.252 15.779 -44.227 1.00 92.62 754 THR A C 1
ATOM 5507 O O . THR A 1 754 ? 55.689 16.713 -44.799 1.00 92.62 754 THR A O 1
ATOM 5510 N N . ALA A 1 755 ? 57.370 15.232 -44.716 1.00 88.38 755 ALA A N 1
ATOM 5511 C CA . ALA A 1 755 ? 57.974 15.667 -45.971 1.00 88.38 755 ALA A CA 1
ATOM 5512 C C . ALA A 1 755 ? 57.087 15.345 -47.185 1.00 88.38 755 ALA A C 1
ATOM 5514 O O . ALA A 1 755 ? 56.993 16.171 -48.089 1.00 88.38 755 ALA A O 1
ATOM 5515 N N . ALA A 1 756 ? 56.427 14.186 -47.204 1.00 89.25 756 ALA A N 1
ATOM 5516 C CA . ALA A 1 756 ? 55.542 13.767 -48.289 1.00 89.25 756 ALA A CA 1
ATOM 5517 C C . ALA A 1 756 ? 54.242 14.589 -48.358 1.00 89.25 756 ALA A C 1
ATOM 5519 O O . ALA A 1 756 ? 53.818 15.011 -49.436 1.00 89.25 756 ALA A O 1
ATOM 5520 N N . LEU A 1 757 ? 53.659 14.919 -47.202 1.00 88.38 757 LEU A N 1
ATOM 5521 C CA . LEU A 1 757 ? 52.514 15.831 -47.106 1.00 88.38 757 LEU A CA 1
ATOM 5522 C C . LEU A 1 757 ? 52.870 17.266 -47.535 1.00 88.38 757 LEU A C 1
ATOM 5524 O O . LEU A 1 757 ? 52.019 17.996 -48.036 1.00 88.38 757 LEU A O 1
ATOM 5528 N N . GLY A 1 758 ? 54.135 17.668 -47.370 1.00 86.12 758 GLY A N 1
ATOM 5529 C CA . GLY A 1 758 ? 54.667 18.955 -47.825 1.00 86.12 758 GLY A CA 1
ATOM 5530 C C . GLY A 1 758 ? 55.193 18.979 -49.267 1.00 86.12 758 GLY A C 1
ATOM 5531 O O . GLY A 1 758 ? 55.797 19.985 -49.643 1.00 86.12 758 GLY A O 1
ATOM 5532 N N . ASP A 1 759 ? 55.021 17.897 -50.042 1.00 75.25 759 ASP A N 1
ATOM 5533 C CA . ASP A 1 759 ? 55.572 17.719 -51.404 1.00 75.25 759 ASP A CA 1
ATOM 5534 C C . ASP A 1 759 ? 57.106 17.932 -51.468 1.00 75.25 759 ASP A C 1
ATOM 5536 O O . ASP A 1 759 ? 57.676 18.491 -52.408 1.00 75.25 759 ASP A O 1
ATOM 5540 N N . ALA A 1 760 ? 57.796 17.540 -50.392 1.00 76.06 760 ALA A N 1
ATOM 5541 C CA . ALA A 1 760 ? 59.212 17.800 -50.147 1.00 76.06 760 ALA A CA 1
ATOM 5542 C C . ALA A 1 760 ? 60.066 16.524 -50.018 1.00 76.06 760 ALA A C 1
ATOM 5544 O O . ALA A 1 760 ? 61.285 16.635 -49.864 1.00 76.06 760 ALA A O 1
ATOM 5545 N N . SER A 1 761 ? 59.472 15.322 -50.098 1.00 74.44 761 SER A N 1
ATOM 5546 C CA . SER A 1 761 ? 60.225 14.053 -50.049 1.00 74.44 761 SER A CA 1
ATOM 5547 C C . SER A 1 761 ? 61.036 13.805 -51.331 1.00 74.44 761 SER A C 1
ATOM 5549 O O . SER A 1 761 ? 62.083 13.153 -51.306 1.00 74.44 761 SER A O 1
ATOM 5551 N N . GLY A 1 762 ? 60.569 14.356 -52.460 1.00 74.25 762 GLY A N 1
ATOM 5552 C CA . GLY A 1 762 ? 61.171 14.180 -53.780 1.00 74.25 762 GLY A CA 1
ATOM 5553 C C . GLY A 1 762 ? 60.823 12.850 -54.460 1.00 74.25 762 GLY A C 1
ATOM 5554 O O . GLY A 1 762 ? 61.404 12.554 -55.510 1.00 74.25 762 GLY A O 1
ATOM 5555 N N . ASN A 1 763 ? 59.898 12.058 -53.901 1.00 82.88 763 ASN A N 1
ATOM 5556 C CA . ASN A 1 763 ? 59.405 10.810 -54.479 1.00 82.88 763 ASN A CA 1
ATOM 5557 C C . ASN A 1 763 ? 57.906 10.923 -54.822 1.00 82.88 763 ASN A C 1
ATOM 5559 O O . ASN A 1 763 ? 57.065 10.609 -53.982 1.00 82.88 763 ASN A O 1
ATOM 5563 N N . PRO A 1 764 ? 57.550 11.234 -56.082 1.00 79.38 764 PRO A N 1
ATOM 5564 C CA . PRO A 1 764 ? 56.168 11.535 -56.458 1.00 79.38 764 PRO A CA 1
ATOM 5565 C C . PRO A 1 764 ? 55.195 10.361 -56.275 1.00 79.38 764 PRO A C 1
ATOM 5567 O O . PRO A 1 764 ? 53.989 10.568 -56.220 1.00 79.38 764 PRO A O 1
ATOM 5570 N N . THR A 1 765 ? 55.686 9.118 -56.220 1.00 79.94 765 THR A N 1
ATOM 5571 C CA . THR A 1 765 ? 54.834 7.934 -56.006 1.00 79.94 765 THR A CA 1
ATOM 5572 C C . THR A 1 765 ? 54.553 7.712 -54.521 1.00 79.94 765 THR A C 1
ATOM 5574 O O . THR A 1 765 ? 53.420 7.405 -54.154 1.00 79.94 765 THR A O 1
ATOM 5577 N N . LEU A 1 766 ? 55.563 7.912 -53.669 1.00 82.75 766 LEU A N 1
ATOM 5578 C CA . LEU A 1 766 ? 55.401 7.874 -52.215 1.00 82.75 766 LEU A CA 1
ATOM 5579 C C . LEU A 1 766 ? 54.561 9.061 -51.733 1.00 82.75 766 LEU A C 1
ATOM 5581 O O . LEU A 1 766 ? 53.653 8.861 -50.938 1.00 82.75 766 LEU A O 1
ATOM 5585 N N . ASP A 1 767 ? 54.801 10.253 -52.284 1.00 86.75 767 ASP A N 1
ATOM 5586 C CA . ASP A 1 767 ? 54.055 11.476 -51.969 1.00 86.75 767 ASP A CA 1
ATOM 5587 C C . ASP A 1 767 ? 52.559 11.303 -52.254 1.00 86.75 767 ASP A C 1
ATOM 5589 O O . ASP A 1 767 ? 51.731 11.553 -51.382 1.00 86.75 767 ASP A O 1
ATOM 5593 N N . ALA A 1 768 ? 52.209 10.774 -53.432 1.00 85.50 768 ALA A N 1
ATOM 5594 C CA . ALA A 1 768 ? 50.821 10.476 -53.780 1.00 85.50 768 ALA A CA 1
ATOM 5595 C C . ALA A 1 768 ? 50.204 9.378 -52.894 1.00 85.50 768 ALA A C 1
ATOM 5597 O O . ALA A 1 768 ? 49.030 9.461 -52.547 1.00 85.50 768 ALA A O 1
ATOM 5598 N N . THR A 1 769 ? 50.982 8.357 -52.511 1.00 87.12 769 THR A N 1
ATOM 5599 C CA . THR A 1 769 ? 50.497 7.275 -51.636 1.00 87.12 769 THR A CA 1
ATOM 5600 C C . THR A 1 769 ? 50.202 7.798 -50.233 1.00 87.12 769 THR A C 1
ATOM 5602 O O . THR A 1 769 ? 49.114 7.561 -49.723 1.00 87.12 769 THR A O 1
ATOM 5605 N N . VAL A 1 770 ? 51.127 8.558 -49.637 1.00 90.06 770 VAL A N 1
ATOM 5606 C CA . VAL A 1 770 ? 50.941 9.173 -48.315 1.00 90.06 770 VAL A CA 1
ATOM 5607 C C . VAL A 1 770 ? 49.752 10.131 -48.334 1.00 90.06 770 VAL A C 1
ATOM 5609 O O . VAL A 1 770 ? 48.894 10.037 -47.469 1.00 90.06 770 VAL A O 1
ATOM 5612 N N . GLN A 1 771 ? 49.636 10.995 -49.347 1.00 89.56 771 GLN A N 1
ATOM 5613 C CA . GLN A 1 771 ? 48.500 11.917 -49.459 1.00 89.56 771 GLN A CA 1
ATOM 5614 C C . GLN A 1 771 ? 47.153 11.186 -49.572 1.00 89.56 771 GLN A C 1
ATOM 5616 O O . GLN A 1 771 ? 46.195 11.595 -48.920 1.00 89.56 771 GLN A O 1
ATOM 5621 N N . ASN A 1 772 ? 47.074 10.100 -50.349 1.00 88.81 772 ASN A N 1
ATOM 5622 C CA . ASN A 1 772 ? 45.843 9.319 -50.492 1.00 88.81 772 ASN A CA 1
ATOM 5623 C C . ASN A 1 772 ? 45.478 8.553 -49.211 1.00 88.81 772 ASN A C 1
ATOM 5625 O O . ASN A 1 772 ? 44.312 8.549 -48.832 1.00 88.81 772 ASN A O 1
ATOM 5629 N N . LEU A 1 773 ? 46.451 7.926 -48.540 1.00 91.12 773 LEU A N 1
ATOM 5630 C CA . LEU A 1 773 ? 46.204 7.181 -47.301 1.00 91.12 773 LEU A CA 1
ATOM 5631 C C . LEU A 1 773 ? 45.830 8.113 -46.144 1.00 91.12 773 LEU A C 1
ATOM 5633 O O . LEU A 1 773 ? 44.846 7.854 -45.462 1.00 91.12 773 LEU A O 1
ATOM 5637 N N . THR A 1 774 ? 46.515 9.250 -45.994 1.00 89.88 774 THR A N 1
ATOM 5638 C CA . THR A 1 774 ? 46.160 10.255 -44.980 1.00 89.88 774 THR A CA 1
ATOM 5639 C C . THR A 1 774 ? 44.786 10.878 -45.253 1.00 89.88 774 THR A C 1
ATOM 5641 O O . THR A 1 774 ? 44.037 11.158 -44.320 1.00 89.88 774 THR A O 1
ATOM 5644 N N . ALA A 1 775 ? 44.413 11.076 -46.524 1.00 87.88 775 ALA A N 1
ATOM 5645 C CA . ALA A 1 775 ? 43.066 11.522 -46.880 1.00 87.88 775 ALA A CA 1
ATOM 5646 C C . ALA A 1 775 ? 41.999 10.456 -46.571 1.00 87.88 775 ALA A C 1
ATOM 5648 O O . ALA A 1 775 ? 40.916 10.810 -46.107 1.00 87.88 775 ALA A O 1
ATOM 5649 N N . LEU A 1 776 ? 42.305 9.171 -46.788 1.00 88.31 776 LEU A N 1
ATOM 5650 C CA . LEU A 1 776 ? 41.418 8.058 -46.448 1.00 88.31 776 LEU A CA 1
ATOM 5651 C C . LEU A 1 776 ? 41.212 7.935 -44.932 1.00 88.31 776 LEU A C 1
ATOM 5653 O O . LEU A 1 776 ? 40.075 7.798 -44.500 1.00 88.31 776 LEU A O 1
ATOM 5657 N N . GLU A 1 777 ? 42.270 8.041 -44.126 1.00 89.81 777 GLU A N 1
ATOM 5658 C CA . GLU A 1 777 ? 42.186 8.032 -42.655 1.00 89.81 777 GLU A CA 1
ATOM 5659 C C . GLU A 1 777 ? 41.367 9.217 -42.122 1.00 89.81 777 GLU A C 1
ATOM 5661 O O . GLU A 1 777 ? 40.510 9.053 -41.254 1.00 89.81 777 GLU A O 1
ATOM 5666 N N . ALA A 1 778 ? 41.565 10.414 -42.684 1.00 87.19 778 ALA A N 1
ATOM 5667 C CA . ALA A 1 778 ? 40.766 11.588 -42.335 1.00 87.19 778 ALA A CA 1
ATOM 5668 C C . ALA A 1 778 ? 39.282 11.419 -42.718 1.00 87.19 778 ALA A C 1
ATOM 5670 O O . ALA A 1 778 ? 38.394 11.820 -41.959 1.00 87.19 778 ALA A O 1
ATOM 5671 N N . ALA A 1 779 ? 39.002 10.809 -43.876 1.00 85.44 779 ALA A N 1
ATOM 5672 C CA . ALA A 1 779 ? 37.644 10.477 -44.298 1.00 85.44 779 ALA A CA 1
ATOM 5673 C C . ALA A 1 779 ? 37.014 9.407 -43.391 1.00 85.44 779 ALA A C 1
ATOM 5675 O O . ALA A 1 779 ? 35.873 9.575 -42.972 1.00 85.44 779 ALA A O 1
ATOM 5676 N N . ALA A 1 780 ? 37.761 8.364 -43.021 1.00 86.38 780 ALA A N 1
ATOM 5677 C CA . ALA A 1 780 ? 37.316 7.310 -42.111 1.00 86.38 780 ALA A CA 1
ATOM 5678 C C . ALA A 1 780 ? 36.954 7.865 -40.725 1.00 86.38 780 ALA A C 1
ATOM 5680 O O . ALA A 1 780 ? 35.868 7.590 -40.223 1.00 86.38 780 ALA A O 1
ATOM 5681 N N . SER A 1 781 ? 37.798 8.730 -40.153 1.00 86.69 781 SER A N 1
ATOM 5682 C CA . SER A 1 781 ? 37.513 9.414 -38.882 1.00 86.69 781 SER A CA 1
ATOM 5683 C C . SER A 1 781 ? 36.275 10.322 -38.964 1.00 86.69 781 SER A C 1
ATOM 5685 O O . SER A 1 781 ? 35.452 10.367 -38.043 1.00 86.69 781 SER A O 1
ATOM 5687 N N . SER A 1 782 ? 36.084 11.003 -40.100 1.00 86.25 782 SER A N 1
ATOM 5688 C CA . SER A 1 782 ? 34.891 11.826 -40.341 1.00 86.25 782 SER A CA 1
ATOM 5689 C C . SER A 1 782 ? 33.623 10.971 -40.460 1.00 86.25 782 SER A C 1
ATOM 5691 O O . SER A 1 782 ? 32.585 11.341 -39.916 1.00 86.25 782 SER A O 1
ATOM 5693 N N . LEU A 1 783 ? 33.706 9.811 -41.121 1.00 86.38 783 LEU A N 1
ATOM 5694 C CA . LEU A 1 783 ? 32.606 8.852 -41.243 1.00 86.38 783 LEU A CA 1
ATOM 5695 C C . LEU A 1 783 ? 32.262 8.190 -39.903 1.00 86.38 783 LEU A C 1
ATOM 5697 O O . LEU A 1 783 ? 31.084 8.038 -39.609 1.00 86.38 783 LEU A O 1
ATOM 5701 N N . GLN A 1 784 ? 33.249 7.877 -39.058 1.00 85.50 784 GLN A N 1
ATOM 5702 C CA . GLN A 1 784 ? 33.020 7.416 -37.680 1.00 85.50 784 GLN A CA 1
ATOM 5703 C C . GLN A 1 784 ? 32.287 8.477 -36.843 1.00 85.50 784 GLN A C 1
ATOM 5705 O O . GLN A 1 784 ? 31.344 8.164 -36.122 1.00 85.50 784 GLN A O 1
ATOM 5710 N N . SER A 1 785 ? 32.675 9.749 -36.975 1.00 83.88 785 SER A N 1
ATOM 5711 C CA . SER A 1 785 ? 31.992 10.854 -36.286 1.00 83.88 785 SER A CA 1
ATOM 5712 C C . SER A 1 785 ? 30.553 11.038 -36.784 1.00 83.88 785 SER A C 1
ATOM 5714 O O . SER A 1 785 ? 29.634 11.231 -35.989 1.00 83.88 785 SER A O 1
ATOM 5716 N N . LEU A 1 786 ? 30.342 10.939 -38.103 1.00 86.12 786 LEU A N 1
ATOM 5717 C CA . LEU A 1 786 ? 29.014 10.974 -38.720 1.00 86.12 786 LEU A CA 1
ATOM 5718 C C . LEU A 1 786 ? 28.143 9.816 -38.231 1.00 86.12 786 LEU A C 1
ATOM 5720 O O . LEU A 1 786 ? 26.983 10.024 -37.896 1.00 86.12 786 LEU A O 1
ATOM 5724 N N . GLN A 1 787 ? 28.708 8.616 -38.170 1.00 87.00 787 GLN A N 1
ATOM 5725 C CA . GLN A 1 787 ? 28.045 7.412 -37.695 1.00 87.00 787 GLN A CA 1
ATOM 5726 C C . GLN A 1 787 ? 27.562 7.558 -36.246 1.00 87.00 787 GLN A C 1
ATOM 5728 O O . GLN A 1 787 ? 26.402 7.269 -35.967 1.00 87.00 787 GLN A O 1
ATOM 5733 N N . LEU A 1 788 ? 28.404 8.066 -35.341 1.00 82.38 788 LEU A N 1
ATOM 5734 C CA . LEU A 1 788 ? 28.010 8.322 -33.949 1.00 82.38 788 LEU A CA 1
ATOM 5735 C C . LEU A 1 788 ? 26.846 9.319 -33.860 1.00 82.38 788 LEU A C 1
ATOM 5737 O O . LEU A 1 788 ? 25.884 9.093 -33.127 1.00 82.38 788 LEU A O 1
ATOM 5741 N N . ALA A 1 789 ? 26.897 10.399 -34.644 1.00 85.81 789 ALA A N 1
ATOM 5742 C CA . ALA A 1 789 ? 25.808 11.369 -34.706 1.00 85.81 789 ALA A CA 1
ATOM 5743 C C . ALA A 1 789 ? 24.529 10.778 -35.327 1.00 85.81 789 ALA A C 1
ATOM 5745 O O . ALA A 1 789 ? 23.435 11.057 -34.848 1.00 85.81 789 ALA A O 1
ATOM 5746 N N . ALA A 1 790 ? 24.645 9.937 -36.357 1.00 87.50 790 ALA A N 1
ATOM 5747 C CA . ALA A 1 790 ? 23.513 9.274 -37.002 1.00 87.50 790 ALA A CA 1
ATOM 5748 C C . ALA A 1 790 ? 22.802 8.297 -36.057 1.00 87.50 790 ALA A C 1
ATOM 5750 O O . ALA A 1 790 ? 21.578 8.336 -35.951 1.00 87.50 790 ALA A O 1
ATOM 5751 N N . GLN A 1 791 ? 23.564 7.468 -35.340 1.00 84.62 791 GLN A N 1
ATOM 5752 C CA . GLN A 1 791 ? 23.033 6.541 -34.339 1.00 84.62 791 GLN A CA 1
ATOM 5753 C C . GLN A 1 791 ? 22.391 7.289 -33.171 1.00 84.62 791 GLN A C 1
ATOM 5755 O O . GLN A 1 791 ? 21.270 6.971 -32.785 1.00 84.62 791 GLN A O 1
ATOM 5760 N N . GLY A 1 792 ? 23.053 8.335 -32.661 1.00 87.25 792 GLY A N 1
ATOM 5761 C CA . GLY A 1 792 ? 22.497 9.168 -31.599 1.00 87.25 792 GLY A CA 1
ATOM 5762 C C . GLY A 1 792 ? 21.203 9.873 -32.018 1.00 87.25 792 GLY A C 1
ATOM 5763 O O . GLY A 1 792 ? 20.241 9.869 -31.259 1.00 87.25 792 GLY A O 1
ATOM 5764 N N . LEU A 1 793 ? 21.127 10.415 -33.238 1.00 90.38 793 LEU A N 1
ATOM 5765 C CA . LEU A 1 793 ? 19.886 10.998 -33.759 1.00 90.38 793 LEU A CA 1
ATOM 5766 C C . LEU A 1 793 ? 18.786 9.947 -33.948 1.00 90.38 793 LEU A C 1
ATOM 5768 O O . LEU A 1 793 ? 17.644 10.229 -33.605 1.00 90.38 793 LEU A O 1
ATOM 5772 N N . GLY A 1 794 ? 19.112 8.753 -34.454 1.00 88.06 794 GLY A N 1
ATOM 5773 C CA . GLY A 1 794 ? 18.146 7.657 -34.586 1.00 88.06 794 GLY A CA 1
ATOM 5774 C C . GLY A 1 794 ? 17.562 7.235 -33.234 1.00 88.06 794 GLY A C 1
ATOM 5775 O O . GLY A 1 794 ? 16.348 7.124 -33.094 1.00 88.06 794 GLY A O 1
ATOM 5776 N N . LEU A 1 795 ? 18.409 7.109 -32.209 1.00 88.75 795 LEU A N 1
ATOM 5777 C CA . LEU A 1 795 ? 17.978 6.851 -30.834 1.00 88.75 795 LEU A CA 1
ATOM 5778 C C . LEU A 1 795 ? 17.056 7.957 -30.305 1.00 88.75 795 LEU A C 1
ATOM 5780 O O . LEU A 1 795 ? 16.003 7.663 -29.745 1.00 88.75 795 LEU A O 1
ATOM 5784 N N . MET A 1 796 ? 17.427 9.228 -30.492 1.00 91.19 796 MET A N 1
ATOM 5785 C CA . MET A 1 796 ? 16.597 10.361 -30.069 1.00 91.19 796 MET A CA 1
ATOM 5786 C C . MET A 1 796 ? 15.233 10.353 -30.765 1.00 91.19 796 MET A C 1
ATOM 5788 O O . MET A 1 796 ? 14.227 10.604 -30.111 1.00 91.19 796 MET A O 1
ATOM 5792 N N . GLN A 1 797 ? 15.187 10.042 -32.065 1.00 90.12 797 GLN A N 1
ATOM 5793 C CA . GLN A 1 797 ? 13.933 9.921 -32.814 1.00 90.12 797 GLN A CA 1
ATOM 5794 C C . GLN A 1 797 ? 13.038 8.833 -32.225 1.00 90.12 797 GLN A C 1
ATOM 5796 O O . GLN A 1 797 ? 11.897 9.134 -31.886 1.00 90.12 797 GLN A O 1
ATOM 5801 N N . ASN A 1 798 ? 13.576 7.628 -32.016 1.00 87.69 798 ASN A N 1
ATOM 5802 C CA . ASN A 1 798 ? 12.837 6.525 -31.396 1.00 87.69 798 ASN A CA 1
ATOM 5803 C C . ASN A 1 798 ? 12.344 6.903 -29.990 1.00 87.69 798 ASN A C 1
ATOM 5805 O O . ASN A 1 798 ? 11.191 6.670 -29.646 1.00 87.69 798 ASN A O 1
ATOM 5809 N N . THR A 1 799 ? 13.197 7.556 -29.197 1.00 89.38 799 THR A N 1
ATOM 5810 C CA . THR A 1 799 ? 12.866 7.996 -27.833 1.00 89.38 799 THR A CA 1
ATOM 5811 C C . THR A 1 799 ? 11.725 9.018 -27.821 1.00 89.38 799 THR A C 1
ATOM 5813 O O . THR A 1 799 ? 10.874 8.976 -26.943 1.00 89.38 799 THR A O 1
ATOM 5816 N N . ILE A 1 800 ? 11.691 9.942 -28.786 1.00 87.19 800 ILE A N 1
ATOM 5817 C CA . ILE A 1 800 ? 10.649 10.978 -28.907 1.00 87.19 800 ILE A CA 1
ATOM 5818 C C . ILE A 1 800 ? 9.354 10.421 -29.506 1.00 87.19 800 ILE A C 1
ATOM 5820 O O . ILE A 1 800 ? 8.267 10.903 -29.180 1.00 87.19 800 ILE A O 1
ATOM 5824 N N . GLU A 1 801 ? 9.453 9.457 -30.420 1.00 83.75 801 GLU A N 1
ATOM 5825 C CA . GLU A 1 801 ? 8.301 8.713 -30.936 1.00 83.75 801 GLU A CA 1
ATOM 5826 C C . GLU A 1 801 ? 7.619 7.936 -29.803 1.00 83.75 801 GLU A C 1
ATOM 5828 O O . GLU A 1 801 ? 6.406 8.028 -29.645 1.00 83.75 801 GLU A O 1
ATOM 5833 N N . ASN A 1 802 ? 8.420 7.321 -28.932 1.00 83.00 802 ASN A N 1
ATOM 5834 C CA . ASN A 1 802 ? 7.999 6.615 -27.723 1.00 83.00 802 ASN A CA 1
ATOM 5835 C C . ASN A 1 802 ? 8.092 7.500 -26.464 1.00 83.00 802 ASN A C 1
ATOM 5837 O O . ASN A 1 802 ? 8.487 7.061 -25.382 1.00 83.00 802 ASN A O 1
ATOM 5841 N N . GLY A 1 803 ? 7.783 8.790 -26.615 1.00 76.31 803 GLY A N 1
ATOM 5842 C CA . GLY A 1 803 ? 8.044 9.798 -25.587 1.00 76.31 803 GLY A CA 1
ATOM 5843 C C . GLY A 1 803 ? 7.106 9.758 -24.386 1.00 76.31 803 GLY A C 1
ATOM 5844 O O . GLY A 1 803 ? 7.310 10.493 -23.435 1.00 76.31 803 GLY A O 1
ATOM 5845 N N . ALA A 1 804 ? 6.059 8.949 -24.431 1.00 74.62 804 ALA A N 1
ATOM 5846 C CA . ALA A 1 804 ? 4.904 9.129 -23.567 1.00 74.62 804 ALA A CA 1
ATOM 5847 C C . ALA A 1 804 ? 4.983 8.454 -22.189 1.00 74.62 804 ALA A C 1
ATOM 5849 O O . ALA A 1 804 ? 4.072 8.557 -21.369 1.00 74.62 804 ALA A O 1
ATOM 5850 N N . SER A 1 805 ? 6.131 7.838 -21.935 1.00 75.88 805 SER A N 1
ATOM 5851 C CA . SER A 1 805 ? 6.573 7.302 -20.654 1.00 75.88 805 SER A CA 1
ATOM 5852 C C . SER A 1 805 ? 7.205 8.384 -19.766 1.00 75.88 805 SER A C 1
ATOM 5854 O O . SER A 1 805 ? 7.785 9.339 -20.284 1.00 75.88 805 SER A O 1
ATOM 5856 N N . GLN A 1 806 ? 7.222 8.193 -18.443 1.00 78.25 806 GLN A N 1
ATOM 5857 C CA . GLN A 1 806 ? 7.994 9.061 -17.533 1.00 78.25 806 GLN A CA 1
ATOM 5858 C C . GLN A 1 806 ? 9.501 9.072 -17.823 1.00 78.25 806 GLN A C 1
ATOM 5860 O O . GLN A 1 806 ? 10.136 10.127 -17.773 1.00 78.25 806 GLN A O 1
ATOM 5865 N N . ILE A 1 807 ? 10.077 7.910 -18.147 1.00 83.56 807 ILE A N 1
ATOM 5866 C CA . ILE A 1 807 ? 11.381 7.826 -18.809 1.00 83.56 807 ILE A CA 1
ATOM 5867 C C . ILE A 1 807 ? 11.124 7.456 -20.275 1.00 83.56 807 ILE A C 1
ATOM 5869 O O . ILE A 1 807 ? 10.830 6.296 -20.565 1.00 83.56 807 ILE A O 1
ATOM 5873 N N . PRO A 1 808 ? 11.227 8.420 -21.211 1.00 84.38 808 PRO A N 1
ATOM 5874 C CA . PRO A 1 808 ? 10.932 8.217 -22.629 1.00 84.38 808 PRO A CA 1
ATOM 5875 C C . PRO A 1 808 ? 11.689 7.040 -23.247 1.00 84.38 808 PRO A C 1
ATOM 5877 O O . PRO A 1 808 ? 12.876 6.868 -22.968 1.00 84.38 808 PRO A O 1
ATOM 5880 N N . GLY A 1 809 ? 11.050 6.288 -24.145 1.00 86.12 809 GLY A N 1
ATOM 5881 C CA . GLY A 1 809 ? 11.697 5.226 -24.927 1.00 86.12 809 GLY A CA 1
ATOM 5882 C C . GLY A 1 809 ? 10.861 3.962 -25.104 1.00 86.12 809 GLY A C 1
ATOM 5883 O O . GLY A 1 809 ? 10.980 3.301 -26.139 1.00 86.12 809 GLY A O 1
ATOM 5884 N N . LEU A 1 810 ? 9.984 3.651 -24.144 1.00 87.81 810 LEU A N 1
ATOM 5885 C CA . LEU A 1 810 ? 9.046 2.533 -24.261 1.00 87.81 810 LEU A CA 1
ATOM 5886 C C . LEU A 1 810 ? 7.847 2.938 -25.113 1.00 87.81 810 LEU A C 1
ATOM 5888 O O . LEU A 1 810 ? 7.213 3.968 -24.878 1.00 87.81 810 LEU A O 1
ATOM 5892 N N . GLY A 1 811 ? 7.568 2.139 -26.140 1.00 79.50 811 GLY A N 1
ATOM 5893 C CA . GLY A 1 811 ? 6.349 2.293 -26.923 1.00 79.50 811 GLY A CA 1
ATOM 5894 C C . GLY A 1 811 ? 5.142 1.759 -26.155 1.00 79.50 811 GLY A C 1
ATOM 5895 O O . GLY A 1 811 ? 5.283 1.106 -25.124 1.00 79.50 811 GLY A O 1
ATOM 5896 N N . GLN A 1 812 ? 3.947 1.978 -26.700 1.00 72.25 812 GLN A N 1
ATOM 5897 C CA . GLN A 1 812 ? 2.822 1.122 -26.333 1.00 72.25 812 GLN A CA 1
ATOM 5898 C C . GLN A 1 812 ? 3.154 -0.287 -26.824 1.00 72.25 812 GLN A C 1
ATOM 5900 O O . GLN A 1 812 ? 3.324 -0.486 -28.031 1.00 72.25 812 GLN A O 1
ATOM 5905 N N . GLY A 1 813 ? 3.340 -1.225 -25.899 1.00 63.25 813 GLY A N 1
ATOM 5906 C CA . GLY A 1 813 ? 3.754 -2.590 -26.217 1.00 63.25 813 GLY A CA 1
ATOM 5907 C C . GLY A 1 813 ? 2.746 -3.346 -27.094 1.00 63.25 813 GLY A C 1
ATOM 5908 O O . GLY A 1 813 ? 1.716 -2.828 -27.528 1.00 63.25 813 GLY A O 1
ATOM 5909 N N . SER A 1 814 ? 3.034 -4.621 -27.358 1.00 56.19 814 SER A N 1
ATOM 5910 C CA . SER A 1 814 ? 2.099 -5.527 -28.046 1.00 56.19 814 SER A CA 1
ATOM 5911 C C . SER A 1 814 ? 0.892 -5.922 -27.178 1.00 56.19 814 SER A C 1
ATOM 5913 O O . SER A 1 814 ? -0.144 -6.315 -27.721 1.00 56.19 814 SER A O 1
ATOM 5915 N N . ALA A 1 815 ? 1.034 -5.802 -25.854 1.00 66.12 815 ALA A N 1
ATOM 5916 C CA . ALA A 1 815 ? 0.009 -6.043 -24.847 1.00 66.12 815 ALA A CA 1
ATOM 5917 C C . ALA A 1 815 ? -0.789 -4.775 -24.506 1.00 66.12 815 ALA A C 1
ATOM 5919 O O . ALA A 1 815 ? -0.413 -3.648 -24.825 1.00 66.12 815 ALA A O 1
ATOM 5920 N N . ASP A 1 816 ? -1.914 -4.979 -23.833 1.00 82.38 816 ASP A N 1
ATOM 5921 C CA . ASP A 1 816 ? -2.885 -3.941 -23.540 1.00 82.38 816 ASP A CA 1
ATOM 5922 C C . ASP A 1 816 ? -2.504 -3.145 -22.274 1.00 82.38 816 ASP A C 1
ATOM 5924 O O . ASP A 1 816 ? -2.436 -3.679 -21.168 1.00 82.38 816 ASP A O 1
ATOM 5928 N N . GLU A 1 817 ? -2.331 -1.829 -22.413 1.00 87.62 817 GLU A N 1
ATOM 5929 C CA . GLU A 1 817 ? -2.053 -0.933 -21.283 1.00 87.62 817 GLU A CA 1
ATOM 5930 C C . GLU A 1 817 ? -3.137 -0.988 -20.189 1.00 87.62 817 GLU A C 1
ATOM 5932 O O . GLU A 1 817 ? -4.341 -1.095 -20.472 1.00 87.62 817 GLU A O 1
ATOM 5937 N N . ARG A 1 818 ? -2.743 -0.859 -18.913 1.00 88.25 818 ARG A N 1
ATOM 5938 C CA . ARG A 1 818 ? -3.669 -1.057 -17.775 1.00 88.25 818 ARG A CA 1
ATOM 5939 C C . ARG A 1 818 ? -4.624 0.103 -17.525 1.00 88.25 818 ARG A C 1
ATOM 5941 O O . ARG A 1 818 ? -5.574 -0.037 -16.756 1.00 88.25 818 ARG A O 1
ATOM 5948 N N . HIS A 1 819 ? -4.401 1.233 -18.180 1.00 87.94 819 HIS A N 1
ATOM 5949 C CA . HIS A 1 819 ? -5.309 2.376 -18.191 1.00 87.94 819 HIS A CA 1
ATOM 5950 C C . HIS A 1 819 ? -6.417 2.245 -19.260 1.00 87.94 819 HIS A C 1
ATOM 5952 O O . HIS A 1 819 ? -7.260 3.129 -19.405 1.00 87.94 819 HIS A O 1
ATOM 5958 N N . PHE A 1 820 ? -6.458 1.138 -20.014 1.00 89.69 820 PHE A N 1
ATOM 5959 C CA . PHE A 1 820 ? -7.517 0.824 -20.984 1.00 89.69 820 PHE A CA 1
ATOM 5960 C C . PHE A 1 820 ? -7.707 1.869 -22.097 1.00 89.69 820 PHE A C 1
ATOM 5962 O O . PHE A 1 820 ? -8.790 1.979 -22.672 1.00 89.69 820 PHE A O 1
ATOM 5969 N N . GLY A 1 821 ? -6.670 2.645 -22.423 1.00 86.19 821 GLY A N 1
ATOM 5970 C CA . GLY A 1 821 ? -6.767 3.746 -23.387 1.00 86.19 821 GLY A CA 1
ATOM 5971 C C . GLY A 1 821 ? -7.451 5.003 -22.835 1.00 86.19 821 GLY A C 1
ATOM 5972 O O . GLY A 1 821 ? -7.856 5.858 -23.619 1.00 86.19 821 GLY A O 1
ATOM 5973 N N . PHE A 1 822 ? -7.612 5.119 -21.514 1.00 85.44 822 PHE A N 1
ATOM 5974 C CA . PHE A 1 822 ? -8.228 6.273 -20.861 1.00 85.44 822 PHE A CA 1
ATOM 5975 C C . PHE A 1 822 ? -7.308 6.921 -19.835 1.00 85.44 822 PHE A C 1
ATOM 5977 O O . PHE A 1 822 ? -6.684 6.217 -19.050 1.00 85.44 822 PHE A O 1
ATOM 5984 N N . GLY A 1 823 ? -7.292 8.252 -19.815 1.00 80.50 823 GLY A N 1
ATOM 5985 C CA . GLY A 1 823 ? -6.593 9.077 -18.832 1.00 80.50 823 GLY A CA 1
ATOM 5986 C C . GLY A 1 823 ? -7.551 10.001 -18.080 1.00 80.50 823 GLY A C 1
ATOM 5987 O O . GLY A 1 823 ? -8.781 9.920 -18.212 1.00 80.50 823 GLY A O 1
ATOM 5988 N N . GLY A 1 824 ? -6.979 10.902 -17.290 1.00 71.69 824 GLY A N 1
ATOM 5989 C CA . GLY A 1 824 ? -7.692 11.919 -16.528 1.00 71.69 824 GLY A CA 1
ATOM 5990 C C . GLY A 1 824 ? -8.146 13.128 -17.348 1.00 71.69 824 GLY A C 1
ATOM 5991 O O . GLY A 1 824 ? -7.358 13.839 -17.948 1.00 71.69 824 GLY A O 1
ATOM 5992 N N . GLY A 1 825 ? -9.431 13.464 -17.305 1.00 57.88 825 GLY A N 1
ATOM 5993 C CA . GLY A 1 825 ? -9.886 14.854 -17.372 1.00 57.88 825 GLY A CA 1
ATOM 5994 C C . GLY A 1 825 ? -10.244 15.289 -15.956 1.00 57.88 825 GLY A C 1
ATOM 5995 O O . GLY A 1 825 ? -10.751 14.463 -15.210 1.00 57.88 825 GLY A O 1
ATOM 5996 N N . VAL A 1 826 ? -10.024 16.557 -15.588 1.00 52.66 826 VAL A N 1
ATOM 5997 C CA . VAL A 1 826 ? -10.149 17.131 -14.220 1.00 52.66 826 VAL A CA 1
ATOM 5998 C C . VAL A 1 826 ? -11.203 16.475 -13.295 1.00 52.66 826 VAL A C 1
ATOM 6000 O O . VAL A 1 826 ? -10.966 16.354 -12.099 1.00 52.66 826 VAL A O 1
ATOM 6003 N N . THR A 1 827 ? -12.361 16.045 -13.819 1.00 56.31 827 THR A N 1
ATOM 6004 C CA . THR A 1 827 ? -13.368 15.261 -13.076 1.00 56.31 827 THR A CA 1
ATOM 6005 C C . THR A 1 827 ? -13.951 14.039 -13.813 1.00 56.31 827 THR A C 1
ATOM 6007 O O . THR A 1 827 ? -14.913 13.461 -13.317 1.00 56.31 827 THR A O 1
ATOM 6010 N N . ASN A 1 828 ? -13.468 13.668 -15.005 1.00 69.50 828 ASN A N 1
ATOM 6011 C CA . ASN A 1 828 ? -14.058 12.609 -15.839 1.00 69.50 828 ASN A CA 1
ATOM 6012 C C . ASN A 1 828 ? -12.977 11.743 -16.480 1.00 69.50 828 ASN A C 1
ATOM 6014 O O . ASN A 1 828 ? -11.922 12.247 -16.843 1.00 69.50 828 ASN A O 1
ATOM 6018 N N . VAL A 1 829 ? -13.289 10.475 -16.717 1.00 82.00 829 VAL A N 1
ATOM 6019 C CA . VAL A 1 829 ? -12.462 9.589 -17.540 1.00 82.00 829 VAL A CA 1
ATOM 6020 C C . VAL A 1 829 ? -12.531 10.050 -18.998 1.00 82.00 829 VAL A C 1
ATOM 6022 O O . VAL A 1 829 ? -13.628 10.291 -19.510 1.00 82.00 829 VAL A O 1
ATOM 6025 N N . VAL A 1 830 ? -11.384 10.213 -19.663 1.00 81.25 830 VAL A N 1
ATOM 6026 C CA . VAL A 1 830 ? -11.323 10.702 -21.050 1.00 81.25 830 VAL A CA 1
ATOM 6027 C C . VAL A 1 830 ? -10.464 9.772 -21.908 1.00 81.25 830 VAL A C 1
ATOM 6029 O O . VAL A 1 830 ? -9.408 9.341 -21.445 1.00 81.25 830 VAL A O 1
ATOM 6032 N N . PRO A 1 831 ? -10.885 9.442 -23.145 1.00 83.88 831 PRO A N 1
ATOM 6033 C CA . PRO A 1 831 ? -10.037 8.713 -24.082 1.00 83.88 831 PRO A CA 1
ATOM 6034 C C . PRO A 1 831 ? -8.698 9.412 -24.310 1.00 83.88 831 PRO A C 1
ATOM 6036 O O . PRO A 1 831 ? -8.670 10.624 -24.531 1.00 83.88 831 PRO A O 1
ATOM 6039 N N . MET A 1 832 ? -7.618 8.637 -24.301 1.00 81.50 832 MET A N 1
ATOM 6040 C CA . MET A 1 832 ? -6.295 9.120 -24.674 1.00 81.50 832 MET A CA 1
ATOM 6041 C C . MET A 1 832 ? -6.157 9.206 -26.194 1.00 81.50 832 MET A C 1
ATOM 6043 O O . MET A 1 832 ? -6.587 8.302 -26.916 1.00 81.50 832 MET A O 1
ATOM 6047 N N . ASP A 1 833 ? -5.528 10.275 -26.681 1.00 74.44 833 ASP A N 1
ATOM 6048 C CA . ASP A 1 833 ? -5.158 10.412 -28.092 1.00 74.44 833 ASP A CA 1
ATOM 6049 C C . ASP A 1 833 ? -3.645 10.235 -28.272 1.00 74.44 833 ASP A C 1
ATOM 6051 O O . ASP A 1 833 ? -2.874 11.169 -28.077 1.00 74.44 833 ASP A O 1
ATOM 6055 N N . PHE A 1 834 ? -3.222 9.041 -28.685 1.00 72.50 834 PHE A N 1
ATOM 6056 C CA . PHE A 1 834 ? -1.814 8.721 -28.951 1.00 72.50 834 PHE A CA 1
ATOM 6057 C C . PHE A 1 834 ? -1.280 9.304 -30.269 1.00 72.50 834 PHE A C 1
ATOM 6059 O O . PHE A 1 834 ? -0.078 9.257 -30.516 1.00 72.50 834 PHE A O 1
ATOM 6066 N N . ALA A 1 835 ? -2.149 9.845 -31.131 1.00 64.69 835 ALA A N 1
ATOM 6067 C CA . ALA A 1 835 ? -1.760 10.426 -32.414 1.00 64.69 835 ALA A CA 1
ATOM 6068 C C . ALA A 1 835 ? -1.591 11.954 -32.348 1.00 64.69 835 ALA A C 1
ATOM 6070 O O . ALA A 1 835 ? -0.670 12.480 -32.972 1.00 64.69 835 ALA A O 1
ATOM 6071 N N . ASP A 1 836 ? -2.473 12.656 -31.627 1.00 59.03 836 ASP A N 1
ATOM 6072 C CA . ASP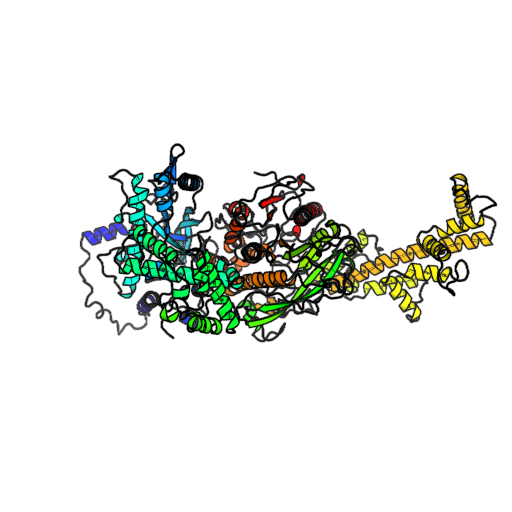 A 1 836 ? -2.436 14.121 -31.438 1.00 59.03 836 ASP A CA 1
ATOM 6073 C C . ASP A 1 836 ? -1.851 14.526 -30.072 1.00 59.03 836 ASP A C 1
ATOM 6075 O O . ASP A 1 836 ? -1.361 15.642 -29.907 1.00 59.03 836 ASP A O 1
ATOM 6079 N N . GLY A 1 837 ? -1.874 13.633 -29.076 1.00 60.06 837 GLY A N 1
ATOM 6080 C CA . GLY A 1 837 ? -1.243 13.860 -27.774 1.00 60.06 837 GLY A CA 1
ATOM 6081 C C . GLY A 1 837 ? -1.924 14.908 -26.890 1.00 60.06 837 GLY A C 1
ATOM 6082 O O . GLY A 1 837 ? -1.346 15.345 -25.900 1.00 60.06 837 GLY A O 1
ATOM 6083 N N . THR A 1 838 ? -3.118 15.378 -27.257 1.00 57.47 838 THR A N 1
ATOM 6084 C CA . THR A 1 838 ? -3.748 16.562 -26.646 1.00 57.47 838 THR A CA 1
ATOM 6085 C C . THR A 1 838 ? -4.761 16.251 -25.541 1.00 57.47 838 THR A C 1
ATOM 6087 O O . THR A 1 838 ? -5.175 17.165 -24.826 1.00 57.47 838 THR A O 1
ATOM 6090 N N . VAL A 1 839 ? -5.194 14.995 -25.384 1.00 54.38 839 VAL A N 1
ATOM 6091 C CA . VAL A 1 839 ? -6.261 14.602 -24.449 1.00 54.38 839 VAL A CA 1
ATOM 6092 C C . VAL A 1 839 ? -5.835 13.369 -23.654 1.00 54.38 839 VAL A C 1
ATOM 6094 O O . VAL A 1 839 ? -5.434 12.376 -24.254 1.00 54.38 839 VAL A O 1
ATOM 6097 N N . GLY A 1 840 ? -5.936 13.436 -22.319 1.00 51.72 840 GLY A N 1
ATOM 6098 C CA . GLY A 1 840 ? -5.559 12.337 -21.421 1.00 51.72 840 GLY A CA 1
ATOM 6099 C C . GLY A 1 840 ? -4.059 12.019 -21.421 1.00 51.72 840 GLY A C 1
ATOM 6100 O O . GLY A 1 840 ? -3.696 10.873 -21.210 1.00 51.72 840 GLY A O 1
ATOM 6101 N N . SER A 1 841 ? -3.206 12.992 -21.750 1.00 54.41 841 SER A N 1
ATOM 6102 C CA . SER A 1 841 ? -1.760 12.803 -21.894 1.00 54.41 841 SER A CA 1
ATOM 6103 C C . SER A 1 841 ? -1.030 12.852 -20.553 1.00 54.41 841 SER A C 1
ATOM 6105 O O . SER A 1 841 ? -1.370 13.685 -19.708 1.00 54.41 841 SER A O 1
ATOM 6107 N N . SER A 1 842 ? 0.057 12.087 -20.416 1.00 49.75 842 SER A N 1
ATOM 6108 C CA . SER A 1 842 ? 1.110 12.452 -19.470 1.00 49.75 842 SER A CA 1
ATOM 6109 C C . SER A 1 842 ? 1.668 13.795 -19.920 1.00 49.75 842 SER A C 1
ATOM 6111 O O . SER A 1 842 ? 1.974 14.029 -21.096 1.00 49.75 842 SER A O 1
ATOM 6113 N N . SER A 1 843 ? 1.759 14.749 -19.003 1.00 44.47 843 SER A N 1
ATOM 6114 C CA . SER A 1 843 ? 2.512 15.948 -19.307 1.00 44.47 843 SER A CA 1
ATOM 6115 C C . SER A 1 843 ? 3.982 15.557 -19.429 1.00 44.47 843 SER A C 1
ATOM 6117 O O . SER A 1 843 ? 4.644 15.224 -18.455 1.00 44.47 843 SER A O 1
ATOM 6119 N N . SER A 1 844 ? 4.523 15.682 -20.631 1.00 39.91 844 SER A N 1
ATOM 6120 C CA . SER A 1 844 ? 5.966 15.800 -20.892 1.00 39.91 844 SER A CA 1
ATOM 6121 C C . SER A 1 844 ? 6.650 16.917 -20.109 1.00 39.91 844 SER A C 1
ATOM 6123 O O . SER A 1 844 ? 7.874 17.027 -20.072 1.00 39.91 844 SER A O 1
ATOM 6125 N N . ASP A 1 845 ? 5.835 17.838 -19.609 1.00 40.16 845 ASP A N 1
ATOM 6126 C CA . ASP A 1 845 ? 6.263 18.906 -18.757 1.00 40.16 845 ASP A CA 1
ATOM 6127 C C . ASP A 1 845 ? 6.217 18.373 -17.326 1.00 40.16 845 ASP A C 1
ATOM 6129 O O . ASP A 1 845 ? 5.125 18.110 -16.815 1.00 40.16 845 ASP A O 1
ATOM 6133 N N . PRO A 1 846 ? 7.351 18.255 -16.623 1.00 37.97 846 PRO A N 1
ATOM 6134 C CA . PRO A 1 846 ? 7.307 17.978 -15.195 1.00 37.97 846 PRO A CA 1
ATOM 6135 C C . PRO A 1 846 ? 6.621 19.140 -14.411 1.00 37.97 846 PRO A C 1
ATOM 6137 O O . PRO A 1 846 ? 6.550 19.100 -13.182 1.00 37.97 846 PRO A O 1
ATOM 6140 N N . ILE A 1 847 ? 6.132 20.183 -15.117 1.00 36.03 847 ILE A N 1
ATOM 6141 C CA . ILE A 1 847 ? 5.338 21.341 -14.668 1.00 36.03 847 ILE A CA 1
ATOM 6142 C C . ILE A 1 847 ? 3.819 21.067 -14.558 1.00 36.03 847 ILE A C 1
ATOM 6144 O O . ILE A 1 847 ? 3.156 21.816 -13.834 1.00 36.03 847 ILE A O 1
ATOM 6148 N N . ASP A 1 848 ? 3.212 20.054 -15.194 1.00 40.28 848 ASP A N 1
ATOM 6149 C CA . ASP A 1 848 ? 1.743 19.929 -15.104 1.00 40.28 848 ASP A CA 1
ATOM 6150 C C . ASP A 1 848 ? 1.270 19.175 -13.849 1.00 40.28 848 ASP A C 1
ATOM 6152 O O . ASP A 1 848 ? 1.199 17.950 -13.780 1.00 40.28 848 ASP A O 1
ATOM 6156 N N . CYS A 1 849 ? 0.863 19.942 -12.838 1.00 36.72 849 CYS A N 1
ATOM 6157 C CA . CYS A 1 849 ? 0.237 19.423 -11.620 1.00 36.72 849 CYS A CA 1
ATOM 6158 C C . CYS A 1 849 ? -1.236 19.014 -11.820 1.00 36.72 849 CYS A C 1
ATOM 6160 O O . CYS A 1 849 ? -1.944 18.808 -10.832 1.00 36.72 849 CYS A O 1
ATOM 6162 N N . SER A 1 850 ? -1.739 18.960 -13.060 1.00 42.50 850 SER A N 1
ATOM 6163 C CA . SER A 1 850 ? -3.117 18.555 -13.345 1.00 42.50 850 SER A CA 1
ATOM 6164 C C . SER A 1 850 ? -3.339 17.039 -13.355 1.00 42.50 850 SER A C 1
ATOM 6166 O O . SER A 1 850 ? -4.504 16.651 -13.381 1.00 42.50 850 SER A O 1
ATOM 6168 N N . ASN A 1 851 ? -2.267 16.221 -13.301 1.00 50.25 851 ASN A N 1
ATOM 6169 C CA . ASN A 1 851 ? -2.261 14.756 -13.483 1.00 50.25 851 ASN A CA 1
ATOM 6170 C C . ASN A 1 851 ? -3.470 14.266 -14.296 1.00 50.25 851 ASN A C 1
ATOM 6172 O O . ASN A 1 851 ? -4.437 13.721 -13.762 1.00 50.25 851 ASN A O 1
ATOM 6176 N N . THR A 1 852 ? -3.431 14.548 -15.596 1.00 54.69 852 THR A N 1
ATOM 6177 C CA . THR A 1 852 ? -4.453 14.139 -16.564 1.00 54.69 852 THR A CA 1
ATOM 6178 C C . THR A 1 852 ? -4.069 12.856 -17.313 1.00 54.69 852 THR A C 1
ATOM 6180 O O . THR A 1 852 ? -4.809 12.414 -18.189 1.00 54.69 852 THR A O 1
ATOM 6183 N N . GLY A 1 853 ? -2.948 12.227 -16.950 1.00 67.31 853 GLY A N 1
ATOM 6184 C CA . GLY A 1 853 ? -2.462 10.984 -17.547 1.00 67.31 853 GLY A CA 1
ATOM 6185 C C . GLY A 1 853 ? -3.017 9.724 -16.876 1.00 67.31 853 GLY A C 1
ATOM 6186 O O . GLY A 1 853 ? -4.040 9.735 -16.180 1.00 67.31 853 GLY A O 1
ATOM 6187 N N . SER A 1 854 ? -2.328 8.619 -17.103 1.00 75.31 854 SER A N 1
ATOM 6188 C CA . SER A 1 854 ? -2.510 7.325 -16.469 1.00 75.31 854 SER A CA 1
ATOM 6189 C C . SER A 1 854 ? -2.273 7.423 -14.954 1.00 75.31 854 SER A C 1
ATOM 6191 O O . SER A 1 854 ? -1.555 8.282 -14.445 1.00 75.31 854 SER A O 1
ATOM 6193 N N . GLY A 1 855 ? -2.971 6.592 -14.184 1.00 79.50 855 GLY A N 1
ATOM 6194 C CA . GLY A 1 855 ? -2.892 6.587 -12.723 1.00 79.50 855 GLY A CA 1
ATOM 6195 C C . GLY A 1 855 ? -3.694 7.685 -12.011 1.00 79.50 855 GLY A C 1
ATOM 6196 O O . GLY A 1 855 ? -3.955 7.546 -10.813 1.00 79.50 855 GLY A O 1
ATOM 6197 N N . ALA A 1 856 ? -4.184 8.710 -12.724 1.00 77.12 856 ALA A N 1
ATOM 6198 C CA . ALA A 1 856 ? -4.920 9.855 -12.167 1.00 77.12 856 ALA A CA 1
ATOM 6199 C C . ALA A 1 856 ? -6.143 9.487 -11.302 1.00 77.12 856 ALA A C 1
ATOM 6201 O O . ALA A 1 856 ? -6.510 10.231 -10.394 1.00 77.12 856 ALA A O 1
ATOM 6202 N N . PHE A 1 857 ? -6.770 8.335 -11.562 1.00 79.25 857 PHE A N 1
ATOM 6203 C CA . PHE A 1 857 ? -7.953 7.866 -10.830 1.00 79.25 857 PHE A CA 1
ATOM 6204 C C . PHE A 1 857 ? -7.695 6.708 -9.871 1.00 79.25 857 PHE A C 1
ATOM 6206 O O . PHE A 1 857 ? -8.641 6.178 -9.284 1.00 79.25 857 PHE A O 1
ATOM 6213 N N . THR A 1 858 ? -6.437 6.306 -9.691 1.00 86.31 858 THR A N 1
ATOM 6214 C CA . THR A 1 858 ? -6.096 5.212 -8.775 1.00 86.31 858 THR A CA 1
ATOM 6215 C C . THR A 1 858 ? -6.578 5.536 -7.364 1.00 86.31 858 THR A C 1
ATOM 6217 O O . THR A 1 858 ? -7.264 4.723 -6.739 1.00 86.31 858 THR A O 1
ATOM 6220 N N . ILE A 1 859 ? -6.326 6.770 -6.911 1.00 85.38 859 ILE A N 1
ATOM 6221 C CA . ILE A 1 859 ? -6.950 7.365 -5.727 1.00 85.38 859 ILE A CA 1
ATOM 6222 C C . ILE A 1 859 ? -8.067 8.311 -6.185 1.00 85.38 859 ILE A C 1
ATOM 6224 O O . ILE A 1 859 ? -7.826 9.311 -6.851 1.00 85.38 859 ILE A O 1
ATOM 6228 N N . ASN A 1 860 ? -9.300 8.005 -5.796 1.00 82.75 860 ASN A N 1
ATOM 6229 C CA . ASN A 1 860 ? -10.520 8.688 -6.174 1.00 82.75 860 ASN A CA 1
ATOM 6230 C C . ASN A 1 860 ? -11.306 9.059 -4.901 1.00 82.75 860 ASN A C 1
ATOM 6232 O O . ASN A 1 860 ? -12.019 8.219 -4.341 1.00 82.75 860 ASN A O 1
ATOM 6236 N N . PRO A 1 861 ? -11.249 10.326 -4.451 1.00 78.75 861 PRO A N 1
ATOM 6237 C CA . PRO A 1 861 ? -11.978 10.781 -3.267 1.00 78.75 861 PRO A CA 1
ATOM 6238 C C . PRO A 1 861 ? -13.506 10.798 -3.461 1.00 78.75 861 PRO A C 1
ATOM 6240 O O . PRO A 1 861 ? -14.242 11.034 -2.509 1.00 78.75 861 PRO A O 1
ATOM 6243 N N . LEU A 1 862 ? -14.014 10.541 -4.669 1.00 81.00 862 LEU A N 1
ATOM 6244 C CA . LEU A 1 862 ? -15.446 10.359 -4.918 1.00 81.00 862 LEU A CA 1
ATOM 6245 C C . LEU A 1 862 ? -15.876 8.885 -4.841 1.00 81.00 862 LEU A C 1
ATOM 6247 O O . LEU A 1 862 ? -17.073 8.610 -4.800 1.00 81.00 862 LEU A O 1
ATOM 6251 N N . SER A 1 863 ? -14.929 7.940 -4.799 1.00 89.12 863 SER A N 1
ATOM 6252 C CA . SER A 1 863 ? -15.203 6.501 -4.737 1.00 89.12 863 SER A CA 1
ATOM 6253 C C . SER A 1 863 ? -14.130 5.756 -3.937 1.00 89.12 863 SER A C 1
ATOM 6255 O O . SER A 1 863 ? -13.222 5.133 -4.490 1.00 89.12 863 SER A O 1
ATOM 6257 N N . PHE A 1 864 ? -14.259 5.788 -2.606 1.00 94.06 864 PHE A N 1
ATOM 6258 C CA . PHE A 1 864 ? -13.268 5.220 -1.676 1.00 94.06 864 PHE A CA 1
ATOM 6259 C C . PHE A 1 864 ? -13.013 3.729 -1.930 1.00 94.06 864 PHE A C 1
ATOM 6261 O O . PHE A 1 864 ? -11.880 3.257 -1.853 1.00 94.06 864 PHE A O 1
ATOM 6268 N N . LEU A 1 865 ? -14.077 2.992 -2.259 1.00 95.12 865 LEU A N 1
ATOM 6269 C CA . LEU A 1 865 ? -14.033 1.549 -2.483 1.00 95.12 865 LEU A CA 1
ATOM 6270 C C . LEU A 1 865 ? -13.303 1.190 -3.780 1.00 95.12 865 LEU A C 1
ATOM 6272 O O . LEU A 1 865 ? -12.601 0.186 -3.808 1.00 95.12 865 LEU A O 1
ATOM 6276 N N . THR A 1 866 ? -13.412 2.025 -4.819 1.00 94.19 866 THR A N 1
ATOM 6277 C CA . THR A 1 866 ? -12.656 1.823 -6.066 1.00 94.19 866 THR A CA 1
ATOM 6278 C C . THR A 1 866 ? -11.166 1.984 -5.801 1.00 94.19 866 THR A C 1
ATOM 6280 O O . THR A 1 866 ? -10.378 1.133 -6.193 1.00 94.19 866 THR A O 1
ATOM 6283 N N . SER A 1 867 ? -10.775 3.016 -5.049 1.00 93.25 867 SER A N 1
ATOM 6284 C CA . SER A 1 867 ? -9.375 3.196 -4.659 1.00 93.25 867 SER A CA 1
ATOM 6285 C C . SER A 1 867 ? -8.850 2.051 -3.822 1.00 93.25 867 SER A C 1
ATOM 6287 O O . SER A 1 867 ? -7.820 1.484 -4.162 1.00 93.25 867 SER A O 1
ATOM 6289 N N . ARG A 1 868 ? -9.588 1.650 -2.783 1.00 96.12 868 ARG A N 1
ATOM 6290 C CA . ARG A 1 868 ? -9.248 0.474 -1.977 1.00 96.12 868 ARG A CA 1
ATOM 6291 C C . ARG A 1 868 ? -8.990 -0.754 -2.840 1.00 96.12 868 ARG A C 1
ATOM 6293 O O . ARG A 1 868 ? -7.982 -1.434 -2.669 1.00 96.12 868 ARG A O 1
ATOM 6300 N N . ASP A 1 869 ? -9.898 -1.029 -3.764 1.00 96.94 869 ASP A N 1
ATOM 6301 C CA . ASP A 1 869 ? -9.852 -2.255 -4.542 1.00 96.94 869 ASP A CA 1
ATOM 6302 C C . ASP A 1 869 ? -8.862 -2.174 -5.726 1.00 96.94 869 ASP A C 1
ATOM 6304 O O . ASP A 1 869 ? -8.366 -3.212 -6.156 1.00 96.94 869 ASP A O 1
ATOM 6308 N N . ASN A 1 870 ? -8.453 -0.977 -6.174 1.00 95.38 870 ASN A N 1
ATOM 6309 C CA . ASN A 1 870 ? -7.289 -0.799 -7.054 1.00 95.38 870 ASN A CA 1
ATOM 6310 C C . ASN A 1 870 ? -5.999 -1.278 -6.368 1.00 95.38 870 ASN A C 1
ATOM 6312 O O . ASN A 1 870 ? -5.240 -2.048 -6.948 1.00 95.38 870 ASN A O 1
ATOM 6316 N N . PHE A 1 871 ? -5.757 -0.905 -5.109 1.00 95.81 871 PHE A N 1
ATOM 6317 C CA . PHE A 1 871 ? -4.560 -1.381 -4.403 1.00 95.81 871 PHE A CA 1
ATOM 6318 C C . PHE A 1 871 ? -4.628 -2.877 -4.072 1.00 95.81 871 PHE A C 1
ATOM 6320 O O . PHE A 1 871 ? -3.616 -3.567 -4.183 1.00 95.81 871 PHE A O 1
ATOM 6327 N N . ARG A 1 872 ? -5.815 -3.415 -3.750 1.00 96.94 872 ARG A N 1
ATOM 6328 C CA . ARG A 1 872 ? -6.001 -4.872 -3.587 1.00 96.94 872 ARG A CA 1
ATOM 6329 C C . ARG A 1 872 ? -5.759 -5.649 -4.876 1.00 96.94 872 ARG A C 1
ATOM 6331 O O . ARG A 1 872 ? -5.112 -6.692 -4.834 1.00 96.94 872 ARG A O 1
ATOM 6338 N N . GLN A 1 873 ? -6.229 -5.126 -6.009 1.00 96.75 873 GLN A N 1
ATOM 6339 C CA . GLN A 1 873 ? -5.926 -5.683 -7.324 1.00 96.75 873 GLN A CA 1
ATOM 6340 C C . GLN A 1 873 ? -4.424 -5.697 -7.566 1.00 96.75 873 GLN A C 1
ATOM 6342 O O . GLN A 1 873 ? -3.890 -6.741 -7.912 1.00 96.75 873 GLN A O 1
ATOM 6347 N N . HIS A 1 874 ? -3.724 -4.599 -7.283 1.00 95.94 874 HIS A N 1
ATOM 6348 C CA . HIS A 1 874 ? -2.284 -4.566 -7.506 1.00 95.94 874 HIS A CA 1
ATOM 6349 C C . HIS A 1 874 ? -1.499 -5.568 -6.657 1.00 95.94 874 HIS A C 1
ATOM 6351 O O . HIS A 1 874 ? -0.596 -6.222 -7.164 1.00 95.94 874 HIS A O 1
ATOM 6357 N N . MET A 1 875 ? -1.851 -5.735 -5.378 1.00 96.75 875 MET A N 1
ATOM 6358 C CA . MET A 1 875 ? -1.222 -6.760 -4.532 1.00 96.75 875 MET A CA 1
ATOM 6359 C C . MET A 1 875 ? -1.430 -8.175 -5.102 1.00 96.75 875 MET A C 1
ATOM 6361 O O . MET A 1 875 ? -0.508 -8.987 -5.096 1.00 96.75 875 MET A O 1
ATOM 6365 N N . SER A 1 876 ? -2.617 -8.456 -5.653 1.00 96.44 876 SER A N 1
ATOM 6366 C CA . SER A 1 876 ? -2.907 -9.710 -6.364 1.00 96.44 876 SER A CA 1
ATOM 6367 C C . SER A 1 876 ? -2.076 -9.873 -7.642 1.00 96.44 876 SER A C 1
ATOM 6369 O O . SER A 1 876 ? -1.656 -10.986 -7.971 1.00 96.44 876 SER A O 1
ATOM 6371 N N . ASP A 1 877 ? -1.852 -8.780 -8.370 1.00 96.69 877 ASP A N 1
ATOM 6372 C CA . ASP A 1 877 ? -1.066 -8.767 -9.605 1.00 96.69 877 ASP A CA 1
ATOM 6373 C C . ASP A 1 877 ? 0.418 -9.018 -9.306 1.00 96.69 877 ASP A C 1
ATOM 6375 O O . ASP A 1 877 ? 1.041 -9.848 -9.963 1.00 96.69 877 ASP A O 1
ATOM 6379 N N . LEU A 1 878 ? 0.967 -8.379 -8.265 1.00 97.75 878 LEU A N 1
ATOM 6380 C CA . LEU A 1 878 ? 2.337 -8.612 -7.792 1.00 97.75 878 LEU A CA 1
ATOM 6381 C C . LEU A 1 878 ? 2.545 -10.054 -7.323 1.00 97.75 878 LEU A C 1
ATOM 6383 O O . LEU A 1 878 ? 3.586 -10.641 -7.610 1.00 97.75 878 LEU A O 1
ATOM 6387 N N . MET A 1 879 ? 1.548 -10.656 -6.665 1.00 97.19 879 MET A N 1
ATOM 6388 C CA . MET A 1 879 ? 1.607 -12.074 -6.303 1.00 97.19 879 MET A CA 1
ATOM 6389 C C . MET A 1 879 ? 1.587 -12.980 -7.541 1.00 97.19 879 MET A C 1
ATOM 6391 O O . MET A 1 879 ? 2.334 -13.951 -7.607 1.00 97.19 879 MET A O 1
ATOM 6395 N N . THR A 1 880 ? 0.791 -12.642 -8.559 1.00 97.19 880 THR A N 1
ATOM 6396 C CA . THR A 1 880 ? 0.786 -13.367 -9.843 1.00 97.19 880 THR A CA 1
ATOM 6397 C C . THR A 1 880 ? 2.141 -13.256 -10.545 1.00 97.19 880 THR A C 1
ATOM 6399 O O . THR A 1 880 ? 2.699 -14.274 -10.955 1.00 97.19 880 THR A O 1
ATOM 6402 N N . LEU A 1 881 ? 2.718 -12.050 -10.616 1.00 97.62 881 LEU A N 1
ATOM 6403 C CA . LEU A 1 881 ? 4.066 -11.827 -11.143 1.00 97.62 881 LEU A CA 1
ATOM 6404 C C . LEU A 1 881 ? 5.088 -12.675 -10.385 1.00 97.62 881 LEU A C 1
ATOM 6406 O O . LEU A 1 881 ? 5.832 -13.424 -11.013 1.00 97.62 881 LEU A O 1
ATOM 6410 N N . ARG A 1 882 ? 5.077 -12.622 -9.045 1.00 97.19 882 ARG A N 1
ATOM 6411 C CA . ARG A 1 882 ? 6.001 -13.395 -8.211 1.00 97.19 882 ARG A CA 1
ATOM 6412 C C . ARG A 1 882 ? 5.925 -14.891 -8.507 1.00 97.19 882 ARG A C 1
ATOM 6414 O O . ARG A 1 882 ? 6.954 -15.522 -8.719 1.00 97.19 882 ARG A O 1
ATOM 6421 N N . LEU A 1 883 ? 4.720 -15.451 -8.549 1.00 96.44 883 LEU A N 1
ATOM 6422 C CA . LEU A 1 883 ? 4.528 -16.879 -8.800 1.00 96.44 883 LEU A CA 1
ATOM 6423 C C . LEU A 1 883 ? 4.938 -17.298 -10.223 1.00 96.44 883 LEU A C 1
ATOM 6425 O O . LEU A 1 883 ? 5.220 -18.473 -10.433 1.00 96.44 883 LEU A O 1
ATOM 6429 N N . SER A 1 884 ? 4.987 -16.362 -11.177 1.00 96.88 884 SER A N 1
ATOM 6430 C CA . SER A 1 884 ? 5.331 -16.626 -12.584 1.00 96.88 884 SER A CA 1
ATOM 6431 C C . SER A 1 884 ? 6.841 -16.604 -12.862 1.00 96.88 884 SER A C 1
ATOM 6433 O O . SER A 1 884 ? 7.290 -17.255 -13.805 1.00 96.88 884 SER A O 1
ATOM 6435 N N . ILE A 1 885 ? 7.630 -15.907 -12.029 1.00 96.25 885 ILE A N 1
ATOM 6436 C CA . ILE A 1 885 ? 9.096 -15.761 -12.165 1.00 96.25 885 ILE A CA 1
ATOM 6437 C C . ILE A 1 885 ? 9.832 -17.077 -12.476 1.00 96.25 885 ILE A C 1
ATOM 6439 O O . ILE A 1 885 ? 10.621 -17.067 -13.417 1.00 96.25 885 ILE A O 1
ATOM 6443 N N . PRO A 1 886 ? 9.576 -18.213 -11.786 1.00 92.00 886 PRO A N 1
ATOM 6444 C CA . PRO A 1 886 ? 10.341 -19.448 -11.999 1.00 92.00 886 PRO A CA 1
ATOM 6445 C C . PRO A 1 886 ? 10.219 -20.057 -13.408 1.00 92.00 886 PRO A C 1
ATOM 6447 O O . PRO A 1 886 ? 10.868 -21.058 -13.690 1.00 92.00 886 PRO A O 1
ATOM 6450 N N . THR A 1 887 ? 9.332 -19.523 -14.251 1.00 90.06 887 THR A N 1
ATOM 6451 C CA . THR A 1 887 ? 9.033 -20.035 -15.598 1.00 90.06 887 THR A CA 1
ATOM 6452 C C . THR A 1 887 ? 9.309 -19.019 -16.707 1.00 90.06 887 THR A C 1
ATOM 6454 O O . THR A 1 887 ? 8.932 -19.251 -17.854 1.00 90.06 887 THR A O 1
ATOM 6457 N N . MET A 1 888 ? 9.924 -17.877 -16.383 1.00 92.88 888 MET A N 1
ATOM 6458 C CA . MET A 1 888 ? 10.188 -16.822 -17.361 1.00 92.88 888 MET A CA 1
ATOM 6459 C C . MET A 1 888 ? 11.488 -17.070 -18.135 1.00 92.88 888 MET A C 1
ATOM 6461 O O . MET A 1 888 ? 12.545 -17.272 -17.541 1.00 92.88 888 MET A O 1
ATOM 6465 N N . ASP A 1 889 ? 11.372 -16.984 -19.457 1.00 91.12 889 ASP A N 1
ATOM 6466 C CA . ASP A 1 889 ? 12.449 -16.939 -20.454 1.00 91.12 889 ASP A CA 1
ATOM 6467 C C . ASP A 1 889 ? 12.496 -15.495 -20.988 1.00 91.12 889 ASP A C 1
ATOM 6469 O O . ASP A 1 889 ? 11.627 -15.089 -21.770 1.00 91.12 889 ASP A O 1
ATOM 6473 N N . ILE A 1 890 ? 13.400 -14.675 -20.447 1.00 92.19 890 ILE A N 1
ATOM 6474 C CA . ILE A 1 890 ? 13.470 -13.227 -20.703 1.00 92.19 890 ILE A CA 1
ATOM 6475 C C . ILE A 1 890 ? 14.319 -12.893 -21.929 1.00 92.19 890 ILE A C 1
ATOM 6477 O O . ILE A 1 890 ? 14.176 -11.791 -22.476 1.00 92.19 890 ILE A O 1
ATOM 6481 N N . ASP A 1 891 ? 15.189 -13.808 -22.359 1.00 86.88 891 ASP A N 1
ATOM 6482 C CA . ASP A 1 891 ? 16.090 -13.598 -23.487 1.00 86.88 891 ASP A CA 1
ATOM 6483 C C . ASP A 1 891 ? 15.682 -14.358 -24.772 1.00 86.88 891 ASP A C 1
ATOM 6485 O O . ASP A 1 891 ? 16.096 -13.994 -25.885 1.00 86.88 891 ASP A O 1
ATOM 6489 N N . GLY A 1 892 ? 14.778 -15.334 -24.647 1.00 79.50 892 GLY A N 1
ATOM 6490 C CA . GLY A 1 892 ? 14.257 -16.164 -25.728 1.00 79.50 892 GLY A CA 1
ATOM 6491 C C . GLY A 1 892 ? 15.233 -17.246 -26.201 1.00 79.50 892 GLY A C 1
ATOM 6492 O O . GLY A 1 892 ? 15.081 -17.753 -27.327 1.00 79.50 892 GLY A O 1
ATOM 6493 N N . ILE A 1 893 ? 16.263 -17.560 -25.412 1.00 74.00 893 ILE A N 1
ATOM 6494 C CA . ILE A 1 893 ? 17.336 -18.502 -25.717 1.00 74.00 893 ILE A CA 1
ATOM 6495 C C . ILE A 1 893 ? 17.270 -19.688 -24.746 1.00 74.00 893 ILE A C 1
ATOM 6497 O O . ILE A 1 893 ? 17.296 -19.575 -23.533 1.00 74.00 893 ILE A O 1
ATOM 6501 N N . ASP A 1 894 ? 17.246 -20.904 -25.301 1.00 66.31 894 ASP A N 1
ATOM 6502 C CA . ASP A 1 894 ? 17.371 -22.121 -24.489 1.00 66.31 894 ASP A CA 1
ATOM 6503 C C . ASP A 1 894 ? 18.829 -22.296 -24.022 1.00 66.31 894 ASP A C 1
ATOM 6505 O O . ASP A 1 894 ? 19.666 -22.899 -24.712 1.00 66.31 894 ASP A O 1
ATOM 6509 N N . ASP A 1 895 ? 19.119 -21.748 -22.845 1.00 62.44 895 ASP A N 1
ATOM 6510 C CA . ASP A 1 895 ? 20.461 -21.595 -22.283 1.00 62.44 895 ASP A CA 1
ATOM 6511 C C . ASP A 1 895 ? 21.135 -22.890 -21.813 1.00 62.44 895 ASP A C 1
ATOM 6513 O O . ASP A 1 895 ? 22.342 -22.925 -21.547 1.00 62.44 895 ASP A O 1
ATOM 6517 N N . ASN A 1 896 ? 20.411 -24.014 -21.781 1.00 51.97 896 ASN A N 1
ATOM 6518 C CA . ASN A 1 896 ? 20.904 -25.242 -21.150 1.00 51.97 896 ASN A CA 1
ATOM 6519 C C . ASN A 1 896 ? 20.856 -26.504 -22.031 1.00 51.97 896 ASN A C 1
ATOM 6521 O O . ASN A 1 896 ? 21.005 -27.636 -21.549 1.00 51.97 896 ASN A O 1
ATOM 6525 N N . GLY A 1 897 ? 20.774 -26.344 -23.354 1.00 50.00 897 GLY A N 1
ATOM 6526 C CA . GLY A 1 897 ? 20.810 -27.470 -24.289 1.00 50.00 897 GLY A CA 1
ATOM 6527 C C . GLY A 1 897 ? 19.669 -28.481 -24.054 1.00 50.00 897 GLY A C 1
ATOM 6528 O O . GLY A 1 897 ? 18.719 -28.213 -23.337 1.00 50.00 897 GLY A O 1
ATOM 6529 N N . PRO A 1 898 ? 19.724 -29.699 -24.626 1.00 41.25 898 PRO A N 1
ATOM 6530 C CA . PRO A 1 898 ? 18.542 -30.564 -24.756 1.00 41.25 898 PRO A CA 1
ATOM 6531 C C . PRO A 1 898 ? 17.959 -31.147 -23.447 1.00 41.25 898 PRO A C 1
ATOM 6533 O O . PRO A 1 898 ? 17.037 -31.960 -23.530 1.00 41.25 898 PRO A O 1
ATOM 6536 N N . GLU A 1 899 ? 18.505 -30.803 -22.275 1.00 46.91 899 GLU A N 1
ATOM 6537 C CA . GLU A 1 899 ? 17.992 -31.194 -20.948 1.00 46.91 899 GLU A CA 1
ATOM 6538 C C . GLU A 1 899 ? 17.721 -29.990 -20.010 1.00 46.91 899 GLU A C 1
ATOM 6540 O O . GLU A 1 899 ? 17.337 -30.224 -18.866 1.00 46.91 899 GLU A O 1
ATOM 6545 N N . GLY A 1 900 ? 17.905 -28.747 -20.475 1.00 51.81 900 GLY A N 1
ATOM 6546 C CA . GLY A 1 900 ? 17.592 -27.511 -19.749 1.00 51.81 900 GLY A CA 1
ATOM 6547 C C . GLY A 1 900 ? 16.123 -27.110 -19.840 1.00 51.81 900 GLY A C 1
ATOM 6548 O O . GLY A 1 900 ? 15.430 -27.515 -20.771 1.00 51.81 900 GLY A O 1
ATOM 6549 N N . ASP A 1 901 ? 15.636 -26.361 -18.858 1.00 57.09 901 ASP A N 1
ATOM 6550 C CA . ASP A 1 901 ? 14.266 -25.844 -18.795 1.00 57.09 901 ASP A CA 1
ATOM 6551 C C . ASP A 1 901 ? 14.075 -24.484 -19.491 1.00 57.09 901 ASP A C 1
ATOM 6553 O O . ASP A 1 901 ? 12.928 -24.113 -19.723 1.00 57.09 901 ASP A O 1
ATOM 6557 N N . GLY A 1 902 ? 15.158 -23.830 -19.935 1.00 66.75 902 GLY A N 1
ATOM 6558 C CA . GLY A 1 902 ? 15.114 -22.600 -20.740 1.00 66.75 902 GLY A CA 1
ATOM 6559 C C . GLY A 1 902 ? 14.573 -21.385 -19.983 1.00 66.75 902 GLY A C 1
ATOM 6560 O O . GLY A 1 902 ? 13.948 -20.539 -20.604 1.00 66.75 902 GLY A O 1
ATOM 6561 N N . PHE A 1 903 ? 14.728 -21.350 -18.654 1.00 84.50 903 PHE A N 1
ATOM 6562 C CA . PHE A 1 903 ? 14.274 -20.252 -17.798 1.00 84.50 903 PHE A CA 1
ATOM 6563 C C . PHE A 1 903 ? 15.465 -19.505 -17.195 1.00 84.50 903 PHE A C 1
ATOM 6565 O O . PHE A 1 903 ? 16.425 -20.135 -16.742 1.00 84.50 903 PHE A O 1
ATOM 6572 N N . ASP A 1 904 ? 15.350 -18.181 -17.106 1.00 89.12 904 ASP A N 1
ATOM 6573 C CA . ASP A 1 904 ? 16.490 -17.304 -16.804 1.00 89.12 904 ASP A CA 1
ATOM 6574 C C . ASP A 1 904 ? 16.483 -16.773 -15.370 1.00 89.12 904 ASP A C 1
ATOM 6576 O O . ASP A 1 904 ? 17.468 -16.201 -14.905 1.00 89.12 904 ASP A O 1
ATOM 6580 N N . LEU A 1 905 ? 15.367 -16.918 -14.651 1.00 93.81 905 LEU A N 1
ATOM 6581 C CA . LEU A 1 905 ? 15.139 -16.263 -13.365 1.00 93.81 905 LEU A CA 1
ATOM 6582 C C . LEU A 1 905 ? 15.074 -17.248 -12.196 1.00 93.81 905 LEU A C 1
ATOM 6584 O O . LEU A 1 905 ? 14.382 -18.267 -12.245 1.00 93.81 905 LEU A O 1
ATOM 6588 N N . ASN A 1 906 ? 15.721 -16.885 -11.088 1.00 92.44 906 ASN A N 1
ATOM 6589 C CA . ASN A 1 906 ? 15.676 -17.657 -9.855 1.00 92.44 906 ASN A CA 1
ATOM 6590 C C . ASN A 1 906 ? 14.400 -17.353 -9.054 1.00 92.44 906 ASN A C 1
ATOM 6592 O O . ASN A 1 906 ? 14.260 -16.300 -8.430 1.00 92.44 906 ASN A O 1
ATOM 6596 N N . GLY A 1 907 ? 13.474 -18.312 -9.038 1.00 91.69 907 GLY A N 1
ATOM 6597 C CA . GLY A 1 907 ? 12.213 -18.222 -8.301 1.00 91.69 907 GLY A CA 1
ATOM 6598 C C . GLY A 1 907 ? 12.331 -18.217 -6.773 1.00 91.69 907 GLY A C 1
ATOM 6599 O O . GLY A 1 907 ? 11.421 -17.724 -6.102 1.00 91.69 907 GLY A O 1
ATOM 6600 N N . ASP A 1 908 ? 13.429 -18.742 -6.224 1.00 92.06 908 ASP A N 1
ATOM 6601 C CA . ASP A 1 908 ? 13.679 -18.815 -4.779 1.00 92.06 908 ASP A CA 1
ATOM 6602 C C . ASP A 1 908 ? 14.407 -17.562 -4.250 1.00 92.06 908 ASP A C 1
ATOM 6604 O O . ASP A 1 908 ? 14.463 -17.347 -3.038 1.00 92.06 908 ASP A O 1
ATOM 6608 N N . ASP A 1 909 ? 14.939 -16.724 -5.147 1.00 93.88 909 ASP A N 1
ATOM 6609 C CA . ASP A 1 909 ? 15.816 -15.595 -4.829 1.00 93.88 909 ASP A CA 1
ATOM 6610 C C . ASP A 1 909 ? 15.313 -14.293 -5.467 1.00 93.88 909 ASP A C 1
ATOM 6612 O O . ASP A 1 909 ? 15.832 -13.775 -6.465 1.00 93.88 909 ASP A O 1
ATOM 6616 N N . VAL A 1 910 ? 14.207 -13.806 -4.904 1.00 97.56 910 VAL A N 1
ATOM 6617 C CA . VAL A 1 910 ? 13.486 -12.642 -5.416 1.00 97.56 910 VAL A CA 1
ATOM 6618 C C . VAL A 1 910 ? 13.442 -11.540 -4.367 1.00 97.56 910 VAL A C 1
ATOM 6620 O O . VAL A 1 910 ? 13.052 -11.744 -3.215 1.00 97.56 910 VAL A O 1
ATOM 6623 N N . HIS A 1 911 ? 13.776 -10.341 -4.811 1.00 97.69 911 HIS A N 1
ATOM 6624 C CA . HIS A 1 911 ? 13.835 -9.114 -4.041 1.00 97.69 911 HIS A CA 1
ATOM 6625 C C . HIS A 1 911 ? 12.778 -8.132 -4.539 1.00 97.69 911 HIS A C 1
ATOM 6627 O O . HIS A 1 911 ? 12.251 -8.252 -5.647 1.00 97.69 911 HIS A O 1
ATOM 6633 N N . PHE A 1 912 ? 12.483 -7.125 -3.728 1.00 98.12 912 PHE A N 1
ATOM 6634 C CA . PHE A 1 912 ? 11.492 -6.113 -4.060 1.00 98.12 912 PHE A CA 1
ATOM 6635 C C . PHE A 1 912 ? 12.062 -4.710 -3.874 1.00 98.12 912 PHE A C 1
ATOM 6637 O O . PHE A 1 912 ? 12.707 -4.418 -2.871 1.00 98.12 912 PHE A O 1
ATOM 6644 N N . ILE A 1 913 ? 11.819 -3.817 -4.826 1.00 98.00 913 ILE A N 1
ATOM 6645 C CA . ILE A 1 913 ? 12.150 -2.399 -4.693 1.00 98.00 913 ILE A CA 1
ATOM 6646 C C . ILE A 1 913 ? 10.913 -1.598 -5.059 1.00 98.00 913 ILE A C 1
ATOM 6648 O O . ILE A 1 913 ? 10.361 -1.775 -6.138 1.00 98.00 913 ILE A O 1
ATOM 6652 N N . ALA A 1 914 ? 10.493 -0.691 -4.186 1.00 96.81 914 ALA A N 1
ATOM 6653 C CA . ALA A 1 914 ? 9.383 0.206 -4.468 1.00 96.81 914 ALA A CA 1
ATOM 6654 C C . ALA A 1 914 ? 9.745 1.651 -4.172 1.00 96.81 914 ALA A C 1
ATOM 6656 O O . ALA A 1 914 ? 10.451 1.943 -3.208 1.00 96.81 914 ALA A O 1
ATOM 6657 N N . HIS A 1 915 ? 9.201 2.556 -4.979 1.00 93.88 915 HIS A N 1
ATOM 6658 C CA . HIS A 1 915 ? 9.390 3.993 -4.828 1.00 93.88 915 HIS A CA 1
ATOM 6659 C C . HIS A 1 915 ? 8.071 4.718 -4.568 1.00 93.88 915 HIS A C 1
ATOM 6661 O O . HIS A 1 915 ? 7.047 4.416 -5.189 1.00 93.88 915 HIS A O 1
ATOM 6667 N N . SER A 1 916 ? 8.103 5.718 -3.679 1.00 91.69 916 SER A N 1
ATOM 6668 C CA . SER A 1 916 ? 6.988 6.633 -3.433 1.00 91.69 916 SER A CA 1
ATOM 6669 C C . SER A 1 916 ? 5.702 5.869 -3.074 1.00 91.69 916 SER A C 1
ATOM 6671 O O . SER A 1 916 ? 5.725 4.934 -2.276 1.00 91.69 916 SER A O 1
ATOM 6673 N N . LEU A 1 917 ? 4.561 6.211 -3.675 1.00 84.88 917 LEU A N 1
ATOM 6674 C CA . LEU A 1 917 ? 3.282 5.532 -3.457 1.00 84.88 917 LEU A CA 1
ATOM 6675 C C . LEU A 1 917 ? 3.256 4.079 -3.971 1.00 84.88 917 LEU A C 1
ATOM 6677 O O . LEU A 1 917 ? 2.359 3.334 -3.592 1.00 84.88 917 LEU A O 1
ATOM 6681 N N . GLY A 1 918 ? 4.248 3.628 -4.750 1.00 88.81 918 GLY A N 1
ATOM 6682 C CA . GLY A 1 918 ? 4.455 2.199 -5.034 1.00 88.81 918 GLY A CA 1
ATOM 6683 C C . GLY A 1 918 ? 4.801 1.385 -3.781 1.00 88.81 918 GLY A C 1
ATOM 6684 O O . GLY A 1 918 ? 4.744 0.160 -3.776 1.00 88.81 918 GLY A O 1
ATOM 6685 N N . THR A 1 919 ? 5.136 2.052 -2.676 1.00 94.38 919 THR A N 1
ATOM 6686 C CA . THR A 1 919 ? 5.334 1.411 -1.371 1.00 94.38 919 THR A CA 1
ATOM 6687 C C . THR A 1 919 ? 4.007 1.118 -0.662 1.00 94.38 919 THR A C 1
ATOM 6689 O O . THR A 1 919 ? 3.982 0.269 0.228 1.00 94.38 919 THR A O 1
ATOM 6692 N N . PHE A 1 920 ? 2.894 1.747 -1.082 1.00 92.69 920 PHE A N 1
ATOM 6693 C CA . PHE A 1 920 ? 1.573 1.557 -0.469 1.00 92.69 920 PHE A CA 1
ATOM 6694 C C . PHE A 1 920 ? 1.033 0.147 -0.690 1.00 92.69 920 PHE A C 1
ATOM 6696 O O . PHE A 1 920 ? 0.534 -0.467 0.234 1.00 92.69 920 PHE A O 1
ATOM 6703 N N . ASN A 1 921 ? 1.174 -0.398 -1.894 1.00 88.75 921 ASN A N 1
ATOM 6704 C CA . ASN A 1 921 ? 0.905 -1.811 -2.174 1.00 88.75 921 ASN A CA 1
ATOM 6705 C C . ASN A 1 921 ? 2.139 -2.695 -1.944 1.00 88.75 921 ASN A C 1
ATOM 6707 O O . ASN A 1 921 ? 1.973 -3.863 -1.612 1.00 88.75 921 ASN A O 1
ATOM 6711 N N . GLY A 1 922 ? 3.352 -2.150 -2.081 1.00 94.94 922 GLY A N 1
ATOM 6712 C CA . GLY A 1 922 ? 4.599 -2.887 -1.904 1.00 94.94 922 GLY A CA 1
ATOM 6713 C C . GLY A 1 922 ? 4.830 -3.439 -0.494 1.00 94.94 922 GLY A C 1
ATOM 6714 O O . GLY A 1 922 ? 5.125 -4.622 -0.355 1.00 94.94 922 GLY A O 1
ATOM 6715 N N . ILE A 1 923 ? 4.678 -2.620 0.556 1.00 96.62 923 ILE A N 1
ATOM 6716 C CA . ILE A 1 923 ? 4.889 -3.068 1.948 1.00 96.62 923 ILE A CA 1
ATOM 6717 C C . ILE A 1 923 ? 3.895 -4.184 2.333 1.00 96.62 923 ILE A C 1
ATOM 6719 O O . ILE A 1 923 ? 4.353 -5.233 2.791 1.00 96.62 923 ILE A O 1
ATOM 6723 N N . PRO A 1 924 ? 2.573 -4.032 2.110 1.00 96.00 924 PRO A N 1
ATOM 6724 C CA . PRO A 1 924 ? 1.624 -5.120 2.339 1.00 96.00 924 PRO A CA 1
ATOM 6725 C C . PRO A 1 924 ? 1.878 -6.354 1.461 1.00 96.00 924 PRO A C 1
ATOM 6727 O O . PRO A 1 924 ? 1.773 -7.469 1.953 1.00 96.00 924 PRO A O 1
ATOM 6730 N N . PHE A 1 925 ? 2.245 -6.190 0.182 1.00 96.81 925 PHE A N 1
ATOM 6731 C CA . PHE A 1 925 ? 2.568 -7.320 -0.702 1.00 96.81 925 PHE A CA 1
ATOM 6732 C C . PHE A 1 925 ? 3.724 -8.166 -0.153 1.00 96.81 925 PHE A C 1
ATOM 6734 O O . PHE A 1 925 ? 3.592 -9.383 -0.057 1.00 96.81 925 PHE A O 1
ATOM 6741 N N . VAL A 1 926 ? 4.835 -7.523 0.223 1.00 96.06 926 VAL A N 1
ATOM 6742 C CA . VAL A 1 926 ? 6.014 -8.203 0.781 1.00 96.06 926 VAL A CA 1
ATOM 6743 C C . VAL A 1 926 ? 5.660 -8.940 2.072 1.00 96.06 926 VAL A C 1
ATOM 6745 O O . VAL A 1 926 ? 6.139 -10.044 2.313 1.00 96.06 926 VAL A O 1
ATOM 6748 N N . GLU A 1 927 ? 4.819 -8.337 2.908 1.00 93.56 927 GLU A N 1
ATOM 6749 C CA . GLU A 1 927 ? 4.368 -8.953 4.150 1.00 93.56 927 GLU A CA 1
ATOM 6750 C C . GLU A 1 927 ? 3.499 -10.192 3.895 1.00 93.56 927 GLU A C 1
ATOM 6752 O O . GLU A 1 927 ? 3.792 -11.251 4.450 1.00 93.56 927 GLU A O 1
ATOM 6757 N N . ILE A 1 928 ? 2.518 -10.092 2.994 1.00 93.12 928 ILE A N 1
ATOM 6758 C CA . ILE A 1 928 ? 1.605 -11.189 2.647 1.00 93.12 928 ILE A CA 1
ATOM 6759 C C . ILE A 1 928 ? 2.362 -12.345 1.983 1.00 93.12 928 ILE A C 1
ATOM 6761 O O . ILE A 1 928 ? 2.190 -13.501 2.372 1.00 93.12 928 ILE A O 1
ATOM 6765 N N . ALA A 1 929 ? 3.230 -12.053 1.009 1.00 93.81 929 ALA A N 1
ATOM 6766 C CA . ALA A 1 929 ? 4.015 -13.067 0.301 1.00 93.81 929 ALA A CA 1
ATOM 6767 C C . ALA A 1 929 ? 4.878 -13.906 1.264 1.00 93.81 929 ALA A C 1
ATOM 6769 O O . ALA A 1 929 ? 5.020 -15.115 1.087 1.00 93.81 929 ALA A O 1
ATOM 6770 N N . ASN A 1 930 ? 5.379 -13.281 2.334 1.00 92.19 930 ASN A N 1
ATOM 6771 C CA . ASN A 1 930 ? 6.265 -13.908 3.315 1.00 92.19 930 ASN A CA 1
ATOM 6772 C C . ASN A 1 930 ? 5.534 -14.572 4.489 1.00 92.19 930 ASN A C 1
ATOM 6774 O O . ASN A 1 930 ? 6.177 -15.136 5.377 1.00 92.19 930 ASN A O 1
ATOM 6778 N N . GLN A 1 931 ? 4.203 -14.497 4.518 1.00 87.19 931 GLN A N 1
ATOM 6779 C CA . GLN A 1 931 ? 3.370 -15.163 5.522 1.00 87.19 931 GLN A CA 1
ATOM 6780 C C . GLN A 1 931 ? 2.668 -16.408 4.998 1.00 87.19 931 GLN A C 1
ATOM 6782 O O . GLN A 1 931 ? 2.086 -17.157 5.788 1.00 87.19 931 GLN A O 1
ATOM 6787 N N . THR A 1 932 ? 2.757 -16.674 3.694 1.00 86.56 932 THR A N 1
ATOM 6788 C CA . THR A 1 932 ? 2.174 -17.884 3.125 1.00 86.56 932 THR A CA 1
ATOM 6789 C C . THR A 1 932 ? 2.823 -19.143 3.709 1.00 86.56 932 THR A C 1
ATOM 6791 O O . THR A 1 932 ? 3.932 -19.152 4.252 1.00 86.56 932 THR A O 1
ATOM 6794 N N . SER A 1 933 ? 2.135 -20.273 3.563 1.00 81.06 933 SER A N 1
ATOM 6795 C CA . SER A 1 933 ? 2.683 -21.574 3.956 1.00 81.06 933 SER A CA 1
ATOM 6796 C C . SER A 1 933 ? 3.817 -22.087 3.047 1.00 81.06 933 SER A C 1
ATOM 6798 O O . SER A 1 933 ? 4.408 -23.128 3.358 1.00 81.06 933 SER A O 1
ATOM 6800 N N . ARG A 1 934 ? 4.120 -21.391 1.943 1.00 84.31 934 ARG A N 1
ATOM 6801 C CA . ARG A 1 934 ? 5.110 -21.760 0.924 1.00 84.31 934 ARG A CA 1
ATOM 6802 C C . ARG A 1 934 ? 6.303 -20.815 0.999 1.00 84.31 934 ARG A C 1
ATOM 6804 O O . ARG A 1 934 ? 6.200 -19.640 0.677 1.00 84.31 934 ARG A O 1
ATOM 6811 N N . THR A 1 935 ? 7.464 -21.329 1.389 1.00 86.56 935 THR A N 1
ATOM 6812 C CA . THR A 1 935 ? 8.673 -20.497 1.495 1.00 86.56 935 THR A CA 1
ATOM 6813 C C . THR A 1 935 ? 9.195 -20.023 0.141 1.00 86.56 935 THR A C 1
ATOM 6815 O O . THR A 1 935 ? 9.950 -19.062 0.096 1.00 86.56 935 THR A O 1
ATOM 6818 N N . GLU A 1 936 ? 8.798 -20.686 -0.945 1.00 88.81 936 GLU A N 1
ATOM 6819 C CA . GLU A 1 936 ? 9.116 -20.306 -2.327 1.00 88.81 936 GLU A CA 1
ATOM 6820 C C . GLU A 1 936 ? 8.444 -18.982 -2.742 1.00 88.81 936 GLU A C 1
ATOM 6822 O O . GLU A 1 936 ? 8.870 -18.332 -3.693 1.00 88.81 936 GLU A O 1
ATOM 6827 N N . ASP A 1 937 ? 7.407 -18.558 -2.016 1.00 91.25 937 ASP A N 1
ATOM 6828 C CA . ASP A 1 937 ? 6.691 -17.311 -2.282 1.00 91.25 937 ASP A CA 1
ATOM 6829 C C . ASP A 1 937 ? 7.421 -16.096 -1.646 1.00 91.25 937 ASP A C 1
ATOM 6831 O O . ASP A 1 937 ? 7.148 -14.944 -1.994 1.00 91.25 937 ASP A O 1
ATOM 6835 N N . ASN A 1 938 ? 8.394 -16.342 -0.754 1.00 93.12 938 ASN A N 1
ATOM 6836 C CA . ASN A 1 938 ? 9.058 -15.324 0.064 1.00 93.12 938 ASN A CA 1
ATOM 6837 C C . ASN A 1 938 ? 9.891 -14.327 -0.750 1.00 93.12 938 ASN A C 1
ATOM 6839 O O . ASN A 1 938 ? 10.777 -14.699 -1.521 1.00 93.12 938 ASN A O 1
ATOM 6843 N N . ILE A 1 939 ? 9.699 -13.039 -0.491 1.00 95.25 939 ILE A N 1
ATOM 6844 C CA . ILE A 1 939 ? 10.594 -11.943 -0.864 1.00 95.25 939 ILE A CA 1
ATOM 6845 C C . ILE A 1 939 ? 11.783 -11.917 0.104 1.00 95.25 939 ILE A C 1
ATOM 6847 O O . ILE A 1 939 ? 11.611 -11.721 1.308 1.00 95.25 939 ILE A O 1
ATOM 6851 N N . VAL A 1 940 ? 12.993 -12.113 -0.415 1.00 94.19 940 VAL A N 1
ATOM 6852 C CA . VAL A 1 940 ? 14.229 -12.236 0.372 1.00 94.19 940 VAL A CA 1
ATOM 6853 C C . VAL A 1 940 ? 14.567 -10.916 1.066 1.00 94.19 940 VAL A C 1
ATOM 6855 O O . VAL A 1 940 ? 14.720 -10.861 2.291 1.00 94.19 940 VAL A O 1
ATOM 6858 N N . SER A 1 941 ? 14.613 -9.828 0.295 1.00 94.62 941 SER A N 1
ATOM 6859 C CA . SER A 1 941 ? 14.836 -8.480 0.814 1.00 94.62 941 SER A CA 1
ATOM 6860 C C . SER A 1 941 ? 14.010 -7.430 0.066 1.00 94.62 941 SER A C 1
ATOM 6862 O O . SER A 1 941 ? 13.677 -7.603 -1.109 1.00 94.62 941 SER A O 1
ATOM 6864 N N . ALA A 1 942 ? 13.645 -6.346 0.759 1.00 96.56 942 ALA A N 1
ATOM 6865 C CA . ALA A 1 942 ? 12.811 -5.273 0.225 1.00 96.56 942 ALA A CA 1
ATOM 6866 C C . ALA A 1 942 ? 13.393 -3.871 0.492 1.00 96.56 942 ALA A C 1
ATOM 6868 O O . ALA A 1 942 ? 13.681 -3.527 1.635 1.00 96.56 942 ALA A O 1
ATOM 6869 N N . ASN A 1 943 ? 13.544 -3.044 -0.544 1.00 96.88 943 ASN A N 1
ATOM 6870 C CA . ASN A 1 943 ? 13.981 -1.650 -0.423 1.00 96.88 943 ASN A CA 1
ATOM 6871 C C . ASN A 1 943 ? 12.816 -0.690 -0.722 1.00 96.88 943 ASN A C 1
ATOM 6873 O O . ASN A 1 943 ? 12.263 -0.683 -1.823 1.00 96.88 943 ASN A O 1
ATOM 6877 N N . PHE A 1 944 ? 12.444 0.121 0.264 1.00 97.69 944 PHE A N 1
ATOM 6878 C CA . PHE A 1 944 ? 11.350 1.081 0.205 1.00 97.69 944 PHE A CA 1
ATOM 6879 C C . PHE A 1 944 ? 11.910 2.506 0.151 1.00 97.69 944 PHE A C 1
ATOM 6881 O O . PHE A 1 944 ? 12.367 3.065 1.150 1.00 97.69 944 PHE A O 1
ATOM 6888 N N . LEU A 1 945 ? 11.848 3.102 -1.036 1.00 96.19 945 LEU A N 1
ATOM 6889 C CA . LEU A 1 945 ? 12.418 4.405 -1.362 1.00 96.19 945 LEU A CA 1
ATOM 6890 C C . LEU A 1 945 ? 11.345 5.487 -1.181 1.00 96.19 945 LEU A C 1
ATOM 6892 O O . LEU A 1 945 ? 10.315 5.440 -1.852 1.00 96.19 945 LEU A O 1
ATOM 6896 N N . THR A 1 946 ? 11.580 6.437 -0.270 1.00 94.38 946 THR A N 1
ATOM 6897 C CA . THR A 1 946 ? 10.633 7.499 0.132 1.00 94.38 946 THR A CA 1
ATOM 6898 C C . THR A 1 946 ? 9.203 7.007 0.461 1.00 94.38 946 THR A C 1
ATOM 6900 O O . THR A 1 946 ? 8.227 7.520 -0.093 1.00 94.38 946 THR A O 1
ATOM 6903 N N . PRO A 1 947 ? 9.039 6.009 1.361 1.00 95.88 947 PRO A N 1
ATOM 6904 C CA . PRO A 1 947 ? 7.741 5.416 1.687 1.00 95.88 947 PRO A CA 1
ATOM 6905 C C . PRO A 1 947 ? 6.928 6.265 2.665 1.00 95.88 947 PRO A C 1
ATOM 6907 O O . PRO A 1 947 ? 7.474 7.101 3.381 1.00 95.88 947 PRO A O 1
ATOM 6910 N N . GLY A 1 948 ? 5.624 6.003 2.771 1.00 93.50 948 GLY A N 1
ATOM 6911 C CA . GLY A 1 948 ? 4.763 6.638 3.775 1.00 93.50 948 GLY A CA 1
ATOM 6912 C C . GLY A 1 948 ? 3.563 5.782 4.179 1.00 93.50 948 GLY A C 1
ATOM 6913 O O . GLY A 1 948 ? 3.203 4.842 3.476 1.00 93.50 948 GLY A O 1
ATOM 6914 N N . GLY A 1 949 ? 2.956 6.104 5.321 1.00 94.06 949 GLY A N 1
ATOM 6915 C CA . GLY A 1 949 ? 1.716 5.486 5.811 1.00 94.06 949 GLY A CA 1
ATOM 6916 C C . GLY A 1 949 ? 0.695 6.519 6.298 1.00 94.06 949 GLY A C 1
ATOM 6917 O O . GLY A 1 949 ? 0.959 7.723 6.235 1.00 94.06 949 GLY A O 1
ATOM 6918 N N . ASN A 1 950 ? -0.465 6.045 6.768 1.00 93.38 950 ASN A N 1
ATOM 6919 C CA . ASN A 1 950 ? -1.643 6.846 7.141 1.00 93.38 950 ASN A CA 1
ATOM 6920 C C . ASN A 1 950 ? -2.036 7.803 6.005 1.00 93.38 950 ASN A C 1
ATOM 6922 O O . ASN A 1 950 ? -1.938 9.032 6.089 1.00 93.38 950 ASN A O 1
ATOM 6926 N N . ILE A 1 951 ? -2.409 7.184 4.887 1.00 92.94 951 ILE A N 1
ATOM 6927 C CA . ILE A 1 951 ? -2.485 7.776 3.551 1.00 92.94 951 ILE A CA 1
ATOM 6928 C C . ILE A 1 951 ? -3.397 9.005 3.510 1.00 92.94 951 ILE A C 1
ATOM 6930 O O . ILE A 1 951 ? -3.048 10.004 2.879 1.00 92.94 951 ILE A O 1
ATOM 6934 N N . ALA A 1 952 ? -4.554 8.968 4.180 1.00 92.00 952 ALA A N 1
ATOM 6935 C CA . ALA A 1 952 ? -5.493 10.089 4.155 1.00 92.00 952 ALA A CA 1
ATOM 6936 C C . ALA A 1 952 ? -4.888 11.341 4.809 1.00 92.00 952 ALA A C 1
ATOM 6938 O O . ALA A 1 952 ? -4.994 12.444 4.266 1.00 92.00 952 ALA A O 1
ATOM 6939 N N . ARG A 1 953 ? -4.209 11.174 5.951 1.00 90.81 953 ARG A N 1
ATOM 6940 C CA . ARG A 1 953 ? -3.562 12.284 6.666 1.00 90.81 953 ARG A CA 1
ATOM 6941 C C . ARG A 1 953 ? -2.240 12.693 6.048 1.00 90.81 953 ARG A C 1
ATOM 6943 O O . ARG A 1 953 ? -1.908 13.876 6.072 1.00 90.81 953 ARG A O 1
ATOM 6950 N N . LEU A 1 954 ? -1.523 11.756 5.442 1.00 91.88 954 LEU A N 1
ATOM 6951 C CA . LEU A 1 954 ? -0.361 12.044 4.614 1.00 91.88 954 LEU A CA 1
ATOM 6952 C C . LEU A 1 954 ? -0.758 12.966 3.458 1.00 91.88 954 LEU A C 1
ATOM 6954 O O . LEU A 1 954 ? -0.150 14.018 3.281 1.00 91.88 954 LEU A O 1
ATOM 6958 N N . ALA A 1 955 ? -1.810 12.619 2.712 1.00 88.56 955 ALA A N 1
ATOM 6959 C CA . ALA A 1 955 ? -2.296 13.419 1.592 1.00 88.56 955 ALA A CA 1
ATOM 6960 C C . ALA A 1 955 ? -2.788 14.808 2.037 1.00 88.56 955 ALA A C 1
ATOM 6962 O O . ALA A 1 955 ? -2.543 15.796 1.347 1.00 88.56 955 ALA A O 1
ATOM 6963 N N . GLU A 1 956 ? -3.430 14.904 3.207 1.00 88.06 956 GLU A N 1
ATOM 6964 C CA . GLU A 1 956 ? -3.825 16.185 3.807 1.00 88.06 956 GLU A CA 1
ATOM 6965 C C . GLU A 1 956 ? -2.614 17.063 4.167 1.00 88.06 956 GLU A C 1
ATOM 6967 O O . GLU A 1 956 ? -2.689 18.284 4.025 1.00 88.06 956 GLU A O 1
ATOM 6972 N N . ASN A 1 957 ? -1.511 16.472 4.634 1.00 87.75 957 ASN A N 1
ATOM 6973 C CA . ASN A 1 957 ? -0.327 17.198 5.104 1.00 87.75 957 ASN A CA 1
ATOM 6974 C C . ASN A 1 957 ? 0.755 17.394 4.029 1.00 87.75 957 ASN A C 1
ATOM 6976 O O . ASN A 1 957 ? 1.669 18.192 4.223 1.00 87.75 957 ASN A O 1
ATOM 6980 N N . SER A 1 958 ? 0.650 16.708 2.893 1.00 86.12 958 SER A N 1
ATOM 6981 C CA . SER A 1 958 ? 1.584 16.821 1.775 1.00 86.12 958 SER A CA 1
ATOM 6982 C C . SER A 1 958 ? 1.486 18.190 1.095 1.00 86.12 958 SER A C 1
ATOM 6984 O O . SER A 1 958 ? 0.411 18.543 0.595 1.00 86.12 958 SER A O 1
ATOM 6986 N N . PRO A 1 959 ? 2.591 18.954 0.993 1.00 80.94 959 PRO A N 1
ATOM 6987 C CA . PRO A 1 959 ? 2.616 20.156 0.173 1.00 80.94 959 PRO A CA 1
ATOM 6988 C C . PRO A 1 959 ? 2.165 19.902 -1.267 1.00 80.94 959 PRO A C 1
ATOM 6990 O O . PRO A 1 959 ? 1.412 20.710 -1.794 1.00 80.94 959 PRO A O 1
ATOM 6993 N N . VAL A 1 960 ? 2.546 18.782 -1.886 1.00 78.12 960 VAL A N 1
ATOM 6994 C CA . VAL A 1 960 ? 2.168 18.476 -3.275 1.00 78.12 960 VAL A CA 1
ATOM 6995 C C . VAL A 1 960 ? 0.704 18.043 -3.407 1.00 78.12 960 VAL A C 1
ATOM 6997 O O . VAL A 1 960 ? 0.007 18.532 -4.295 1.00 78.12 960 VAL A O 1
ATOM 7000 N N . PHE A 1 961 ? 0.207 17.148 -2.547 1.00 80.69 961 PHE A N 1
ATOM 7001 C CA . PHE A 1 961 ? -1.121 16.546 -2.745 1.00 80.69 961 PHE A CA 1
ATOM 7002 C C . PHE A 1 961 ? -2.275 17.364 -2.147 1.00 80.69 961 PHE A C 1
ATOM 7004 O O . PHE A 1 961 ? -3.376 17.386 -2.711 1.00 80.69 961 PHE A O 1
ATOM 7011 N N . ALA A 1 962 ? -2.045 18.069 -1.036 1.00 83.50 962 ALA A N 1
ATOM 7012 C CA . ALA A 1 962 ? -3.113 18.726 -0.287 1.00 83.50 962 ALA A CA 1
ATOM 7013 C C . ALA A 1 962 ? -3.912 19.772 -1.093 1.00 83.50 962 ALA A C 1
ATOM 7015 O O . ALA A 1 962 ? -5.140 19.755 -0.989 1.00 83.50 962 ALA A O 1
ATOM 7016 N N . PRO A 1 963 ? -3.313 20.665 -1.914 1.00 77.56 963 PRO A N 1
ATOM 7017 C CA . PRO A 1 963 ? -4.082 21.677 -2.647 1.00 77.56 963 PRO A CA 1
ATOM 7018 C C . PRO A 1 963 ? -5.083 21.083 -3.622 1.00 77.56 963 PRO A C 1
ATOM 7020 O O . PRO A 1 963 ? -6.242 21.492 -3.619 1.00 77.56 963 PRO A O 1
ATOM 7023 N N . GLY A 1 964 ? -4.648 20.116 -4.435 1.00 74.94 964 GLY A N 1
ATOM 7024 C CA . GLY A 1 964 ? -5.506 19.486 -5.435 1.00 74.94 964 GLY A CA 1
ATOM 7025 C C . GLY A 1 964 ? -6.711 18.817 -4.781 1.00 74.94 964 GLY A C 1
ATOM 7026 O O . GLY A 1 964 ? -7.843 19.028 -5.209 1.00 74.94 964 GLY A O 1
ATOM 7027 N N . ILE A 1 965 ? -6.479 18.092 -3.685 1.00 80.19 965 ILE A N 1
ATOM 7028 C CA . ILE A 1 965 ? -7.524 17.364 -2.962 1.00 80.19 965 ILE A CA 1
ATOM 7029 C C . ILE A 1 965 ? -8.450 18.329 -2.210 1.00 80.19 965 ILE A C 1
ATOM 7031 O O . ILE A 1 965 ? -9.666 18.298 -2.400 1.00 80.19 965 ILE A O 1
ATOM 7035 N N . LEU A 1 966 ? -7.903 19.209 -1.369 1.00 84.06 966 LEU A N 1
ATOM 7036 C CA . LEU A 1 966 ? -8.702 20.046 -0.471 1.00 84.06 966 LEU A CA 1
ATOM 7037 C C . LEU A 1 966 ? -9.471 21.141 -1.217 1.00 84.06 966 LEU A C 1
ATOM 7039 O O . LEU A 1 966 ? -10.626 21.400 -0.882 1.00 84.06 966 LEU A O 1
ATOM 7043 N N . LEU A 1 967 ? -8.891 21.752 -2.257 1.00 80.94 967 LEU A N 1
ATOM 7044 C CA . LEU A 1 967 ? -9.610 22.741 -3.070 1.00 80.94 967 LEU A CA 1
ATOM 7045 C C . LEU A 1 967 ? -10.701 22.079 -3.924 1.00 80.94 967 LEU A C 1
ATOM 7047 O O . LEU A 1 967 ? -11.776 22.660 -4.100 1.00 80.94 967 LEU A O 1
ATOM 7051 N N . ALA A 1 968 ? -10.470 20.856 -4.415 1.00 78.12 968 ALA A N 1
ATOM 7052 C CA . ALA A 1 968 ? -11.498 20.092 -5.118 1.00 78.12 968 ALA A CA 1
ATOM 7053 C C . ALA A 1 968 ? -12.656 19.717 -4.183 1.00 78.12 968 ALA A C 1
ATOM 7055 O O . ALA A 1 968 ? -13.813 19.936 -4.539 1.00 78.12 968 ALA A O 1
ATOM 7056 N N . LEU A 1 969 ? -12.370 19.237 -2.968 1.00 82.38 969 LEU A N 1
ATOM 7057 C CA . LEU A 1 969 ? -13.391 18.934 -1.958 1.00 82.38 969 LEU A CA 1
ATOM 7058 C C . LEU A 1 969 ? -14.165 20.184 -1.525 1.00 82.38 969 LEU A C 1
ATOM 7060 O O . LEU A 1 969 ? -15.395 20.144 -1.432 1.00 82.38 969 LEU A O 1
ATOM 7064 N N . GLN A 1 970 ? -13.479 21.316 -1.359 1.00 83.19 970 GLN A N 1
ATOM 7065 C CA . GLN A 1 970 ? -14.125 22.599 -1.095 1.00 83.19 970 GLN A CA 1
ATOM 7066 C C . GLN A 1 970 ? -15.077 22.984 -2.231 1.00 83.19 970 GLN A C 1
ATOM 7068 O O . GLN A 1 970 ? -16.202 23.412 -1.974 1.00 83.19 970 GLN A O 1
ATOM 7073 N N . SER A 1 971 ? -14.657 22.822 -3.487 1.00 80.88 971 SER A N 1
ATOM 7074 C CA . SER A 1 971 ? -15.485 23.155 -4.647 1.00 80.88 971 SER A CA 1
ATOM 7075 C C . SER A 1 971 ? -16.657 22.187 -4.846 1.00 80.88 971 SER A C 1
ATOM 7077 O O . SER A 1 971 ? -17.723 22.616 -5.286 1.00 80.88 971 SER A O 1
ATOM 7079 N N . ALA A 1 972 ? -16.462 20.893 -4.582 1.00 76.88 972 ALA A N 1
ATOM 7080 C CA . ALA A 1 972 ? -17.432 19.843 -4.892 1.00 76.88 972 ALA A CA 1
ATOM 7081 C C . ALA A 1 972 ? -18.450 19.624 -3.766 1.00 76.88 972 ALA A C 1
ATOM 7083 O O . ALA A 1 972 ? -19.631 19.415 -4.037 1.00 76.88 972 ALA A O 1
ATOM 7084 N N . ALA A 1 973 ? -17.998 19.686 -2.514 1.00 79.12 973 ALA A N 1
ATOM 7085 C CA . ALA A 1 973 ? -18.787 19.334 -1.336 1.00 79.12 973 ALA A CA 1
ATOM 7086 C C . ALA A 1 973 ? -18.824 20.443 -0.271 1.00 79.12 973 ALA A C 1
ATOM 7088 O O . ALA A 1 973 ? -19.495 20.291 0.745 1.00 79.12 973 ALA A O 1
ATOM 7089 N N . GLY A 1 974 ? -18.126 21.565 -0.483 1.00 83.06 974 GLY A N 1
ATOM 7090 C CA . GLY A 1 974 ? -18.035 22.640 0.507 1.00 83.06 974 GLY A CA 1
ATOM 7091 C C . GLY A 1 974 ? -17.121 22.324 1.693 1.00 83.06 974 GLY A C 1
ATOM 7092 O O . GLY A 1 974 ? -17.038 23.151 2.596 1.00 83.06 974 GLY A O 1
ATOM 7093 N N . LEU A 1 975 ? -16.432 21.176 1.675 1.00 85.25 975 LEU A N 1
ATOM 7094 C CA . LEU A 1 975 ? -15.576 20.698 2.761 1.00 85.25 975 LEU A CA 1
ATOM 7095 C C . LEU A 1 975 ? -14.240 21.437 2.766 1.00 85.25 975 LEU A C 1
ATOM 7097 O O . LEU A 1 975 ? -13.531 21.462 1.762 1.00 85.25 975 LEU A O 1
ATOM 7101 N N . GLN A 1 976 ? -13.890 22.035 3.897 1.00 85.69 976 GLN A N 1
ATOM 7102 C CA . GLN A 1 976 ? -12.676 22.827 4.071 1.00 85.69 976 GLN A CA 1
ATOM 7103 C C . GLN A 1 976 ? -11.901 22.350 5.291 1.00 85.69 976 GLN A C 1
ATOM 7105 O O . GLN A 1 976 ? -12.465 21.760 6.213 1.00 85.69 976 GLN A O 1
ATOM 7110 N N . ARG A 1 977 ? -10.593 22.621 5.314 1.00 84.19 977 ARG A N 1
ATOM 7111 C CA . ARG A 1 977 ? -9.772 22.304 6.482 1.00 84.19 977 ARG A CA 1
ATOM 7112 C C . ARG A 1 977 ? -10.332 22.991 7.730 1.00 84.19 977 ARG A C 1
ATOM 7114 O O . ARG A 1 977 ? -10.735 24.151 7.670 1.00 84.19 977 ARG A O 1
ATOM 7121 N N . GLY A 1 978 ? -10.369 22.250 8.835 1.00 80.44 978 GLY A N 1
ATOM 7122 C CA . GLY A 1 978 ? -11.003 22.676 10.081 1.00 80.44 978 GLY A CA 1
ATOM 7123 C C . GLY A 1 978 ? -12.487 22.312 10.190 1.00 80.44 978 GLY A C 1
ATOM 7124 O O . GLY A 1 978 ? -13.028 22.416 11.285 1.00 80.44 978 GLY A O 1
ATOM 7125 N N . ASP A 1 979 ? -13.143 21.839 9.124 1.00 85.38 979 ASP A N 1
ATOM 7126 C CA . ASP A 1 979 ? -14.533 21.370 9.199 1.00 85.38 979 ASP A CA 1
ATOM 7127 C C . ASP A 1 979 ? -14.637 19.997 9.876 1.00 85.38 979 ASP A C 1
ATOM 7129 O O . ASP A 1 979 ? -13.894 19.070 9.553 1.00 85.38 979 ASP A O 1
ATOM 7133 N N . ALA A 1 980 ? -15.633 19.819 10.746 1.00 85.12 980 ALA A N 1
ATOM 7134 C CA . ALA A 1 980 ? -15.945 18.516 11.344 1.00 85.12 980 ALA A CA 1
ATOM 7135 C C . ALA A 1 980 ? -16.373 17.463 10.294 1.00 85.12 980 ALA A C 1
ATOM 7137 O O . ALA A 1 980 ? -16.077 16.271 10.428 1.00 85.12 980 ALA A O 1
ATOM 7138 N N . ASP A 1 981 ? -17.028 17.898 9.214 1.00 86.56 981 ASP A N 1
ATOM 7139 C CA . ASP A 1 981 ? -17.457 17.011 8.127 1.00 86.56 981 ASP A CA 1
ATOM 7140 C C . ASP A 1 981 ? -16.277 16.546 7.257 1.00 86.56 981 ASP A C 1
ATOM 7142 O O . ASP A 1 981 ? -16.263 15.395 6.815 1.00 86.56 981 ASP A O 1
ATOM 7146 N N . LEU A 1 982 ? -15.255 17.393 7.054 1.00 87.94 982 LEU A N 1
ATOM 7147 C CA . LEU A 1 982 ? -14.020 16.974 6.378 1.00 87.94 982 LEU A CA 1
ATOM 7148 C C . LEU A 1 982 ? -13.295 15.901 7.198 1.00 87.94 982 LEU A C 1
ATOM 7150 O O . LEU A 1 982 ? -12.704 14.975 6.656 1.00 87.94 982 LEU A O 1
ATOM 7154 N N . GLU A 1 983 ? -13.370 16.001 8.514 1.00 88.50 983 GLU A N 1
ATOM 7155 C CA . GLU A 1 983 ? -12.684 15.092 9.426 1.00 88.50 983 GLU A CA 1
ATOM 7156 C C . GLU A 1 983 ? -13.349 13.724 9.455 1.00 88.50 983 GLU A C 1
ATOM 7158 O O . GLU A 1 983 ? -12.678 12.701 9.336 1.00 88.50 983 GLU A O 1
ATOM 7163 N N . THR A 1 984 ? -14.682 13.704 9.460 1.00 89.00 984 THR A N 1
ATOM 7164 C CA . THR A 1 984 ? -15.445 12.475 9.219 1.00 89.00 984 THR A CA 1
ATOM 7165 C C . THR A 1 984 ? -15.113 11.882 7.846 1.00 89.00 984 THR A C 1
ATOM 7167 O O . THR A 1 984 ? -14.927 10.671 7.728 1.00 89.00 984 THR A O 1
ATOM 7170 N N . PHE A 1 985 ? -14.999 12.722 6.811 1.00 92.00 985 PHE A N 1
ATOM 7171 C CA . PHE A 1 985 ? -14.634 12.285 5.464 1.00 92.00 985 PHE A CA 1
ATOM 7172 C C . PHE A 1 985 ? -13.259 11.601 5.436 1.00 92.00 985 PHE A C 1
ATOM 7174 O O . PHE A 1 985 ? -13.157 10.474 4.951 1.00 92.00 985 PHE A O 1
ATOM 7181 N N . LEU A 1 986 ? -12.224 12.235 5.997 1.00 92.06 986 LEU A N 1
ATOM 7182 C CA . LEU A 1 986 ? -10.860 11.698 6.032 1.00 92.06 986 LEU A CA 1
ATOM 7183 C C . LEU A 1 986 ? -10.753 10.440 6.903 1.00 92.06 986 LEU A C 1
ATOM 7185 O O . LEU A 1 986 ? -10.050 9.506 6.529 1.00 92.06 986 LEU A O 1
ATOM 7189 N N . ASN A 1 987 ? -11.483 10.367 8.017 1.00 92.50 987 ASN A N 1
ATOM 7190 C CA . ASN A 1 987 ? -11.474 9.193 8.891 1.00 92.50 987 ASN A CA 1
ATOM 7191 C C . ASN A 1 987 ? -12.105 7.960 8.220 1.00 92.50 987 ASN A C 1
ATOM 7193 O O . ASN A 1 987 ? -11.584 6.852 8.344 1.00 92.50 987 ASN A O 1
ATOM 7197 N N . VAL A 1 988 ? -13.209 8.132 7.482 1.00 93.38 988 VAL A N 1
ATOM 7198 C CA . VAL A 1 988 ? -13.832 7.030 6.725 1.00 93.38 988 VAL A CA 1
ATOM 7199 C C . VAL A 1 988 ? -13.016 6.668 5.480 1.00 93.38 988 VAL A C 1
ATOM 7201 O O . VAL A 1 988 ? -12.938 5.491 5.116 1.00 93.38 988 VAL A O 1
ATOM 7204 N N . LEU A 1 989 ? -12.370 7.652 4.846 1.00 94.12 989 LEU A N 1
ATOM 7205 C CA . LEU A 1 989 ? -11.407 7.403 3.774 1.00 94.12 989 LEU A CA 1
ATOM 7206 C C . LEU A 1 989 ? -10.251 6.534 4.286 1.00 94.12 989 LEU A C 1
ATOM 7208 O O . LEU A 1 989 ? -9.963 5.501 3.689 1.00 94.12 989 LEU A O 1
ATOM 7212 N N . GLN A 1 990 ? -9.665 6.890 5.432 1.00 94.81 990 GLN A N 1
ATOM 7213 C CA . GLN A 1 990 ? -8.598 6.115 6.064 1.00 94.81 990 GLN A CA 1
ATOM 7214 C C . GLN A 1 990 ? -9.062 4.701 6.439 1.00 94.81 990 GLN A C 1
ATOM 7216 O O . GLN A 1 990 ? -8.386 3.734 6.108 1.00 94.81 990 GLN A O 1
ATOM 7221 N N . ALA A 1 991 ? -10.260 4.550 7.014 1.00 95.06 991 ALA A N 1
ATOM 7222 C CA . ALA A 1 991 ? -10.837 3.230 7.296 1.00 95.06 991 ALA A CA 1
ATOM 7223 C C . ALA A 1 991 ? -10.985 2.363 6.030 1.00 95.06 991 ALA A C 1
ATOM 7225 O O . ALA A 1 991 ? -10.844 1.143 6.082 1.00 95.06 991 ALA A O 1
ATOM 7226 N N . SER A 1 992 ? -11.249 2.990 4.879 1.00 95.31 992 SER A N 1
ATOM 7227 C CA . SER A 1 992 ? -11.282 2.299 3.585 1.00 95.31 992 SER A CA 1
ATOM 7228 C C . SER A 1 992 ? -9.889 1.896 3.109 1.00 95.31 992 SER A C 1
ATOM 7230 O O . SER A 1 992 ? -9.751 0.875 2.438 1.00 95.31 992 SER A O 1
ATOM 7232 N N . PHE A 1 993 ? -8.866 2.678 3.450 1.00 95.88 993 PHE A N 1
ATOM 7233 C CA . PHE A 1 993 ? -7.484 2.455 3.035 1.00 95.88 993 PHE A CA 1
ATOM 7234 C C . PHE A 1 993 ? -6.709 1.510 3.943 1.00 95.88 993 PHE A C 1
ATOM 7236 O O . PHE A 1 993 ? -5.749 0.900 3.488 1.00 95.88 993 PHE A O 1
ATOM 7243 N N . ASP A 1 994 ? -7.176 1.271 5.167 1.00 96.38 994 ASP A N 1
ATOM 7244 C CA . ASP A 1 994 ? -6.468 0.431 6.132 1.00 96.38 994 ASP A CA 1
ATOM 7245 C C . ASP A 1 994 ? -6.154 -0.988 5.638 1.00 96.38 994 ASP A C 1
ATOM 7247 O O . ASP A 1 994 ? -5.181 -1.576 6.096 1.00 96.38 994 ASP A O 1
ATOM 7251 N N . SER A 1 995 ? -6.909 -1.521 4.667 1.00 94.50 995 SER A N 1
ATOM 7252 C CA . SER A 1 995 ? -6.615 -2.827 4.053 1.00 94.50 995 SER A CA 1
ATOM 7253 C C . SER A 1 995 ? -5.367 -2.873 3.165 1.00 94.50 995 SER A C 1
ATOM 7255 O O . SER A 1 995 ? -4.996 -3.953 2.722 1.00 94.50 995 SER A O 1
ATOM 7257 N N . PHE A 1 996 ? -4.758 -1.725 2.871 1.00 95.00 996 PHE A N 1
ATOM 7258 C CA . PHE A 1 996 ? -3.505 -1.618 2.125 1.00 95.00 996 PHE A CA 1
ATOM 7259 C C . PHE A 1 996 ? -2.581 -0.514 2.671 1.00 95.00 996 PHE A C 1
ATOM 7261 O O . PHE A 1 996 ? -1.533 -0.270 2.096 1.00 95.00 996 PHE A O 1
ATOM 7268 N N . ASP A 1 997 ? -2.938 0.186 3.751 1.00 96.88 997 ASP A N 1
ATOM 7269 C CA . ASP A 1 997 ? -2.090 1.250 4.293 1.00 96.88 997 ASP A CA 1
ATOM 7270 C C . ASP A 1 997 ? -0.828 0.663 4.948 1.00 96.88 997 ASP A C 1
ATOM 7272 O O . ASP A 1 997 ? -0.965 -0.082 5.924 1.00 96.88 997 ASP A O 1
ATOM 7276 N N . PRO A 1 998 ? 0.392 1.010 4.489 1.00 96.69 998 PRO A N 1
ATOM 7277 C CA . PRO A 1 998 ? 1.633 0.431 4.997 1.00 96.69 998 PRO A CA 1
ATOM 7278 C C . PRO A 1 998 ? 1.803 0.458 6.509 1.00 96.69 998 PRO A C 1
ATOM 7280 O O . PRO A 1 998 ? 2.389 -0.472 7.062 1.00 96.69 998 PRO A O 1
ATOM 7283 N N . ILE A 1 999 ? 1.285 1.481 7.195 1.00 96.00 999 ILE A N 1
ATOM 7284 C CA . ILE A 1 999 ? 1.450 1.601 8.650 1.00 96.00 999 ILE A CA 1
ATOM 7285 C C . ILE A 1 999 ? 0.816 0.423 9.406 1.00 96.00 999 ILE A C 1
ATOM 7287 O O . ILE A 1 999 ? 1.289 0.062 10.480 1.00 96.00 999 ILE A O 1
ATOM 7291 N N . ASN A 1 1000 ? -0.200 -0.222 8.821 1.00 95.50 1000 ASN A N 1
ATOM 7292 C CA . ASN A 1 1000 ? -0.888 -1.372 9.408 1.00 95.50 1000 ASN A CA 1
ATOM 7293 C C . ASN A 1 1000 ? -0.162 -2.709 9.161 1.00 95.50 1000 ASN A C 1
ATOM 7295 O O . ASN A 1 1000 ? -0.521 -3.709 9.776 1.00 95.50 1000 ASN A O 1
ATOM 7299 N N . PHE A 1 1001 ? 0.840 -2.737 8.274 1.00 94.81 1001 PHE A N 1
ATOM 7300 C CA . PHE A 1 1001 ? 1.575 -3.950 7.881 1.00 94.81 1001 PHE A CA 1
ATOM 7301 C C . PHE A 1 1001 ? 3.048 -3.903 8.295 1.00 94.81 1001 PHE A C 1
ATOM 7303 O O . PHE A 1 1001 ? 3.637 -4.929 8.627 1.00 94.81 1001 PHE A O 1
ATOM 7310 N N . VAL A 1 1002 ? 3.659 -2.715 8.314 1.00 93.62 1002 VAL A N 1
ATOM 7311 C CA . VAL A 1 1002 ? 5.114 -2.552 8.455 1.00 93.62 1002 VAL A CA 1
ATOM 7312 C C . VAL A 1 1002 ? 5.671 -3.132 9.763 1.00 93.62 1002 VAL A C 1
ATOM 7314 O O . VAL A 1 1002 ? 6.797 -3.626 9.791 1.00 93.62 1002 VAL A O 1
ATOM 7317 N N . GLY A 1 1003 ? 4.875 -3.144 10.838 1.00 90.06 1003 GLY A N 1
ATOM 7318 C CA . GLY A 1 1003 ? 5.272 -3.739 12.117 1.00 90.06 1003 GLY A CA 1
ATOM 7319 C C . GLY A 1 1003 ? 5.529 -5.246 12.033 1.00 90.06 1003 GLY A C 1
ATOM 7320 O O . GLY A 1 1003 ? 6.403 -5.762 12.735 1.00 90.06 1003 GLY A O 1
ATOM 7321 N N . ASN A 1 1004 ? 4.858 -5.951 11.116 1.00 87.44 1004 ASN A N 1
ATOM 7322 C CA . ASN A 1 1004 ? 4.999 -7.400 10.951 1.00 87.44 1004 ASN A CA 1
ATOM 7323 C C . ASN A 1 1004 ? 6.356 -7.796 10.353 1.00 87.44 1004 ASN A C 1
ATOM 7325 O O . ASN A 1 1004 ? 6.823 -8.912 10.604 1.00 87.44 1004 ASN A O 1
ATOM 7329 N N . LEU A 1 1005 ? 7.035 -6.873 9.658 1.00 86.44 1005 LEU A N 1
ATOM 7330 C CA . LEU A 1 1005 ? 8.397 -7.086 9.159 1.00 86.44 1005 LEU A CA 1
ATOM 7331 C C . LEU A 1 1005 ? 9.375 -7.380 10.304 1.00 86.44 1005 LEU A C 1
ATOM 7333 O O . LEU A 1 1005 ? 10.275 -8.197 10.140 1.00 86.44 1005 LEU A O 1
ATOM 7337 N N . SER A 1 1006 ? 9.162 -6.764 11.474 1.00 79.81 1006 SER A N 1
ATOM 7338 C CA . SER A 1 1006 ? 9.997 -6.925 12.675 1.00 79.81 1006 SER A CA 1
ATOM 7339 C C . SER A 1 1006 ? 9.669 -8.171 13.510 1.00 79.81 1006 SER A C 1
ATOM 7341 O O . SER A 1 1006 ? 10.326 -8.446 14.520 1.00 79.81 1006 SER A O 1
ATOM 7343 N N . SER A 1 1007 ? 8.643 -8.935 13.116 1.00 72.12 1007 SER A N 1
ATOM 7344 C CA . SER A 1 1007 ? 8.213 -10.120 13.856 1.00 72.12 1007 SER A CA 1
ATOM 7345 C C . SER A 1 1007 ? 9.287 -11.213 13.841 1.00 72.12 1007 SER A C 1
ATOM 7347 O O . SER A 1 1007 ? 9.977 -11.427 12.850 1.00 72.12 1007 SER A O 1
ATOM 7349 N N . THR A 1 1008 ? 9.393 -11.993 14.921 1.00 58.03 1008 THR A N 1
ATOM 7350 C CA . THR A 1 1008 ? 10.356 -13.114 15.003 1.00 58.03 1008 THR A CA 1
ATOM 7351 C C . THR A 1 1008 ? 10.083 -14.244 14.005 1.00 58.03 1008 THR A C 1
ATOM 7353 O O . THR A 1 1008 ? 10.877 -15.176 13.898 1.00 58.03 1008 THR A O 1
ATOM 7356 N N . THR A 1 1009 ? 8.920 -14.213 13.357 1.00 64.31 1009 THR A N 1
ATOM 7357 C CA . THR A 1 1009 ? 8.485 -15.154 12.322 1.00 64.31 1009 THR A CA 1
ATOM 7358 C C . THR A 1 1009 ? 8.786 -14.656 10.913 1.00 64.31 1009 THR A C 1
ATOM 7360 O O . THR A 1 1009 ? 8.817 -15.473 10.000 1.00 64.31 1009 THR A O 1
ATOM 7363 N N . SER A 1 1010 ? 9.027 -13.354 10.740 1.00 70.38 1010 SER A N 1
ATOM 7364 C CA . SER A 1 1010 ? 9.435 -12.768 9.467 1.00 70.38 1010 SER A CA 1
ATOM 7365 C C . SER A 1 1010 ? 10.912 -13.056 9.204 1.00 70.38 1010 SER A C 1
ATOM 7367 O O . SER A 1 1010 ? 11.770 -12.846 10.064 1.00 70.38 1010 SER A O 1
ATOM 7369 N N . THR A 1 1011 ? 11.216 -13.537 8.000 1.00 74.75 1011 THR A N 1
ATOM 7370 C CA . THR A 1 1011 ? 12.592 -13.658 7.496 1.00 74.75 1011 THR A CA 1
ATOM 7371 C C . THR A 1 1011 ? 12.999 -12.479 6.615 1.00 74.75 1011 THR A C 1
ATOM 7373 O O . THR A 1 1011 ? 14.168 -12.387 6.250 1.00 74.75 1011 THR A O 1
ATOM 7376 N N . THR A 1 1012 ? 12.060 -11.587 6.284 1.00 80.38 1012 THR A N 1
ATOM 7377 C CA . THR A 1 1012 ? 12.257 -10.479 5.346 1.00 80.38 1012 THR A CA 1
ATOM 7378 C C . THR A 1 1012 ? 13.245 -9.459 5.892 1.00 80.38 1012 THR A C 1
ATOM 7380 O O . THR A 1 1012 ? 13.065 -8.947 6.999 1.00 80.38 1012 THR A O 1
ATOM 7383 N N . LYS A 1 1013 ? 14.250 -9.102 5.091 1.00 92.00 1013 LYS A N 1
ATOM 7384 C CA . LYS A 1 1013 ? 15.101 -7.931 5.343 1.00 92.00 1013 LYS A CA 1
ATOM 7385 C C . LYS A 1 1013 ? 14.502 -6.709 4.670 1.00 92.00 1013 LYS A C 1
ATOM 7387 O O . LYS A 1 1013 ? 14.027 -6.812 3.541 1.00 92.00 1013 LYS A O 1
ATOM 7392 N N . ALA A 1 1014 ? 14.545 -5.553 5.323 1.00 94.56 1014 ALA A N 1
ATOM 7393 C CA . ALA A 1 1014 ? 14.009 -4.329 4.737 1.00 94.56 1014 ALA A CA 1
ATOM 7394 C C . ALA A 1 1014 ? 14.934 -3.121 4.914 1.00 94.56 1014 ALA A C 1
ATOM 7396 O O . ALA A 1 1014 ? 15.527 -2.935 5.974 1.00 94.56 1014 ALA A O 1
ATOM 7397 N N . LEU A 1 1015 ? 15.019 -2.293 3.875 1.00 95.38 1015 LEU A N 1
ATOM 7398 C CA . LEU A 1 1015 ? 15.702 -1.004 3.872 1.00 95.38 1015 LEU A CA 1
ATOM 7399 C C . LEU A 1 1015 ? 14.684 0.092 3.560 1.00 95.38 1015 LEU A C 1
ATOM 7401 O O . LEU A 1 1015 ? 13.943 -0.010 2.590 1.00 95.38 1015 LEU A O 1
ATOM 7405 N N . PHE A 1 1016 ? 14.648 1.136 4.377 1.00 96.19 1016 PHE A N 1
ATOM 7406 C CA . PHE A 1 1016 ? 13.823 2.320 4.166 1.00 96.19 1016 PHE A CA 1
ATOM 7407 C C . PHE A 1 1016 ? 14.720 3.518 3.863 1.00 96.19 1016 PHE A C 1
ATOM 7409 O O . PHE A 1 1016 ? 15.712 3.731 4.560 1.00 96.19 1016 PHE A O 1
ATOM 7416 N N . SER A 1 1017 ? 14.353 4.330 2.874 1.00 95.38 1017 SER A N 1
ATOM 7417 C CA . SER A 1 1017 ? 15.048 5.587 2.583 1.00 95.38 1017 SER A CA 1
ATOM 7418 C C . SER A 1 1017 ? 14.129 6.790 2.758 1.00 95.38 1017 SER A C 1
ATOM 7420 O O . SER A 1 1017 ? 13.036 6.837 2.198 1.00 95.38 1017 SER A O 1
ATOM 7422 N N . GLU A 1 1018 ? 14.602 7.796 3.482 1.00 95.06 1018 GLU A N 1
ATOM 7423 C CA . GLU A 1 1018 ? 13.919 9.067 3.711 1.00 95.06 1018 GLU A CA 1
ATOM 7424 C C . GLU A 1 1018 ? 14.738 10.220 3.125 1.00 95.06 1018 GLU A C 1
ATOM 7426 O O . GLU A 1 1018 ? 15.954 10.267 3.294 1.00 95.06 1018 GLU A O 1
ATOM 7431 N N . VAL A 1 1019 ? 14.081 11.176 2.467 1.00 94.06 1019 VAL A N 1
ATOM 7432 C CA . VAL A 1 1019 ? 14.703 12.442 2.049 1.00 94.06 1019 VAL A CA 1
ATOM 7433 C C . VAL A 1 1019 ? 14.206 13.546 2.976 1.00 94.06 1019 VAL A C 1
ATOM 7435 O O . VAL A 1 1019 ? 12.998 13.779 3.065 1.00 94.06 1019 VAL A O 1
ATOM 7438 N N . VAL A 1 1020 ? 15.112 14.225 3.685 1.00 91.38 1020 VAL A N 1
ATOM 7439 C CA . VAL A 1 1020 ? 14.725 15.301 4.610 1.00 91.38 1020 VAL A CA 1
ATOM 7440 C C . VAL A 1 1020 ? 14.134 16.477 3.837 1.00 91.38 1020 VAL A C 1
ATOM 7442 O O . VAL A 1 1020 ? 14.779 17.054 2.964 1.00 91.38 1020 VAL A O 1
ATOM 7445 N N . GLY A 1 1021 ? 12.916 16.878 4.206 1.00 85.88 1021 GLY A N 1
ATOM 7446 C CA . GLY A 1 1021 ? 12.201 17.975 3.550 1.00 85.88 1021 GLY A CA 1
ATOM 7447 C C . GLY A 1 1021 ? 11.440 17.560 2.289 1.00 85.88 1021 GLY A C 1
ATOM 7448 O O . GLY A 1 1021 ? 11.076 18.427 1.494 1.00 85.88 1021 GLY A O 1
ATOM 7449 N N . ASP A 1 1022 ? 11.190 16.261 2.108 1.00 86.94 1022 ASP A N 1
ATOM 7450 C CA . ASP A 1 1022 ? 10.329 15.739 1.047 1.00 86.94 1022 ASP A CA 1
ATOM 7451 C C . ASP A 1 1022 ? 8.946 16.427 1.062 1.00 86.94 1022 ASP A C 1
ATOM 7453 O O . ASP A 1 1022 ? 8.273 16.547 2.090 1.00 86.94 1022 ASP A O 1
ATOM 7457 N N . VAL A 1 1023 ? 8.548 16.934 -0.107 1.00 84.06 1023 VAL A N 1
ATOM 7458 C CA . VAL A 1 1023 ? 7.316 17.708 -0.320 1.00 84.06 1023 VAL A CA 1
ATOM 7459 C C . VAL A 1 1023 ? 6.150 16.862 -0.846 1.00 84.06 1023 VAL A C 1
ATOM 7461 O O . VAL A 1 1023 ? 5.023 17.355 -0.898 1.00 84.06 1023 VAL A O 1
ATOM 7464 N N . PHE A 1 1024 ? 6.399 15.612 -1.242 1.00 85.88 1024 PHE A N 1
ATOM 7465 C CA . PHE A 1 1024 ? 5.383 14.648 -1.667 1.00 85.88 1024 PHE A CA 1
ATOM 7466 C C . PHE A 1 1024 ? 4.945 13.797 -0.483 1.00 85.88 1024 PHE A C 1
ATOM 7468 O O . PHE A 1 1024 ? 3.759 13.778 -0.149 1.00 85.88 1024 PHE A O 1
ATOM 7475 N N . ILE A 1 1025 ? 5.912 13.143 0.161 1.00 90.06 1025 ILE A N 1
ATOM 7476 C CA . ILE A 1 1025 ? 5.723 12.283 1.327 1.00 90.06 1025 ILE A CA 1
ATOM 7477 C C . ILE A 1 1025 ? 6.368 12.982 2.525 1.00 90.06 1025 ILE A C 1
ATOM 7479 O O . ILE A 1 1025 ? 7.584 12.914 2.684 1.00 90.06 1025 ILE A O 1
ATOM 7483 N N . PRO A 1 1026 ? 5.590 13.684 3.369 1.00 89.44 1026 PRO A N 1
ATOM 7484 C CA . PRO A 1 1026 ? 6.140 14.322 4.556 1.00 89.44 1026 PRO A CA 1
ATOM 7485 C C . PRO A 1 1026 ? 6.883 13.308 5.430 1.00 89.44 1026 PRO A C 1
ATOM 7487 O O . PRO A 1 1026 ? 6.381 12.211 5.671 1.00 89.44 1026 PRO A O 1
ATOM 7490 N N . ASN A 1 1027 ? 8.045 13.688 5.963 1.00 90.44 1027 ASN A N 1
ATOM 7491 C CA . ASN A 1 1027 ? 8.784 12.818 6.883 1.00 90.44 1027 ASN A CA 1
ATOM 7492 C C . ASN A 1 1027 ? 7.949 12.510 8.144 1.00 90.44 1027 ASN A C 1
ATOM 7494 O O . ASN A 1 1027 ? 7.913 11.371 8.600 1.00 90.44 1027 ASN A O 1
ATOM 7498 N N . ASN A 1 1028 ? 7.210 13.500 8.662 1.00 87.31 1028 ASN A N 1
ATOM 7499 C CA . ASN A 1 1028 ? 6.225 13.348 9.738 1.00 87.31 1028 ASN A CA 1
ATOM 7500 C C . ASN A 1 1028 ? 5.126 14.422 9.610 1.00 87.31 1028 ASN A C 1
ATOM 7502 O O . ASN A 1 1028 ? 5.422 15.566 9.266 1.00 87.31 1028 ASN A O 1
ATOM 7506 N N . ALA A 1 1029 ? 3.879 14.084 9.934 1.00 82.69 1029 ALA A N 1
ATOM 7507 C CA . ALA A 1 1029 ? 2.734 14.997 9.943 1.00 82.69 1029 ALA A CA 1
ATOM 7508 C C . ALA A 1 1029 ? 2.365 15.491 11.364 1.00 82.69 1029 ALA A C 1
ATOM 7510 O O . ALA A 1 1029 ? 1.199 15.499 11.756 1.00 82.69 1029 ALA A O 1
ATOM 7511 N N . SER A 1 1030 ? 3.355 15.898 12.163 1.00 65.50 1030 SER A N 1
ATOM 7512 C CA . SER A 1 1030 ? 3.169 16.471 13.513 1.00 65.50 1030 SER A CA 1
ATOM 7513 C C . SER A 1 1030 ? 3.234 18.016 13.465 1.00 65.50 1030 SER A C 1
ATOM 7515 O O . SER A 1 1030 ? 3.979 18.552 12.643 1.00 65.50 1030 SER A O 1
ATOM 7517 N N . PRO A 1 1031 ? 2.442 18.770 14.257 1.00 48.16 1031 PRO A N 1
ATOM 7518 C CA . PRO A 1 1031 ? 1.946 20.087 13.852 1.00 48.16 1031 PRO A CA 1
ATOM 7519 C C . PRO A 1 1031 ? 2.945 21.244 14.017 1.00 48.16 1031 PRO A C 1
ATOM 7521 O O . PRO A 1 1031 ? 3.856 21.191 14.842 1.00 48.16 1031 PRO A O 1
ATOM 7524 N N . ALA A 1 1032 ? 2.650 22.318 13.263 1.00 50.28 1032 ALA A N 1
ATOM 7525 C CA . ALA A 1 1032 ? 3.064 23.733 13.382 1.00 50.28 1032 ALA A CA 1
ATOM 7526 C C . ALA A 1 1032 ? 3.703 24.342 12.119 1.00 50.28 1032 ALA A C 1
ATOM 7528 O O . ALA A 1 1032 ? 4.442 25.328 12.204 1.00 50.28 1032 ALA A O 1
ATOM 7529 N N . VAL A 1 1033 ? 3.407 23.802 10.936 1.00 53.81 1033 VAL A N 1
ATOM 7530 C CA . VAL A 1 1033 ? 3.735 24.484 9.684 1.00 53.81 1033 VAL A CA 1
ATOM 7531 C C . VAL A 1 1033 ? 2.469 24.597 8.854 1.00 53.81 1033 VAL A C 1
ATOM 7533 O O . VAL A 1 1033 ? 1.827 23.600 8.529 1.00 53.81 1033 VAL A O 1
ATOM 7536 N N . ASP A 1 1034 ? 2.089 25.835 8.546 1.00 63.50 1034 ASP A N 1
ATOM 7537 C CA . ASP A 1 1034 ? 1.179 26.106 7.439 1.00 63.50 1034 ASP A CA 1
ATOM 7538 C C . ASP A 1 1034 ? 1.688 25.329 6.223 1.00 63.50 1034 ASP A C 1
ATOM 7540 O O . ASP A 1 1034 ? 2.889 25.373 5.927 1.00 63.50 1034 ASP A O 1
ATOM 7544 N N . VAL A 1 1035 ? 0.798 24.598 5.547 1.00 64.31 1035 VAL A N 1
ATOM 7545 C CA . VAL A 1 1035 ? 1.150 23.877 4.318 1.00 64.31 1035 VAL A CA 1
ATOM 7546 C C . VAL A 1 1035 ? 1.292 24.919 3.211 1.00 64.31 1035 VAL A C 1
ATOM 7548 O O . VAL A 1 1035 ? 0.418 25.101 2.361 1.00 64.31 1035 VAL A O 1
ATOM 7551 N N . VAL A 1 1036 ? 2.397 25.663 3.278 1.00 63.88 1036 VAL A N 1
ATOM 7552 C CA . VAL A 1 1036 ? 2.764 26.676 2.304 1.00 63.88 1036 VAL A CA 1
ATOM 7553 C C . VAL A 1 1036 ? 3.333 25.959 1.110 1.00 63.88 1036 VAL A C 1
ATOM 7555 O O . VAL A 1 1036 ? 4.347 25.265 1.171 1.00 63.88 1036 VAL A O 1
ATOM 7558 N N . GLN A 1 1037 ? 2.666 26.188 -0.001 1.00 66.56 1037 GLN A N 1
ATOM 7559 C CA . GLN A 1 1037 ? 3.042 25.617 -1.269 1.00 66.56 1037 GLN A CA 1
ATOM 7560 C C . GLN A 1 1037 ? 4.440 26.080 -1.676 1.00 66.56 1037 GLN A C 1
ATOM 7562 O O . GLN A 1 1037 ? 4.659 27.298 -1.780 1.00 66.56 1037 GLN A O 1
ATOM 7567 N N . PRO A 1 1038 ? 5.390 25.147 -1.900 1.00 65.12 1038 PRO A N 1
ATOM 7568 C CA . PRO A 1 1038 ? 6.734 25.521 -2.295 1.00 65.12 1038 PRO A CA 1
ATOM 7569 C C . PRO A 1 1038 ? 6.658 26.269 -3.624 1.00 65.12 1038 PRO A C 1
ATOM 7571 O O . PRO A 1 1038 ? 5.767 26.023 -4.437 1.00 65.12 1038 PRO A O 1
ATOM 7574 N N . ALA A 1 1039 ? 7.588 27.200 -3.848 1.00 65.44 1039 ALA A N 1
ATOM 7575 C CA . ALA A 1 1039 ? 7.631 27.947 -5.105 1.00 65.44 1039 ALA A CA 1
ATOM 7576 C C . ALA A 1 1039 ? 7.755 27.003 -6.310 1.00 65.44 1039 ALA A C 1
ATOM 7578 O O . ALA A 1 1039 ? 7.196 27.288 -7.369 1.00 65.44 1039 ALA A O 1
ATOM 7579 N N . ASN A 1 1040 ? 8.440 25.874 -6.097 1.00 57.88 1040 ASN A N 1
ATOM 7580 C CA . ASN A 1 1040 ? 8.645 24.835 -7.081 1.00 57.88 1040 ASN A CA 1
ATOM 7581 C C . ASN A 1 1040 ? 8.298 23.439 -6.528 1.00 57.88 1040 ASN A C 1
ATOM 7583 O O . ASN A 1 1040 ? 8.501 23.190 -5.343 1.00 57.88 1040 ASN A O 1
ATOM 7587 N N . ILE A 1 1041 ? 7.830 22.532 -7.385 1.00 55.56 1041 ILE A N 1
ATOM 7588 C CA . ILE A 1 1041 ? 7.725 21.086 -7.141 1.00 55.56 1041 ILE A CA 1
ATOM 7589 C C . ILE A 1 1041 ? 8.806 20.423 -8.002 1.00 55.56 1041 ILE A C 1
ATOM 7591 O O . ILE A 1 1041 ? 8.788 20.550 -9.227 1.00 55.56 1041 ILE A O 1
ATOM 7595 N N . GLY A 1 1042 ? 9.805 19.798 -7.372 1.00 56.91 1042 GLY A N 1
ATOM 7596 C CA . GLY A 1 1042 ? 11.021 19.377 -8.076 1.00 56.91 1042 GLY A CA 1
ATOM 7597 C C . GLY A 1 1042 ? 11.708 20.569 -8.759 1.00 56.91 1042 GLY A C 1
ATOM 7598 O O . GLY A 1 1042 ? 11.963 21.599 -8.130 1.00 56.91 1042 GLY A O 1
ATOM 7599 N N . CYS A 1 1043 ? 11.973 20.466 -10.062 1.00 36.91 1043 CYS A N 1
ATOM 7600 C CA . CYS A 1 1043 ? 12.600 21.536 -10.847 1.00 36.91 1043 CYS A CA 1
ATOM 7601 C C . CYS A 1 1043 ? 11.627 22.624 -11.359 1.00 36.91 1043 CYS A C 1
ATOM 7603 O O . CYS A 1 1043 ? 12.068 23.541 -12.053 1.00 36.91 1043 CYS A O 1
ATOM 7605 N N . ASN A 1 1044 ? 10.331 22.560 -11.028 1.00 48.19 1044 ASN A N 1
ATOM 7606 C CA . ASN A 1 1044 ? 9.268 23.256 -11.771 1.00 48.19 1044 ASN A CA 1
ATOM 7607 C C . ASN A 1 1044 ? 8.420 24.191 -10.929 1.00 48.19 1044 ASN A C 1
ATOM 7609 O O . ASN A 1 1044 ? 8.218 23.915 -9.760 1.00 48.19 1044 ASN A O 1
ATOM 7613 N N . ALA A 1 1045 ? 7.851 25.245 -11.520 1.00 56.22 1045 ALA A N 1
ATOM 7614 C CA . ALA A 1 1045 ? 6.988 26.186 -10.804 1.00 56.22 1045 ALA A CA 1
ATOM 7615 C C . ALA A 1 1045 ? 5.668 25.537 -10.345 1.00 56.22 1045 ALA A C 1
ATOM 7617 O O . ALA A 1 1045 ? 4.956 24.934 -11.141 1.00 56.22 1045 ALA A O 1
ATOM 7618 N N . ASN A 1 1046 ? 5.308 25.719 -9.074 1.00 61.25 1046 ASN A N 1
ATOM 7619 C CA . ASN A 1 1046 ? 4.070 25.185 -8.505 1.00 61.25 1046 ASN A CA 1
ATOM 7620 C C . ASN A 1 1046 ? 2.864 26.088 -8.866 1.00 61.25 1046 ASN A C 1
ATOM 7622 O O . ASN A 1 1046 ? 2.884 27.276 -8.519 1.00 61.25 1046 ASN A O 1
ATOM 7626 N N . PRO A 1 1047 ? 1.785 25.580 -9.498 1.00 63.25 1047 PRO A N 1
ATOM 7627 C CA . PRO A 1 1047 ? 0.594 26.378 -9.819 1.00 63.25 1047 PRO A CA 1
ATOM 7628 C C . PRO A 1 1047 ? -0.165 26.860 -8.575 1.00 63.25 1047 PRO A C 1
ATOM 7630 O O . PRO A 1 1047 ? -0.922 27.829 -8.648 1.00 63.25 1047 PRO A O 1
ATOM 7633 N N . TYR A 1 1048 ? 0.072 26.225 -7.427 1.00 66.44 1048 TYR A N 1
ATOM 7634 C CA . TYR A 1 1048 ? -0.467 26.604 -6.127 1.00 66.44 1048 TYR A CA 1
ATOM 7635 C C . TYR A 1 1048 ? 0.532 27.407 -5.278 1.00 66.44 1048 TYR A C 1
ATOM 7637 O O . TYR A 1 1048 ? 0.242 27.681 -4.114 1.00 66.44 1048 TYR A O 1
ATOM 7645 N N . ALA A 1 1049 ? 1.689 27.811 -5.824 1.00 70.56 1049 ALA A N 1
ATOM 7646 C CA . ALA A 1 1049 ? 2.747 28.506 -5.085 1.00 70.56 1049 ALA A CA 1
ATOM 7647 C C . ALA A 1 1049 ? 2.214 29.673 -4.232 1.00 70.56 1049 ALA A C 1
ATOM 7649 O O . ALA A 1 1049 ? 1.558 30.594 -4.727 1.00 70.56 1049 ALA A O 1
ATOM 7650 N N . GLY A 1 1050 ? 2.546 29.660 -2.938 1.00 68.44 1050 GLY A N 1
ATOM 7651 C CA . GLY A 1 1050 ? 2.147 30.698 -1.985 1.00 68.44 1050 GLY A CA 1
ATOM 7652 C C . GLY A 1 1050 ? 0.690 30.644 -1.507 1.00 68.44 1050 GLY A C 1
ATOM 7653 O O . GLY A 1 1050 ? 0.294 31.525 -0.740 1.00 68.44 1050 GLY A O 1
ATOM 7654 N N . ILE A 1 1051 ? -0.103 29.644 -1.914 1.00 72.81 1051 ILE A N 1
ATOM 7655 C CA . ILE A 1 1051 ? -1.388 29.349 -1.269 1.00 72.81 1051 ILE A CA 1
ATOM 7656 C C . ILE A 1 1051 ? -1.107 28.750 0.113 1.00 72.81 1051 ILE A C 1
ATOM 7658 O O . ILE A 1 1051 ? -0.298 27.836 0.257 1.00 72.81 1051 ILE A O 1
ATOM 7662 N N . SER A 1 1052 ? -1.782 29.297 1.119 1.00 75.44 1052 SER A N 1
ATOM 7663 C CA . SER A 1 1052 ? -1.858 28.754 2.473 1.00 75.44 1052 SER A CA 1
ATOM 7664 C C . SER A 1 1052 ? -3.175 27.996 2.602 1.00 75.44 1052 SER A C 1
ATOM 7666 O O . SER A 1 1052 ? -4.231 28.537 2.262 1.00 75.44 1052 SER A O 1
ATOM 7668 N N . LEU A 1 1053 ? -3.107 26.749 3.067 1.00 73.50 1053 LEU A N 1
ATOM 7669 C CA . LEU A 1 1053 ? -4.280 25.919 3.375 1.00 73.50 1053 LEU A CA 1
ATOM 7670 C C . LEU A 1 1053 ? -4.546 25.850 4.888 1.00 73.50 1053 LEU A C 1
ATOM 7672 O O . LEU A 1 1053 ? -5.407 25.091 5.329 1.00 73.50 1053 LEU A O 1
ATOM 7676 N N . GLY A 1 1054 ? -3.813 26.642 5.678 1.00 72.06 1054 GLY A N 1
ATOM 7677 C CA . GLY A 1 1054 ? -3.816 26.587 7.134 1.00 72.06 1054 GLY A CA 1
ATOM 7678 C C . GLY A 1 1054 ? -2.894 25.497 7.682 1.00 72.06 1054 GLY A C 1
ATOM 7679 O O . GLY A 1 1054 ? -2.201 24.795 6.942 1.00 72.06 1054 GLY A O 1
ATOM 7680 N N . GLU A 1 1055 ? -2.894 25.341 9.003 1.00 72.25 1055 GLU A N 1
ATOM 7681 C CA . GLU A 1 1055 ? -2.145 24.283 9.689 1.00 72.25 1055 GLU A CA 1
ATOM 7682 C C . GLU A 1 1055 ? -2.788 22.924 9.399 1.00 72.25 1055 GLU A C 1
ATOM 7684 O O . GLU A 1 1055 ? -4.010 22.800 9.449 1.00 72.25 1055 GLU A O 1
ATOM 7689 N N . GLY A 1 1056 ? -1.982 21.929 9.024 1.00 71.31 1056 GLY A N 1
ATOM 7690 C CA . GLY A 1 1056 ? -2.458 20.562 8.816 1.00 71.31 1056 GLY A CA 1
ATOM 7691 C C . GLY A 1 1056 ? -2.860 19.888 10.126 1.00 71.31 1056 GLY A C 1
ATOM 7692 O O . GLY A 1 1056 ? -2.388 20.255 11.205 1.00 71.31 1056 GLY A O 1
ATOM 7693 N N . THR A 1 1057 ? -3.746 18.898 10.034 1.00 79.69 1057 THR A N 1
ATOM 7694 C CA . THR A 1 1057 ? -4.166 18.116 11.195 1.00 79.69 1057 THR A CA 1
ATOM 7695 C C . THR A 1 1057 ? -3.027 17.215 11.664 1.00 79.69 1057 THR A C 1
ATOM 7697 O O . THR A 1 1057 ? -2.487 16.444 10.869 1.00 79.69 1057 THR A O 1
ATOM 7700 N N . ALA A 1 1058 ? -2.690 17.291 12.957 1.00 83.25 1058 ALA A N 1
ATOM 7701 C CA . ALA A 1 1058 ? -1.676 16.438 13.567 1.00 83.25 1058 ALA A CA 1
ATOM 7702 C C . ALA A 1 1058 ? -2.015 14.953 13.359 1.00 83.25 1058 ALA A C 1
ATOM 7704 O O . ALA A 1 1058 ? -3.103 14.499 13.715 1.00 83.25 1058 ALA A O 1
ATOM 7705 N N . ALA A 1 1059 ? -1.074 14.211 12.783 1.00 89.12 1059 ALA A N 1
ATOM 7706 C CA . ALA A 1 1059 ? -1.207 12.805 12.441 1.00 89.12 1059 ALA A CA 1
ATOM 7707 C C . ALA A 1 1059 ? 0.121 12.075 12.724 1.00 89.12 1059 ALA A C 1
ATOM 7709 O O . ALA A 1 1059 ? 0.962 11.940 11.837 1.00 89.12 1059 ALA A O 1
ATOM 7710 N N . PRO A 1 1060 ? 0.329 11.582 13.959 1.00 90.31 1060 PRO A N 1
ATOM 7711 C CA . PRO A 1 1060 ? 1.606 11.009 14.407 1.00 90.31 1060 PRO A CA 1
ATOM 7712 C C . PRO A 1 1060 ? 1.999 9.713 13.685 1.00 90.31 1060 PRO A C 1
ATOM 7714 O O . PRO A 1 1060 ? 3.142 9.280 13.774 1.00 90.31 1060 PRO A O 1
ATOM 7717 N N . LEU A 1 1061 ? 1.051 9.102 12.974 1.00 93.38 1061 LEU A N 1
ATOM 7718 C CA . LEU A 1 1061 ? 1.236 7.880 12.198 1.00 93.38 1061 LEU A CA 1
ATOM 7719 C C . LEU A 1 1061 ? 1.435 8.138 10.696 1.00 93.38 1061 LEU A C 1
ATOM 7721 O O . LEU A 1 1061 ? 1.573 7.180 9.941 1.00 93.38 1061 LEU A O 1
ATOM 7725 N N . ALA A 1 1062 ? 1.421 9.401 10.252 1.00 93.56 1062 ALA A N 1
ATOM 7726 C CA . ALA A 1 1062 ? 1.533 9.757 8.841 1.00 93.56 1062 ALA A CA 1
ATOM 7727 C C . ALA A 1 1062 ? 2.935 10.241 8.456 1.00 93.56 1062 ALA A C 1
ATOM 7729 O O . ALA A 1 1062 ? 3.497 11.140 9.087 1.00 93.56 1062 ALA A O 1
ATOM 7730 N N . GLY A 1 1063 ? 3.461 9.667 7.373 1.00 92.88 1063 GLY A N 1
ATOM 7731 C CA . GLY A 1 1063 ? 4.782 9.976 6.822 1.00 92.88 1063 GLY A CA 1
ATOM 7732 C C . GLY A 1 1063 ? 5.763 8.805 6.856 1.00 92.88 1063 GLY A C 1
ATOM 7733 O O . GLY A 1 1063 ? 5.383 7.670 7.148 1.00 92.88 1063 GLY A O 1
ATOM 7734 N N . THR A 1 1064 ? 7.029 9.088 6.551 1.00 93.69 1064 THR A N 1
ATOM 7735 C CA . THR A 1 1064 ? 8.113 8.091 6.491 1.00 93.69 1064 THR A CA 1
ATOM 7736 C C . THR A 1 1064 ? 8.673 7.724 7.871 1.00 93.69 1064 THR A C 1
ATOM 7738 O O . THR A 1 1064 ? 8.833 6.545 8.182 1.00 93.69 1064 THR A O 1
ATOM 7741 N N . SER A 1 1065 ? 8.923 8.704 8.744 1.00 91.25 1065 SER A N 1
ATOM 7742 C CA . SER A 1 1065 ? 9.474 8.481 10.090 1.00 91.25 1065 SER A CA 1
ATOM 7743 C C . SER A 1 1065 ? 8.558 7.634 11.001 1.00 91.25 1065 SER A C 1
ATOM 7745 O O . SER A 1 1065 ? 9.070 6.813 11.769 1.00 91.25 1065 SER A O 1
ATOM 7747 N N . PRO A 1 1066 ? 7.213 7.736 10.931 1.00 92.50 1066 PRO A N 1
ATOM 7748 C CA . PRO A 1 1066 ? 6.344 6.802 11.646 1.00 92.50 1066 PRO A CA 1
ATOM 7749 C C . PRO A 1 1066 ? 6.507 5.341 11.212 1.00 92.50 1066 PRO A C 1
ATOM 7751 O O . PRO A 1 1066 ? 6.430 4.457 12.065 1.00 92.50 1066 PRO A O 1
ATOM 7754 N N . LEU A 1 1067 ? 6.798 5.070 9.931 1.00 93.94 1067 LEU A N 1
ATOM 7755 C CA . LEU A 1 1067 ? 7.086 3.707 9.470 1.00 93.94 1067 LEU A CA 1
ATOM 7756 C C . LEU A 1 1067 ? 8.359 3.160 10.115 1.00 93.94 1067 LEU A C 1
ATOM 7758 O O . LEU A 1 1067 ? 8.345 2.015 10.552 1.00 93.94 1067 LEU A O 1
ATOM 7762 N N . GLN A 1 1068 ? 9.407 3.983 10.256 1.00 92.06 1068 GLN A N 1
ATOM 7763 C CA . GLN A 1 1068 ? 10.628 3.605 10.980 1.00 92.06 1068 GLN A CA 1
ATOM 7764 C C . GLN A 1 1068 ? 10.314 3.124 12.399 1.00 92.06 1068 GLN A C 1
ATOM 7766 O O . GLN A 1 1068 ? 10.818 2.097 12.854 1.00 92.06 1068 GLN A O 1
ATOM 7771 N N . THR A 1 1069 ? 9.480 3.893 13.101 1.00 89.88 1069 THR A N 1
ATOM 7772 C CA . THR A 1 1069 ? 9.108 3.610 14.488 1.00 89.88 1069 THR A CA 1
ATOM 7773 C C . THR A 1 1069 ? 8.283 2.330 14.573 1.00 89.88 1069 THR A C 1
ATOM 7775 O O . THR A 1 1069 ? 8.600 1.452 15.371 1.00 89.88 1069 THR A O 1
ATOM 7778 N N . ALA A 1 1070 ? 7.264 2.195 13.719 1.00 91.06 1070 ALA A N 1
ATOM 7779 C CA . ALA A 1 1070 ? 6.392 1.026 13.689 1.00 91.06 1070 ALA A CA 1
ATOM 7780 C C . ALA A 1 1070 ? 7.131 -0.258 13.279 1.00 91.06 1070 ALA A C 1
ATOM 7782 O O . ALA A 1 1070 ? 6.829 -1.329 13.798 1.00 91.06 1070 ALA A O 1
ATOM 7783 N N . SER A 1 1071 ? 8.117 -0.166 12.382 1.00 91.12 1071 SER A N 1
ATOM 7784 C CA . SER A 1 1071 ? 8.919 -1.306 11.933 1.00 91.12 1071 SER A CA 1
ATOM 7785 C C . SER A 1 1071 ? 10.095 -1.632 12.856 1.00 91.12 1071 SER A C 1
ATOM 7787 O O . SER A 1 1071 ? 10.790 -2.618 12.624 1.00 91.12 1071 SER A O 1
ATOM 7789 N N . GLY A 1 1072 ? 10.396 -0.779 13.841 1.00 89.69 1072 GLY A N 1
ATOM 7790 C CA . GLY A 1 1072 ? 11.605 -0.888 14.660 1.00 89.69 1072 GLY A CA 1
ATOM 7791 C C . GLY A 1 1072 ? 12.909 -0.772 13.860 1.00 89.69 1072 GLY A C 1
ATOM 7792 O O . GLY A 1 1072 ? 13.920 -1.342 14.270 1.00 89.69 1072 GLY A O 1
ATOM 7793 N N . ALA A 1 1073 ? 12.890 -0.082 12.712 1.00 91.06 1073 ALA A N 1
ATOM 7794 C CA . ALA A 1 1073 ? 14.050 0.014 11.830 1.00 91.06 1073 ALA A CA 1
ATOM 7795 C C . ALA A 1 1073 ? 15.195 0.806 12.475 1.00 91.06 1073 ALA A C 1
ATOM 7797 O O . ALA A 1 1073 ? 15.000 1.888 13.040 1.00 91.06 1073 ALA A O 1
ATOM 7798 N N . VAL A 1 1074 ? 16.412 0.288 12.335 1.00 90.81 1074 VAL A N 1
ATOM 7799 C CA . VAL A 1 1074 ? 17.623 0.900 12.885 1.00 90.81 1074 VAL A CA 1
ATOM 7800 C C . VAL A 1 1074 ? 18.200 1.898 11.882 1.00 90.81 1074 VAL A C 1
ATOM 7802 O O . VAL A 1 1074 ? 18.540 1.523 10.758 1.00 90.81 1074 VAL A O 1
ATOM 7805 N N . SER A 1 1075 ? 18.336 3.163 12.294 1.00 91.31 1075 SER A N 1
ATOM 7806 C CA . SER A 1 1075 ? 19.018 4.187 11.495 1.00 91.31 1075 SER A CA 1
ATOM 7807 C C . SER A 1 1075 ? 20.492 3.845 11.289 1.00 91.31 1075 SER A C 1
ATOM 7809 O O . SER A 1 1075 ? 21.183 3.502 12.250 1.00 91.31 1075 SER A O 1
ATOM 7811 N N . ILE A 1 1076 ? 20.985 4.001 10.061 1.00 90.38 1076 ILE A N 1
ATOM 7812 C CA . ILE A 1 1076 ? 22.402 3.836 9.718 1.00 90.38 1076 ILE A CA 1
ATOM 7813 C C . ILE A 1 1076 ? 22.920 5.067 8.963 1.00 90.38 1076 ILE A C 1
ATOM 7815 O O . ILE A 1 1076 ? 22.201 5.642 8.150 1.00 90.38 1076 ILE A O 1
ATOM 7819 N N . GLY A 1 1077 ? 24.163 5.464 9.256 1.00 88.75 1077 GLY A N 1
ATOM 7820 C CA . GLY A 1 1077 ? 24.878 6.565 8.584 1.00 88.75 1077 GLY A CA 1
ATOM 7821 C C . GLY A 1 1077 ? 26.167 6.126 7.874 1.00 88.75 1077 GLY A C 1
ATOM 7822 O O . GLY A 1 1077 ? 26.864 6.943 7.285 1.00 88.75 1077 GLY A O 1
ATOM 7823 N N . ASP A 1 1078 ? 26.501 4.836 7.941 1.00 89.56 1078 ASP A N 1
ATOM 7824 C CA . ASP A 1 1078 ? 27.668 4.220 7.301 1.00 89.56 1078 ASP A CA 1
ATOM 7825 C C . ASP A 1 1078 ? 27.310 2.770 6.925 1.00 89.56 1078 ASP A C 1
ATOM 7827 O O . ASP A 1 1078 ? 26.247 2.263 7.302 1.00 89.56 1078 ASP A O 1
ATOM 7831 N N . SER A 1 1079 ? 28.200 2.106 6.192 1.00 91.31 1079 SER A N 1
ATOM 7832 C CA . SER A 1 1079 ? 28.048 0.716 5.765 1.00 91.31 1079 SER A CA 1
ATOM 7833 C C . SER A 1 1079 ? 27.863 -0.226 6.962 1.00 91.31 1079 SER A C 1
ATOM 7835 O O . SER A 1 1079 ? 28.473 -0.034 8.019 1.00 91.31 1079 SER A O 1
ATOM 7837 N N . THR A 1 1080 ? 27.039 -1.262 6.802 1.00 88.94 1080 THR A N 1
ATOM 7838 C CA . THR A 1 1080 ? 26.692 -2.200 7.883 1.00 88.94 1080 THR A CA 1
ATOM 7839 C C . THR A 1 1080 ? 26.487 -3.628 7.377 1.00 88.94 1080 THR A C 1
ATOM 7841 O O . THR A 1 1080 ? 25.998 -3.814 6.267 1.00 88.94 1080 THR A O 1
ATOM 7844 N N . ASP A 1 1081 ? 26.779 -4.602 8.249 1.00 83.19 1081 ASP A N 1
ATOM 7845 C CA . ASP A 1 1081 ? 26.622 -6.054 8.034 1.00 83.19 1081 ASP A CA 1
ATOM 7846 C C . ASP A 1 1081 ? 25.613 -6.668 9.046 1.00 83.19 1081 ASP A C 1
ATOM 7848 O O . ASP A 1 1081 ? 25.763 -7.812 9.492 1.00 83.19 1081 ASP A O 1
ATOM 7852 N N . GLU A 1 1082 ? 24.651 -5.881 9.552 1.00 72.75 1082 GLU A N 1
ATOM 7853 C CA . GLU A 1 1082 ? 23.714 -6.311 10.605 1.00 72.75 1082 GLU A CA 1
ATOM 7854 C C . GLU A 1 1082 ? 22.326 -6.692 10.064 1.00 72.75 1082 GLU A C 1
ATOM 7856 O O . GLU A 1 1082 ? 21.533 -5.851 9.649 1.00 72.75 1082 GLU A O 1
ATOM 7861 N N . ALA A 1 1083 ? 21.983 -7.974 10.181 1.00 60.69 1083 ALA A N 1
ATOM 7862 C CA . ALA A 1 1083 ? 20.733 -8.542 9.694 1.00 60.69 1083 ALA A CA 1
ATOM 7863 C C . ALA A 1 1083 ? 19.494 -8.062 10.486 1.00 60.69 1083 ALA A C 1
ATOM 7865 O O . ALA A 1 1083 ? 19.185 -8.634 11.535 1.00 60.69 1083 ALA A O 1
ATOM 7866 N N . SER A 1 1084 ? 18.721 -7.089 9.988 1.00 76.31 1084 SER A N 1
ATOM 7867 C CA . SER A 1 1084 ? 17.358 -6.837 10.500 1.00 76.31 1084 SER A CA 1
ATOM 7868 C C . SER A 1 1084 ? 16.502 -5.985 9.555 1.00 76.31 1084 SER A C 1
ATOM 7870 O O . SER A 1 1084 ? 15.953 -6.500 8.586 1.00 76.31 1084 SER A O 1
ATOM 7872 N N . ILE A 1 1085 ? 16.350 -4.704 9.869 1.00 90.88 1085 ILE A N 1
ATOM 7873 C CA . ILE A 1 1085 ? 15.525 -3.722 9.184 1.00 90.88 1085 ILE A CA 1
ATOM 7874 C C . ILE A 1 1085 ? 16.233 -2.384 9.382 1.00 90.88 1085 ILE A C 1
ATOM 7876 O O . ILE A 1 1085 ? 16.443 -1.967 10.524 1.00 90.88 1085 ILE A O 1
ATOM 7880 N N . ASN A 1 1086 ? 16.608 -1.714 8.299 1.00 92.25 1086 ASN A N 1
ATOM 7881 C CA . ASN A 1 1086 ? 17.445 -0.520 8.348 1.00 92.25 1086 ASN A CA 1
ATOM 7882 C C . ASN A 1 1086 ? 16.741 0.703 7.773 1.00 92.25 1086 ASN A C 1
ATOM 7884 O O . ASN A 1 1086 ? 15.836 0.600 6.948 1.00 92.25 1086 ASN A O 1
ATOM 7888 N N . PHE A 1 1087 ? 17.177 1.875 8.221 1.00 93.81 1087 PHE A N 1
ATOM 7889 C CA . PHE A 1 1087 ? 16.640 3.159 7.801 1.00 93.81 1087 PHE A CA 1
ATOM 7890 C C . PHE A 1 1087 ? 17.780 4.116 7.447 1.00 93.81 1087 PHE A C 1
ATOM 7892 O O . PHE A 1 1087 ? 18.688 4.328 8.249 1.00 93.81 1087 PHE A O 1
ATOM 7899 N N . ILE A 1 1088 ? 17.729 4.707 6.258 1.00 93.69 1088 ILE A N 1
ATOM 7900 C CA . ILE A 1 1088 ? 18.695 5.692 5.766 1.00 93.69 1088 ILE A CA 1
ATOM 7901 C C . ILE A 1 1088 ? 17.982 7.017 5.547 1.00 93.69 1088 ILE A C 1
ATOM 7903 O O . ILE A 1 1088 ? 16.879 7.060 5.003 1.00 93.69 1088 ILE A O 1
ATOM 7907 N N . ARG A 1 1089 ? 18.633 8.110 5.940 1.00 94.50 1089 ARG A N 1
ATOM 7908 C CA . ARG A 1 1089 ? 18.102 9.463 5.794 1.00 94.50 1089 ARG A CA 1
ATOM 7909 C C . ARG A 1 1089 ? 19.067 10.329 4.996 1.00 94.50 1089 ARG A C 1
ATOM 7911 O O . ARG A 1 1089 ? 20.172 10.581 5.455 1.00 94.50 1089 ARG A O 1
ATOM 7918 N N . PHE A 1 1090 ? 18.635 10.822 3.843 1.00 95.00 1090 PHE A N 1
ATOM 7919 C CA . PHE A 1 1090 ? 19.388 11.776 3.035 1.00 95.00 1090 PHE A CA 1
ATOM 7920 C C . PHE A 1 1090 ? 19.255 13.193 3.599 1.00 95.00 1090 PHE A C 1
ATOM 7922 O O . PHE A 1 1090 ? 18.145 13.656 3.880 1.00 95.00 1090 PHE A O 1
ATOM 7929 N N . GLU A 1 1091 ? 20.385 13.885 3.730 1.00 91.25 1091 GLU A N 1
ATOM 7930 C CA . GLU A 1 1091 ? 20.470 15.270 4.199 1.00 91.25 1091 GLU A CA 1
ATOM 7931 C C . GLU A 1 1091 ? 19.710 16.230 3.271 1.00 91.25 1091 GLU A C 1
ATOM 7933 O O . GLU A 1 1091 ? 19.645 16.035 2.055 1.00 91.25 1091 GLU A O 1
ATOM 7938 N N . SER A 1 1092 ? 19.175 17.322 3.822 1.00 85.12 1092 SER A N 1
ATOM 7939 C CA . SER A 1 1092 ? 18.392 18.300 3.040 1.00 85.12 1092 SER A CA 1
ATOM 7940 C C . SER A 1 1092 ? 19.194 19.032 1.949 1.00 85.12 1092 SER A C 1
ATOM 7942 O O . SER A 1 1092 ? 18.612 19.578 1.012 1.00 85.12 1092 SER A O 1
ATOM 7944 N N . ASP A 1 1093 ? 20.526 19.067 2.060 1.00 87.12 1093 ASP A N 1
ATOM 7945 C CA . ASP A 1 1093 ? 21.448 19.668 1.091 1.00 87.12 1093 ASP A CA 1
ATOM 7946 C C . ASP A 1 1093 ? 22.245 18.635 0.276 1.00 87.12 1093 ASP A C 1
ATOM 7948 O O . ASP A 1 1093 ? 23.064 19.028 -0.557 1.00 87.12 1093 ASP A O 1
ATOM 7952 N N . SER A 1 1094 ? 21.937 17.339 0.425 1.00 89.44 1094 SER A N 1
ATOM 7953 C CA . SER A 1 1094 ? 22.519 16.234 -0.361 1.00 89.44 1094 SER A CA 1
ATOM 7954 C C . SER A 1 1094 ? 22.237 16.331 -1.867 1.00 89.44 1094 SER A C 1
ATOM 7956 O O . SER A 1 1094 ? 22.855 15.642 -2.675 1.00 89.44 1094 SER A O 1
ATOM 7958 N N . GLY A 1 1095 ? 21.272 17.168 -2.258 1.00 88.06 1095 GLY A N 1
ATOM 7959 C CA . GLY A 1 1095 ? 20.735 17.212 -3.614 1.00 88.06 1095 GLY A CA 1
ATOM 7960 C C . GLY A 1 1095 ? 19.692 16.128 -3.890 1.00 88.06 1095 GLY A C 1
ATOM 7961 O O . GLY A 1 1095 ? 19.103 16.158 -4.965 1.00 88.06 1095 GLY A O 1
ATOM 7962 N N . ALA A 1 1096 ? 19.424 15.214 -2.948 1.00 91.50 1096 ALA A N 1
ATOM 7963 C CA . ALA A 1 1096 ? 18.344 14.242 -3.063 1.00 91.50 1096 ALA A CA 1
ATOM 7964 C C . ALA A 1 1096 ? 16.972 14.931 -3.027 1.00 91.50 1096 ALA A C 1
ATOM 7966 O O . ALA A 1 1096 ? 16.708 15.806 -2.202 1.00 91.50 1096 ALA A O 1
ATOM 7967 N N . LEU A 1 1097 ? 16.080 14.497 -3.909 1.00 90.44 1097 LEU A N 1
ATOM 7968 C CA . LEU A 1 1097 ? 14.672 14.869 -3.961 1.00 90.44 1097 LEU A CA 1
ATOM 7969 C C . LEU A 1 1097 ? 13.813 13.604 -3.940 1.00 90.44 1097 LEU A C 1
ATOM 7971 O O . LEU A 1 1097 ? 14.296 12.502 -4.197 1.00 90.44 1097 LEU A O 1
ATOM 7975 N N . HIS A 1 1098 ? 12.507 13.776 -3.731 1.00 89.56 1098 HIS A N 1
ATOM 7976 C CA . HIS A 1 1098 ? 11.541 12.681 -3.808 1.00 89.56 1098 HIS A CA 1
ATOM 7977 C C . HIS A 1 1098 ? 11.660 11.856 -5.100 1.00 89.56 1098 HIS A C 1
ATOM 7979 O O . HIS A 1 1098 ? 11.513 10.642 -5.067 1.00 89.56 1098 HIS A O 1
ATOM 7985 N N . THR A 1 1099 ? 11.924 12.507 -6.237 1.00 87.06 1099 THR A N 1
ATOM 7986 C CA . THR A 1 1099 ? 12.006 11.883 -7.569 1.00 87.06 1099 THR A CA 1
ATOM 7987 C C . THR A 1 1099 ? 13.372 11.285 -7.885 1.00 87.06 1099 THR A C 1
ATOM 7989 O O . THR A 1 1099 ? 13.479 10.497 -8.821 1.00 87.06 1099 THR A O 1
ATOM 7992 N N . THR A 1 1100 ? 14.411 11.632 -7.121 1.00 90.44 1100 THR A N 1
ATOM 7993 C CA . THR A 1 1100 ? 15.785 11.199 -7.392 1.00 90.44 1100 THR A CA 1
ATOM 7994 C C . THR A 1 1100 ? 15.935 9.680 -7.482 1.00 90.44 1100 THR A C 1
ATOM 7996 O O . THR A 1 1100 ? 16.623 9.258 -8.404 1.00 90.44 1100 THR A O 1
ATOM 7999 N N . PRO A 1 1101 ? 15.283 8.837 -6.647 1.00 90.44 1101 PRO A N 1
ATOM 8000 C CA . PRO A 1 1101 ? 15.380 7.384 -6.791 1.00 90.44 1101 PRO A CA 1
ATOM 8001 C C . PRO A 1 1101 ? 14.882 6.847 -8.140 1.00 90.44 1101 PRO A C 1
ATOM 8003 O O . PRO A 1 1101 ? 15.351 5.803 -8.575 1.00 90.44 1101 PRO A O 1
ATOM 8006 N N . ALA A 1 1102 ? 13.953 7.538 -8.811 1.00 86.50 1102 ALA A N 1
ATOM 8007 C CA . ALA A 1 1102 ? 13.516 7.159 -10.152 1.00 86.50 1102 ALA A CA 1
ATOM 8008 C C . ALA A 1 1102 ? 14.588 7.520 -11.190 1.00 86.50 1102 ALA A C 1
ATOM 8010 O O . ALA A 1 1102 ? 14.996 6.669 -11.973 1.00 86.50 1102 ALA A O 1
ATOM 8011 N N . ALA A 1 1103 ? 15.073 8.765 -11.173 1.00 84.81 1103 ALA A N 1
ATOM 8012 C CA . ALA A 1 1103 ? 16.200 9.225 -11.978 1.00 84.81 1103 ALA A CA 1
ATOM 8013 C C . ALA A 1 1103 ? 16.744 10.569 -11.468 1.00 84.81 1103 ALA A C 1
ATOM 8015 O O . ALA A 1 1103 ? 16.002 11.392 -10.932 1.00 84.81 1103 ALA A O 1
ATOM 8016 N N . ALA A 1 1104 ? 18.026 10.847 -11.728 1.00 85.38 1104 ALA A N 1
ATOM 8017 C CA . ALA A 1 1104 ? 18.595 12.180 -11.528 1.00 85.38 1104 ALA A CA 1
ATOM 8018 C C . ALA A 1 1104 ? 18.146 13.145 -12.642 1.00 85.38 1104 ALA A C 1
ATOM 8020 O O . ALA A 1 1104 ? 18.563 13.004 -13.793 1.00 85.38 1104 ALA A O 1
ATOM 8021 N N . ALA A 1 1105 ? 17.352 14.165 -12.302 1.00 76.38 1105 ALA A N 1
ATOM 8022 C CA . ALA A 1 1105 ? 16.906 15.175 -13.270 1.00 76.38 1105 ALA A CA 1
ATOM 8023 C C . ALA A 1 1105 ? 17.955 16.277 -13.527 1.00 76.38 1105 ALA A C 1
ATOM 8025 O O . ALA A 1 1105 ? 17.865 17.033 -14.500 1.00 76.38 1105 ALA A O 1
ATOM 8026 N N . SER A 1 1106 ? 18.975 16.378 -12.671 1.00 77.75 1106 SER A N 1
ATOM 8027 C CA . SER A 1 1106 ? 20.019 17.397 -12.747 1.00 77.75 1106 SER A CA 1
ATOM 8028 C C . SER A 1 1106 ? 21.387 16.870 -12.310 1.00 77.75 1106 SER A C 1
ATOM 8030 O O . SER A 1 1106 ? 21.510 15.870 -11.606 1.00 77.75 1106 SER A O 1
ATOM 8032 N N . SER A 1 1107 ? 22.454 17.591 -12.667 1.00 80.81 1107 SER A N 1
ATOM 8033 C CA . SER A 1 1107 ? 23.811 17.257 -12.208 1.00 80.81 1107 SER A CA 1
ATOM 8034 C C . SER A 1 1107 ? 23.990 17.377 -10.690 1.00 80.81 1107 SER A C 1
ATOM 8036 O O . SER A 1 1107 ? 24.971 16.863 -10.164 1.00 80.81 1107 SER A O 1
ATOM 8038 N N . ALA A 1 1108 ? 23.097 18.099 -10.001 1.00 86.25 1108 ALA A N 1
ATOM 8039 C CA . ALA A 1 1108 ? 23.117 18.229 -8.546 1.00 86.25 1108 ALA A CA 1
ATOM 8040 C C . ALA A 1 1108 ? 22.533 16.991 -7.847 1.00 86.25 1108 ALA A C 1
ATOM 8042 O O . ALA A 1 1108 ? 22.985 16.654 -6.762 1.00 86.25 1108 ALA A O 1
ATOM 8043 N N . GLU A 1 1109 ? 21.585 16.300 -8.485 1.00 88.75 1109 GLU A N 1
ATOM 8044 C CA . GLU A 1 1109 ? 20.981 15.058 -7.977 1.00 88.75 1109 GLU A CA 1
ATOM 8045 C C . GLU A 1 1109 ? 21.838 13.817 -8.264 1.00 88.75 1109 GLU A C 1
ATOM 8047 O O . GLU A 1 1109 ? 21.673 12.791 -7.612 1.00 88.75 1109 GLU A O 1
ATOM 8052 N N . ALA A 1 1110 ? 22.754 13.890 -9.237 1.00 90.12 1110 ALA A N 1
ATOM 8053 C CA . ALA A 1 1110 ? 23.541 12.742 -9.692 1.00 90.12 1110 ALA A CA 1
ATOM 8054 C C . ALA A 1 1110 ? 24.314 12.001 -8.573 1.00 90.12 1110 ALA A C 1
ATOM 8056 O O . ALA A 1 1110 ? 24.294 10.770 -8.595 1.00 90.12 1110 ALA A O 1
ATOM 8057 N N . PRO A 1 1111 ? 24.954 12.675 -7.588 1.00 94.25 1111 PRO A N 1
ATOM 8058 C CA . PRO A 1 1111 ? 25.583 11.985 -6.457 1.00 94.25 1111 PRO A CA 1
ATOM 8059 C C . PRO A 1 1111 ? 24.575 11.213 -5.597 1.00 94.25 1111 PRO A C 1
ATOM 8061 O O . PRO A 1 1111 ? 24.799 10.045 -5.301 1.00 94.25 1111 PRO A O 1
ATOM 8064 N N . ALA A 1 1112 ? 23.435 11.826 -5.267 1.00 95.19 1112 ALA A N 1
ATOM 8065 C CA . ALA A 1 1112 ? 22.383 11.179 -4.486 1.00 95.19 1112 ALA A CA 1
ATOM 8066 C C . ALA A 1 1112 ? 21.756 9.988 -5.227 1.00 95.19 1112 ALA A C 1
ATOM 8068 O O . ALA A 1 1112 ? 21.522 8.946 -4.623 1.00 95.19 1112 ALA A O 1
ATOM 8069 N N . PHE A 1 1113 ? 21.536 10.094 -6.542 1.00 95.12 1113 PHE A N 1
ATOM 8070 C CA . PHE A 1 1113 ? 21.083 8.957 -7.349 1.00 95.12 1113 PHE A CA 1
ATOM 8071 C C . PHE A 1 1113 ? 22.093 7.803 -7.334 1.00 95.12 1113 PHE A C 1
ATOM 8073 O O . PHE A 1 1113 ? 21.703 6.655 -7.145 1.00 95.12 1113 PHE A O 1
ATOM 8080 N N . ALA A 1 1114 ? 23.390 8.095 -7.480 1.00 95.06 1114 ALA A N 1
ATOM 8081 C CA . ALA A 1 1114 ? 24.434 7.075 -7.390 1.00 95.06 1114 ALA A CA 1
ATOM 8082 C C . ALA A 1 1114 ? 24.474 6.399 -6.005 1.00 95.06 1114 ALA A C 1
ATOM 8084 O O . ALA A 1 1114 ? 24.725 5.197 -5.916 1.00 95.06 1114 ALA A O 1
ATOM 8085 N N . GLU A 1 1115 ? 24.180 7.144 -4.939 1.00 96.25 1115 GLU A N 1
ATOM 8086 C CA . GLU A 1 1115 ? 24.072 6.600 -3.584 1.00 96.25 1115 GLU A CA 1
ATOM 8087 C C . GLU A 1 1115 ? 22.851 5.674 -3.432 1.00 96.25 1115 GLU A C 1
ATOM 8089 O O . GLU A 1 1115 ? 23.002 4.551 -2.953 1.00 96.25 1115 GLU A O 1
ATOM 8094 N N . PHE A 1 1116 ? 21.673 6.062 -3.943 1.00 96.62 1116 PHE A N 1
ATOM 8095 C CA . PHE A 1 1116 ? 20.504 5.168 -4.006 1.00 96.62 1116 PHE A CA 1
ATOM 8096 C C . PHE A 1 1116 ? 20.808 3.866 -4.762 1.00 96.62 1116 PHE A C 1
ATOM 8098 O O . PHE A 1 1116 ? 20.436 2.787 -4.301 1.00 96.62 1116 PHE A O 1
ATOM 8105 N N . VAL A 1 1117 ? 21.509 3.951 -5.901 1.00 95.88 1117 VAL A N 1
ATOM 8106 C CA . VAL A 1 1117 ? 21.938 2.776 -6.681 1.00 95.88 1117 VAL A CA 1
ATOM 8107 C C . VAL A 1 1117 ? 22.889 1.899 -5.867 1.00 95.88 1117 VAL A C 1
ATOM 8109 O O . VAL A 1 1117 ? 22.716 0.684 -5.839 1.00 95.88 1117 VAL A O 1
ATOM 8112 N N . THR A 1 1118 ? 23.873 2.496 -5.189 1.00 95.56 1118 THR A N 1
ATOM 8113 C CA . THR A 1 1118 ? 24.875 1.770 -4.389 1.00 95.56 1118 THR A CA 1
ATOM 8114 C C . THR A 1 1118 ? 24.215 0.982 -3.258 1.00 95.56 1118 THR A C 1
ATOM 8116 O O . THR A 1 1118 ? 24.483 -0.211 -3.087 1.00 95.56 1118 THR A O 1
ATOM 8119 N N . GLN A 1 1119 ? 23.296 1.616 -2.530 1.00 94.94 1119 GLN A N 1
ATOM 8120 C CA . GLN A 1 1119 ? 22.550 0.986 -1.442 1.00 94.94 1119 GLN A CA 1
ATOM 8121 C C . GLN A 1 1119 ? 21.615 -0.106 -1.967 1.00 94.94 1119 GLN A C 1
ATOM 8123 O O . GLN A 1 1119 ? 21.626 -1.219 -1.453 1.00 94.94 1119 GLN A O 1
ATOM 8128 N N . ALA A 1 1120 ? 20.849 0.170 -3.028 1.00 95.44 1120 ALA A N 1
ATOM 8129 C CA . ALA A 1 1120 ? 19.940 -0.811 -3.613 1.00 95.44 1120 ALA A CA 1
ATOM 8130 C C . ALA A 1 1120 ? 20.680 -2.039 -4.166 1.00 95.44 1120 ALA A C 1
ATOM 8132 O O . ALA A 1 1120 ? 20.285 -3.168 -3.880 1.00 95.44 1120 ALA A O 1
ATOM 8133 N N . ALA A 1 1121 ? 21.766 -1.835 -4.917 1.00 94.81 1121 ALA A N 1
ATOM 8134 C CA . ALA A 1 1121 ? 22.541 -2.923 -5.503 1.00 94.81 1121 ALA A CA 1
ATOM 8135 C C . ALA A 1 1121 ? 23.242 -3.767 -4.429 1.00 94.81 1121 ALA A C 1
ATOM 8137 O O . ALA A 1 1121 ? 23.138 -4.990 -4.465 1.00 94.81 1121 ALA A O 1
ATOM 8138 N N . SER A 1 1122 ? 23.910 -3.142 -3.450 1.00 94.56 1122 SER A N 1
ATOM 8139 C CA . SER A 1 1122 ? 24.569 -3.881 -2.358 1.00 94.56 1122 SER A CA 1
ATOM 8140 C C . SER A 1 1122 ? 23.571 -4.663 -1.502 1.00 94.56 1122 SER A C 1
ATOM 8142 O O . SER A 1 1122 ? 23.833 -5.820 -1.176 1.00 94.56 1122 SER A O 1
ATOM 8144 N N . PHE A 1 1123 ? 22.404 -4.080 -1.218 1.00 94.31 1123 PHE A N 1
ATOM 8145 C CA . PHE A 1 1123 ? 21.350 -4.728 -0.445 1.00 94.31 1123 PHE A CA 1
ATOM 8146 C C . PHE A 1 1123 ? 20.751 -5.945 -1.165 1.00 94.31 1123 PHE A C 1
ATOM 8148 O O . PHE A 1 1123 ? 20.509 -6.972 -0.535 1.00 94.31 1123 PHE A O 1
ATOM 8155 N N . VAL A 1 1124 ? 20.544 -5.865 -2.484 1.00 94.44 1124 VAL A N 1
ATOM 8156 C CA . VAL A 1 1124 ? 20.077 -7.003 -3.299 1.00 94.44 1124 VAL A CA 1
ATOM 8157 C C . VAL A 1 1124 ? 21.154 -8.085 -3.406 1.00 94.44 1124 VAL A C 1
ATOM 8159 O O . VAL A 1 1124 ? 20.876 -9.251 -3.156 1.00 94.44 1124 VAL A O 1
ATOM 8162 N N . LEU A 1 1125 ? 22.401 -7.714 -3.719 1.00 94.06 1125 LEU A N 1
ATOM 8163 C CA . LEU A 1 1125 ? 23.500 -8.670 -3.917 1.00 94.06 1125 LEU A CA 1
ATOM 8164 C C . LEU A 1 1125 ? 23.822 -9.509 -2.673 1.00 94.06 1125 LEU A C 1
ATOM 8166 O O . LEU A 1 1125 ? 24.344 -10.615 -2.807 1.00 94.06 1125 LEU A O 1
ATOM 8170 N N . ASN A 1 1126 ? 23.527 -8.980 -1.485 1.00 92.62 1126 ASN A N 1
ATOM 8171 C CA . ASN A 1 1126 ? 23.813 -9.618 -0.204 1.00 92.62 1126 ASN A CA 1
ATOM 8172 C C . ASN A 1 1126 ? 22.555 -10.121 0.518 1.00 92.62 1126 ASN A C 1
ATOM 8174 O O . ASN A 1 1126 ? 22.597 -10.305 1.731 1.00 92.62 1126 ASN A O 1
ATOM 8178 N N . ASP A 1 1127 ? 21.431 -10.310 -0.176 1.00 92.56 1127 ASP A N 1
ATOM 8179 C CA . ASP A 1 1127 ? 20.191 -10.852 0.413 1.00 92.56 1127 ASP A CA 1
ATOM 8180 C C . ASP A 1 1127 ? 19.663 -10.034 1.603 1.00 92.56 1127 ASP A C 1
ATOM 8182 O O . ASP A 1 1127 ? 18.979 -10.528 2.498 1.00 92.56 1127 ASP A O 1
ATOM 8186 N N . GLY A 1 1128 ? 19.982 -8.740 1.600 1.00 90.94 1128 GLY A N 1
ATOM 8187 C CA . GLY A 1 1128 ? 19.664 -7.787 2.651 1.00 90.94 1128 GLY A CA 1
ATOM 8188 C C . GLY A 1 1128 ? 20.526 -7.874 3.914 1.00 90.94 1128 GLY A C 1
ATOM 8189 O O . GLY A 1 1128 ? 20.177 -7.260 4.920 1.00 90.94 1128 GLY A O 1
ATOM 8190 N N . GLU A 1 1129 ? 21.625 -8.631 3.888 1.00 90.44 1129 GLU A N 1
ATOM 8191 C CA . GLU A 1 1129 ? 22.539 -8.797 5.027 1.00 90.44 1129 GLU A CA 1
ATOM 8192 C C . GLU A 1 1129 ? 23.591 -7.677 5.127 1.00 90.44 1129 GLU A C 1
ATOM 8194 O O . GLU A 1 1129 ? 24.063 -7.388 6.225 1.00 90.44 1129 GLU A O 1
ATOM 8199 N N . GLU A 1 1130 ? 23.942 -7.034 4.007 1.00 91.88 1130 GLU A N 1
ATOM 8200 C CA . GLU A 1 1130 ? 24.918 -5.936 3.946 1.00 91.88 1130 GLU A CA 1
ATOM 8201 C C . GLU A 1 1130 ? 24.346 -4.737 3.181 1.00 91.88 1130 GLU A C 1
ATOM 8203 O O . GLU A 1 1130 ? 23.684 -4.891 2.151 1.00 91.88 1130 GLU A O 1
ATOM 8208 N N . ILE A 1 1131 ? 24.629 -3.531 3.677 1.00 93.12 1131 ILE A N 1
ATOM 8209 C CA . ILE A 1 1131 ? 24.333 -2.266 2.999 1.00 93.12 1131 ILE A CA 1
ATOM 8210 C C . ILE A 1 1131 ? 25.630 -1.478 2.885 1.00 93.12 1131 ILE A C 1
ATOM 8212 O O . ILE A 1 1131 ? 26.267 -1.162 3.891 1.00 93.12 1131 ILE A O 1
ATOM 8216 N N . THR A 1 1132 ? 26.000 -1.121 1.658 1.00 94.19 1132 THR A N 1
ATOM 8217 C CA . THR A 1 1132 ? 27.128 -0.228 1.391 1.00 94.19 1132 THR A CA 1
ATOM 8218 C C . THR A 1 1132 ? 26.646 1.218 1.307 1.00 94.19 1132 THR A C 1
ATOM 8220 O O . THR A 1 1132 ? 25.758 1.530 0.515 1.00 94.19 1132 THR A O 1
ATOM 8223 N N . VAL A 1 1133 ? 27.283 2.098 2.080 1.00 93.56 1133 VAL A N 1
ATOM 8224 C CA . VAL A 1 1133 ? 27.165 3.558 1.953 1.00 93.56 1133 VAL A CA 1
ATOM 8225 C C . VAL A 1 1133 ? 28.370 4.070 1.168 1.00 93.56 1133 VAL A C 1
ATOM 8227 O O . VAL A 1 1133 ? 29.514 3.902 1.599 1.00 93.56 1133 VAL A O 1
ATOM 8230 N N . GLY A 1 1134 ? 28.125 4.644 -0.011 1.00 92.81 1134 GLY A N 1
ATOM 8231 C CA . GLY A 1 1134 ? 29.171 5.103 -0.928 1.00 92.81 1134 GLY A CA 1
ATOM 8232 C C . GLY A 1 1134 ? 29.693 6.498 -0.584 1.00 92.81 1134 GLY A C 1
ATOM 8233 O O . GLY A 1 1134 ? 30.906 6.734 -0.611 1.00 92.81 1134 GLY A O 1
ATOM 8234 N N . ASP A 1 1135 ? 28.781 7.404 -0.237 1.00 93.19 1135 ASP A N 1
ATOM 8235 C CA . ASP A 1 1135 ? 29.061 8.775 0.182 1.00 93.19 1135 ASP A CA 1
ATOM 8236 C C . ASP A 1 1135 ? 28.281 9.134 1.457 1.00 93.19 1135 ASP A C 1
ATOM 8238 O O . ASP A 1 1135 ? 27.125 9.560 1.422 1.00 93.19 1135 ASP A O 1
ATOM 8242 N N . SER A 1 1136 ? 28.940 8.982 2.609 1.00 90.44 1136 SER A N 1
ATOM 8243 C CA . SER A 1 1136 ? 28.356 9.299 3.916 1.00 90.44 1136 SER A CA 1
ATOM 8244 C C . SER A 1 1136 ? 28.051 10.788 4.101 1.00 90.44 1136 SER A C 1
ATOM 8246 O O . SER A 1 1136 ? 27.267 11.126 4.977 1.00 90.44 1136 SER A O 1
ATOM 8248 N N . ASP A 1 1137 ? 28.642 11.691 3.302 1.00 91.25 1137 ASP A N 1
ATOM 8249 C CA . ASP A 1 1137 ? 28.364 13.132 3.413 1.00 91.25 1137 ASP A CA 1
ATOM 8250 C C . ASP A 1 1137 ? 26.941 13.483 2.922 1.00 91.25 1137 ASP A C 1
ATOM 8252 O O . ASP A 1 1137 ? 26.457 14.587 3.173 1.00 91.25 1137 ASP A O 1
ATOM 8256 N N . LEU A 1 1138 ? 26.261 12.559 2.228 1.00 92.50 1138 LEU A N 1
ATOM 8257 C CA . LEU A 1 1138 ? 24.879 12.721 1.762 1.00 92.50 1138 LEU A CA 1
ATOM 8258 C C . LEU A 1 1138 ? 23.833 12.268 2.793 1.00 92.50 1138 LEU A C 1
ATOM 8260 O O . LEU A 1 1138 ? 22.642 12.512 2.583 1.00 92.50 1138 LEU A O 1
ATOM 8264 N N . ILE A 1 1139 ? 24.250 11.595 3.868 1.00 91.69 1139 ILE A N 1
ATOM 8265 C CA . ILE A 1 1139 ? 23.378 10.873 4.803 1.00 91.69 1139 ILE A CA 1
ATOM 8266 C C . ILE A 1 1139 ? 23.515 11.459 6.212 1.00 91.69 1139 ILE A C 1
ATOM 8268 O O . ILE A 1 1139 ? 24.601 11.829 6.648 1.00 91.69 1139 ILE A O 1
ATOM 8272 N N . VAL A 1 1140 ? 22.399 11.520 6.938 1.00 82.12 1140 VAL A N 1
ATOM 8273 C CA . VAL A 1 1140 ? 22.357 11.957 8.338 1.00 82.12 1140 VAL A CA 1
ATOM 8274 C C . VAL A 1 1140 ? 22.804 10.810 9.253 1.00 82.12 1140 VAL A C 1
ATOM 8276 O O . VAL A 1 1140 ? 22.328 9.681 9.118 1.00 82.12 1140 VAL A O 1
ATOM 8279 N N . ASP A 1 1141 ? 23.644 11.106 10.249 1.00 65.81 1141 ASP A N 1
ATOM 8280 C CA . ASP A 1 1141 ? 23.931 10.179 11.354 1.00 65.81 1141 ASP A CA 1
ATOM 8281 C C . ASP A 1 1141 ? 22.641 9.785 12.111 1.00 65.81 1141 ASP A C 1
ATOM 8283 O O . ASP A 1 1141 ? 21.697 10.568 12.231 1.00 65.81 1141 ASP A O 1
ATOM 8287 N N . ALA A 1 1142 ? 22.602 8.573 12.676 1.00 58.81 1142 ALA A N 1
ATOM 8288 C CA . ALA A 1 1142 ? 21.475 8.114 13.494 1.00 58.81 1142 ALA A CA 1
ATOM 8289 C C . ALA A 1 1142 ? 21.221 9.051 14.701 1.00 58.81 1142 ALA A C 1
ATOM 8291 O O . ALA A 1 1142 ? 22.150 9.319 15.469 1.00 58.81 1142 ALA A O 1
ATOM 8292 N N . GLU A 1 1143 ? 19.977 9.525 14.878 1.00 49.03 1143 GLU A N 1
ATOM 8293 C CA . GLU A 1 1143 ? 19.550 10.330 16.046 1.00 49.03 1143 GLU A CA 1
ATOM 8294 C C . GLU A 1 1143 ? 19.318 9.498 17.315 1.00 49.03 1143 GLU A C 1
ATOM 8296 O O . GLU A 1 1143 ? 18.693 8.414 17.226 1.00 49.03 1143 GLU A O 1
#

Radius of gyration: 36.69 Å; chains: 1; bounding box: 123×73×109 Å